Protein AF-A0A2S9YHN6-F1 (afdb_monomer)

Secondary structure (DSSP, 8-state):
-EEEEEEE-TTSSEEEEEETTSPPEEEE--HHHHHHHHHHHHHHHHHHHHT-HHHHHHHHHHHHHHHHGGGTHHHHHHTSPSSEEEEEEE-SS--HHHHHHHHS-GGG-B-SSSBGGG-TTT--EEEEEES---PPPPPBSSS-EEEEEE---TTSPPP-HHHHHHHHHHHHGGGT-EEEEE-S--HHHHHHHHHHHTT-TTS---EEEEE-EEEESSSEEEEEE-TTSSEEEEEHHHHHHHHTHHHHT-SEEEEE-TTTT----SSTTPPPHHHHHHHHT-SEEEEESS---HHHHHHHHHHHHHHHHTT-BHHHHHHHHHHHHHTS--SS-GGG-EEEEE-TT--SB-B-S--PPPPPP---SSEEETTEEE----TTT--S-HHHHHHHHHHHH-SSSSEEEEE-STTSSHHHHHHHHHHH-TTSEEEEEES--SHHHHHHHHHHHHGGGGHHHHHHHTTTHHHHHHHHHHIIIIIITT-TTTPPPEEEEEE-GGGGEEP-TTS-EEE-HHHHHHHHHHHHHHHH-SSS-EEEEEESS-EE-B-TTS-B-GGGEEEEE-PPPPHHHHHHHHHT-TTS---HHHHHHHHHHTTT-HHHHHHHHHHHHH-HHHHHHHHHHHHTS----TT-HHHHHHHHHHHHHHHHHTS-HHHHHHHHHHTT-SS-EETHHHHHHHSSSTT----SHHHHHTTSEEEEE-TTTS-EEEEE-HHHHHHHTTT--SGGGPPPHHHHHHHHHHHHHHTGGGTT-TT-HHHHHHHHHHHHHHHHTT-HHHHHHHHHHHHHHHHHHS-HHHHHHHHHHHHHHHHHTTPPP-HHHHHHHHHHTSSSS-HHHHHHHHHHHHHHHHT-TTS-HHHHHHHHHHHHHHHHHTT-HHHHHHHHHHHHHHTTT-S-HHHHHHHHHHHHHHHHHTT-HHHHHHIIIIIIHHHHHHHT-HHHHHHHHHHHHHHHHHTT-HHHHHHHIIIIIHHHHHHTT-HHHHHHHHHHHHHHHHHHT-HHHHHHHHHHHHHHHHHHT-HHHHHHHHHHHHHHHHHTT-HHHHHHHIIIIIHHHHHHHT-HHHHHHHHHHHHHHHHHTT-HHHHHHHIIIIIHHHHHHHT-HHHHHHHHHHHHHHHHHHT-HHHHHHHHHHHHHHHHHTT-HHHHHHHHHHHHHHHHHHT-HHHHHHHIIIIIHHHHHHHT-HHHHHHHHHHHHHHHHHTT-HHHHHHHH--

InterPro domains:
  IPR011990 Tetratricopeptide-like helical domain superfamily [G3DSA:1.25.40.10] (717-975)
  IPR011990 Tetratricopeptide-like helical domain superfamily [G3DSA:1.25.40.10] (976-1210)
  IPR011990 Tetratricopeptide-like helical domain superfamily [SSF48452] (859-966)
  IPR011990 Tetratricopeptide-like helical domain superfamily [SSF48452] (983-1085)
  IPR011990 Tetratricopeptide-like helical domain superfamily [SSF48452] (1064-1208)
  IPR019734 Tetratricopeptide repeat [SM00028] (861-894)
  IPR019734 Tetratricopeptide repeat [SM00028] (1105-1138)
  IPR019734 Tetratricopeptide repeat [SM00028] (1145-1176)
  IPR024983 CHAT domain [PF12770] (98-329)
  IPR027417 P-loop containing nucleoside triphosphate hydrolase [G3DSA:3.40.50.300] (370-548)
  IPR027417 P-loop containing nucleoside triphosphate hydrolase [SSF52540] (375-606)
  IPR041617 MalT-like TPR region [PF17874] (868-1166)
  IPR041664 Orc1-like, AAA ATPase domain [PF13191] (382-502)

Solvent-accessible surface area (backbone atoms only — not comparable to full-atom values): 63054 Å² total; per-residue (Å²): 125,46,52,34,40,38,30,59,44,97,84,62,52,33,38,32,46,36,48,77,89,51,84,70,50,71,43,81,50,52,69,69,59,43,52,51,38,45,49,49,32,53,52,46,60,49,28,65,76,69,67,40,63,70,52,48,52,53,49,5,38,51,49,38,53,65,58,19,58,97,78,43,45,51,65,59,58,67,76,55,58,52,44,32,38,41,34,38,37,41,57,69,77,69,47,71,76,59,41,36,70,68,53,34,66,65,58,38,33,21,65,99,85,54,47,45,56,71,38,74,80,40,36,41,39,64,36,35,32,43,28,66,87,52,72,58,56,71,52,43,57,28,23,41,23,36,40,36,30,47,24,75,21,60,97,54,84,84,74,76,55,69,62,38,51,52,47,37,48,64,69,30,65,90,64,45,58,47,78,42,79,48,69,70,25,25,58,65,57,50,22,54,52,49,50,68,49,46,71,40,82,68,44,40,52,36,32,42,36,41,38,35,50,40,44,51,67,99,52,37,25,38,39,25,14,40,88,49,32,40,70,29,78,42,36,37,58,57,50,40,59,50,32,44,77,51,34,62,63,30,54,33,40,36,40,55,20,42,36,20,44,34,52,42,51,89,46,86,75,40,64,14,38,30,55,43,29,23,68,64,48,27,17,20,23,35,17,20,42,39,81,66,56,68,70,55,52,35,52,28,52,27,41,27,51,46,32,36,39,63,30,37,32,50,66,56,15,50,36,56,16,33,41,63,45,62,71,48,95,55,90,78,58,67,42,68,30,66,44,47,29,23,17,35,40,29,58,50,33,59,26,48,59,76,33,72,62,77,79,73,76,84,70,77,66,45,33,58,47,73,76,43,62,45,93,32,66,39,76,85,63,58,62,86,50,60,72,60,38,45,54,52,49,24,45,47,53,33,88,90,33,23,11,33,36,41,25,31,53,84,67,57,44,62,68,34,48,49,33,53,38,53,68,70,42,72,70,40,47,68,28,42,47,61,88,60,74,44,45,58,48,49,51,51,46,45,32,72,58,58,36,81,82,37,44,68,57,41,69,66,35,71,85,46,22,87,86,37,41,38,59,49,46,37,45,41,40,50,43,70,36,44,50,93,83,79,53,56,28,44,36,41,30,37,46,69,48,48,85,51,45,44,88,41,90,99,55,70,20,36,57,34,79,91,34,42,66,46,52,46,27,51,53,51,29,38,58,68,41,84,40,86,36,30,38,40,35,30,23,52,59,66,61,49,42,61,45,100,86,68,48,73,50,50,80,40,38,45,79,44,78,56,71,61,43,50,71,66,32,32,49,54,48,52,64,67,50,66,86,49,47,90,51,66,65,62,52,51,49,38,38,59,71,32,54,24,32,58,48,50,29,52,52,45,44,54,36,38,47,77,41,52,67,62,37,51,54,54,49,53,57,58,67,66,59,73,98,65,66,76,82,41,57,69,57,56,52,48,57,44,48,54,60,46,48,57,55,58,70,69,44,52,73,31,56,50,52,43,48,47,65,50,67,67,52,94,55,59,39,46,47,74,52,36,47,53,62,18,72,79,50,101,62,36,90,54,65,48,63,67,41,39,74,71,58,48,24,42,80,45,64,19,82,40,81,57,46,65,9,36,31,69,28,68,73,51,46,70,53,69,51,66,91,60,54,76,74,73,53,60,72,56,73,66,49,47,48,57,46,45,58,53,48,56,60,51,37,49,81,38,52,82,43,77,84,35,63,66,49,8,44,51,20,30,57,48,27,56,52,17,57,78,62,70,38,44,61,59,23,39,61,25,33,36,15,22,48,51,31,35,57,62,66,39,60,67,70,56,26,40,54,50,42,51,53,52,51,54,50,36,61,76,66,71,32,68,75,43,33,64,32,25,48,50,44,17,61,65,30,67,85,58,93,50,54,64,60,21,48,51,24,37,52,52,17,44,56,34,47,80,75,38,92,85,64,56,52,64,57,56,18,52,45,28,40,54,43,15,57,54,30,41,77,70,69,39,51,71,61,16,48,52,28,36,53,52,18,53,60,48,45,68,90,56,87,58,63,64,63,51,38,55,50,49,50,53,47,25,54,50,28,47,75,72,66,40,48,68,64,22,46,49,45,47,62,72,48,35,40,56,49,25,61,75,71,65,39,62,65,61,34,27,50,50,45,52,52,48,25,54,50,32,38,78,71,72,36,49,67,64,18,49,46,44,37,65,73,49,21,40,54,49,27,56,74,71,64,38,61,68,60,30,30,55,50,30,48,54,46,19,52,50,29,42,79,74,64,43,52,72,63,14,53,55,34,45,52,54,26,40,56,51,29,57,74,70,66,39,61,66,60,34,33,50,52,48,47,54,51,21,53,51,31,42,78,70,69,38,47,69,59,18,47,46,37,44,62,72,52,31,43,59,46,25,61,74,69,66,39,60,66,56,37,26,53,52,45,49,49,46,20,51,47,30,40,77,72,66,39,47,66,66,16,45,48,43,42,64,75,46,26,38,57,40,26,59,76,70,66,38,65,66,62,30,47,53,50,46,52,53,46,21,52,47,29,46,76,72,64,40,53,71,60,16,45,53,45,48,59,62,40,44,64,52,26,58,74,68,66,33,68,68,59,33,36,53,49,48,51,52,47,26,51,52,31,43,75,74,63,45,45,70,61,22,46,48,47,42,67,71,50,34,40,56,48,26,58,76,69,64,37,65,68,62,31,52,50,50,31,49,53,49,20,53,52,27,51,76,68,74,36,55,68,62,16,51,55,50,65,58,120

pLDDT: mean 80.12, std 10.35, range [32.44, 95.0]

Structure (mmCIF, N/CA/C/O backbone):
data_AF-A0A2S9YHN6-F1
#
_entry.id   AF-A0A2S9YHN6-F1
#
loop_
_atom_site.group_PDB
_atom_site.id
_atom_site.type_symbol
_atom_site.label_atom_id
_atom_site.label_alt_id
_atom_site.label_comp_id
_atom_site.label_asym_id
_atom_site.label_entity_id
_atom_site.label_seq_id
_atom_site.pdbx_PDB_ins_code
_atom_site.Cartn_x
_atom_site.Cartn_y
_atom_site.Cartn_z
_atom_site.occupancy
_atom_site.B_iso_or_equiv
_atom_site.auth_seq_id
_atom_site.auth_comp_id
_atom_site.auth_asym_id
_atom_site.auth_atom_id
_atom_site.pdbx_PDB_model_num
ATOM 1 N N . MET A 1 1 ? 45.368 -1.130 -37.247 1.00 56.41 1 MET A N 1
ATOM 2 C CA . MET A 1 1 ? 44.152 -0.690 -37.958 1.00 56.41 1 MET A CA 1
ATOM 3 C C . MET A 1 1 ? 44.568 0.350 -38.965 1.00 56.41 1 MET A C 1
ATOM 5 O O . MET A 1 1 ? 45.319 1.246 -38.591 1.00 56.41 1 MET A O 1
ATOM 9 N N . THR A 1 2 ? 44.138 0.205 -40.211 1.00 68.19 2 THR A N 1
ATOM 10 C CA . THR A 1 2 ? 44.502 1.139 -41.276 1.00 68.19 2 THR A CA 1
ATOM 11 C C . THR A 1 2 ? 43.276 1.983 -41.584 1.00 68.19 2 THR A C 1
ATOM 13 O O . THR A 1 2 ? 42.269 1.469 -42.069 1.00 68.19 2 THR A O 1
ATOM 16 N N . THR A 1 3 ? 43.337 3.266 -41.225 1.00 74.50 3 THR A N 1
ATOM 17 C CA . THR A 1 3 ? 42.208 4.193 -41.355 1.00 74.50 3 THR A CA 1
ATOM 18 C C . THR A 1 3 ? 42.443 5.130 -42.529 1.00 74.50 3 THR A C 1
ATOM 20 O O . THR A 1 3 ? 43.496 5.766 -42.630 1.00 74.50 3 THR A O 1
ATOM 23 N N . ALA A 1 4 ? 41.451 5.223 -43.408 1.00 84.12 4 ALA A N 1
ATOM 24 C CA . ALA A 1 4 ? 41.406 6.207 -44.475 1.00 84.12 4 ALA A CA 1
ATOM 25 C C . ALA A 1 4 ? 40.398 7.301 -44.111 1.00 84.12 4 ALA A C 1
ATOM 27 O O . ALA A 1 4 ? 39.253 7.001 -43.781 1.00 84.12 4 ALA A O 1
ATOM 28 N N . HIS A 1 5 ? 40.827 8.561 -44.159 1.00 84.12 5 HIS A N 1
ATOM 29 C CA . HIS A 1 5 ? 40.024 9.712 -43.749 1.00 84.12 5 HIS A CA 1
ATOM 30 C C . HIS A 1 5 ? 39.665 10.574 -44.957 1.00 84.12 5 HIS A C 1
ATOM 32 O O . HIS A 1 5 ? 40.501 11.332 -45.459 1.00 84.12 5 HIS A O 1
ATOM 38 N N . LEU A 1 6 ? 38.412 10.482 -45.392 1.00 86.19 6 LEU A N 1
ATOM 39 C CA . LEU A 1 6 ? 37.824 11.369 -46.384 1.00 86.19 6 LEU A CA 1
ATOM 40 C C . LEU A 1 6 ? 37.266 12.606 -45.674 1.00 86.19 6 LEU A C 1
ATOM 42 O O . LEU A 1 6 ? 36.372 12.489 -44.840 1.00 86.19 6 LEU A O 1
ATOM 46 N N . HIS A 1 7 ? 37.769 13.796 -45.986 1.00 84.00 7 HIS A N 1
ATOM 47 C CA . HIS A 1 7 ? 37.338 15.016 -45.304 1.00 84.00 7 HIS A CA 1
ATOM 48 C C . HIS A 1 7 ? 37.394 16.249 -46.201 1.00 84.00 7 HIS A C 1
ATOM 50 O O . HIS A 1 7 ? 38.123 16.298 -47.189 1.00 84.00 7 HIS A O 1
ATOM 56 N N . LEU A 1 8 ? 36.608 17.262 -45.844 1.00 81.38 8 LEU A N 1
ATOM 57 C CA . LEU A 1 8 ? 36.642 18.565 -46.504 1.00 81.38 8 LEU A CA 1
ATOM 58 C C . LEU A 1 8 ? 37.808 19.408 -45.985 1.00 81.38 8 LEU A C 1
ATOM 60 O O . LEU A 1 8 ? 38.085 19.429 -44.782 1.00 81.38 8 LEU A O 1
ATOM 64 N N . THR A 1 9 ? 38.452 20.155 -46.882 1.00 79.56 9 THR A N 1
ATOM 65 C CA . THR A 1 9 ? 39.430 21.182 -46.506 1.00 79.56 9 THR A CA 1
ATOM 66 C C . THR A 1 9 ? 38.774 22.284 -45.668 1.00 79.56 9 THR A C 1
ATOM 68 O O . THR A 1 9 ? 37.560 22.488 -45.711 1.00 79.56 9 THR A O 1
ATOM 71 N N . ASN A 1 10 ? 39.571 23.037 -44.898 1.00 76.38 10 ASN A N 1
ATOM 72 C CA . ASN A 1 10 ? 39.054 24.088 -44.005 1.00 76.38 10 ASN A CA 1
ATOM 73 C C . ASN A 1 10 ? 38.216 25.163 -44.731 1.00 76.38 10 ASN A C 1
ATOM 75 O O . ASN A 1 10 ? 37.352 25.776 -44.112 1.00 76.38 10 ASN A O 1
ATOM 79 N N . ASP A 1 11 ? 38.467 25.398 -46.021 1.00 77.94 11 ASP A N 1
ATOM 80 C CA . ASP A 1 11 ? 37.726 26.337 -46.871 1.00 77.94 11 ASP A CA 1
ATOM 81 C C . ASP A 1 11 ? 36.515 25.704 -47.590 1.00 77.94 11 ASP A C 1
ATOM 83 O O . ASP A 1 11 ? 35.809 26.400 -48.322 1.00 77.94 11 ASP A O 1
ATOM 87 N N . ARG A 1 12 ? 36.260 24.401 -47.381 1.00 80.00 12 ARG A N 1
ATOM 88 C CA . ARG A 1 12 ? 35.152 23.608 -47.952 1.00 80.00 12 ARG A CA 1
ATOM 89 C C . ARG A 1 12 ? 35.067 23.632 -49.482 1.00 80.00 12 ARG A C 1
ATOM 91 O O . ARG A 1 12 ? 33.984 23.515 -50.069 1.00 80.00 12 ARG A O 1
ATOM 98 N N . ARG A 1 13 ? 36.200 23.831 -50.156 1.00 80.62 13 ARG A N 1
ATOM 99 C CA . ARG A 1 13 ? 36.280 23.843 -51.627 1.00 80.62 13 ARG A CA 1
ATOM 100 C C . ARG A 1 13 ? 36.811 22.541 -52.199 1.00 80.62 13 ARG A C 1
ATOM 102 O O . ARG A 1 13 ? 36.459 22.199 -53.328 1.00 80.62 13 ARG A O 1
ATOM 109 N N . GLU A 1 14 ? 37.600 21.810 -51.424 1.00 85.75 14 GLU A N 1
ATOM 110 C CA . GLU A 1 14 ? 38.240 20.572 -51.842 1.00 85.75 14 GLU A CA 1
ATOM 111 C C . GLU A 1 14 ? 37.887 19.428 -50.888 1.00 85.75 14 GLU A C 1
ATOM 113 O O . GLU A 1 14 ? 37.646 19.617 -49.694 1.00 85.75 14 GLU A O 1
ATOM 118 N N . LEU A 1 15 ? 37.863 18.223 -51.446 1.00 87.75 15 LEU A N 1
ATOM 119 C CA . LEU A 1 15 ? 37.753 16.964 -50.732 1.00 87.75 15 LEU A CA 1
ATOM 120 C C . LEU A 1 15 ? 39.132 16.306 -50.723 1.00 87.75 15 LEU A C 1
ATOM 122 O O . LEU A 1 15 ? 39.763 16.179 -51.774 1.00 87.75 15 LEU A O 1
ATOM 126 N N . ALA A 1 16 ? 39.588 15.891 -49.551 1.00 87.81 16 ALA A N 1
ATOM 127 C CA . ALA A 1 16 ? 40.888 15.285 -49.322 1.00 87.81 16 ALA A CA 1
ATOM 128 C C . ALA A 1 16 ? 40.722 13.853 -48.806 1.00 87.81 16 ALA A C 1
ATOM 130 O O . ALA A 1 16 ? 39.870 13.597 -47.951 1.00 87.81 16 ALA A O 1
ATOM 131 N N . LEU A 1 17 ? 41.549 12.930 -49.300 1.00 88.19 17 LEU A N 1
ATOM 132 C CA . LEU A 1 17 ? 41.658 11.576 -48.761 1.00 88.19 17 LEU A CA 1
ATOM 133 C C . LEU A 1 17 ? 43.051 11.384 -48.161 1.00 88.19 17 LEU A C 1
ATOM 135 O O . LEU A 1 17 ? 44.060 11.455 -48.863 1.00 88.19 17 LEU A O 1
ATOM 139 N N . ARG A 1 18 ? 43.098 11.124 -46.853 1.00 85.56 18 ARG A N 1
ATOM 140 C CA . ARG A 1 18 ? 44.329 10.817 -46.118 1.00 85.56 18 ARG A CA 1
ATOM 141 C C . ARG A 1 18 ? 44.372 9.332 -45.781 1.00 85.56 18 ARG A C 1
ATOM 143 O O . ARG A 1 18 ? 43.452 8.831 -45.139 1.00 85.56 18 ARG A O 1
ATOM 150 N N . ILE A 1 19 ? 45.440 8.646 -46.178 1.00 82.44 19 ILE A N 1
ATOM 151 C CA . ILE A 1 19 ? 45.617 7.202 -45.979 1.00 82.44 19 ILE A CA 1
ATOM 152 C C . ILE A 1 19 ? 46.901 6.969 -45.180 1.00 82.44 19 ILE A C 1
ATOM 154 O O . ILE A 1 19 ? 47.997 7.073 -45.728 1.00 82.44 19 ILE A O 1
ATOM 158 N N . GLY A 1 20 ? 46.778 6.666 -43.884 1.00 74.00 20 GLY A N 1
ATOM 159 C CA . GLY A 1 20 ? 47.943 6.540 -42.997 1.00 74.00 20 GLY A CA 1
ATOM 160 C C . GLY A 1 20 ? 48.853 7.777 -43.063 1.00 74.00 20 GLY A C 1
ATOM 161 O O . GLY A 1 20 ? 48.371 8.901 -42.907 1.00 74.00 20 GLY A O 1
ATOM 162 N N . ASP A 1 21 ? 50.139 7.551 -43.347 1.00 69.00 21 ASP A N 1
ATOM 163 C CA . ASP A 1 21 ? 51.164 8.592 -43.525 1.00 69.00 21 ASP A CA 1
ATOM 164 C C . ASP A 1 21 ? 51.413 8.971 -45.005 1.00 69.00 21 ASP A C 1
ATOM 166 O O . ASP A 1 21 ? 52.327 9.747 -45.297 1.00 69.00 21 ASP A O 1
ATOM 170 N N . LYS A 1 22 ? 50.631 8.436 -45.964 1.00 73.50 22 LYS A N 1
ATOM 171 C CA . LYS A 1 22 ? 50.748 8.817 -47.386 1.00 73.50 22 LYS A CA 1
ATOM 172 C C . LYS A 1 22 ? 50.413 10.316 -47.555 1.00 73.50 22 LYS A C 1
ATOM 174 O O . LYS A 1 22 ? 49.533 10.829 -46.855 1.00 73.50 22 LYS A O 1
ATOM 179 N N . PRO A 1 23 ? 51.075 11.027 -48.493 1.00 70.75 23 PRO A N 1
ATOM 180 C CA . PRO A 1 23 ? 50.743 12.413 -48.804 1.00 70.75 23 PRO A CA 1
ATOM 181 C C . PRO A 1 23 ? 49.275 12.543 -49.227 1.00 70.75 23 PRO A C 1
ATOM 183 O O . PRO A 1 23 ? 48.740 11.719 -49.965 1.00 70.75 23 PRO A O 1
ATOM 186 N N . GLU A 1 24 ? 48.622 13.581 -48.713 1.00 78.25 24 GLU A N 1
ATOM 187 C CA . GLU A 1 24 ? 47.189 13.802 -48.878 1.00 78.25 24 GLU A CA 1
ATOM 188 C C . GLU A 1 24 ? 46.853 14.270 -50.300 1.00 78.25 24 GLU A C 1
ATOM 190 O O . GLU A 1 24 ? 47.244 15.361 -50.719 1.00 78.25 24 GLU A O 1
ATOM 195 N N . ASN A 1 25 ? 46.077 13.462 -51.023 1.00 81.00 25 ASN A N 1
ATOM 196 C CA . ASN A 1 25 ? 45.581 13.804 -52.354 1.00 81.00 25 ASN A CA 1
ATOM 197 C C . ASN A 1 25 ? 44.220 14.504 -52.250 1.00 81.00 25 ASN A C 1
ATOM 199 O O . ASN A 1 25 ? 43.341 14.073 -51.499 1.00 81.00 25 ASN A O 1
ATOM 203 N N . ARG A 1 26 ? 44.034 15.581 -53.025 1.00 88.06 26 ARG A N 1
ATOM 204 C CA . ARG A 1 26 ? 42.838 16.441 -52.988 1.00 88.06 26 ARG A CA 1
ATOM 205 C C . ARG A 1 26 ? 42.153 16.533 -54.348 1.00 88.06 26 ARG A C 1
ATOM 207 O O . ARG A 1 26 ? 42.795 16.397 -55.391 1.00 88.06 26 ARG A O 1
ATOM 214 N N . ARG A 1 27 ? 40.843 16.785 -54.347 1.00 89.06 27 ARG A N 1
ATOM 215 C CA . ARG A 1 27 ? 40.062 17.090 -55.555 1.00 89.06 27 ARG A CA 1
ATOM 216 C C . ARG A 1 27 ? 39.005 18.169 -55.296 1.00 89.06 27 ARG A C 1
ATOM 218 O O . ARG A 1 27 ? 38.497 18.241 -54.177 1.00 89.06 27 ARG A O 1
ATOM 225 N N . PRO A 1 28 ? 38.614 18.974 -56.299 1.00 86.75 28 PRO A N 1
ATOM 226 C CA . PRO A 1 28 ? 37.546 19.959 -56.141 1.00 86.75 28 PRO A CA 1
ATOM 227 C C . PRO A 1 28 ? 36.217 19.311 -55.731 1.00 86.75 28 PRO A C 1
ATOM 229 O O . PRO A 1 28 ? 35.810 18.300 -56.302 1.00 86.75 28 PRO A O 1
ATOM 232 N N . PHE A 1 29 ? 35.505 19.920 -54.784 1.00 88.12 29 PHE A N 1
ATOM 233 C CA . PHE A 1 29 ? 34.188 19.468 -54.331 1.00 88.12 29 PHE A CA 1
ATOM 234 C C . PHE A 1 29 ? 33.094 20.446 -54.776 1.00 88.12 29 PHE A C 1
ATOM 236 O O . PHE A 1 29 ? 32.520 21.149 -53.961 1.00 88.12 29 PHE A O 1
ATOM 243 N N . GLY A 1 30 ? 32.835 20.576 -56.080 1.00 87.31 30 GLY A N 1
ATOM 244 C CA . GLY A 1 30 ? 31.845 21.526 -56.626 1.00 87.31 30 GLY A CA 1
ATOM 245 C C . GLY A 1 30 ? 30.380 21.061 -56.543 1.00 87.31 30 GLY A C 1
ATOM 246 O O . GLY A 1 30 ? 30.099 19.945 -56.117 1.00 87.31 30 GLY A O 1
ATOM 247 N N . GLN A 1 31 ? 29.440 21.894 -57.014 1.00 86.94 31 GLN A N 1
ATOM 248 C CA . GLN A 1 31 ? 27.996 21.581 -57.022 1.00 86.94 31 GLN A CA 1
ATOM 249 C C . GLN A 1 31 ? 27.665 20.291 -57.793 1.00 86.94 31 GLN A C 1
ATOM 251 O O . GLN A 1 31 ? 26.840 19.513 -57.339 1.00 86.94 31 GLN A O 1
ATOM 256 N N . ALA A 1 32 ? 28.366 20.003 -58.895 1.00 87.06 32 ALA A N 1
ATOM 257 C CA . ALA A 1 32 ? 28.158 18.768 -59.657 1.00 87.06 32 ALA A CA 1
ATOM 258 C C . ALA A 1 32 ? 28.412 17.497 -58.820 1.00 87.06 32 ALA A C 1
ATOM 260 O O . ALA A 1 32 ? 27.653 16.538 -58.908 1.00 87.06 32 ALA A O 1
ATOM 261 N N . ALA A 1 33 ? 29.438 17.509 -57.959 1.00 87.38 33 ALA A N 1
ATOM 262 C CA . ALA A 1 33 ? 29.725 16.389 -57.061 1.00 87.38 33 ALA A CA 1
ATOM 263 C C . ALA A 1 33 ? 28.650 16.242 -55.970 1.00 87.38 33 ALA A C 1
ATOM 265 O O . ALA A 1 33 ? 28.315 15.129 -55.571 1.00 87.38 33 ALA A O 1
ATOM 266 N N . VAL A 1 34 ? 28.099 17.369 -55.506 1.00 88.50 34 VAL A N 1
ATOM 267 C CA . VAL A 1 34 ? 27.002 17.421 -54.528 1.00 88.50 34 VAL A CA 1
ATOM 268 C C . VAL A 1 34 ? 25.716 16.860 -55.136 1.00 88.50 34 VAL A C 1
ATOM 270 O O . VAL A 1 34 ? 25.052 16.039 -54.503 1.00 88.50 34 VAL A O 1
ATOM 273 N N . ASP A 1 35 ? 25.390 17.256 -56.367 1.00 88.69 35 ASP A N 1
ATOM 274 C CA . ASP A 1 35 ? 24.205 16.798 -57.097 1.00 88.69 35 ASP A CA 1
ATOM 275 C C . ASP A 1 35 ? 24.272 15.292 -57.387 1.00 88.69 35 ASP A C 1
ATOM 277 O O . ASP A 1 35 ? 23.278 14.586 -57.211 1.00 88.69 35 ASP A O 1
ATOM 281 N N . GLU A 1 36 ? 25.448 14.778 -57.762 1.00 91.31 36 GLU A N 1
ATOM 282 C CA . GLU A 1 36 ? 25.649 13.352 -58.031 1.00 91.31 36 GLU A CA 1
ATOM 283 C C . GLU A 1 36 ? 25.485 12.489 -56.771 1.00 91.31 36 GLU A C 1
ATOM 285 O O . GLU A 1 36 ? 24.731 11.513 -56.785 1.00 91.31 36 GLU A O 1
ATOM 290 N N . LEU A 1 37 ? 26.120 12.862 -55.654 1.00 90.38 37 LEU A N 1
ATOM 291 C CA . LEU A 1 37 ? 25.948 12.146 -54.383 1.00 90.38 37 LEU A CA 1
ATOM 292 C C . LEU A 1 37 ? 24.505 12.228 -53.863 1.00 90.38 37 LEU A C 1
ATOM 294 O O . LEU A 1 37 ? 23.971 11.252 -53.327 1.00 90.38 37 LEU A O 1
ATOM 298 N N . SER A 1 38 ? 23.851 13.377 -54.050 1.00 88.94 38 SER A N 1
ATOM 299 C CA . SER A 1 38 ? 22.437 13.555 -53.703 1.00 88.94 38 SER A CA 1
ATOM 300 C C . SER A 1 38 ? 21.533 12.643 -54.533 1.00 88.94 38 SER A C 1
ATOM 302 O O . SER A 1 38 ? 20.593 12.050 -54.004 1.00 88.94 38 SER A O 1
ATOM 304 N N . GLU A 1 39 ? 21.813 12.492 -55.829 1.00 90.50 39 GLU A N 1
ATOM 305 C CA . GLU A 1 39 ? 21.085 11.571 -56.703 1.00 90.50 39 GLU A CA 1
ATOM 306 C C . GLU A 1 39 ? 21.276 10.109 -56.294 1.00 90.50 39 GLU A C 1
ATOM 308 O O . GLU A 1 39 ? 20.297 9.371 -56.186 1.00 90.50 39 GLU A O 1
ATOM 313 N N . LEU A 1 40 ? 22.510 9.700 -55.993 1.00 92.44 40 LEU A N 1
ATOM 314 C CA . LEU A 1 40 ? 22.802 8.350 -55.505 1.00 92.44 40 LEU A CA 1
ATOM 315 C C . LEU A 1 40 ? 22.063 8.033 -54.203 1.00 92.44 40 LEU A C 1
ATOM 317 O O . LEU A 1 40 ? 21.523 6.939 -54.047 1.00 92.44 40 LEU A O 1
ATOM 321 N N . THR A 1 41 ? 21.981 9.007 -53.298 1.00 89.88 41 THR A N 1
ATOM 322 C CA . THR A 1 41 ? 21.244 8.873 -52.036 1.00 89.88 41 THR A CA 1
ATOM 323 C C . THR A 1 41 ? 19.740 8.720 -52.288 1.00 89.88 41 THR A C 1
ATOM 325 O O . THR A 1 41 ? 19.117 7.807 -51.753 1.00 89.88 41 THR A O 1
ATOM 328 N N . ARG A 1 42 ? 19.155 9.521 -53.192 1.00 87.19 42 ARG A N 1
ATOM 329 C CA . ARG A 1 42 ? 17.733 9.394 -53.571 1.00 87.19 42 ARG A CA 1
ATOM 330 C C . ARG A 1 42 ? 17.408 8.041 -54.197 1.00 87.19 42 ARG A C 1
ATOM 332 O O . ARG A 1 42 ? 16.373 7.447 -53.887 1.00 87.19 42 ARG A O 1
ATOM 339 N N . ARG A 1 43 ? 18.277 7.558 -55.088 1.00 92.38 43 ARG A N 1
ATOM 340 C CA . ARG A 1 43 ? 18.141 6.235 -55.708 1.00 92.38 43 ARG A CA 1
ATOM 341 C C . ARG A 1 43 ? 18.223 5.133 -54.662 1.00 92.38 43 ARG A C 1
ATOM 343 O O . ARG A 1 43 ? 17.390 4.233 -54.683 1.00 92.38 43 ARG A O 1
ATOM 350 N N . TYR A 1 44 ? 19.143 5.251 -53.707 1.00 90.62 44 TYR A N 1
ATOM 351 C CA . TYR A 1 44 ? 19.252 4.326 -52.582 1.00 90.62 44 TYR A CA 1
ATOM 352 C C . TYR A 1 44 ? 17.975 4.286 -51.742 1.00 90.62 44 TYR A C 1
ATOM 354 O O . TYR A 1 44 ? 17.414 3.210 -51.552 1.00 90.62 44 TYR A O 1
ATOM 362 N N . ASP A 1 45 ? 17.454 5.436 -51.313 1.00 86.00 45 ASP A N 1
ATOM 363 C CA . ASP A 1 45 ? 16.237 5.488 -50.494 1.00 86.00 45 ASP A CA 1
ATOM 364 C C . ASP A 1 45 ? 15.033 4.858 -51.209 1.00 86.00 45 ASP A C 1
ATOM 366 O O . ASP A 1 45 ? 14.203 4.181 -50.592 1.00 86.00 45 ASP A O 1
ATOM 370 N N . ARG A 1 46 ? 14.935 5.052 -52.530 1.00 86.06 46 ARG A N 1
ATOM 371 C CA . ARG A 1 46 ? 13.923 4.401 -53.368 1.00 86.06 46 ARG A CA 1
ATOM 372 C C . ARG A 1 46 ? 14.151 2.889 -53.455 1.00 86.06 46 ARG A C 1
ATOM 374 O O . ARG A 1 46 ? 13.198 2.136 -53.260 1.00 86.06 46 ARG A O 1
ATOM 381 N N . ALA A 1 47 ? 15.383 2.454 -53.705 1.00 88.12 47 ALA A N 1
ATOM 382 C CA . ALA A 1 47 ? 15.743 1.044 -53.825 1.00 88.12 47 ALA A CA 1
ATOM 383 C C . ALA A 1 47 ? 15.489 0.268 -52.526 1.00 88.12 47 ALA A C 1
ATOM 385 O O . ALA A 1 47 ? 15.000 -0.858 -52.573 1.00 88.12 47 ALA A O 1
ATOM 386 N N . VAL A 1 48 ? 15.733 0.881 -51.361 1.00 85.56 48 VAL A N 1
ATOM 387 C CA . VAL A 1 48 ? 15.415 0.286 -50.055 1.00 85.56 48 VAL A CA 1
ATOM 388 C C . VAL A 1 48 ? 13.906 0.119 -49.873 1.00 85.56 48 VAL A C 1
ATOM 390 O O . VAL A 1 48 ? 13.453 -0.956 -49.482 1.00 85.56 48 VAL A O 1
ATOM 393 N N . LYS A 1 49 ? 13.105 1.136 -50.225 1.00 82.19 49 LYS A N 1
ATOM 394 C CA . LYS A 1 49 ? 11.632 1.057 -50.159 1.00 82.19 49 LYS A CA 1
ATOM 395 C C . LYS A 1 49 ? 11.053 -0.011 -51.090 1.00 82.19 49 LYS A C 1
ATOM 397 O O . LYS A 1 49 ? 10.092 -0.677 -50.720 1.00 82.19 49 LYS A O 1
ATOM 402 N N . LEU A 1 50 ? 11.624 -0.162 -52.285 1.00 85.44 50 LEU A N 1
ATOM 403 C CA . LEU A 1 50 ? 11.159 -1.101 -53.313 1.00 85.44 50 LEU A CA 1
ATOM 404 C C . LEU A 1 50 ? 11.839 -2.483 -53.239 1.00 85.44 50 LEU A C 1
ATOM 406 O O . LEU A 1 50 ? 11.443 -3.392 -53.964 1.00 85.44 50 LEU A O 1
ATOM 410 N N . ARG A 1 51 ? 12.829 -2.662 -52.351 1.00 82.38 51 ARG A N 1
ATOM 411 C CA . ARG A 1 51 ? 13.670 -3.869 -52.218 1.00 82.38 51 ARG A CA 1
ATOM 412 C C . ARG A 1 51 ? 14.364 -4.283 -53.532 1.00 82.38 51 ARG A C 1
ATOM 414 O O . ARG A 1 51 ? 14.431 -5.465 -53.877 1.00 82.38 51 ARG A O 1
ATOM 421 N N . GLU A 1 52 ? 14.917 -3.315 -54.260 1.00 86.75 52 GLU A N 1
ATOM 422 C CA . GLU A 1 52 ? 15.549 -3.507 -55.577 1.00 86.75 52 GLU A CA 1
ATOM 423 C C . GLU A 1 52 ? 17.046 -3.866 -55.468 1.00 86.75 52 GLU A C 1
ATOM 425 O O . GLU A 1 52 ? 17.923 -3.008 -55.538 1.00 86.75 52 GLU A O 1
ATOM 430 N N . ALA A 1 53 ? 17.356 -5.163 -55.350 1.00 82.81 53 ALA A N 1
ATOM 431 C CA . ALA A 1 53 ? 18.724 -5.675 -55.165 1.00 82.81 53 ALA A CA 1
ATOM 432 C C . ALA A 1 53 ? 19.733 -5.194 -56.227 1.00 82.81 53 ALA A C 1
ATOM 434 O O . ALA A 1 53 ? 20.880 -4.868 -55.920 1.00 82.81 53 ALA A O 1
ATOM 435 N N . ALA A 1 54 ? 19.304 -5.179 -57.494 1.00 86.56 54 ALA A N 1
ATOM 436 C CA . ALA A 1 54 ? 20.147 -4.805 -58.628 1.00 86.56 54 ALA A CA 1
ATOM 437 C C . ALA A 1 54 ? 20.561 -3.327 -58.574 1.00 86.56 54 ALA A C 1
ATOM 439 O O . ALA A 1 54 ? 21.671 -2.976 -58.978 1.00 86.56 54 ALA A O 1
ATOM 440 N N . GLU A 1 55 ? 19.697 -2.478 -58.019 1.00 91.38 55 GLU A N 1
ATOM 441 C CA . GLU A 1 55 ? 19.956 -1.050 -57.888 1.00 91.38 55 GLU A CA 1
ATOM 442 C C . GLU A 1 55 ? 21.039 -0.780 -56.834 1.00 91.38 55 GLU A C 1
ATOM 444 O O . GLU A 1 55 ? 21.870 0.105 -57.025 1.00 91.38 55 GLU A O 1
ATOM 449 N N . PHE A 1 56 ? 21.134 -1.602 -55.780 1.00 90.12 56 PHE A N 1
ATOM 450 C CA . PHE A 1 56 ? 22.229 -1.506 -54.805 1.00 90.12 56 PHE A CA 1
ATOM 451 C C . PHE A 1 56 ? 23.604 -1.739 -55.441 1.00 90.12 56 PHE A C 1
ATOM 453 O O . PHE A 1 56 ? 24.551 -1.015 -55.137 1.00 90.12 56 PHE A O 1
ATOM 460 N N . VAL A 1 57 ? 23.709 -2.708 -56.357 1.00 89.75 57 VAL A N 1
ATOM 461 C CA . VAL A 1 57 ? 24.947 -2.981 -57.107 1.00 89.75 57 VAL A CA 1
ATOM 462 C C . VAL A 1 57 ? 25.286 -1.811 -58.033 1.00 89.75 57 VAL A C 1
ATOM 464 O O . VAL A 1 57 ? 26.438 -1.382 -58.096 1.00 89.75 57 VAL A O 1
ATOM 467 N N . ALA A 1 58 ? 24.287 -1.261 -58.732 1.00 91.94 58 ALA A N 1
ATOM 468 C CA . ALA A 1 58 ? 24.474 -0.120 -59.626 1.00 91.94 58 ALA A CA 1
ATOM 469 C C . ALA A 1 58 ? 24.955 1.131 -58.870 1.00 91.94 58 ALA A C 1
ATOM 471 O O . ALA A 1 58 ? 25.921 1.771 -59.289 1.00 91.94 58 ALA A O 1
ATOM 472 N N . ILE A 1 59 ? 24.325 1.443 -57.733 1.00 93.88 59 ILE A N 1
ATOM 473 C CA . ILE A 1 59 ? 24.725 2.540 -56.841 1.00 93.88 59 ILE A CA 1
ATOM 474 C C . ILE A 1 59 ? 26.145 2.309 -56.319 1.00 93.88 59 ILE A C 1
ATOM 476 O O . ILE A 1 59 ? 26.967 3.220 -56.368 1.00 93.88 59 ILE A O 1
ATOM 480 N N . GLY A 1 60 ? 26.456 1.090 -55.877 1.00 92.56 60 GLY A N 1
ATOM 481 C CA . GLY A 1 60 ? 27.771 0.721 -55.362 1.00 92.56 60 GLY A CA 1
ATOM 482 C C . GLY A 1 60 ? 28.912 0.913 -56.356 1.00 92.56 60 GLY A C 1
ATOM 483 O O . GLY A 1 60 ? 29.945 1.492 -56.016 1.00 92.56 60 GLY A O 1
ATOM 484 N N . ARG A 1 61 ? 28.708 0.488 -57.608 1.00 93.12 61 ARG A N 1
ATOM 485 C CA . ARG A 1 61 ? 29.677 0.673 -58.701 1.00 93.12 61 ARG A CA 1
ATOM 486 C C . ARG A 1 61 ? 29.842 2.140 -59.080 1.00 93.12 61 ARG A C 1
ATOM 488 O O . ARG A 1 61 ? 30.957 2.589 -59.351 1.00 93.12 61 ARG A O 1
ATOM 495 N N . GLN A 1 62 ? 28.748 2.901 -59.078 1.00 93.81 62 GLN A N 1
ATOM 496 C CA . GLN A 1 62 ? 28.817 4.335 -59.340 1.00 93.81 62 GLN A CA 1
ATOM 497 C C . GLN A 1 62 ? 29.537 5.076 -58.206 1.00 93.81 62 GLN A C 1
ATOM 499 O O . GLN A 1 62 ? 30.361 5.936 -58.492 1.00 93.81 62 GLN A O 1
ATOM 504 N N . LEU A 1 63 ? 29.323 4.696 -56.941 1.00 93.69 63 LEU A N 1
ATOM 505 C CA . LEU A 1 63 ? 30.088 5.218 -55.804 1.00 93.69 63 LEU A CA 1
ATOM 506 C C . LEU A 1 63 ? 31.579 4.881 -55.903 1.00 93.69 63 LEU A C 1
ATOM 508 O O . LEU A 1 63 ? 32.404 5.747 -55.626 1.00 93.69 63 LEU A O 1
ATOM 512 N N . ALA A 1 64 ? 31.936 3.666 -56.329 1.00 90.81 64 ALA A N 1
ATOM 513 C CA . ALA A 1 64 ? 33.332 3.293 -56.555 1.00 90.81 64 ALA A CA 1
ATOM 514 C C . ALA A 1 64 ? 33.964 4.137 -57.671 1.00 90.81 64 ALA A C 1
ATOM 516 O O . ALA A 1 64 ? 35.050 4.679 -57.494 1.00 90.81 64 ALA A O 1
ATOM 517 N N . THR A 1 65 ? 33.250 4.336 -58.781 1.00 91.44 65 THR A N 1
ATOM 518 C CA . THR A 1 65 ? 33.703 5.197 -59.888 1.00 91.44 65 THR A CA 1
ATOM 519 C C . THR A 1 65 ? 33.868 6.648 -59.433 1.00 91.44 65 THR A C 1
ATOM 521 O O . THR A 1 65 ? 34.875 7.295 -59.726 1.00 91.44 65 THR A O 1
ATOM 524 N N . TRP A 1 66 ? 32.897 7.148 -58.664 1.00 91.56 66 TRP A N 1
ATOM 525 C CA . TRP A 1 66 ? 32.933 8.481 -58.078 1.00 91.56 66 TRP A CA 1
ATOM 526 C C . TRP A 1 66 ? 34.107 8.640 -57.118 1.00 91.56 66 TRP A C 1
ATOM 528 O O . TRP A 1 66 ? 34.740 9.694 -57.104 1.00 91.56 66 TRP A O 1
ATOM 538 N N . LEU A 1 67 ? 34.406 7.628 -56.302 1.00 89.19 67 LEU A N 1
ATOM 539 C CA . LEU A 1 67 ? 35.497 7.677 -55.335 1.00 89.19 67 LEU A CA 1
ATOM 540 C C . LEU A 1 67 ? 36.859 7.594 -56.031 1.00 89.19 67 LEU A C 1
ATOM 542 O O . LEU A 1 67 ? 37.716 8.409 -55.707 1.00 89.19 67 LEU A O 1
ATOM 546 N N . GLU A 1 68 ? 37.025 6.705 -57.016 1.00 88.81 68 GLU A N 1
ATOM 547 C CA . GLU A 1 68 ? 38.285 6.493 -57.747 1.00 88.81 68 GLU A CA 1
ATOM 548 C C . GLU A 1 68 ? 38.797 7.802 -58.358 1.00 88.81 68 GLU A C 1
ATOM 550 O O . GLU A 1 68 ? 39.918 8.234 -58.069 1.00 88.81 68 GLU A O 1
ATOM 555 N N . GLY A 1 69 ? 37.937 8.492 -59.120 1.00 83.19 69 GLY A N 1
ATOM 556 C CA . GLY A 1 69 ? 38.260 9.768 -59.763 1.00 83.19 69 GLY A CA 1
ATOM 557 C C . GLY A 1 69 ? 39.581 9.743 -60.549 1.00 83.19 69 GLY A C 1
ATOM 558 O O . GLY A 1 69 ? 40.108 8.693 -60.899 1.00 83.19 69 GLY A O 1
ATOM 559 N N . SER A 1 70 ? 40.162 10.915 -60.816 1.00 79.94 70 SER A N 1
ATOM 560 C CA . SER A 1 70 ? 41.498 11.005 -61.435 1.00 79.94 70 SER A CA 1
ATOM 561 C C . SER A 1 70 ? 42.648 10.716 -60.462 1.00 79.94 70 SER A C 1
ATOM 563 O O . SER A 1 70 ? 43.799 10.701 -60.887 1.00 79.94 70 SER A O 1
ATOM 565 N N . GLN A 1 71 ? 42.345 10.549 -59.169 1.00 83.38 71 GLN A N 1
ATOM 566 C CA . GLN A 1 71 ? 43.333 10.447 -58.092 1.00 83.38 71 GLN A CA 1
ATOM 567 C C . GLN A 1 71 ? 43.613 9.006 -57.648 1.00 83.38 71 GLN A C 1
ATOM 569 O O . GLN A 1 71 ? 44.462 8.816 -56.784 1.00 83.38 71 GLN A O 1
ATOM 574 N N . GLY A 1 72 ? 42.916 8.010 -58.210 1.00 84.06 72 GLY A N 1
ATOM 575 C CA . GLY A 1 72 ? 43.169 6.589 -57.946 1.00 84.06 72 GLY A CA 1
ATOM 576 C C . GLY A 1 72 ? 42.810 6.134 -56.528 1.00 84.06 72 GLY A C 1
ATOM 577 O O . GLY A 1 72 ? 43.437 5.221 -55.995 1.00 84.06 72 GLY A O 1
ATOM 578 N N . TRP A 1 73 ? 41.847 6.790 -55.874 1.00 88.00 73 TRP A N 1
ATOM 579 C CA . TRP A 1 73 ? 41.591 6.584 -54.445 1.00 88.00 73 TRP A CA 1
ATOM 580 C C . TRP A 1 73 ? 41.080 5.181 -54.089 1.00 88.00 73 TRP A C 1
ATOM 582 O O . TRP A 1 73 ? 41.431 4.668 -53.032 1.00 88.00 73 TRP A O 1
ATOM 592 N N . VAL A 1 74 ? 40.267 4.534 -54.928 1.00 85.12 74 VAL A N 1
ATOM 593 C CA . VAL A 1 74 ? 39.807 3.149 -54.701 1.00 85.12 74 VAL A CA 1
ATOM 594 C C . VAL A 1 74 ? 40.971 2.178 -54.869 1.00 85.12 74 VAL A C 1
ATOM 596 O O . VAL A 1 74 ? 41.105 1.250 -54.068 1.00 85.12 74 VAL A O 1
ATOM 599 N N . SER A 1 75 ? 41.831 2.415 -55.860 1.00 84.94 75 SER A N 1
ATOM 600 C CA . SER A 1 75 ? 43.067 1.653 -56.061 1.00 84.94 75 SER A CA 1
ATOM 601 C C . SER A 1 75 ? 43.986 1.737 -54.834 1.00 84.94 75 SER A C 1
ATOM 603 O O . SER A 1 75 ? 44.400 0.703 -54.313 1.00 84.94 75 SER A O 1
ATOM 605 N N . ASP A 1 76 ? 44.202 2.938 -54.291 1.00 84.12 76 ASP A N 1
ATOM 606 C CA . ASP A 1 76 ? 44.979 3.150 -53.062 1.00 84.12 76 ASP A CA 1
ATOM 607 C C . ASP A 1 76 ? 44.365 2.463 -51.828 1.00 84.12 76 ASP A C 1
ATOM 609 O O . ASP A 1 76 ? 45.087 1.930 -50.983 1.00 84.12 76 ASP A O 1
ATOM 613 N N . LEU A 1 77 ? 43.033 2.482 -51.697 1.00 83.44 77 LEU A N 1
ATOM 614 C CA . LEU A 1 77 ? 42.328 1.867 -50.567 1.00 83.44 77 LEU A CA 1
ATOM 615 C C . LEU A 1 77 ? 42.440 0.335 -50.565 1.00 83.44 77 LEU A C 1
ATOM 617 O O . LEU A 1 77 ? 42.436 -0.269 -49.493 1.00 83.44 77 LEU A O 1
ATOM 621 N N . ARG A 1 78 ? 42.564 -0.296 -51.739 1.00 78.25 78 ARG A N 1
ATOM 622 C CA . ARG A 1 78 ? 42.706 -1.756 -51.878 1.00 78.25 78 ARG A CA 1
ATOM 623 C C . ARG A 1 78 ? 44.059 -2.293 -51.426 1.00 78.25 78 ARG A C 1
ATOM 625 O O . ARG A 1 78 ? 44.162 -3.471 -51.103 1.00 78.25 78 ARG A O 1
ATOM 632 N N . GLU A 1 79 ? 45.084 -1.452 -51.391 1.00 79.56 79 GLU A N 1
ATOM 633 C CA . GLU A 1 79 ? 46.419 -1.844 -50.927 1.00 79.56 79 GLU A CA 1
ATOM 634 C C . GLU A 1 79 ? 46.519 -1.914 -49.391 1.00 79.56 79 GLU A C 1
ATOM 636 O O . GLU A 1 79 ? 47.558 -2.296 -48.848 1.00 79.56 79 GLU A O 1
ATOM 641 N N . LEU A 1 80 ? 45.463 -1.528 -48.666 1.00 77.50 80 LEU A N 1
ATOM 642 C CA . LEU A 1 80 ? 45.475 -1.427 -47.210 1.00 77.50 80 LEU A CA 1
ATOM 643 C C . LEU A 1 80 ? 45.191 -2.767 -46.524 1.00 77.50 80 LEU A C 1
ATOM 645 O O . LEU A 1 80 ? 44.336 -3.545 -46.936 1.00 77.50 80 LEU A O 1
ATOM 649 N N . SER A 1 81 ? 45.882 -3.007 -45.409 1.00 74.50 81 SER A N 1
ATOM 650 C CA . SER A 1 81 ? 45.646 -4.170 -44.551 1.00 74.50 81 SER A CA 1
ATOM 651 C C . SER A 1 81 ? 44.325 -4.059 -43.781 1.00 74.50 81 SER A C 1
ATOM 653 O O . SER A 1 81 ? 44.028 -3.005 -43.214 1.00 74.50 81 SER A O 1
ATOM 655 N N . ALA A 1 82 ? 43.594 -5.165 -43.661 1.00 71.50 82 ALA A N 1
ATOM 656 C CA . ALA A 1 82 ? 42.340 -5.227 -42.915 1.00 71.50 82 ALA A CA 1
ATOM 657 C C . ALA A 1 82 ? 42.487 -5.123 -41.381 1.00 71.50 82 ALA A C 1
ATOM 659 O O . ALA A 1 82 ? 43.528 -5.500 -40.832 1.00 71.50 82 ALA A O 1
ATOM 660 N N . PRO A 1 83 ? 41.431 -4.676 -40.667 1.00 77.56 83 PRO A N 1
ATOM 661 C CA . PRO A 1 83 ? 40.177 -4.136 -41.210 1.00 77.56 83 PRO A CA 1
ATOM 662 C C . PRO A 1 83 ? 40.352 -2.722 -41.797 1.00 77.56 83 PRO A C 1
ATOM 664 O O . PRO A 1 83 ? 41.048 -1.888 -41.210 1.00 77.56 83 PRO A O 1
ATOM 667 N N . LEU A 1 84 ? 39.706 -2.461 -42.941 1.00 85.75 84 LEU A N 1
ATOM 668 C CA . LEU A 1 84 ? 39.690 -1.161 -43.616 1.00 85.75 84 LEU A CA 1
ATOM 669 C C . LEU A 1 84 ? 38.590 -0.259 -43.044 1.00 85.75 84 LEU A C 1
ATOM 671 O O . LEU A 1 84 ? 37.400 -0.432 -43.323 1.00 85.75 84 LEU A O 1
ATOM 675 N N . ILE A 1 85 ? 39.003 0.750 -42.282 1.00 86.31 85 ILE A N 1
ATOM 676 C CA . ILE A 1 85 ? 38.094 1.744 -41.710 1.00 86.31 85 ILE A CA 1
ATOM 677 C C . ILE A 1 85 ? 38.065 2.973 -42.622 1.00 86.31 85 ILE A C 1
ATOM 679 O O . ILE A 1 85 ? 39.075 3.663 -42.772 1.00 86.31 85 ILE A O 1
ATOM 683 N N . PHE A 1 86 ? 36.905 3.253 -43.219 1.00 89.75 86 PHE A N 1
ATOM 684 C CA . PHE A 1 86 ? 36.702 4.395 -44.110 1.00 89.75 86 PHE A CA 1
ATOM 685 C C . PHE A 1 86 ? 35.926 5.499 -43.388 1.00 89.75 86 PHE A C 1
ATOM 687 O O . PHE A 1 86 ? 34.703 5.464 -43.280 1.00 89.75 86 PHE A O 1
ATOM 694 N N . GLU A 1 87 ? 36.643 6.476 -42.846 1.00 89.88 87 GLU A N 1
ATOM 695 C CA . GLU A 1 87 ? 36.060 7.553 -42.056 1.00 89.88 87 GLU A CA 1
ATOM 696 C C . GLU A 1 87 ? 35.757 8.779 -42.924 1.00 89.88 87 GLU A C 1
ATOM 698 O O . GLU A 1 87 ? 36.662 9.397 -43.482 1.00 89.88 87 GLU A O 1
ATOM 703 N N . ILE A 1 88 ? 34.483 9.163 -42.997 1.00 91.31 88 ILE A N 1
ATOM 704 C CA . ILE A 1 88 ? 34.010 10.395 -43.628 1.00 91.31 88 ILE A CA 1
ATOM 705 C C . ILE A 1 88 ? 33.845 11.467 -42.550 1.00 91.31 88 ILE A C 1
ATOM 707 O O . ILE A 1 88 ? 32.975 11.346 -41.687 1.00 91.31 88 ILE A O 1
ATOM 711 N N . ALA A 1 89 ? 34.655 12.522 -42.597 1.00 87.62 89 ALA A N 1
ATOM 712 C CA . ALA A 1 89 ? 34.658 13.584 -41.597 1.00 87.62 89 ALA A CA 1
ATOM 713 C C . ALA A 1 89 ? 34.143 14.922 -42.150 1.00 87.62 89 ALA A C 1
ATOM 715 O O . ALA A 1 89 ? 34.523 15.372 -43.233 1.00 87.62 89 ALA A O 1
ATOM 716 N N . THR A 1 90 ? 33.316 15.598 -41.351 1.00 86.88 90 THR A N 1
ATOM 717 C CA . THR A 1 90 ? 32.793 16.946 -41.630 1.00 86.88 90 THR A CA 1
ATOM 718 C C . THR A 1 90 ? 33.067 17.899 -40.460 1.00 86.88 90 THR A C 1
ATOM 720 O O . THR A 1 90 ? 33.253 17.451 -39.322 1.00 86.88 90 THR A O 1
ATOM 723 N N . PRO A 1 91 ? 33.098 19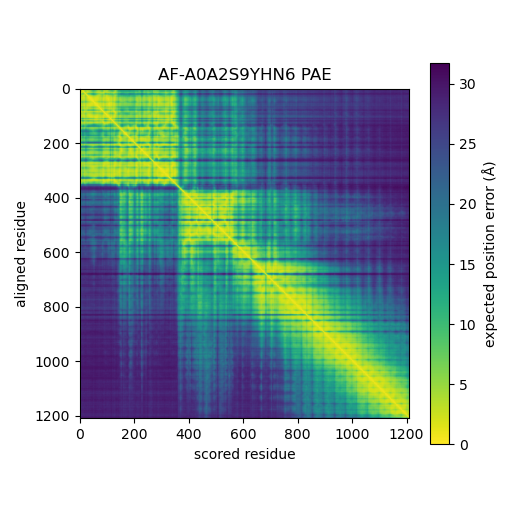.228 -40.680 1.00 83.12 91 PRO A N 1
ATOM 724 C CA . PRO A 1 91 ? 33.163 20.197 -39.586 1.00 83.12 91 PRO A CA 1
ATOM 725 C C . PRO A 1 91 ? 31.977 20.068 -38.613 1.00 83.12 91 PRO A C 1
ATOM 727 O O . PRO A 1 91 ? 30.907 19.589 -38.971 1.00 83.12 91 PRO A O 1
ATOM 730 N N . LYS A 1 92 ? 32.133 20.556 -37.371 1.00 79.62 92 LYS A N 1
ATOM 731 C CA . LYS A 1 92 ? 31.082 20.468 -36.329 1.00 79.62 92 LYS A CA 1
ATOM 732 C C . LYS A 1 92 ? 29.765 21.150 -36.739 1.00 79.62 92 LYS A C 1
ATOM 734 O O . LYS A 1 92 ? 28.684 20.717 -36.343 1.00 79.62 92 LYS A O 1
ATOM 739 N N . GLN A 1 93 ? 29.861 22.241 -37.496 1.00 81.94 93 GLN A N 1
ATOM 740 C CA . GLN A 1 93 ? 28.725 22.827 -38.201 1.00 81.94 93 GLN A CA 1
ATOM 741 C C . GLN A 1 93 ? 28.675 22.199 -39.593 1.00 81.94 93 GLN A C 1
ATOM 743 O O . GLN A 1 93 ? 29.524 22.504 -40.427 1.00 81.94 93 GLN A O 1
ATOM 748 N N . VAL A 1 94 ? 27.716 21.305 -39.814 1.00 81.88 94 VAL A N 1
ATOM 749 C CA . VAL A 1 94 ? 27.506 20.650 -41.108 1.00 81.88 94 VAL A CA 1
ATOM 750 C C . VAL A 1 94 ? 26.581 21.537 -41.936 1.00 81.88 94 VAL A C 1
ATOM 752 O O . VAL A 1 94 ? 25.454 21.799 -41.520 1.00 81.88 94 VAL A O 1
ATOM 755 N N . GLU A 1 95 ? 27.063 22.046 -43.069 1.00 83.06 95 GLU A N 1
ATOM 756 C CA . GLU A 1 95 ? 26.206 22.738 -44.039 1.00 83.06 95 GLU A CA 1
ATOM 757 C C . GLU A 1 95 ? 25.458 21.720 -44.914 1.00 83.06 95 GLU A C 1
ATOM 759 O O . GLU A 1 95 ? 25.976 20.620 -45.128 1.00 83.06 95 GLU A O 1
ATOM 764 N N . PRO A 1 96 ? 24.281 22.062 -45.480 1.00 80.69 96 PRO A N 1
ATOM 765 C CA . PRO A 1 96 ? 23.528 21.147 -46.346 1.00 80.69 96 PRO A CA 1
ATOM 766 C C . PRO A 1 96 ? 24.364 20.549 -47.488 1.00 80.69 96 PRO A C 1
ATOM 768 O O . PRO A 1 96 ? 24.232 19.372 -47.814 1.00 80.69 96 PRO A O 1
ATOM 771 N N . ARG A 1 97 ? 25.291 21.342 -48.040 1.00 83.56 97 ARG A N 1
ATOM 772 C CA . ARG A 1 97 ? 26.246 20.922 -49.075 1.00 83.56 97 ARG A CA 1
ATOM 773 C C . ARG A 1 97 ? 27.230 19.850 -48.602 1.00 83.56 97 ARG A C 1
ATOM 775 O O . ARG A 1 97 ? 27.583 18.978 -49.384 1.00 83.56 97 ARG A O 1
ATOM 782 N N . ASP A 1 98 ? 27.679 19.917 -47.352 1.00 84.19 98 ASP A N 1
ATOM 783 C CA . ASP A 1 98 ? 28.653 18.979 -46.781 1.00 84.19 98 ASP A CA 1
ATOM 784 C C . ASP A 1 98 ? 27.963 17.671 -46.359 1.00 84.19 98 ASP A C 1
ATOM 786 O O . ASP A 1 98 ? 28.560 16.593 -46.401 1.00 84.19 98 ASP A O 1
ATOM 790 N N . ARG A 1 99 ? 26.682 17.762 -45.974 1.00 85.56 99 ARG A N 1
ATOM 791 C CA . ARG A 1 99 ? 25.881 16.644 -45.457 1.00 85.56 99 ARG A CA 1
ATOM 792 C C . ARG A 1 99 ? 25.734 15.497 -46.453 1.00 85.56 99 ARG A C 1
ATOM 794 O O . ARG A 1 99 ? 25.693 14.347 -46.031 1.00 85.56 99 ARG A O 1
ATOM 801 N N . VAL A 1 100 ? 25.739 15.779 -47.757 1.00 87.19 100 VAL A N 1
ATOM 802 C CA . VAL A 1 100 ? 25.648 14.750 -48.812 1.00 87.19 100 VAL A CA 1
ATOM 803 C C . VAL A 1 100 ? 26.756 13.695 -48.709 1.00 87.19 100 VAL A C 1
ATOM 805 O O . VAL A 1 100 ? 26.549 12.550 -49.099 1.00 87.19 100 VAL A O 1
ATOM 808 N N . LEU A 1 101 ? 27.914 14.049 -48.132 1.00 88.31 101 LEU A N 1
ATOM 809 C CA . LEU A 1 101 ? 28.997 13.104 -47.852 1.00 88.31 101 LEU A CA 1
ATOM 810 C C . LEU A 1 101 ? 28.633 12.152 -46.709 1.00 88.31 101 LEU A C 1
ATOM 812 O O . LEU A 1 101 ? 29.020 10.992 -46.739 1.00 88.31 101 LEU A O 1
ATOM 816 N N . LEU A 1 102 ? 27.891 12.617 -45.705 1.00 89.00 102 LEU A N 1
ATOM 817 C CA . LEU A 1 102 ? 27.409 11.775 -44.610 1.00 89.00 102 LEU A CA 1
ATOM 818 C C . LEU A 1 102 ? 26.196 10.938 -45.039 1.00 89.00 102 LEU A C 1
ATOM 820 O O . LEU A 1 102 ? 26.062 9.803 -44.595 1.00 89.00 102 LEU A O 1
ATOM 824 N N . ASP A 1 103 ? 25.326 11.457 -45.902 1.00 86.94 103 ASP A N 1
ATOM 825 C CA . ASP A 1 103 ? 24.092 10.764 -46.298 1.00 86.94 103 ASP A CA 1
ATOM 826 C C . ASP A 1 103 ? 24.326 9.635 -47.314 1.00 86.94 103 ASP A C 1
ATOM 828 O O . ASP A 1 103 ? 23.572 8.652 -47.326 1.00 86.94 103 ASP A O 1
ATOM 832 N N . ALA A 1 104 ? 25.390 9.749 -48.117 1.00 90.69 104 ALA A N 1
ATOM 833 C CA . ALA A 1 104 ? 25.726 8.787 -49.157 1.00 90.69 104 ALA A CA 1
ATOM 834 C C . ALA A 1 104 ? 25.856 7.342 -48.611 1.00 90.69 104 ALA A C 1
ATOM 836 O O . ALA A 1 104 ? 26.380 7.120 -47.506 1.00 90.69 104 ALA A O 1
ATOM 837 N N . PRO A 1 105 ? 25.381 6.332 -49.371 1.00 92.19 105 PRO A N 1
ATOM 838 C CA . PRO A 1 105 ? 25.323 4.940 -48.930 1.00 92.19 105 PRO A CA 1
ATOM 839 C C . PRO A 1 105 ? 26.662 4.224 -49.161 1.00 92.19 105 PRO A C 1
ATOM 841 O O . PRO A 1 105 ? 26.743 3.257 -49.916 1.00 92.19 105 PRO A O 1
ATOM 844 N N . TRP A 1 106 ? 27.724 4.700 -48.504 1.00 93.31 106 TRP A N 1
ATOM 845 C CA . TRP A 1 106 ? 29.080 4.138 -48.598 1.00 93.31 106 TRP A CA 1
ATOM 846 C C . TRP A 1 106 ? 29.145 2.646 -48.269 1.00 93.31 106 TRP A C 1
ATOM 848 O O . TRP A 1 106 ? 30.023 1.947 -48.759 1.00 93.31 106 TRP A O 1
ATOM 858 N N . GLU A 1 107 ? 28.192 2.139 -47.485 1.00 91.50 107 GLU A N 1
ATOM 859 C CA . GLU A 1 107 ? 28.047 0.715 -47.184 1.00 91.50 107 GLU A CA 1
ATOM 860 C C . GLU A 1 107 ? 27.947 -0.148 -48.451 1.00 91.50 107 GLU A C 1
ATOM 862 O O . GLU A 1 107 ? 28.373 -1.299 -48.433 1.00 91.50 107 GLU A O 1
ATOM 867 N N . LEU A 1 108 ? 27.418 0.410 -49.546 1.00 92.00 108 LEU A N 1
ATOM 868 C CA . LEU A 1 108 ? 27.213 -0.282 -50.815 1.00 92.00 108 LEU A CA 1
ATOM 869 C C . LEU A 1 108 ? 28.433 -0.283 -51.736 1.00 92.00 108 LEU A C 1
ATOM 871 O O . LEU A 1 108 ? 28.291 -0.722 -52.872 1.00 92.00 108 LEU A O 1
ATOM 875 N N . LEU A 1 109 ? 29.606 0.195 -51.307 1.00 91.25 109 LEU A N 1
ATOM 876 C CA . LEU A 1 109 ? 30.793 0.207 -52.163 1.00 91.25 109 LEU A CA 1
ATOM 877 C C . LEU A 1 109 ? 31.030 -1.186 -52.779 1.00 91.25 109 LEU A C 1
ATOM 879 O O . LEU A 1 109 ? 31.138 -2.192 -52.072 1.00 91.25 109 LEU A O 1
ATOM 883 N N . HIS A 1 110 ? 31.038 -1.235 -54.111 1.00 89.56 110 HIS A N 1
ATOM 884 C CA . HIS A 1 110 ? 30.990 -2.471 -54.887 1.00 89.56 110 HIS A CA 1
ATOM 885 C C . HIS A 1 110 ? 32.017 -2.402 -56.012 1.00 89.56 110 HIS A C 1
ATOM 887 O O . HIS A 1 110 ? 32.116 -1.385 -56.700 1.00 89.56 110 HIS A O 1
ATOM 893 N N . ASP A 1 111 ? 32.753 -3.491 -56.227 1.00 82.31 111 ASP A N 1
ATOM 894 C CA . ASP A 1 111 ? 33.711 -3.591 -57.327 1.00 82.31 111 ASP A CA 1
ATOM 895 C C . ASP A 1 111 ? 33.178 -4.393 -58.529 1.00 82.31 111 ASP A C 1
ATOM 897 O O . ASP A 1 111 ? 31.978 -4.417 -58.796 1.00 82.31 111 ASP A O 1
ATOM 901 N N . GLU A 1 112 ? 34.036 -4.993 -59.349 1.00 76.19 112 GLU A N 1
ATOM 902 C CA . GLU A 1 112 ? 33.566 -5.834 -60.455 1.00 76.19 112 GLU A CA 1
ATOM 903 C C . GLU A 1 112 ? 33.002 -7.181 -59.965 1.00 76.19 112 GLU A C 1
ATOM 905 O O . GLU A 1 112 ? 32.130 -7.741 -60.632 1.00 76.19 112 GLU A O 1
ATOM 910 N N . ASN A 1 113 ? 33.415 -7.643 -58.777 1.00 79.19 113 ASN A N 1
ATOM 911 C CA . ASN A 1 113 ? 33.139 -8.970 -58.233 1.00 79.19 113 ASN A CA 1
ATOM 912 C C . ASN A 1 113 ? 32.006 -8.974 -57.189 1.00 79.19 113 ASN A C 1
ATOM 914 O O . ASN A 1 113 ? 31.032 -9.702 -57.373 1.00 79.19 113 ASN A O 1
ATOM 918 N N . ASP A 1 114 ? 32.110 -8.196 -56.103 1.00 85.56 114 ASP A N 1
ATOM 919 C CA . ASP A 1 114 ? 31.120 -8.177 -55.005 1.00 85.56 114 ASP A CA 1
ATOM 920 C C . ASP A 1 114 ? 31.175 -6.862 -54.183 1.00 85.56 114 ASP A C 1
ATOM 922 O O . ASP A 1 114 ? 31.993 -5.965 -54.419 1.00 85.56 114 ASP A O 1
ATOM 926 N N . PHE A 1 115 ? 30.289 -6.729 -53.192 1.00 87.88 115 PHE A N 1
ATOM 927 C CA . PHE A 1 115 ? 30.341 -5.653 -52.202 1.00 87.88 115 PHE A CA 1
ATOM 928 C C . PHE A 1 115 ? 31.577 -5.790 -51.310 1.00 87.88 115 PHE A C 1
ATOM 930 O O . PHE A 1 115 ? 31.840 -6.858 -50.753 1.00 87.88 115 PHE A O 1
ATOM 937 N N . TRP A 1 116 ? 32.263 -4.677 -51.048 1.00 87.44 116 TRP A N 1
ATOM 938 C CA . TRP A 1 116 ? 33.444 -4.651 -50.176 1.00 87.44 116 TRP A CA 1
ATOM 939 C C . TRP A 1 116 ? 33.131 -5.119 -48.753 1.00 87.44 116 TRP A C 1
ATOM 941 O O . TRP A 1 116 ? 33.954 -5.757 -48.104 1.00 87.44 116 TRP A O 1
ATOM 951 N N . ALA A 1 117 ? 31.911 -4.859 -48.279 1.00 83.50 117 ALA A N 1
ATOM 952 C CA . ALA A 1 117 ? 31.439 -5.308 -46.973 1.00 83.50 117 ALA A CA 1
ATOM 953 C C . ALA A 1 117 ? 31.339 -6.843 -46.841 1.00 83.50 117 ALA A C 1
ATOM 955 O O . ALA A 1 117 ? 31.293 -7.347 -45.719 1.00 83.50 117 ALA A O 1
ATOM 956 N N . ARG A 1 118 ? 31.283 -7.595 -47.954 1.00 81.12 118 ARG A N 1
ATOM 957 C CA . ARG A 1 118 ? 31.233 -9.067 -47.939 1.00 81.12 118 ARG A CA 1
ATOM 958 C C . ARG A 1 118 ? 32.619 -9.702 -47.857 1.00 81.12 118 ARG A C 1
ATOM 960 O O . ARG A 1 118 ? 32.739 -10.829 -47.374 1.00 81.12 118 ARG A O 1
ATOM 967 N N . ASP A 1 119 ? 33.656 -8.992 -48.286 1.00 77.44 119 ASP A N 1
ATOM 968 C CA . ASP A 1 119 ? 35.020 -9.489 -48.191 1.00 77.44 119 ASP A CA 1
ATOM 969 C C . ASP A 1 119 ? 35.542 -9.378 -46.748 1.00 77.44 119 ASP A C 1
ATOM 971 O O . ASP A 1 119 ? 35.981 -8.327 -46.270 1.00 77.44 119 ASP A O 1
ATOM 975 N N . ILE A 1 120 ? 35.502 -10.508 -46.036 1.00 68.56 120 ILE A N 1
ATOM 976 C CA . ILE A 1 120 ? 35.999 -10.634 -44.657 1.00 68.56 120 ILE A CA 1
ATOM 977 C C . ILE A 1 120 ? 37.495 -10.297 -44.576 1.00 68.56 120 ILE A C 1
ATOM 979 O O . ILE A 1 120 ? 37.949 -9.816 -43.537 1.00 68.56 120 ILE A O 1
ATOM 983 N N . SER A 1 121 ? 38.254 -10.535 -45.651 1.00 69.12 121 SER A N 1
ATOM 984 C CA . SER A 1 121 ? 39.690 -10.258 -45.701 1.00 69.12 121 SER A CA 1
ATOM 985 C C . SER A 1 121 ? 40.010 -8.769 -45.798 1.00 69.12 121 SER A C 1
ATOM 987 O O . SER A 1 121 ? 41.140 -8.406 -45.495 1.00 69.12 121 SER A O 1
ATOM 989 N N . VAL A 1 122 ? 39.025 -7.930 -46.150 1.00 74.31 122 VAL A N 1
ATOM 990 C CA . VAL A 1 122 ? 39.121 -6.461 -46.196 1.00 74.31 122 VAL A CA 1
ATOM 991 C C . VAL A 1 122 ? 38.528 -5.834 -44.931 1.00 74.31 122 VAL A C 1
ATOM 993 O O . VAL A 1 122 ? 39.072 -4.864 -44.403 1.00 74.31 122 VAL A O 1
ATOM 996 N N . GLY A 1 123 ? 37.424 -6.381 -44.408 1.00 75.19 123 GLY A N 1
ATOM 997 C CA . GLY A 1 123 ? 36.784 -5.874 -43.187 1.00 75.19 123 GLY A CA 1
ATOM 998 C C . GLY A 1 123 ? 36.317 -4.418 -43.310 1.00 75.19 123 GLY A C 1
ATOM 999 O O . GLY A 1 123 ? 36.494 -3.639 -42.376 1.00 75.19 123 GLY A O 1
ATOM 1000 N N . TYR A 1 124 ? 35.776 -4.050 -44.477 1.00 86.69 124 TYR A N 1
ATOM 1001 C CA . TYR A 1 124 ? 35.383 -2.682 -44.821 1.00 86.69 124 TYR A CA 1
ATOM 1002 C C . TYR A 1 124 ? 34.226 -2.162 -43.953 1.00 86.69 124 TYR A C 1
ATOM 1004 O O . TYR A 1 124 ? 33.160 -2.780 -43.881 1.00 86.69 124 TYR A O 1
ATOM 1012 N N . THR A 1 125 ? 34.399 -0.985 -43.341 1.00 87.25 125 THR A N 1
ATOM 1013 C CA . THR A 1 125 ? 33.299 -0.262 -42.683 1.00 87.25 125 THR A CA 1
ATOM 1014 C C . THR A 1 125 ? 33.388 1.253 -42.872 1.00 87.25 125 THR A C 1
ATOM 1016 O O . THR A 1 125 ? 34.414 1.853 -42.539 1.00 87.25 125 THR A O 1
ATOM 1019 N N . PRO A 1 126 ? 32.319 1.902 -43.368 1.00 91.06 126 PRO A N 1
ATOM 1020 C CA . PRO A 1 126 ? 32.224 3.353 -43.361 1.00 91.06 126 PRO A CA 1
ATOM 1021 C C . PRO A 1 126 ? 31.829 3.893 -41.979 1.00 91.06 126 PRO A C 1
ATOM 1023 O O . PRO A 1 126 ? 30.914 3.374 -41.330 1.00 91.06 126 PRO A O 1
ATOM 1026 N N . LEU A 1 127 ? 32.478 4.982 -41.566 1.00 90.50 127 LEU A N 1
ATOM 1027 C CA . LEU A 1 127 ? 32.207 5.734 -40.337 1.00 90.50 127 LEU A CA 1
ATOM 1028 C C . LEU A 1 127 ? 31.945 7.201 -40.657 1.00 90.50 127 LEU A C 1
ATOM 1030 O O . LEU A 1 127 ? 32.563 7.760 -41.556 1.00 90.50 127 LEU A O 1
ATOM 1034 N N . ARG A 1 128 ? 31.059 7.850 -39.902 1.00 92.50 128 ARG A N 1
ATOM 1035 C CA . ARG A 1 128 ? 30.671 9.249 -40.132 1.00 92.50 128 ARG A CA 1
ATOM 1036 C C . ARG A 1 128 ? 31.086 10.104 -38.943 1.00 92.50 128 ARG A C 1
ATOM 1038 O O . ARG A 1 128 ? 30.446 10.037 -37.899 1.00 92.50 128 ARG A O 1
ATOM 1045 N N . ARG A 1 129 ? 32.146 10.904 -39.069 1.00 90.38 129 ARG A N 1
ATOM 1046 C CA . ARG A 1 129 ? 32.642 11.768 -37.990 1.00 90.38 129 ARG A CA 1
ATOM 1047 C C . ARG A 1 129 ? 32.167 13.209 -38.141 1.00 90.38 129 ARG A C 1
ATOM 1049 O O . ARG A 1 129 ? 32.262 13.812 -39.211 1.00 90.38 129 ARG A O 1
ATOM 1056 N N . VAL A 1 130 ? 31.701 13.778 -37.033 1.00 89.00 130 VAL A N 1
ATOM 1057 C CA . VAL A 1 130 ? 31.256 15.171 -36.952 1.00 89.00 130 VAL A CA 1
ATOM 1058 C C . VAL A 1 130 ? 32.170 15.944 -36.006 1.00 89.00 130 VAL A C 1
ATOM 1060 O O . VAL A 1 130 ? 32.225 15.683 -34.804 1.00 89.00 130 VAL A O 1
ATOM 1063 N N . GLY A 1 131 ? 32.876 16.934 -36.549 1.00 84.44 131 GLY A N 1
ATOM 1064 C CA . GLY A 1 131 ? 33.906 17.690 -35.839 1.00 84.44 131 GLY A CA 1
ATOM 1065 C C . GLY A 1 131 ? 35.317 17.124 -36.026 1.00 84.44 131 GLY A C 1
ATOM 1066 O O . GLY A 1 131 ? 35.532 16.115 -36.692 1.00 84.44 131 GLY A O 1
ATOM 1067 N N . LYS A 1 132 ? 36.307 17.820 -35.453 1.00 79.88 132 LYS A N 1
ATOM 1068 C CA . LYS A 1 132 ? 37.713 17.393 -35.508 1.00 79.88 132 LYS A CA 1
ATOM 1069 C C . LYS A 1 132 ? 37.929 16.170 -34.618 1.00 79.88 132 LYS A C 1
ATOM 1071 O O . LYS A 1 132 ? 37.344 16.100 -33.540 1.00 79.88 132 LYS A O 1
ATOM 1076 N N . ILE A 1 133 ? 38.793 15.258 -35.061 1.00 76.25 133 ILE A N 1
ATOM 1077 C CA . ILE A 1 133 ? 39.250 14.115 -34.262 1.00 76.25 133 ILE A CA 1
ATOM 1078 C C . ILE A 1 133 ? 39.915 14.659 -32.989 1.00 76.25 133 ILE A C 1
ATOM 1080 O O . ILE A 1 133 ? 40.860 15.445 -33.076 1.00 76.25 133 ILE A O 1
ATOM 1084 N N . GLY A 1 134 ? 39.365 14.299 -31.831 1.00 75.88 134 GLY A N 1
ATOM 1085 C CA . GLY A 1 134 ? 39.920 14.587 -30.512 1.00 75.88 134 GLY A CA 1
ATOM 1086 C C . GLY A 1 134 ? 40.595 13.356 -29.907 1.00 75.88 134 GLY A C 1
ATOM 1087 O O . GLY A 1 134 ? 40.795 12.347 -30.581 1.00 75.88 134 GLY A O 1
ATOM 1088 N N . GLU A 1 135 ? 40.939 13.438 -28.624 1.00 76.88 135 GLU A N 1
ATOM 1089 C CA . GLU A 1 135 ? 41.429 12.286 -27.865 1.00 76.88 135 GLU A CA 1
ATOM 1090 C C . GLU A 1 135 ? 40.286 11.281 -27.655 1.00 76.88 135 GLU A C 1
ATOM 1092 O O . GLU A 1 135 ? 39.219 11.633 -27.143 1.00 76.88 135 GLU A O 1
ATOM 1097 N N . ILE A 1 136 ? 40.489 10.041 -28.106 1.00 76.12 136 ILE A N 1
ATOM 1098 C CA . ILE A 1 136 ? 39.518 8.956 -27.941 1.00 76.12 136 ILE A CA 1
ATOM 1099 C C . ILE A 1 136 ? 39.537 8.518 -26.475 1.00 76.12 136 ILE A C 1
ATOM 1101 O O . ILE A 1 136 ? 40.600 8.232 -25.925 1.00 76.12 136 ILE A O 1
ATOM 1105 N N . VAL A 1 137 ? 38.362 8.446 -25.846 1.00 69.69 137 VAL A N 1
ATOM 1106 C CA . VAL A 1 137 ? 38.237 7.978 -24.459 1.00 69.69 137 VAL A CA 1
ATOM 1107 C C . VAL A 1 137 ? 38.632 6.499 -24.389 1.00 69.69 137 VAL A C 1
ATOM 1109 O O . VAL A 1 137 ? 38.073 5.676 -25.108 1.00 69.69 137 VAL A O 1
ATOM 1112 N N . GLY A 1 138 ? 39.604 6.164 -23.535 1.00 69.00 138 GLY A N 1
ATOM 1113 C CA . GLY A 1 138 ? 40.092 4.792 -23.361 1.00 69.00 138 GLY A CA 1
ATOM 1114 C C . GLY A 1 138 ? 39.045 3.819 -22.786 1.00 69.00 138 GLY A C 1
ATOM 1115 O O . GLY A 1 138 ? 38.004 4.251 -22.281 1.00 69.00 138 GLY A O 1
ATOM 1116 N N . PRO A 1 139 ? 39.322 2.500 -22.827 1.00 76.94 139 PRO A N 1
ATOM 1117 C CA . PRO A 1 139 ? 38.389 1.480 -22.363 1.00 76.94 139 PRO A CA 1
ATOM 1118 C C . PRO A 1 139 ? 38.133 1.616 -20.864 1.00 76.94 139 PRO A C 1
ATOM 1120 O O . PRO A 1 139 ? 39.061 1.808 -20.075 1.00 76.94 139 PRO A O 1
ATOM 1123 N N . ARG A 1 140 ? 36.867 1.483 -20.477 1.00 75.31 140 ARG A N 1
ATOM 1124 C CA . ARG A 1 140 ? 36.428 1.643 -19.087 1.00 75.31 140 ARG A CA 1
ATOM 1125 C C . ARG A 1 140 ? 36.689 0.383 -18.268 1.00 75.31 140 ARG A C 1
ATOM 1127 O O . ARG A 1 140 ? 36.824 -0.713 -18.819 1.00 75.31 140 ARG A O 1
ATOM 1134 N N . GLU A 1 141 ? 36.785 0.559 -16.951 1.00 69.19 141 GLU A N 1
ATOM 1135 C CA . GLU A 1 141 ? 36.911 -0.549 -16.001 1.00 69.19 141 GLU A CA 1
ATOM 1136 C C . GLU A 1 141 ? 35.533 -1.125 -15.628 1.00 69.19 141 GLU A C 1
ATOM 1138 O O . GLU A 1 141 ? 34.514 -0.438 -15.716 1.00 69.19 141 GLU A O 1
ATOM 1143 N N . GLY A 1 142 ? 35.507 -2.403 -15.233 1.00 69.62 142 GLY A N 1
ATOM 1144 C CA . GLY A 1 142 ? 34.281 -3.134 -14.889 1.00 69.62 142 GLY A CA 1
ATOM 1145 C C . GLY A 1 142 ? 33.778 -4.077 -15.990 1.00 69.62 142 GLY A C 1
ATOM 1146 O O . GLY A 1 142 ? 34.371 -4.198 -17.063 1.00 69.62 142 GLY A O 1
ATOM 1147 N N . ALA A 1 143 ? 32.705 -4.818 -15.698 1.00 73.50 143 ALA A N 1
ATOM 1148 C CA . ALA A 1 143 ? 32.033 -5.657 -16.689 1.00 73.50 143 ALA A CA 1
ATOM 1149 C C . ALA A 1 143 ? 31.325 -4.793 -17.748 1.00 73.50 143 ALA A C 1
ATOM 1151 O O . ALA A 1 143 ? 30.816 -3.712 -17.447 1.00 73.50 143 ALA A O 1
ATOM 1152 N N . PHE A 1 144 ? 31.277 -5.274 -18.995 1.00 83.19 144 PHE A N 1
ATOM 1153 C CA . PHE A 1 144 ? 30.564 -4.581 -20.068 1.00 83.19 144 PHE A CA 1
ATOM 1154 C C . PHE A 1 144 ? 29.077 -4.480 -19.718 1.00 83.19 144 PHE A C 1
ATOM 1156 O O . PHE A 1 144 ? 28.444 -5.490 -19.407 1.00 83.19 144 PHE A O 1
ATOM 1163 N N . SER A 1 145 ? 28.532 -3.266 -19.762 1.00 85.00 145 SER A N 1
ATOM 1164 C CA . SER A 1 145 ? 27.204 -2.960 -19.232 1.00 85.00 145 SER A CA 1
ATOM 1165 C C . SER A 1 145 ? 26.334 -2.222 -20.247 1.00 85.00 145 SER A C 1
ATOM 1167 O O . SER A 1 145 ? 26.765 -1.260 -20.893 1.00 85.00 145 SER A O 1
ATOM 1169 N N . VAL A 1 146 ? 25.091 -2.675 -20.378 1.00 86.25 146 VAL A N 1
ATOM 1170 C CA . VAL A 1 146 ? 24.111 -2.159 -21.338 1.00 86.25 146 VAL A CA 1
ATOM 1171 C C . VAL A 1 146 ? 22.843 -1.779 -20.582 1.00 86.25 146 VAL A C 1
ATOM 1173 O O . VAL A 1 146 ? 22.296 -2.600 -19.857 1.00 86.25 146 VAL A O 1
ATOM 1176 N N . LEU A 1 147 ? 22.361 -0.551 -20.757 1.00 87.00 147 LEU A N 1
ATOM 1177 C CA . LEU A 1 147 ? 21.034 -0.121 -20.320 1.00 87.00 147 LEU A CA 1
ATOM 1178 C C . LEU A 1 147 ? 20.105 -0.120 -21.535 1.00 87.00 147 LEU A C 1
ATOM 1180 O O . LEU A 1 147 ? 20.222 0.739 -22.406 1.00 87.00 147 LEU A O 1
ATOM 1184 N N . PHE A 1 148 ? 19.218 -1.104 -21.607 1.00 84.50 148 PHE A N 1
ATOM 1185 C CA . PHE A 1 148 ? 18.211 -1.246 -22.650 1.00 84.50 148 PHE A CA 1
ATOM 1186 C C . PHE A 1 148 ? 16.906 -0.572 -22.224 1.00 84.50 148 PHE A C 1
ATOM 1188 O O . PHE A 1 148 ? 16.404 -0.821 -21.132 1.00 84.50 148 PHE A O 1
ATOM 1195 N N . MET A 1 149 ? 16.345 0.265 -23.086 1.00 86.19 149 MET A N 1
ATOM 1196 C CA . MET A 1 149 ? 15.047 0.904 -22.911 1.00 86.19 149 MET A CA 1
ATOM 1197 C C . MET A 1 149 ? 14.200 0.651 -24.148 1.00 86.19 149 MET A C 1
ATOM 1199 O O . MET A 1 149 ? 14.650 0.906 -25.262 1.00 86.19 149 MET A O 1
ATOM 1203 N N . ALA A 1 150 ? 12.959 0.221 -23.947 1.00 80.88 150 ALA A N 1
ATOM 1204 C CA . ALA A 1 150 ? 11.957 0.176 -25.004 1.00 80.88 150 ALA A CA 1
ATOM 1205 C C . ALA A 1 150 ? 10.856 1.198 -24.705 1.00 80.88 150 ALA A C 1
ATOM 1207 O O . ALA A 1 150 ? 10.357 1.222 -23.579 1.00 80.88 150 ALA A O 1
ATOM 1208 N N . ALA A 1 151 ? 10.479 2.011 -25.695 1.00 81.44 151 ALA A N 1
ATOM 1209 C CA . ALA A 1 151 ? 9.380 2.974 -25.586 1.00 81.44 151 ALA A CA 1
ATOM 1210 C C . ALA A 1 151 ? 8.257 2.622 -26.571 1.00 81.44 151 ALA A C 1
ATOM 1212 O O . ALA A 1 151 ? 8.497 2.480 -27.774 1.00 81.44 151 ALA A O 1
ATOM 1213 N N . SER A 1 152 ? 7.030 2.492 -26.058 1.00 78.06 152 SER A N 1
ATOM 1214 C CA . SER A 1 152 ? 5.841 2.130 -26.841 1.00 78.06 152 SER A CA 1
ATOM 1215 C C . SER A 1 152 ? 4.649 3.011 -26.439 1.00 78.06 152 SER A C 1
ATOM 1217 O O . SER A 1 152 ? 3.712 2.546 -25.771 1.00 78.06 152 SER A O 1
ATOM 1219 N N . PRO A 1 153 ? 4.674 4.302 -26.820 1.00 78.56 153 PRO A N 1
ATOM 1220 C CA . PRO A 1 153 ? 3.654 5.263 -26.421 1.00 78.56 153 PRO A CA 1
ATOM 1221 C C . PRO A 1 153 ? 2.255 4.889 -26.921 1.00 78.56 153 PRO A C 1
ATOM 1223 O O . PRO A 1 153 ? 2.081 4.249 -27.962 1.00 78.56 153 PRO A O 1
ATOM 1226 N N . ALA A 1 154 ? 1.232 5.313 -26.176 1.00 70.56 154 ALA A N 1
ATOM 1227 C CA . ALA A 1 154 ? -0.163 5.053 -26.526 1.00 70.56 154 ALA A CA 1
ATOM 1228 C C . ALA A 1 154 ? -0.516 5.552 -27.945 1.00 70.56 154 ALA A C 1
ATOM 1230 O O . ALA A 1 154 ? -0.186 6.675 -28.324 1.00 70.56 154 ALA A O 1
ATOM 1231 N N . GLY A 1 155 ? -1.232 4.725 -28.717 1.00 68.88 155 GLY A N 1
ATOM 1232 C CA . GLY A 1 155 ? -1.668 5.064 -30.078 1.00 68.88 155 GLY A CA 1
ATOM 1233 C C . GLY A 1 155 ? -0.628 4.815 -31.178 1.00 68.88 155 GLY A C 1
ATOM 1234 O O . GLY A 1 155 ? -0.910 5.097 -32.341 1.00 68.88 155 GLY A O 1
ATOM 1235 N N . VAL A 1 156 ? 0.543 4.271 -30.837 1.00 71.81 156 VAL A N 1
ATOM 1236 C CA . VAL A 1 156 ? 1.581 3.844 -31.786 1.00 71.81 156 VAL A CA 1
ATOM 1237 C C . VAL A 1 156 ? 1.635 2.311 -31.835 1.00 71.81 156 VAL A C 1
ATOM 1239 O O . VAL A 1 156 ? 1.303 1.647 -30.857 1.00 71.81 156 VAL A O 1
ATOM 1242 N N . SER A 1 157 ? 1.998 1.732 -32.985 1.00 66.19 157 SER A N 1
ATOM 1243 C CA . SER A 1 157 ? 2.100 0.276 -33.161 1.00 66.19 157 SER A CA 1
ATOM 1244 C C . SER A 1 157 ? 3.138 -0.340 -32.218 1.00 66.19 157 SER A C 1
ATOM 1246 O O . SER A 1 157 ? 4.264 0.156 -32.147 1.00 66.19 157 SER A O 1
ATOM 1248 N N . GLU A 1 158 ? 2.780 -1.436 -31.550 1.00 63.28 158 GLU A N 1
ATOM 1249 C CA . GLU A 1 158 ? 3.670 -2.150 -30.626 1.00 63.28 158 GLU A CA 1
ATOM 1250 C C . GLU A 1 158 ? 4.876 -2.775 -31.357 1.00 63.28 158 GLU A C 1
ATOM 1252 O O . GLU A 1 158 ? 4.750 -3.260 -32.483 1.00 63.28 158 GLU A O 1
ATOM 1257 N N . LEU A 1 159 ? 6.048 -2.739 -30.712 1.00 64.94 159 LEU A N 1
ATOM 1258 C CA . LEU A 1 159 ? 7.303 -3.350 -31.174 1.00 64.94 159 LEU A CA 1
ATOM 1259 C C . LEU A 1 159 ? 7.560 -4.659 -30.407 1.00 64.94 159 LEU A C 1
ATOM 1261 O O . LEU A 1 159 ? 7.296 -4.717 -29.207 1.00 64.94 159 LEU A O 1
ATOM 1265 N N . ASP A 1 160 ? 8.133 -5.682 -31.052 1.00 62.69 160 ASP A N 1
ATOM 1266 C CA . ASP A 1 160 ? 8.512 -6.950 -30.394 1.00 62.69 160 ASP A CA 1
ATOM 1267 C C . ASP A 1 160 ? 9.891 -6.855 -29.704 1.00 62.69 160 ASP A C 1
ATOM 1269 O O . ASP A 1 160 ? 10.852 -7.559 -30.021 1.00 62.69 160 ASP A O 1
ATOM 1273 N N . PHE A 1 161 ? 10.010 -5.935 -28.744 1.00 67.19 161 PHE A N 1
ATOM 1274 C CA . PHE A 1 161 ? 11.260 -5.689 -28.012 1.00 67.19 161 PHE A CA 1
ATOM 1275 C C . PHE A 1 161 ? 11.603 -6.808 -27.015 1.00 67.19 161 PHE A C 1
ATOM 1277 O O . PHE A 1 161 ? 12.764 -6.964 -26.640 1.00 67.19 161 PHE A O 1
ATOM 1284 N N . GLU A 1 162 ? 10.624 -7.610 -26.579 1.00 58.31 162 GLU A N 1
ATOM 1285 C CA . GLU A 1 162 ? 10.889 -8.760 -25.707 1.00 58.31 162 GLU A CA 1
ATOM 1286 C C . GLU A 1 162 ? 11.716 -9.826 -26.435 1.00 58.31 162 GLU A C 1
ATOM 1288 O O . GLU A 1 162 ? 12.547 -10.503 -25.822 1.00 58.31 162 GLU A O 1
ATOM 1293 N N . HIS A 1 163 ? 11.491 -9.994 -27.742 1.00 60.94 163 HIS A N 1
ATOM 1294 C CA . HIS A 1 163 ? 12.317 -10.857 -28.573 1.00 60.94 163 HIS A CA 1
ATOM 1295 C C . HIS A 1 163 ? 13.750 -10.319 -28.691 1.00 60.94 163 HIS A C 1
ATOM 1297 O O . HIS A 1 163 ? 14.707 -11.090 -28.572 1.00 60.94 163 HIS A O 1
ATOM 1303 N N . GLU A 1 164 ? 13.893 -9.000 -28.857 1.00 64.62 164 GLU A N 1
ATOM 1304 C CA . GLU A 1 164 ? 15.184 -8.310 -28.936 1.00 64.62 164 GLU A CA 1
ATOM 1305 C C . GLU A 1 164 ? 16.002 -8.473 -27.644 1.00 64.62 164 GLU A C 1
ATOM 1307 O O . GLU A 1 164 ? 17.147 -8.931 -27.686 1.00 64.62 164 GLU A O 1
ATOM 1312 N N . GLU A 1 165 ? 15.394 -8.199 -26.486 1.00 65.62 165 GLU A N 1
ATOM 1313 C CA . GLU A 1 165 ? 16.007 -8.375 -25.164 1.00 65.62 165 GLU A CA 1
ATOM 1314 C C . GLU A 1 165 ? 16.420 -9.832 -24.911 1.00 65.62 165 GLU A C 1
ATOM 1316 O O . GLU A 1 165 ? 17.557 -10.102 -24.515 1.00 65.62 165 GLU A O 1
ATOM 1321 N N . ALA A 1 166 ? 15.516 -10.788 -25.160 1.00 59.19 166 ALA A N 1
ATOM 1322 C CA . ALA A 1 166 ? 15.763 -12.201 -24.885 1.00 59.19 166 ALA A CA 1
ATOM 1323 C C . ALA A 1 166 ? 16.943 -12.758 -25.694 1.00 59.19 166 ALA A C 1
ATOM 1325 O O . ALA A 1 166 ? 17.729 -13.542 -25.166 1.00 59.19 166 ALA A O 1
ATOM 1326 N N . LEU A 1 167 ? 17.090 -12.346 -26.954 1.00 62.84 167 LEU A N 1
ATOM 1327 C CA . LEU A 1 167 ? 18.198 -12.773 -27.808 1.00 62.84 167 LEU A CA 1
ATOM 1328 C C . LEU A 1 167 ? 19.523 -12.087 -27.452 1.00 62.84 167 LEU A C 1
ATOM 1330 O O . LEU A 1 167 ? 20.580 -12.708 -27.585 1.00 62.84 167 LEU A O 1
ATOM 1334 N N . ILE A 1 168 ? 19.489 -10.836 -26.976 1.00 65.81 168 ILE A N 1
ATOM 1335 C CA . ILE A 1 168 ? 20.672 -10.171 -26.414 1.00 65.81 168 ILE A CA 1
ATOM 1336 C C . ILE A 1 168 ? 21.137 -10.920 -25.162 1.00 65.81 168 ILE A C 1
ATOM 1338 O O . ILE A 1 168 ? 22.321 -11.238 -25.066 1.00 65.81 168 ILE A O 1
ATOM 1342 N N . LEU A 1 169 ? 20.226 -11.248 -24.237 1.00 63.72 169 LEU A N 1
ATOM 1343 C CA . LEU A 1 169 ? 20.536 -12.027 -23.033 1.00 63.72 169 LEU A CA 1
ATOM 1344 C C . LEU A 1 169 ? 21.103 -13.410 -23.370 1.00 63.72 169 LEU A C 1
ATOM 1346 O O . LEU A 1 169 ? 22.149 -13.777 -22.840 1.00 63.72 169 LEU A O 1
ATOM 1350 N N . ASP A 1 170 ? 20.458 -14.151 -24.272 1.00 59.91 170 ASP A N 1
ATOM 1351 C CA . ASP A 1 170 ? 20.882 -15.499 -24.679 1.00 59.91 170 ASP A CA 1
ATOM 1352 C C . ASP A 1 170 ? 22.287 -15.500 -25.300 1.00 59.91 170 ASP A C 1
ATOM 1354 O O . ASP A 1 170 ? 23.183 -16.226 -24.865 1.00 59.91 170 ASP A O 1
ATOM 1358 N N . ALA A 1 171 ? 22.535 -14.604 -26.258 1.00 61.22 171 ALA A N 1
ATOM 1359 C CA . ALA A 1 171 ? 23.828 -14.521 -26.932 1.00 61.22 171 ALA A CA 1
ATOM 1360 C C . ALA A 1 171 ? 24.982 -14.100 -26.006 1.00 61.22 171 ALA A C 1
ATOM 1362 O O . ALA A 1 171 ? 26.153 -14.331 -26.318 1.00 61.22 171 ALA A O 1
ATOM 1363 N N . THR A 1 172 ? 24.666 -13.479 -24.868 1.00 63.38 172 THR A N 1
ATOM 1364 C CA . THR A 1 172 ? 25.648 -12.862 -23.970 1.00 63.38 172 THR A CA 1
ATOM 1365 C C . THR A 1 172 ? 25.700 -13.487 -22.576 1.00 63.38 172 THR A C 1
ATOM 1367 O O . THR A 1 172 ? 26.549 -13.105 -21.765 1.00 63.38 172 THR A O 1
ATOM 1370 N N . GLU A 1 173 ? 24.888 -14.519 -22.316 1.00 65.75 173 GLU A N 1
ATOM 1371 C CA . GLU A 1 173 ? 24.762 -15.205 -21.023 1.00 65.75 173 GLU A CA 1
ATOM 1372 C C . GLU A 1 173 ? 26.130 -15.627 -20.460 1.00 65.75 173 GLU A C 1
ATOM 1374 O O . GLU A 1 173 ? 26.440 -15.400 -19.283 1.00 65.75 173 GLU A O 1
ATOM 1379 N N . LYS A 1 174 ? 26.987 -16.172 -21.333 1.00 64.06 174 LYS A N 1
ATOM 1380 C CA . LYS A 1 174 ? 28.317 -16.714 -21.004 1.00 64.06 174 LYS A CA 1
ATOM 1381 C C . LYS A 1 174 ? 29.434 -15.666 -20.961 1.00 64.06 174 LYS A C 1
ATOM 1383 O O . LYS A 1 174 ? 30.547 -15.994 -20.558 1.00 64.06 174 LYS A O 1
ATOM 1388 N N . LEU A 1 175 ? 29.164 -14.431 -21.385 1.00 67.12 175 LEU A N 1
ATOM 1389 C CA . LEU A 1 175 ? 30.181 -13.384 -21.558 1.00 67.12 175 LEU A CA 1
ATOM 1390 C C . LEU A 1 175 ? 30.302 -12.440 -20.363 1.00 67.12 175 LEU A C 1
ATOM 1392 O O . LEU A 1 175 ? 31.200 -11.605 -20.340 1.00 67.12 175 LEU A O 1
ATOM 1396 N N . GLY A 1 176 ? 29.441 -12.581 -19.355 1.00 67.75 176 GLY A N 1
ATOM 1397 C CA . GLY A 1 176 ? 29.542 -11.749 -18.160 1.00 67.75 176 GLY A CA 1
ATOM 1398 C C . GLY A 1 176 ? 28.988 -10.330 -18.330 1.00 67.75 176 GLY A C 1
ATOM 1399 O O . GLY A 1 176 ? 29.353 -9.479 -17.533 1.00 67.75 176 GLY A O 1
ATOM 1400 N N . ILE A 1 177 ? 28.134 -10.071 -19.332 1.00 76.25 177 ILE A N 1
ATOM 1401 C CA . ILE A 1 177 ? 27.527 -8.746 -19.568 1.00 76.25 177 ILE A CA 1
ATOM 1402 C C . ILE A 1 177 ? 26.511 -8.407 -18.467 1.00 76.25 177 ILE A C 1
ATOM 1404 O O . ILE A 1 177 ? 25.721 -9.269 -18.075 1.00 76.25 177 ILE A O 1
ATOM 1408 N N . ASP A 1 178 ? 26.521 -7.152 -18.014 1.00 76.62 178 ASP A N 1
ATOM 1409 C CA . ASP A 1 178 ? 25.510 -6.572 -17.127 1.00 76.62 178 ASP A CA 1
ATOM 1410 C C . ASP A 1 178 ? 24.434 -5.854 -17.974 1.00 76.62 178 ASP A C 1
ATOM 1412 O O . ASP A 1 178 ? 24.624 -4.713 -18.399 1.00 76.62 178 ASP A O 1
ATOM 1416 N N . LEU A 1 179 ? 23.308 -6.526 -18.256 1.00 76.00 179 LEU A N 1
ATOM 1417 C CA . LEU A 1 179 ? 22.156 -5.934 -18.954 1.00 76.00 179 LEU A CA 1
ATOM 1418 C C . LEU A 1 179 ? 21.132 -5.405 -17.941 1.00 76.00 179 LEU A C 1
ATOM 1420 O O . LEU A 1 179 ? 20.583 -6.161 -17.140 1.00 76.00 179 LEU A O 1
ATOM 1424 N N . PHE A 1 180 ? 20.854 -4.110 -18.011 1.00 75.75 180 PHE A N 1
ATOM 1425 C CA . PHE A 1 180 ? 19.829 -3.418 -17.239 1.00 75.75 180 PHE A CA 1
ATOM 1426 C C . PHE A 1 180 ? 18.692 -3.006 -18.159 1.00 75.75 180 PHE A C 1
ATOM 1428 O O . PHE A 1 180 ? 18.928 -2.653 -19.312 1.00 75.75 180 PHE A O 1
ATOM 1435 N N . VAL A 1 181 ? 17.466 -3.022 -17.642 1.00 72.81 181 VAL A N 1
ATOM 1436 C CA . VAL A 1 181 ? 16.278 -2.766 -18.451 1.00 72.81 181 VAL A CA 1
ATOM 1437 C C . VAL A 1 181 ? 15.423 -1.658 -17.832 1.00 72.81 181 VAL A C 1
ATOM 1439 O O . VAL A 1 181 ? 14.856 -1.809 -16.746 1.00 72.81 181 VAL A O 1
ATOM 1442 N N . GLU A 1 182 ? 15.339 -0.538 -18.544 1.00 76.38 182 GLU A N 1
ATOM 1443 C CA . GLU A 1 182 ? 14.425 0.577 -18.293 1.00 76.38 182 GLU A CA 1
ATOM 1444 C C . GLU A 1 182 ? 13.112 0.306 -19.053 1.00 76.38 182 GLU A C 1
ATOM 1446 O O . GLU A 1 182 ? 13.120 -0.142 -20.204 1.00 76.38 182 GLU A O 1
ATOM 1451 N N . GLU A 1 183 ? 11.967 0.493 -18.395 1.00 68.12 183 GLU A N 1
ATOM 1452 C CA . GLU A 1 183 ? 10.664 0.062 -18.932 1.00 68.12 183 GLU A CA 1
ATOM 1453 C C . GLU A 1 183 ? 9.606 1.150 -19.005 1.00 68.12 183 GLU A C 1
ATOM 1455 O O . GLU A 1 183 ? 8.523 0.886 -19.530 1.00 68.12 183 GLU A O 1
ATOM 1460 N N . THR A 1 184 ? 9.893 2.336 -18.473 1.00 69.94 184 THR A N 1
ATOM 1461 C CA . THR A 1 184 ? 8.961 3.462 -18.493 1.00 69.94 184 THR A CA 1
ATOM 1462 C C . THR A 1 184 ? 8.911 4.136 -19.853 1.00 69.94 184 THR A C 1
ATOM 1464 O O . THR A 1 184 ? 7.914 4.784 -20.150 1.00 69.94 184 THR A O 1
ATOM 1467 N N . GLY A 1 185 ? 9.974 4.014 -20.655 1.00 76.56 185 GLY A N 1
ATOM 1468 C CA . GLY A 1 185 ? 10.057 4.654 -21.964 1.00 76.56 185 GLY A CA 1
ATOM 1469 C C . GLY A 1 185 ? 10.249 6.171 -21.882 1.00 76.56 185 GLY A C 1
ATOM 1470 O O . GLY A 1 185 ? 10.194 6.833 -22.917 1.00 76.56 185 GLY A O 1
ATOM 1471 N N . THR A 1 186 ? 10.477 6.726 -20.683 1.00 83.12 186 THR A N 1
ATOM 1472 C CA . THR A 1 186 ? 10.611 8.172 -20.451 1.00 83.12 186 THR A CA 1
ATOM 1473 C C . THR A 1 186 ? 12.077 8.599 -20.404 1.00 83.12 186 THR A C 1
ATOM 1475 O O . THR A 1 186 ? 12.926 7.925 -19.814 1.00 83.12 186 THR A O 1
ATOM 1478 N N . ALA A 1 187 ? 12.397 9.767 -20.967 1.00 85.62 187 ALA A N 1
ATOM 1479 C CA . ALA A 1 187 ? 13.764 10.297 -20.924 1.00 85.62 187 ALA A CA 1
ATOM 1480 C C . ALA A 1 187 ? 14.229 10.635 -19.490 1.00 85.62 187 ALA A C 1
ATOM 1482 O O . ALA A 1 187 ? 15.412 10.501 -19.170 1.00 85.62 187 ALA A O 1
ATOM 1483 N N . ALA A 1 188 ? 13.302 11.059 -18.624 1.00 78.94 188 ALA A N 1
ATOM 1484 C CA . ALA A 1 188 ? 13.589 11.410 -17.235 1.00 78.94 188 ALA A CA 1
ATOM 1485 C C . ALA A 1 188 ? 13.997 10.185 -16.401 1.00 78.94 188 ALA A C 1
ATOM 1487 O O . ALA A 1 188 ? 15.019 10.223 -15.715 1.00 78.94 188 ALA A O 1
ATOM 1488 N N . GLU A 1 189 ? 13.252 9.081 -16.497 1.00 76.44 189 GLU A N 1
ATOM 1489 C CA . GLU A 1 189 ? 13.587 7.854 -15.767 1.00 76.44 189 GLU A CA 1
ATOM 1490 C C . GLU A 1 189 ? 14.837 7.186 -16.342 1.00 76.44 189 GLU A C 1
ATOM 1492 O O . GLU A 1 189 ? 15.686 6.718 -15.584 1.00 76.44 189 GLU A O 1
ATOM 1497 N N . LEU A 1 190 ? 15.009 7.210 -17.670 1.00 83.81 190 LEU A N 1
ATOM 1498 C CA . LEU A 1 190 ? 16.246 6.759 -18.306 1.00 83.81 190 LEU A CA 1
ATOM 1499 C C . LEU A 1 190 ? 17.464 7.475 -17.717 1.00 83.81 190 LEU A C 1
ATOM 1501 O O . LEU A 1 190 ? 18.474 6.833 -17.429 1.00 83.81 190 LEU A O 1
ATOM 1505 N N . SER A 1 191 ? 17.357 8.786 -17.492 1.00 82.19 191 SER A N 1
ATOM 1506 C CA . SER A 1 191 ? 18.402 9.572 -16.837 1.00 82.19 191 SER A CA 1
ATOM 1507 C C . SER A 1 191 ? 18.626 9.165 -15.386 1.00 82.19 191 SER A C 1
ATOM 1509 O O . SER A 1 191 ? 19.769 8.948 -14.984 1.00 82.19 191 SER A O 1
ATOM 1511 N N . LEU A 1 192 ? 17.557 8.990 -14.608 1.00 73.25 192 LEU A N 1
ATOM 1512 C CA . LEU A 1 192 ? 17.656 8.586 -13.208 1.00 73.25 192 LEU A CA 1
ATOM 1513 C C . LEU A 1 192 ? 18.319 7.207 -13.057 1.00 73.25 192 LEU A C 1
ATOM 1515 O O . LEU A 1 192 ? 19.221 7.037 -12.231 1.00 73.25 192 LEU A O 1
ATOM 1519 N N . GLN A 1 193 ? 17.935 6.241 -13.894 1.00 74.81 193 GLN A N 1
ATOM 1520 C CA . GLN A 1 193 ? 18.540 4.909 -13.917 1.00 74.81 193 GLN A CA 1
ATOM 1521 C C . GLN A 1 193 ? 19.987 4.957 -14.406 1.00 74.81 193 GLN A C 1
ATOM 1523 O O . GLN A 1 193 ? 20.864 4.371 -13.772 1.00 74.81 193 GLN A O 1
ATOM 1528 N N . ALA A 1 194 ? 20.273 5.696 -15.480 1.00 75.75 194 ALA A N 1
ATOM 1529 C CA . ALA A 1 194 ? 21.638 5.869 -15.965 1.00 75.75 194 ALA A CA 1
ATOM 1530 C C . ALA A 1 194 ? 22.545 6.514 -14.901 1.00 75.75 194 ALA A C 1
ATOM 1532 O O . ALA A 1 194 ? 23.661 6.044 -14.692 1.00 75.75 194 ALA A O 1
ATOM 1533 N N . ALA A 1 195 ? 22.061 7.526 -14.174 1.00 73.81 195 ALA A N 1
ATOM 1534 C CA . ALA A 1 195 ? 22.790 8.182 -13.090 1.00 73.81 195 ALA A CA 1
ATOM 1535 C C . ALA A 1 195 ? 23.023 7.248 -11.893 1.00 73.81 195 ALA A C 1
ATOM 1537 O O . ALA A 1 195 ? 24.118 7.222 -11.334 1.00 73.81 195 ALA A O 1
ATOM 1538 N N . ARG A 1 196 ? 22.022 6.437 -11.521 1.00 72.50 196 ARG A N 1
ATOM 1539 C CA . ARG A 1 196 ? 22.153 5.419 -10.466 1.00 72.50 196 ARG A CA 1
ATOM 1540 C C . ARG A 1 196 ? 23.171 4.340 -10.833 1.00 72.50 196 ARG A C 1
ATOM 1542 O O . ARG A 1 196 ? 23.883 3.835 -9.966 1.00 72.50 196 ARG A O 1
ATOM 1549 N N . LEU A 1 197 ? 23.210 3.954 -12.105 1.00 71.75 197 LEU A N 1
ATOM 1550 C CA . LEU A 1 197 ? 24.133 2.938 -12.592 1.00 71.75 197 LEU A CA 1
ATOM 1551 C C . LEU A 1 197 ? 25.550 3.489 -12.761 1.00 71.75 197 LEU A C 1
ATOM 1553 O O . LEU A 1 197 ? 26.487 2.755 -12.462 1.00 71.75 197 LEU A O 1
ATOM 1557 N N . GLY A 1 198 ? 25.687 4.749 -13.184 1.00 64.00 198 GLY A N 1
ATOM 1558 C CA . GLY A 1 198 ? 26.951 5.422 -13.498 1.00 64.00 198 GLY A CA 1
ATOM 1559 C C . GLY A 1 198 ? 27.604 6.214 -12.359 1.00 64.00 198 GLY A C 1
ATOM 1560 O O . GLY A 1 198 ? 28.585 6.902 -12.620 1.00 64.00 198 GLY A O 1
ATOM 1561 N N . SER A 1 199 ? 27.092 6.153 -11.125 1.00 61.38 199 SER A N 1
ATOM 1562 C CA . SER A 1 199 ? 27.674 6.843 -9.958 1.00 61.38 199 SER A CA 1
ATOM 1563 C C . SER A 1 199 ? 28.863 6.120 -9.308 1.00 61.38 199 SER A C 1
ATOM 1565 O O . SER A 1 199 ? 29.479 6.669 -8.396 1.00 61.38 199 SER A O 1
ATOM 1567 N N . ASP A 1 200 ? 29.169 4.897 -9.745 1.00 63.03 200 ASP A N 1
ATOM 1568 C CA . ASP A 1 200 ? 30.264 4.069 -9.237 1.00 63.03 200 ASP A CA 1
ATOM 1569 C C . ASP A 1 200 ? 31.336 3.918 -10.325 1.00 63.03 200 ASP A C 1
ATOM 1571 O O . ASP A 1 200 ? 31.113 3.238 -11.330 1.00 63.03 200 ASP A O 1
ATOM 1575 N N . ASP A 1 201 ? 32.499 4.549 -10.127 1.00 57.06 201 ASP A N 1
ATOM 1576 C CA . ASP A 1 201 ? 33.618 4.531 -11.082 1.00 57.06 201 ASP A CA 1
ATOM 1577 C C . ASP A 1 201 ? 34.134 3.105 -11.367 1.00 57.06 201 ASP A C 1
ATOM 1579 O O . ASP A 1 201 ? 34.731 2.864 -12.416 1.00 57.06 201 ASP A O 1
ATOM 1583 N N . ALA A 1 202 ? 33.863 2.137 -10.480 1.00 55.69 202 ALA A N 1
ATOM 1584 C CA . ALA A 1 202 ? 34.226 0.733 -10.676 1.00 55.69 202 ALA A CA 1
ATOM 1585 C C . ALA A 1 202 ? 33.278 -0.039 -11.624 1.00 55.69 202 ALA A C 1
ATOM 1587 O O . ALA A 1 202 ? 33.620 -1.139 -12.065 1.00 55.69 202 ALA A O 1
ATOM 1588 N N . HIS A 1 203 ? 32.093 0.505 -11.936 1.00 64.69 203 HIS A N 1
ATOM 1589 C CA . HIS A 1 203 ? 31.035 -0.167 -12.706 1.00 64.69 203 HIS A CA 1
ATOM 1590 C C . HIS A 1 203 ? 30.357 0.795 -13.698 1.00 64.69 203 HIS A C 1
ATOM 1592 O O . HIS A 1 203 ? 29.136 0.976 -13.678 1.00 64.69 203 HIS A O 1
ATOM 1598 N N . ALA A 1 204 ? 31.149 1.422 -14.571 1.00 69.75 204 ALA A N 1
ATOM 1599 C CA . ALA A 1 204 ? 30.651 2.422 -15.513 1.00 69.75 204 ALA A CA 1
ATOM 1600 C C . ALA A 1 204 ? 29.617 1.845 -16.503 1.00 69.75 204 ALA A C 1
ATOM 1602 O O . ALA A 1 204 ? 29.765 0.730 -17.005 1.00 69.75 204 ALA A O 1
ATOM 1603 N N . LEU A 1 205 ? 28.582 2.630 -16.833 1.00 83.25 205 LEU A N 1
ATOM 1604 C CA . LEU A 1 205 ? 27.627 2.307 -17.899 1.00 83.25 205 LEU A CA 1
ATOM 1605 C C . LEU A 1 205 ? 28.291 2.491 -19.274 1.00 83.25 205 LEU A C 1
ATOM 1607 O O . LEU A 1 205 ? 28.787 3.580 -19.562 1.00 83.25 205 LEU A O 1
ATOM 1611 N N . HIS A 1 206 ? 28.308 1.464 -20.132 1.00 87.88 206 HIS A N 1
ATOM 1612 C CA . HIS A 1 206 ? 28.977 1.546 -21.441 1.00 87.88 206 HIS A CA 1
ATOM 1613 C C . HIS A 1 206 ? 28.018 1.958 -22.556 1.00 87.88 206 HIS A C 1
ATOM 1615 O O . HIS A 1 206 ? 28.321 2.871 -23.330 1.00 87.88 206 HIS A O 1
ATOM 1621 N N . VAL A 1 207 ? 26.869 1.285 -22.634 1.00 89.81 207 VAL A N 1
ATOM 1622 C CA . VAL A 1 207 ? 25.910 1.450 -23.729 1.00 89.81 207 VAL A CA 1
ATOM 1623 C C . VAL A 1 207 ? 24.530 1.792 -23.194 1.00 89.81 207 VAL A C 1
ATOM 1625 O O . VAL A 1 207 ? 24.050 1.152 -22.262 1.00 89.81 207 VAL A O 1
ATOM 1628 N N . VAL A 1 208 ? 23.867 2.752 -23.836 1.00 92.31 208 VAL A N 1
ATOM 1629 C CA . VAL A 1 208 ? 22.413 2.922 -23.744 1.00 92.31 208 VAL A CA 1
ATOM 1630 C C . VAL A 1 208 ? 21.820 2.485 -25.076 1.00 92.31 208 VAL A C 1
ATOM 1632 O O . VAL A 1 208 ? 22.219 2.992 -26.125 1.00 92.31 208 VAL A O 1
ATOM 1635 N N . HIS A 1 209 ? 20.898 1.530 -25.037 1.00 91.75 209 HIS A N 1
ATOM 1636 C CA . HIS A 1 209 ? 20.152 1.057 -26.195 1.00 91.75 209 HIS A CA 1
ATOM 1637 C C . HIS A 1 209 ? 18.700 1.502 -26.057 1.00 91.75 209 HIS A C 1
ATOM 1639 O O . HIS A 1 209 ? 18.028 1.097 -25.118 1.00 91.75 209 HIS A O 1
ATOM 1645 N N . ILE A 1 210 ? 18.224 2.330 -26.983 1.00 90.44 210 ILE A N 1
ATOM 1646 C CA . ILE A 1 210 ? 16.828 2.760 -27.061 1.00 90.44 210 ILE A CA 1
ATOM 1647 C C . ILE A 1 210 ? 16.162 2.079 -28.258 1.00 90.44 210 ILE A C 1
ATOM 1649 O O . ILE A 1 210 ? 16.544 2.348 -29.395 1.00 90.44 210 ILE A O 1
ATOM 1653 N N . SER A 1 211 ? 15.166 1.237 -27.999 1.00 86.19 211 SER A N 1
ATOM 1654 C CA . SER A 1 211 ? 14.281 0.632 -28.998 1.00 86.19 211 SER A CA 1
ATOM 1655 C C . SER A 1 211 ? 12.956 1.402 -29.009 1.00 86.19 211 SER A C 1
ATOM 1657 O O . SER A 1 211 ? 12.237 1.442 -28.008 1.00 86.19 211 SER A O 1
ATOM 1659 N N . CYS A 1 212 ? 12.667 2.126 -30.090 1.00 84.19 212 CYS A N 1
ATOM 1660 C CA . CYS A 1 212 ? 11.472 2.972 -30.184 1.00 84.19 212 CYS A CA 1
ATOM 1661 C C . CYS A 1 212 ? 11.108 3.291 -31.641 1.00 84.19 212 CYS A C 1
ATOM 1663 O O . CYS A 1 212 ? 11.754 2.841 -32.587 1.00 84.19 212 CYS A O 1
ATOM 1665 N N . HIS A 1 213 ? 10.071 4.106 -31.842 1.00 79.56 213 HIS A N 1
ATOM 1666 C CA . HIS A 1 213 ? 9.777 4.676 -33.158 1.00 79.56 213 HIS A CA 1
ATOM 1667 C C . HIS A 1 213 ? 10.529 5.995 -33.358 1.00 79.56 213 HIS A C 1
ATOM 1669 O O . HIS A 1 213 ? 10.625 6.825 -32.456 1.00 79.56 213 HIS A O 1
ATOM 1675 N N . GLY A 1 214 ? 11.055 6.209 -34.561 1.00 73.19 214 GLY A N 1
ATOM 1676 C CA . GLY A 1 214 ? 11.726 7.447 -34.955 1.00 73.19 214 GLY A CA 1
ATOM 1677 C C . GLY A 1 214 ? 10.863 8.224 -35.938 1.00 73.19 214 GLY A C 1
ATOM 1678 O O . GLY A 1 214 ? 10.209 7.630 -36.799 1.00 73.19 214 GLY A O 1
ATOM 1679 N N . HIS A 1 215 ? 10.853 9.552 -35.835 1.00 69.88 215 HIS A N 1
ATOM 1680 C CA . HIS A 1 215 ? 10.165 10.390 -36.808 1.00 69.88 215 HIS A CA 1
ATOM 1681 C C . HIS A 1 215 ? 11.012 11.603 -37.194 1.00 69.88 215 HIS A C 1
ATOM 1683 O O . HIS A 1 215 ? 11.522 12.315 -36.338 1.00 69.88 215 HIS A O 1
ATOM 1689 N N . ASN A 1 216 ? 11.131 11.857 -38.500 1.00 60.94 216 ASN A N 1
ATOM 1690 C CA . ASN A 1 216 ? 11.958 12.933 -39.054 1.00 60.94 216 ASN A CA 1
ATOM 1691 C C . ASN A 1 216 ? 11.103 14.082 -39.627 1.00 60.94 216 ASN A C 1
ATOM 1693 O O . ASN A 1 216 ? 11.484 14.675 -40.631 1.00 60.94 216 ASN A O 1
ATOM 1697 N N . SER A 1 217 ? 9.928 14.387 -39.059 1.00 56.84 217 SER A N 1
ATOM 1698 C CA . SER A 1 217 ? 9.038 15.443 -39.583 1.00 56.84 217 SER A CA 1
ATOM 1699 C C . SER A 1 217 ? 8.147 16.078 -38.499 1.00 56.84 217 SER A C 1
ATOM 1701 O O . SER A 1 217 ? 7.421 15.359 -37.818 1.00 56.84 217 SER A O 1
ATOM 1703 N N . PRO A 1 218 ? 8.116 17.413 -38.328 1.00 58.78 218 PRO A N 1
ATOM 1704 C CA . PRO A 1 218 ? 8.917 18.432 -39.015 1.00 58.78 218 PRO A CA 1
ATOM 1705 C C . PRO A 1 218 ? 10.376 18.517 -38.520 1.00 58.78 218 PRO A C 1
ATOM 1707 O O . PRO A 1 218 ? 11.184 19.190 -39.148 1.00 58.78 218 PRO A O 1
ATOM 1710 N N . GLU A 1 219 ? 10.722 17.828 -37.427 1.00 68.69 219 GLU A N 1
ATOM 1711 C CA . GLU A 1 219 ? 12.057 17.796 -36.806 1.00 68.69 219 GLU A CA 1
ATOM 1712 C C . GLU A 1 219 ? 12.468 16.346 -36.466 1.00 68.69 219 GLU A C 1
ATOM 1714 O O . GLU A 1 219 ? 11.586 15.489 -36.355 1.00 68.69 219 GLU A O 1
ATOM 1719 N N . PRO A 1 220 ? 13.777 16.027 -36.348 1.00 75.00 220 PRO A N 1
ATOM 1720 C CA . PRO A 1 220 ? 14.238 14.686 -35.990 1.00 75.00 220 PRO A CA 1
ATOM 1721 C C . PRO A 1 220 ? 13.993 14.414 -34.499 1.00 75.00 220 PRO A C 1
ATOM 1723 O O . PRO A 1 220 ? 14.683 14.953 -33.629 1.00 75.00 220 PRO A O 1
ATOM 1726 N N . VAL A 1 221 ? 13.006 13.567 -34.209 1.00 85.06 221 VAL A N 1
ATOM 1727 C CA . VAL A 1 221 ? 12.555 13.234 -32.852 1.00 85.06 221 VAL A CA 1
ATOM 1728 C C . VAL A 1 221 ? 12.412 11.726 -32.655 1.00 85.06 221 VAL A C 1
ATOM 1730 O O . VAL A 1 221 ? 12.120 10.972 -33.587 1.00 85.06 221 VAL A O 1
ATOM 1733 N N . LEU A 1 222 ? 12.593 11.288 -31.413 1.00 88.44 222 LEU A N 1
ATOM 1734 C CA . LEU A 1 222 ? 12.242 9.951 -30.947 1.00 88.44 222 LEU A CA 1
ATOM 1735 C C . LEU A 1 222 ? 10.835 9.977 -30.351 1.00 88.44 222 LEU A C 1
ATOM 1737 O O . LEU A 1 222 ? 10.478 10.918 -29.644 1.00 88.44 222 LEU A O 1
ATOM 1741 N N . ALA A 1 223 ? 10.041 8.951 -30.644 1.00 87.00 223 ALA A N 1
ATOM 1742 C CA . ALA A 1 223 ? 8.751 8.719 -30.010 1.00 87.00 223 ALA A CA 1
ATOM 1743 C C . ALA A 1 223 ? 8.982 8.002 -28.675 1.00 87.00 223 ALA A C 1
ATOM 1745 O O . ALA A 1 223 ? 9.038 6.772 -28.627 1.00 87.00 223 ALA A O 1
ATOM 1746 N N . LEU A 1 224 ? 9.177 8.787 -27.619 1.00 88.06 224 LEU A N 1
ATOM 1747 C CA . LEU A 1 224 ? 9.298 8.311 -26.246 1.00 88.06 224 LEU A CA 1
ATOM 1748 C C . LEU A 1 224 ? 7.960 8.474 -25.511 1.00 88.06 224 LEU A C 1
ATOM 1750 O O . LEU A 1 224 ? 6.945 8.846 -26.107 1.00 88.06 224 LEU A O 1
ATOM 1754 N N . GLU A 1 225 ? 7.954 8.147 -24.227 1.00 84.50 225 GLU A N 1
ATOM 1755 C CA . GLU A 1 225 ? 6.794 8.259 -23.350 1.00 84.50 225 GLU A CA 1
ATOM 1756 C C . GLU A 1 225 ? 6.936 9.459 -22.405 1.00 84.50 225 GLU A C 1
ATOM 1758 O O . GLU A 1 225 ? 8.034 9.734 -21.916 1.00 84.50 225 GLU A O 1
ATOM 1763 N N . ASP A 1 226 ? 5.822 10.141 -22.126 1.00 81.56 226 ASP A N 1
ATOM 1764 C CA . ASP A 1 226 ? 5.734 11.097 -21.016 1.00 81.56 226 ASP A CA 1
ATOM 1765 C C . ASP A 1 226 ? 5.417 10.393 -19.679 1.00 81.56 226 ASP A C 1
ATOM 1767 O O . ASP A 1 226 ? 5.271 9.168 -19.609 1.00 81.56 226 ASP A O 1
ATOM 1771 N N . GLU A 1 227 ? 5.268 11.1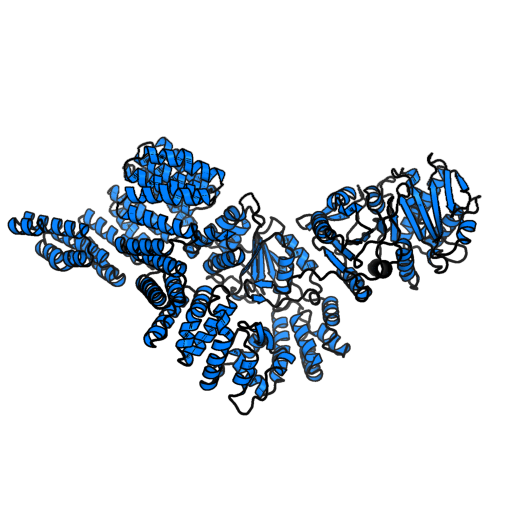54 -18.583 1.00 70.94 227 GLU A N 1
ATOM 1772 C CA . GLU A 1 227 ? 4.908 10.597 -17.264 1.00 70.94 227 GLU A CA 1
ATOM 1773 C C . GLU A 1 227 ? 3.602 9.774 -17.288 1.00 70.94 227 GLU A C 1
ATOM 1775 O O . GLU A 1 227 ? 3.415 8.907 -16.436 1.00 70.94 227 GLU A O 1
ATOM 1780 N N . THR A 1 228 ? 2.717 10.005 -18.261 1.00 67.25 228 THR A N 1
ATOM 1781 C CA . THR A 1 228 ? 1.424 9.328 -18.428 1.00 67.25 228 THR A CA 1
ATOM 1782 C C . THR A 1 228 ? 1.444 8.228 -19.490 1.00 67.25 228 THR A C 1
ATOM 1784 O O . THR A 1 228 ? 0.396 7.649 -19.773 1.00 67.25 228 THR A O 1
ATOM 1787 N N . GLY A 1 229 ? 2.608 7.920 -20.077 1.00 71.00 229 GLY A N 1
ATOM 1788 C CA . GLY A 1 229 ? 2.782 6.938 -21.154 1.00 71.00 229 GLY A CA 1
ATOM 1789 C C . GLY A 1 229 ? 2.166 7.342 -22.499 1.00 71.00 229 GLY A C 1
ATOM 1790 O O . GLY A 1 229 ? 1.938 6.487 -23.366 1.00 71.00 229 GLY A O 1
ATOM 1791 N N . ALA A 1 230 ? 1.846 8.626 -22.673 1.00 78.56 230 ALA A N 1
ATOM 1792 C CA . ALA A 1 230 ? 1.439 9.180 -23.955 1.00 78.56 230 ALA A CA 1
ATOM 1793 C C . ALA A 1 230 ? 2.670 9.484 -24.823 1.00 78.56 230 ALA A C 1
ATOM 1795 O O . ALA A 1 230 ? 3.806 9.472 -24.354 1.00 78.56 230 ALA A O 1
ATOM 1796 N N . LEU A 1 231 ? 2.438 9.719 -26.116 1.00 84.56 231 LEU A N 1
ATOM 1797 C CA . LEU A 1 231 ? 3.498 10.025 -27.074 1.00 84.56 231 LEU A CA 1
ATOM 1798 C C . LEU A 1 231 ? 4.190 11.350 -26.734 1.00 84.56 231 LEU A C 1
ATOM 1800 O O . LEU A 1 231 ? 3.637 12.422 -26.980 1.00 84.56 231 LEU A O 1
ATOM 1804 N N . GLU A 1 232 ? 5.443 11.265 -26.294 1.00 86.69 232 GLU A N 1
ATOM 1805 C CA . GLU A 1 232 ? 6.348 12.400 -26.168 1.00 86.69 232 GLU A CA 1
ATOM 1806 C C . GLU A 1 232 ? 7.330 12.414 -27.344 1.00 86.69 232 GLU A C 1
ATOM 1808 O O . GLU A 1 232 ? 8.065 11.460 -27.602 1.00 86.69 232 GLU A O 1
ATOM 1813 N N . ARG A 1 233 ? 7.348 13.519 -28.095 1.00 88.25 233 ARG A N 1
ATOM 1814 C CA . ARG A 1 233 ? 8.323 13.724 -29.173 1.00 88.25 233 ARG A CA 1
ATOM 1815 C C . ARG A 1 233 ? 9.597 14.321 -28.586 1.00 88.25 233 ARG A C 1
ATOM 1817 O O . ARG A 1 233 ? 9.667 15.530 -28.379 1.00 88.25 233 ARG A O 1
ATOM 1824 N N . THR A 1 234 ? 10.603 13.486 -28.353 1.00 89.38 234 THR A N 1
ATOM 1825 C CA . THR A 1 234 ? 11.868 13.895 -27.734 1.00 89.38 234 THR A CA 1
ATOM 1826 C C . THR A 1 234 ? 12.926 14.188 -28.796 1.00 89.38 234 THR A C 1
ATOM 1828 O O . THR A 1 234 ? 13.343 13.310 -29.551 1.00 89.38 234 THR A O 1
ATOM 1831 N N . SER A 1 235 ? 13.393 15.433 -28.856 1.00 89.25 235 SER A N 1
ATOM 1832 C CA . SER A 1 235 ? 14.505 15.853 -29.716 1.00 89.25 235 SER A CA 1
ATOM 1833 C C . SER A 1 235 ? 15.860 15.357 -29.198 1.00 89.25 235 SER A C 1
ATOM 1835 O O . SER A 1 235 ? 16.040 15.081 -28.010 1.00 89.25 235 SER A O 1
ATOM 1837 N N . ALA A 1 236 ? 16.866 15.333 -30.078 1.00 87.38 236 ALA A N 1
ATOM 1838 C CA . ALA A 1 236 ? 18.239 14.975 -29.711 1.00 87.38 236 ALA A CA 1
ATOM 1839 C C . ALA A 1 236 ? 18.806 15.830 -28.561 1.00 87.38 236 ALA A C 1
ATOM 1841 O O . ALA A 1 236 ? 19.555 15.328 -27.724 1.00 87.38 236 ALA A O 1
ATOM 1842 N N . ARG A 1 237 ? 18.435 17.118 -28.504 1.00 87.25 237 ARG A N 1
ATOM 1843 C CA . ARG A 1 237 ? 18.880 18.028 -27.445 1.00 87.25 237 ARG A CA 1
ATOM 1844 C C . ARG A 1 237 ? 18.174 17.763 -26.121 1.00 87.25 237 ARG A C 1
ATOM 1846 O O . ARG A 1 237 ? 18.854 17.701 -25.108 1.00 87.25 237 ARG A O 1
ATOM 1853 N N . GLN A 1 238 ? 16.861 17.529 -26.138 1.00 89.81 238 GLN A N 1
ATOM 1854 C CA . GLN A 1 238 ? 16.127 17.136 -24.931 1.00 89.81 238 GLN A CA 1
ATOM 1855 C C . GLN A 1 238 ? 16.677 15.836 -24.336 1.00 89.81 238 GLN A C 1
ATOM 1857 O O . GLN A 1 238 ? 16.876 15.770 -23.130 1.00 89.81 238 GLN A O 1
ATOM 1862 N N . LEU A 1 239 ? 16.996 14.834 -25.166 1.00 90.25 239 LEU A N 1
ATOM 1863 C CA . LEU A 1 239 ? 17.601 13.588 -24.684 1.00 90.25 239 LEU A CA 1
ATOM 1864 C C . LEU A 1 239 ? 19.005 13.812 -24.095 1.00 90.25 239 LEU A C 1
ATOM 1866 O O . LEU A 1 239 ? 19.333 13.258 -23.047 1.00 90.25 239 LEU A O 1
ATOM 1870 N N . PHE A 1 240 ? 19.834 14.631 -24.753 1.00 89.44 240 PHE A N 1
ATOM 1871 C CA . PHE A 1 240 ? 21.167 14.978 -24.255 1.00 89.44 240 PHE A CA 1
ATOM 1872 C C . PHE A 1 240 ? 21.101 15.737 -22.922 1.00 89.44 240 PHE A C 1
ATOM 1874 O O . PHE A 1 240 ? 21.831 15.406 -21.989 1.00 89.44 240 PHE A O 1
ATOM 1881 N N . ASP A 1 241 ? 20.207 16.723 -22.821 1.00 87.81 241 ASP A N 1
ATOM 1882 C CA . ASP A 1 241 ? 20.012 17.533 -21.619 1.00 87.81 241 ASP A CA 1
ATOM 1883 C C . ASP A 1 241 ? 19.431 16.686 -20.472 1.00 87.81 241 ASP A C 1
ATOM 1885 O O . ASP A 1 241 ? 19.891 16.812 -19.337 1.00 87.81 241 ASP A O 1
ATOM 1889 N N . ALA A 1 242 ? 18.504 15.763 -20.767 1.00 85.94 242 ALA A N 1
ATOM 1890 C CA . ALA A 1 242 ? 17.954 14.822 -19.791 1.00 85.94 242 ALA A CA 1
ATOM 1891 C C . ALA A 1 242 ? 19.045 13.926 -19.194 1.00 85.94 242 ALA A C 1
ATOM 1893 O O . ALA A 1 242 ? 19.130 13.803 -17.976 1.00 85.94 242 ALA A O 1
ATOM 1894 N N . LEU A 1 243 ? 19.919 13.345 -20.025 1.00 84.94 243 LEU A N 1
ATOM 1895 C CA . LEU A 1 243 ? 21.045 12.515 -19.574 1.00 84.94 243 LEU A CA 1
ATOM 1896 C C . LEU A 1 243 ? 22.188 13.332 -18.932 1.00 84.94 243 LEU A C 1
ATOM 1898 O O . LEU A 1 243 ? 23.062 12.766 -18.269 1.00 84.94 243 LEU A O 1
ATOM 1902 N N . GLY A 1 244 ? 22.209 14.656 -19.104 1.00 84.56 244 GLY A N 1
ATOM 1903 C CA . GLY A 1 244 ? 23.128 15.570 -18.428 1.00 84.56 244 GLY A CA 1
ATOM 1904 C C . GLY A 1 244 ? 24.607 15.196 -18.589 1.00 84.56 244 GLY A C 1
ATOM 1905 O O . GLY A 1 244 ? 25.114 14.999 -19.696 1.00 84.56 244 GLY A O 1
ATOM 1906 N N . ALA A 1 245 ? 25.333 15.096 -17.470 1.00 75.88 245 ALA A N 1
ATOM 1907 C CA . ALA A 1 245 ? 26.752 14.725 -17.468 1.00 75.88 245 ALA A CA 1
ATOM 1908 C C . ALA A 1 245 ? 27.005 13.310 -18.028 1.00 75.88 245 ALA A C 1
ATOM 1910 O O . ALA A 1 245 ? 28.059 13.065 -18.617 1.00 75.88 245 ALA A O 1
ATOM 1911 N N . MET A 1 246 ? 26.031 12.397 -17.911 1.00 78.00 246 MET A N 1
ATOM 1912 C CA . MET A 1 246 ? 26.156 11.026 -18.413 1.00 78.00 246 MET A CA 1
ATOM 1913 C C . MET A 1 246 ? 26.168 10.949 -19.937 1.00 78.00 246 MET A C 1
ATOM 1915 O O . MET A 1 246 ? 26.852 10.088 -20.479 1.00 78.00 246 MET A O 1
ATOM 1919 N N . ALA A 1 247 ? 25.504 11.868 -20.646 1.00 81.75 247 ALA A N 1
ATOM 1920 C CA . ALA A 1 247 ? 25.486 11.868 -22.112 1.00 81.75 247 ALA A CA 1
ATOM 1921 C C . ALA A 1 247 ? 26.897 11.961 -22.723 1.00 81.75 247 ALA A C 1
ATOM 1923 O O . ALA A 1 247 ? 27.206 11.304 -23.717 1.00 81.75 247 ALA A O 1
ATOM 1924 N N . ARG A 1 248 ? 27.773 12.759 -22.098 1.00 78.50 248 ARG A N 1
ATOM 1925 C CA . ARG A 1 248 ? 29.185 12.918 -22.496 1.00 78.50 248 ARG A CA 1
ATOM 1926 C C . ARG A 1 248 ? 30.045 11.743 -22.057 1.00 78.50 248 ARG A C 1
ATOM 1928 O O . ARG A 1 248 ? 31.025 11.413 -22.715 1.00 78.50 248 ARG A O 1
ATOM 1935 N N . ASN A 1 249 ? 29.644 11.114 -20.959 1.00 77.88 249 ASN A N 1
ATOM 1936 C CA . ASN A 1 249 ? 30.291 9.951 -20.389 1.00 77.88 249 ASN A CA 1
ATOM 1937 C C . ASN A 1 249 ? 29.670 8.654 -20.910 1.00 77.88 249 ASN A C 1
ATOM 1939 O O . ASN A 1 249 ? 29.855 7.637 -20.265 1.00 77.88 249 ASN A O 1
ATOM 1943 N N . LEU A 1 250 ? 28.979 8.605 -22.049 1.00 84.62 250 LEU A N 1
ATOM 1944 C CA . LEU A 1 250 ? 28.478 7.351 -22.627 1.00 84.62 250 LEU A CA 1
ATOM 1945 C C . LEU A 1 250 ? 29.402 6.869 -23.750 1.00 84.62 250 LEU A C 1
ATOM 1947 O O . LEU A 1 250 ? 29.845 7.676 -24.559 1.00 84.62 250 LEU A O 1
ATOM 1951 N N . ALA A 1 251 ? 29.706 5.571 -23.814 1.00 86.44 251 ALA A N 1
ATOM 1952 C CA . ALA A 1 251 ? 30.606 5.046 -24.844 1.00 86.44 251 ALA A CA 1
ATOM 1953 C C . ALA A 1 251 ? 29.876 4.872 -26.190 1.00 86.44 251 ALA A C 1
ATOM 1955 O O . ALA A 1 251 ? 30.421 5.202 -27.241 1.00 86.44 251 ALA A O 1
ATOM 1956 N N . LEU A 1 252 ? 28.622 4.407 -26.146 1.00 91.81 252 LEU A N 1
ATOM 1957 C CA . LEU A 1 252 ? 27.754 4.255 -27.313 1.00 91.81 252 LEU A CA 1
ATOM 1958 C C . LEU A 1 252 ? 26.283 4.498 -26.950 1.00 91.81 252 LEU A C 1
ATOM 1960 O O . LEU A 1 252 ? 25.757 3.886 -26.021 1.00 91.81 252 LEU A O 1
ATOM 1964 N N . LEU A 1 253 ? 25.604 5.327 -27.743 1.00 93.44 253 LEU A N 1
ATOM 1965 C CA . LEU A 1 253 ? 24.145 5.381 -27.808 1.00 93.44 253 LEU A CA 1
ATOM 1966 C C . LEU A 1 253 ? 23.673 4.587 -29.034 1.00 93.44 253 LEU A C 1
ATOM 1968 O O . LEU A 1 253 ? 23.925 4.990 -30.169 1.00 93.44 253 LEU A O 1
ATOM 1972 N N . PHE A 1 254 ? 22.992 3.463 -28.825 1.00 93.38 254 PHE A N 1
ATOM 1973 C CA . PHE A 1 254 ? 22.377 2.696 -29.907 1.00 93.38 254 PHE A CA 1
ATOM 1974 C C . PHE A 1 254 ? 20.879 3.003 -29.964 1.00 93.38 254 PHE A C 1
ATOM 1976 O O . PHE A 1 254 ? 20.135 2.676 -29.046 1.00 93.38 254 PHE A O 1
ATOM 1983 N N . VAL A 1 255 ? 20.437 3.651 -31.039 1.00 90.44 255 VAL A N 1
ATOM 1984 C CA . VAL A 1 255 ? 19.034 3.984 -31.281 1.00 90.44 255 VAL A CA 1
ATOM 1985 C C . VAL A 1 255 ? 18.462 3.026 -32.327 1.00 90.44 255 VAL A C 1
ATOM 1987 O O . VAL A 1 255 ? 18.634 3.218 -33.533 1.00 90.44 255 VAL A O 1
ATOM 1990 N N . SER A 1 256 ? 17.766 1.992 -31.865 1.00 85.56 256 SER A N 1
ATOM 1991 C CA . SER A 1 256 ? 17.050 1.038 -32.709 1.00 85.56 256 SER A CA 1
ATOM 1992 C C . SER A 1 256 ? 15.657 1.578 -33.033 1.00 85.56 256 SER A C 1
ATOM 1994 O O . SER A 1 256 ? 14.648 1.203 -32.444 1.00 85.56 256 SER A O 1
ATOM 1996 N N . ALA A 1 257 ? 15.622 2.543 -33.951 1.00 79.88 257 ALA A N 1
ATOM 1997 C CA . ALA A 1 257 ? 14.393 3.141 -34.456 1.00 79.88 257 ALA A CA 1
ATOM 1998 C C . ALA A 1 257 ? 14.477 3.362 -35.972 1.00 79.88 257 ALA A C 1
ATOM 2000 O O . ALA A 1 257 ? 15.533 3.730 -36.504 1.00 79.88 257 ALA A O 1
ATOM 2001 N N . CYS A 1 258 ? 13.365 3.132 -36.674 1.00 73.38 258 CYS A N 1
ATOM 2002 C CA . CYS A 1 258 ? 13.311 3.176 -38.137 1.00 73.38 258 CYS A CA 1
ATOM 2003 C C . CYS A 1 258 ? 13.742 4.547 -38.686 1.00 73.38 258 CYS A C 1
ATOM 2005 O O . CYS A 1 258 ? 13.291 5.588 -38.208 1.00 73.38 258 CYS A O 1
ATOM 2007 N N . SER A 1 259 ? 14.588 4.544 -39.723 1.00 68.69 259 SER A N 1
ATOM 2008 C CA . SER A 1 259 ? 15.026 5.748 -40.459 1.00 68.69 259 SER A CA 1
ATOM 2009 C C . SER A 1 259 ? 15.745 6.818 -39.616 1.00 68.69 259 SER A C 1
ATOM 2011 O O . SER A 1 259 ? 15.865 7.969 -40.040 1.00 68.69 259 SER A O 1
ATOM 2013 N N . THR A 1 260 ? 16.263 6.471 -38.437 1.00 72.81 260 THR A N 1
ATOM 2014 C CA . THR A 1 260 ? 16.977 7.410 -37.552 1.00 72.81 260 THR A CA 1
ATOM 2015 C C . THR A 1 260 ? 18.335 7.866 -38.079 1.00 72.81 260 THR A C 1
ATOM 2017 O O . THR A 1 260 ? 18.832 8.908 -37.653 1.00 72.81 260 THR A O 1
ATOM 2020 N N . ALA A 1 261 ? 18.925 7.138 -39.030 1.00 64.19 261 ALA A N 1
ATOM 2021 C CA . ALA A 1 261 ? 20.196 7.470 -39.676 1.00 64.19 261 ALA A CA 1
ATOM 2022 C C . ALA A 1 261 ? 20.056 7.914 -41.150 1.00 64.19 261 ALA A C 1
ATOM 2024 O O . ALA A 1 261 ? 21.058 7.994 -41.871 1.00 64.19 261 ALA A O 1
ATOM 2025 N N . ALA A 1 262 ? 18.831 8.204 -41.599 1.00 66.19 262 ALA A N 1
ATOM 2026 C CA . ALA A 1 262 ? 18.542 8.786 -42.911 1.00 66.19 262 ALA A CA 1
ATOM 2027 C C . ALA A 1 262 ? 18.485 10.320 -42.813 1.00 66.19 262 ALA A C 1
ATOM 2029 O O . ALA A 1 262 ? 17.723 10.848 -42.000 1.00 66.19 262 ALA A O 1
ATOM 2030 N N . GLY A 1 263 ? 19.291 11.039 -43.598 1.00 58.47 263 GLY A N 1
ATOM 2031 C CA . GLY A 1 263 ? 19.191 12.498 -43.740 1.00 58.47 263 GLY A CA 1
ATOM 2032 C C . GLY A 1 263 ? 18.149 12.905 -44.789 1.00 58.47 263 GLY A C 1
ATOM 2033 O O . GLY A 1 263 ? 17.782 12.100 -45.640 1.00 58.47 263 GLY A O 1
ATOM 2034 N N . GLY A 1 264 ? 17.671 14.157 -44.739 1.00 54.03 264 GLY A N 1
ATOM 2035 C CA . GLY A 1 264 ? 16.821 14.732 -45.794 1.00 54.03 264 GLY A CA 1
ATOM 2036 C C . GLY A 1 264 ? 15.338 14.339 -45.743 1.00 54.03 264 GLY A C 1
ATOM 2037 O O . GLY A 1 264 ? 14.802 13.883 -46.748 1.00 54.03 264 GLY A O 1
ATOM 2038 N N . GLY A 1 265 ? 14.689 14.526 -44.584 1.00 51.53 265 GLY A N 1
ATOM 2039 C CA . GLY A 1 265 ? 13.258 14.272 -44.338 1.00 51.53 265 GLY A CA 1
ATOM 2040 C C . GLY A 1 265 ? 12.273 15.096 -45.194 1.00 51.53 265 GLY A C 1
ATOM 2041 O O . GLY A 1 265 ? 12.378 15.170 -46.414 1.00 51.53 265 GLY A O 1
ATOM 2042 N N . PHE A 1 266 ? 11.247 15.695 -44.575 1.00 41.72 266 PHE A N 1
ATOM 2043 C CA . PHE A 1 266 ? 10.204 16.450 -45.303 1.00 41.72 266 PHE A CA 1
ATOM 2044 C C . PHE A 1 266 ? 10.771 17.665 -46.068 1.00 41.72 266 PHE A C 1
ATOM 2046 O O . PHE A 1 266 ? 10.242 18.059 -47.108 1.00 41.72 266 PHE A O 1
ATOM 2053 N N . THR A 1 267 ? 11.880 18.233 -45.585 1.00 49.75 267 THR A N 1
ATOM 2054 C CA . THR A 1 267 ? 12.660 19.274 -46.263 1.00 49.75 267 THR A CA 1
ATOM 2055 C C . THR A 1 267 ? 14.074 18.775 -46.569 1.00 49.75 267 THR A C 1
ATOM 2057 O O . THR A 1 267 ? 14.657 17.978 -45.830 1.00 49.75 267 THR A O 1
ATOM 2060 N N . ARG A 1 268 ? 14.654 19.264 -47.674 1.00 54.12 268 ARG A N 1
ATOM 2061 C CA . ARG A 1 268 ? 15.971 18.825 -48.173 1.00 54.12 268 ARG A CA 1
ATOM 2062 C C . ARG A 1 268 ? 17.128 19.103 -47.197 1.00 54.12 268 ARG A C 1
ATOM 2064 O O . ARG A 1 268 ? 18.165 18.466 -47.333 1.00 54.12 268 ARG A O 1
ATOM 2071 N N . ASP A 1 269 ? 16.935 19.941 -46.174 1.00 59.34 269 ASP A N 1
ATOM 2072 C CA . ASP A 1 269 ? 17.995 20.452 -45.286 1.00 59.34 269 ASP A CA 1
ATOM 2073 C C . ASP A 1 269 ? 17.976 19.884 -43.850 1.00 59.34 269 ASP A C 1
ATOM 2075 O O . ASP A 1 269 ? 18.774 20.294 -43.013 1.00 59.34 269 ASP A O 1
ATOM 2079 N N . GLN A 1 270 ? 17.141 18.881 -43.556 1.00 69.06 270 GLN A N 1
ATOM 2080 C CA . GLN A 1 270 ? 17.002 18.334 -42.197 1.00 69.06 270 GLN A CA 1
ATOM 2081 C C . GLN A 1 270 ? 18.012 17.218 -41.839 1.00 69.06 270 GLN A C 1
ATOM 2083 O O . GLN A 1 270 ? 18.205 16.272 -42.609 1.00 69.06 270 GLN A O 1
ATOM 2088 N N . ASP A 1 271 ? 18.621 17.311 -40.651 1.00 75.81 271 ASP A N 1
ATOM 2089 C CA . ASP A 1 271 ? 19.515 16.289 -40.077 1.00 75.81 271 ASP A CA 1
ATOM 2090 C C . ASP A 1 271 ? 18.779 14.971 -39.773 1.00 75.81 271 ASP A C 1
ATOM 2092 O O . ASP A 1 271 ? 17.598 14.969 -39.418 1.00 75.81 271 ASP A O 1
ATOM 2096 N N . SER A 1 272 ? 19.504 13.84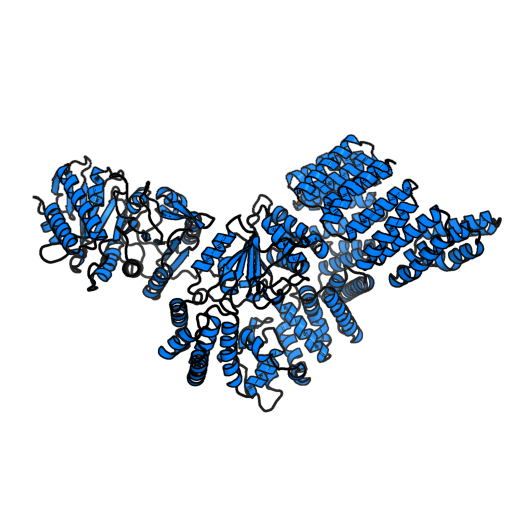9 -39.835 1.00 83.00 272 SER A N 1
ATOM 2097 C CA . SER A 1 272 ? 19.047 12.583 -39.249 1.00 83.00 272 SER A CA 1
ATOM 2098 C C . SER A 1 272 ? 19.089 12.647 -37.717 1.00 83.00 272 SER A C 1
ATOM 2100 O O . SER A 1 272 ? 19.881 13.400 -37.143 1.00 83.00 272 SER A O 1
ATOM 2102 N N . VAL A 1 273 ? 18.283 11.833 -37.026 1.00 84.69 273 VAL A N 1
ATOM 2103 C CA . VAL A 1 273 ? 18.315 11.745 -35.551 1.00 84.69 273 VAL A CA 1
ATOM 2104 C C . VAL A 1 273 ? 19.718 11.376 -35.055 1.00 84.69 273 VAL A C 1
ATOM 2106 O O . VAL A 1 273 ? 20.219 11.996 -34.119 1.00 84.69 273 VAL A O 1
ATOM 2109 N N . ALA A 1 274 ? 20.393 10.434 -35.719 1.00 88.62 274 ALA A N 1
ATOM 2110 C CA . ALA A 1 274 ? 21.753 10.028 -35.369 1.00 88.62 274 ALA A CA 1
ATOM 2111 C C . ALA A 1 274 ? 22.775 11.173 -35.525 1.00 88.62 274 ALA A C 1
ATOM 2113 O O . ALA A 1 274 ? 23.615 11.376 -34.645 1.00 88.62 274 ALA A O 1
ATOM 2114 N N . LEU A 1 275 ? 22.667 11.967 -36.599 1.00 88.12 275 LEU A N 1
ATOM 2115 C CA . LEU A 1 275 ? 23.502 13.153 -36.812 1.00 88.12 275 LEU A CA 1
ATOM 2116 C C . LEU A 1 275 ? 23.222 14.231 -35.753 1.00 88.12 275 LEU A C 1
ATOM 2118 O O . LEU A 1 275 ? 24.158 14.787 -35.176 1.00 88.12 275 LEU A O 1
ATOM 2122 N N . ALA A 1 276 ? 21.948 14.494 -35.456 1.00 88.38 276 ALA A N 1
ATOM 2123 C CA . ALA A 1 276 ? 21.544 15.464 -34.443 1.00 88.38 276 ALA A CA 1
ATOM 2124 C C . ALA A 1 276 ? 22.059 15.081 -33.040 1.00 88.38 276 ALA A C 1
ATOM 2126 O O . ALA A 1 276 ? 22.555 15.943 -32.312 1.00 88.38 276 ALA A O 1
ATOM 2127 N N . LEU A 1 277 ? 22.021 13.792 -32.681 1.00 89.56 277 LEU A N 1
ATOM 2128 C CA . LEU A 1 277 ? 22.569 13.264 -31.423 1.00 89.56 277 LEU A CA 1
ATOM 2129 C C . LEU A 1 277 ? 24.101 13.396 -31.367 1.00 89.56 277 LEU A C 1
ATOM 2131 O O . LEU A 1 277 ? 24.644 13.910 -30.386 1.00 89.56 277 LEU A O 1
ATOM 2135 N N . ALA A 1 278 ? 24.816 13.027 -32.433 1.00 89.69 278 ALA A N 1
ATOM 2136 C CA . ALA A 1 278 ? 26.268 13.210 -32.494 1.00 89.69 278 ALA A CA 1
ATOM 2137 C C . ALA A 1 278 ? 26.664 14.698 -32.356 1.00 89.69 278 ALA A C 1
ATOM 2139 O O . ALA A 1 278 ? 27.605 15.035 -31.635 1.00 89.69 278 ALA A O 1
ATOM 2140 N N . ARG A 1 279 ? 25.901 15.616 -32.973 1.00 87.44 279 ARG A N 1
ATOM 2141 C CA . ARG A 1 279 ? 26.093 17.074 -32.837 1.00 87.44 279 ARG A CA 1
ATOM 2142 C C . ARG A 1 279 ? 25.772 17.603 -31.438 1.00 87.44 279 ARG A C 1
ATOM 2144 O O . ARG A 1 279 ? 26.424 18.558 -31.006 1.00 87.44 279 ARG A O 1
ATOM 2151 N N . ALA A 1 280 ? 24.796 17.009 -30.745 1.00 88.69 280 ALA A N 1
ATOM 2152 C CA . ALA A 1 280 ? 24.450 17.358 -29.365 1.00 88.69 280 ALA A CA 1
ATOM 2153 C C . ALA A 1 280 ? 25.599 17.044 -28.390 1.00 88.69 280 ALA A C 1
ATOM 2155 O O . ALA A 1 280 ? 25.802 17.783 -27.427 1.00 88.69 280 ALA A O 1
ATOM 2156 N N . GLY A 1 281 ? 26.413 16.029 -28.703 1.00 88.31 281 GLY A N 1
ATOM 2157 C CA . GLY A 1 281 ? 27.666 15.742 -28.004 1.00 88.31 281 GLY A CA 1
ATOM 2158 C C . GLY A 1 281 ? 27.839 14.296 -27.550 1.00 88.31 281 GLY A C 1
ATOM 2159 O O . GLY A 1 281 ? 28.741 14.042 -26.755 1.00 88.31 281 GLY A O 1
ATOM 2160 N N . PHE A 1 282 ? 27.000 13.363 -28.013 1.00 90.06 282 PHE A N 1
ATOM 2161 C CA . PHE A 1 282 ? 27.221 11.938 -27.762 1.00 90.06 282 PHE A CA 1
ATOM 2162 C C . PHE A 1 282 ? 28.517 11.465 -28.451 1.00 90.06 282 PHE A C 1
ATOM 2164 O O . PHE A 1 282 ? 28.721 11.789 -29.625 1.00 90.06 282 PHE A O 1
ATOM 2171 N N . PRO A 1 283 ? 29.390 10.694 -27.770 1.00 89.94 283 PRO A N 1
ATOM 2172 C CA . PRO A 1 283 ? 30.642 10.221 -28.364 1.00 89.94 283 PRO A CA 1
ATOM 2173 C C . PRO A 1 283 ? 30.430 9.323 -29.584 1.00 89.94 283 PRO A C 1
ATOM 2175 O O . PRO A 1 283 ? 31.055 9.550 -30.615 1.00 89.94 283 PRO A O 1
ATOM 2178 N N . ALA A 1 284 ? 29.513 8.361 -29.511 1.00 92.75 284 ALA A N 1
ATOM 2179 C CA . ALA A 1 284 ? 29.146 7.513 -30.639 1.00 92.75 284 ALA A CA 1
ATOM 2180 C C . ALA A 1 284 ? 27.636 7.265 -30.664 1.00 92.75 284 ALA A C 1
ATOM 2182 O O . ALA A 1 284 ? 27.024 7.034 -29.619 1.00 92.75 284 ALA A O 1
ATOM 2183 N N . VAL A 1 285 ? 27.049 7.296 -31.862 1.00 93.94 285 VAL A N 1
ATOM 2184 C CA . VAL A 1 285 ? 25.625 7.048 -32.100 1.00 93.94 285 VAL A CA 1
ATOM 2185 C C . VAL A 1 285 ? 25.464 6.053 -33.240 1.00 93.94 285 VAL A C 1
ATOM 2187 O O . VAL A 1 285 ? 25.928 6.292 -34.355 1.00 93.94 285 VAL A O 1
ATOM 2190 N N . LEU A 1 286 ? 24.788 4.942 -32.972 1.00 94.06 286 LEU A N 1
ATOM 2191 C CA . LEU A 1 286 ? 24.432 3.940 -33.972 1.00 94.06 286 LEU A CA 1
ATOM 2192 C C . LEU A 1 286 ? 22.925 4.005 -34.240 1.00 94.06 286 LEU A C 1
ATOM 2194 O O . LEU A 1 286 ? 22.142 4.068 -33.296 1.00 94.06 286 LEU A O 1
ATOM 2198 N N . GLY A 1 287 ? 22.521 3.972 -35.511 1.00 91.31 287 GLY A N 1
ATOM 2199 C CA . GLY A 1 287 ? 21.109 3.938 -35.904 1.00 91.31 287 GLY A CA 1
ATOM 2200 C C . GLY A 1 287 ? 20.883 3.302 -37.274 1.00 91.31 287 GLY A C 1
ATOM 2201 O O . GLY A 1 287 ? 21.833 2.874 -37.937 1.00 91.31 287 GLY A O 1
ATOM 2202 N N . TRP A 1 288 ? 19.621 3.260 -37.709 1.00 89.56 288 TRP A N 1
ATOM 2203 C CA . TRP A 1 288 ? 19.197 2.583 -38.940 1.00 89.56 288 TRP A CA 1
ATOM 2204 C C . TRP A 1 288 ? 18.829 3.572 -40.051 1.00 89.56 288 TRP A C 1
ATOM 2206 O O . TRP A 1 288 ? 18.066 4.515 -39.842 1.00 89.56 288 TRP A O 1
ATOM 2216 N N . ALA A 1 289 ? 19.354 3.361 -41.258 1.00 84.62 289 ALA A N 1
ATOM 2217 C CA . ALA A 1 289 ? 19.115 4.214 -42.424 1.00 84.62 289 ALA A CA 1
ATOM 2218 C C . ALA A 1 289 ? 17.703 4.069 -43.018 1.00 84.62 289 ALA A C 1
ATOM 2220 O O . ALA A 1 289 ? 17.288 4.900 -43.813 1.00 84.62 289 ALA A O 1
ATOM 2221 N N . ALA A 1 290 ? 16.971 3.014 -42.668 1.00 80.81 290 ALA A N 1
ATOM 2222 C CA . ALA A 1 290 ? 15.602 2.756 -43.111 1.00 80.81 290 ALA A CA 1
ATOM 2223 C C . ALA A 1 290 ? 14.918 1.791 -42.121 1.00 80.81 290 ALA A C 1
ATOM 2225 O O . ALA A 1 290 ? 15.575 1.370 -41.162 1.00 80.81 290 ALA A O 1
ATOM 2226 N N . PRO A 1 291 ? 13.633 1.432 -42.308 1.00 79.25 291 PRO A N 1
ATOM 2227 C CA . PRO A 1 291 ? 13.015 0.353 -41.544 1.00 79.25 291 PRO A CA 1
ATOM 2228 C C . PRO A 1 291 ? 13.792 -0.958 -41.709 1.00 79.25 291 PRO A C 1
ATOM 2230 O O . PRO A 1 291 ? 14.079 -1.366 -42.834 1.00 79.25 291 PRO A O 1
ATOM 2233 N N . VAL A 1 292 ? 14.129 -1.590 -40.587 1.00 79.88 292 VAL A N 1
ATOM 2234 C CA . VAL A 1 292 ? 14.891 -2.843 -40.496 1.00 79.88 292 VAL A CA 1
ATOM 2235 C C . VAL A 1 292 ? 13.968 -3.947 -39.984 1.00 79.88 292 VAL A C 1
ATOM 2237 O O . VAL A 1 292 ? 13.110 -3.683 -39.145 1.00 79.88 292 VAL A O 1
ATOM 2240 N N . GLY A 1 293 ? 14.101 -5.173 -40.489 1.00 74.56 293 GLY A N 1
ATOM 2241 C CA . GLY A 1 293 ? 13.341 -6.303 -39.951 1.00 74.56 293 GLY A CA 1
ATOM 2242 C C . GLY A 1 293 ? 13.845 -6.735 -38.571 1.00 74.56 293 GLY A C 1
ATOM 2243 O O . GLY A 1 293 ? 15.057 -6.758 -38.345 1.00 74.56 293 GLY A O 1
ATOM 2244 N N . ASP A 1 294 ? 12.937 -7.165 -37.689 1.00 70.62 294 ASP A N 1
ATOM 2245 C CA . ASP A 1 294 ? 13.240 -7.565 -36.301 1.00 70.62 294 ASP A CA 1
ATOM 2246 C C . ASP A 1 294 ? 14.415 -8.545 -36.218 1.00 70.62 294 ASP A C 1
ATOM 2248 O O . ASP A 1 294 ? 15.373 -8.336 -35.479 1.00 70.62 294 ASP A O 1
ATOM 2252 N N . TYR A 1 295 ? 14.420 -9.568 -37.082 1.00 76.12 295 TYR A N 1
ATOM 2253 C CA . TYR A 1 295 ? 15.521 -10.528 -37.151 1.00 76.12 295 TYR A CA 1
ATOM 2254 C C . TYR A 1 295 ? 16.885 -9.857 -37.393 1.00 76.12 295 TYR A C 1
ATOM 2256 O O . TYR A 1 295 ? 17.877 -10.222 -36.756 1.00 76.12 295 TYR A O 1
ATOM 2264 N N . ALA A 1 296 ? 16.955 -8.907 -38.330 1.00 79.94 296 ALA A N 1
ATOM 2265 C CA . ALA A 1 296 ? 18.200 -8.240 -38.685 1.00 79.94 296 ALA A CA 1
ATOM 2266 C C . ALA A 1 296 ? 18.654 -7.279 -37.579 1.00 79.94 296 ALA A C 1
ATOM 2268 O O . ALA A 1 296 ? 19.834 -7.292 -37.227 1.00 79.94 296 ALA A O 1
ATOM 2269 N N . ALA A 1 297 ? 17.723 -6.521 -36.992 1.00 80.81 297 ALA A N 1
ATOM 2270 C CA . ALA A 1 297 ? 18.001 -5.624 -35.874 1.00 80.81 297 ALA A CA 1
ATOM 2271 C C . ALA A 1 297 ? 18.541 -6.392 -34.662 1.00 80.81 297 ALA A C 1
ATOM 2273 O O . ALA A 1 297 ? 19.633 -6.101 -34.166 1.00 80.81 297 ALA A O 1
ATOM 2274 N N . THR A 1 298 ? 17.839 -7.451 -34.257 1.00 75.00 298 THR A N 1
ATOM 2275 C CA . THR A 1 298 ? 18.219 -8.243 -33.090 1.00 75.00 298 THR A CA 1
ATOM 2276 C C . THR A 1 298 ? 19.514 -9.022 -33.307 1.00 75.00 298 THR A C 1
ATOM 2278 O O . THR A 1 298 ? 20.379 -9.035 -32.431 1.00 75.00 298 THR A O 1
ATOM 2281 N N . THR A 1 299 ? 19.706 -9.639 -34.480 1.00 82.44 299 THR A N 1
ATOM 2282 C CA . THR A 1 299 ? 20.949 -10.375 -34.786 1.00 82.44 299 THR A CA 1
ATOM 2283 C C . THR A 1 299 ? 22.155 -9.439 -34.811 1.00 82.44 299 THR A C 1
ATOM 2285 O O . THR A 1 299 ? 23.230 -9.793 -34.321 1.00 82.44 299 THR A O 1
ATOM 2288 N N . PHE A 1 300 ? 21.980 -8.229 -35.348 1.00 89.12 300 PHE A N 1
ATOM 2289 C CA . PHE A 1 300 ? 23.017 -7.208 -35.337 1.00 89.12 300 PHE A CA 1
ATOM 2290 C C . PHE A 1 300 ? 23.368 -6.785 -33.907 1.00 89.12 300 PHE A C 1
ATOM 2292 O O . PHE A 1 300 ? 24.543 -6.810 -33.546 1.00 89.12 300 PHE A O 1
ATOM 2299 N N . ALA A 1 301 ? 22.369 -6.431 -33.089 1.00 88.19 301 ALA A N 1
ATOM 2300 C CA . ALA A 1 301 ? 22.561 -5.988 -31.707 1.00 88.19 301 ALA A CA 1
ATOM 2301 C C . ALA A 1 301 ? 23.256 -7.060 -30.855 1.00 88.19 301 ALA A C 1
ATOM 2303 O O . ALA A 1 301 ? 24.258 -6.789 -30.194 1.00 88.19 301 ALA A O 1
ATOM 2304 N N . SER A 1 302 ? 22.768 -8.298 -30.950 1.00 84.31 302 SER A N 1
ATOM 2305 C CA . SER A 1 302 ? 23.340 -9.477 -30.305 1.00 84.31 302 SER A CA 1
ATOM 2306 C C . SER A 1 302 ? 24.827 -9.640 -30.642 1.00 84.31 302 SER A C 1
ATOM 2308 O O . SER A 1 302 ? 25.671 -9.682 -29.741 1.00 84.31 302 SER A O 1
ATOM 2310 N N . LYS A 1 303 ? 25.178 -9.632 -31.938 1.00 89.12 303 LYS A N 1
ATOM 2311 C CA . LYS A 1 303 ? 26.572 -9.794 -32.362 1.00 89.12 303 LYS A CA 1
ATOM 2312 C C . LYS A 1 303 ? 27.449 -8.601 -31.984 1.00 89.12 303 LYS A C 1
ATOM 2314 O O . LYS A 1 303 ? 28.610 -8.793 -31.628 1.00 89.12 303 LYS A O 1
ATOM 2319 N N . LEU A 1 304 ? 26.913 -7.384 -32.053 1.00 91.56 304 LEU A N 1
ATOM 2320 C CA . LEU A 1 304 ? 27.616 -6.169 -31.651 1.00 91.56 304 LEU A CA 1
ATOM 2321 C C . LEU A 1 304 ? 28.047 -6.261 -30.181 1.00 91.56 304 LEU A C 1
ATOM 2323 O O . LEU A 1 304 ? 29.227 -6.091 -29.880 1.00 91.56 304 LEU A O 1
ATOM 2327 N N . TYR A 1 305 ? 27.119 -6.580 -29.275 1.00 89.94 305 TYR A N 1
ATOM 2328 C CA . TYR A 1 305 ? 27.415 -6.672 -27.844 1.00 89.94 305 TYR A CA 1
ATOM 2329 C C . TYR A 1 305 ? 28.339 -7.827 -27.493 1.00 89.94 305 TYR A C 1
ATOM 2331 O O . TYR A 1 305 ? 29.220 -7.651 -26.657 1.00 89.94 305 TYR A O 1
ATOM 2339 N N . GLU A 1 306 ? 28.203 -8.969 -28.170 1.00 87.25 306 GLU A N 1
ATOM 2340 C CA . GLU A 1 306 ? 29.140 -10.086 -28.039 1.00 87.25 306 GLU A CA 1
ATOM 2341 C C . GLU A 1 306 ? 30.589 -9.624 -28.280 1.00 87.25 306 GLU A C 1
ATOM 2343 O O . GLU A 1 306 ? 31.476 -9.885 -27.470 1.00 87.25 306 GLU A O 1
ATOM 2348 N N . ARG A 1 307 ? 30.834 -8.892 -29.377 1.00 88.81 307 ARG A N 1
ATOM 2349 C CA . ARG A 1 307 ? 32.181 -8.430 -29.755 1.00 88.81 307 ARG A CA 1
ATOM 2350 C C . ARG A 1 307 ? 32.686 -7.300 -28.862 1.00 88.81 307 ARG A C 1
ATOM 2352 O O . ARG A 1 307 ? 33.842 -7.335 -28.448 1.00 88.81 307 ARG A O 1
ATOM 2359 N N . LEU A 1 308 ? 31.822 -6.353 -28.494 1.00 89.50 308 LEU A N 1
ATOM 2360 C CA . LEU A 1 308 ? 32.177 -5.284 -27.556 1.00 89.50 308 LEU A CA 1
ATOM 2361 C C . LEU A 1 308 ? 32.544 -5.831 -26.167 1.00 89.50 308 LEU A C 1
ATOM 2363 O O . LEU A 1 308 ? 33.513 -5.371 -25.568 1.00 89.50 308 LEU A O 1
ATOM 2367 N N . ALA A 1 309 ? 31.834 -6.851 -25.675 1.00 84.62 309 ALA A N 1
ATOM 2368 C CA . ALA A 1 309 ? 32.146 -7.505 -24.403 1.00 84.62 309 ALA A CA 1
ATOM 2369 C C . ALA A 1 309 ? 33.466 -8.294 -24.434 1.00 84.62 309 ALA A C 1
ATOM 2371 O O . ALA A 1 309 ? 34.139 -8.429 -23.410 1.00 84.62 309 ALA A O 1
ATOM 2372 N N . LEU A 1 310 ? 33.864 -8.790 -25.611 1.00 85.81 310 LEU A N 1
ATOM 2373 C CA . LEU A 1 310 ? 35.184 -9.387 -25.838 1.00 85.81 310 LEU A CA 1
ATOM 2374 C C . LEU A 1 310 ? 36.310 -8.343 -25.919 1.00 85.81 310 LEU A C 1
ATOM 2376 O O . LEU A 1 310 ? 37.480 -8.722 -25.944 1.00 85.81 310 LEU A O 1
ATOM 2380 N N . GLY A 1 311 ? 35.972 -7.051 -25.900 1.00 84.88 311 GLY A N 1
ATOM 2381 C CA . GLY A 1 311 ? 36.920 -5.946 -25.954 1.00 84.88 311 GLY A CA 1
ATOM 2382 C C . GLY A 1 311 ? 37.340 -5.562 -27.370 1.00 84.88 311 GLY A C 1
ATOM 2383 O O . GLY A 1 311 ? 38.368 -4.904 -27.519 1.00 84.88 311 GLY A O 1
ATOM 2384 N N . ASP A 1 312 ? 36.590 -5.944 -28.404 1.00 88.31 312 ASP A N 1
ATOM 2385 C CA . ASP A 1 312 ? 36.841 -5.431 -29.752 1.00 88.31 312 ASP A CA 1
ATOM 2386 C C . ASP A 1 312 ? 36.556 -3.916 -29.813 1.00 88.31 312 ASP A C 1
ATOM 2388 O O . ASP A 1 312 ? 35.613 -3.435 -29.169 1.00 88.31 312 ASP A O 1
ATOM 2392 N N . PRO A 1 313 ? 37.313 -3.143 -30.613 1.00 89.12 313 PRO A N 1
ATOM 2393 C CA . PRO A 1 313 ? 36.963 -1.760 -30.920 1.00 89.12 313 PRO A CA 1
ATOM 2394 C C . PRO A 1 313 ? 35.586 -1.653 -31.584 1.00 89.12 313 PRO A C 1
ATOM 2396 O O . PRO A 1 313 ? 35.178 -2.539 -32.342 1.00 89.12 313 PRO A O 1
ATOM 2399 N N . LEU A 1 314 ? 34.874 -0.555 -31.322 1.00 91.12 314 LEU A N 1
ATOM 2400 C CA . LEU A 1 314 ? 33.503 -0.335 -31.792 1.00 91.12 314 LEU A CA 1
ATOM 2401 C C . LEU A 1 314 ? 33.360 -0.493 -33.312 1.00 91.12 314 LEU A C 1
ATOM 2403 O O . LEU A 1 314 ? 32.389 -1.072 -33.798 1.00 91.12 314 LEU A O 1
ATOM 2407 N N . GLU A 1 315 ? 34.345 -0.016 -34.062 1.00 87.94 315 GLU A N 1
ATOM 2408 C CA . GLU A 1 315 ? 34.384 -0.077 -35.519 1.00 87.94 315 GLU A CA 1
ATOM 2409 C C . GLU A 1 315 ? 34.435 -1.528 -36.015 1.00 87.94 315 GLU A C 1
ATOM 2411 O O . GLU A 1 315 ? 33.701 -1.900 -36.933 1.00 87.94 315 GLU A O 1
ATOM 2416 N N . GLU A 1 316 ? 35.258 -2.367 -35.377 1.00 88.25 316 GLU A N 1
ATOM 2417 C CA . GLU A 1 316 ? 35.368 -3.789 -35.707 1.00 88.25 316 GLU A CA 1
ATOM 2418 C C . GLU A 1 316 ? 34.118 -4.558 -35.269 1.00 88.25 316 GLU A C 1
ATOM 2420 O O . GLU A 1 316 ? 33.615 -5.401 -36.016 1.00 88.25 316 GLU A O 1
ATOM 2425 N N . ALA A 1 317 ? 33.561 -4.241 -34.100 1.00 90.69 317 ALA A N 1
ATOM 2426 C CA . ALA A 1 317 ? 32.328 -4.860 -33.630 1.00 90.69 317 ALA A CA 1
ATOM 2427 C C . ALA A 1 317 ? 31.170 -4.640 -34.627 1.00 90.69 317 ALA A C 1
ATOM 2429 O O . ALA A 1 317 ? 30.434 -5.582 -34.934 1.00 90.69 317 ALA A O 1
ATOM 2430 N N . VAL A 1 318 ? 31.066 -3.442 -35.220 1.00 91.19 318 VAL A N 1
ATOM 2431 C CA . VAL A 1 318 ? 30.100 -3.140 -36.294 1.00 91.19 318 VAL A CA 1
ATOM 2432 C C . VAL A 1 318 ? 30.373 -3.956 -37.564 1.00 91.19 318 VAL A C 1
ATOM 2434 O O . VAL A 1 318 ? 29.426 -4.490 -38.146 1.00 91.19 318 VAL A O 1
ATOM 2437 N N . VAL A 1 319 ? 31.638 -4.116 -37.983 1.00 88.31 319 VAL A N 1
ATOM 2438 C CA . VAL A 1 319 ? 32.007 -4.982 -39.128 1.00 88.31 319 VAL A CA 1
ATOM 2439 C C . VAL A 1 319 ? 31.497 -6.404 -38.900 1.00 88.31 319 VAL A C 1
ATOM 2441 O O . VAL A 1 319 ? 30.803 -6.973 -39.743 1.00 88.31 319 VAL A O 1
ATOM 2444 N N . ARG A 1 320 ? 31.801 -6.980 -37.732 1.00 88.25 320 ARG A N 1
ATOM 2445 C CA . ARG A 1 320 ? 31.421 -8.355 -37.378 1.00 88.25 320 ARG A CA 1
ATOM 2446 C C . ARG A 1 320 ? 29.904 -8.529 -37.316 1.00 88.25 320 ARG A C 1
ATOM 2448 O O . ARG A 1 320 ? 29.404 -9.556 -37.773 1.00 88.25 320 ARG A O 1
ATOM 2455 N N . ALA A 1 321 ? 29.181 -7.536 -36.800 1.00 89.94 321 ALA A N 1
ATOM 2456 C CA . ALA A 1 321 ? 27.722 -7.551 -36.755 1.00 89.94 321 ALA A CA 1
ATOM 2457 C C . ALA A 1 321 ? 27.096 -7.528 -38.162 1.00 89.94 321 ALA A C 1
ATOM 2459 O O . ALA A 1 321 ? 26.205 -8.330 -38.447 1.00 89.94 321 ALA A O 1
ATOM 2460 N N . ARG A 1 322 ? 27.611 -6.700 -39.087 1.00 88.44 322 ARG A N 1
ATOM 2461 C CA . ARG A 1 322 ? 27.157 -6.694 -40.494 1.00 88.44 322 ARG A CA 1
ATOM 2462 C C . ARG A 1 322 ? 27.437 -8.017 -41.209 1.00 88.44 322 ARG A C 1
ATOM 2464 O O . ARG A 1 322 ? 26.580 -8.505 -41.944 1.00 88.44 322 ARG A O 1
ATOM 2471 N N . LEU A 1 323 ? 28.605 -8.620 -40.978 1.00 85.19 323 LEU A N 1
ATOM 2472 C CA . LEU A 1 323 ? 28.997 -9.881 -41.619 1.00 85.19 323 LEU A CA 1
ATOM 2473 C C . LEU A 1 323 ? 28.036 -11.035 -41.305 1.00 85.19 323 LEU A C 1
ATOM 2475 O O . LEU A 1 323 ? 27.745 -11.841 -42.187 1.00 85.19 323 LEU A O 1
ATOM 2479 N N . VAL A 1 324 ? 27.500 -11.103 -40.082 1.00 85.62 324 VAL A N 1
ATOM 2480 C CA . VAL A 1 324 ? 26.516 -12.137 -39.713 1.00 85.62 324 VAL A CA 1
ATOM 2481 C C . VAL A 1 324 ? 25.222 -11.998 -40.521 1.00 85.62 324 VAL A C 1
ATOM 2483 O O . VAL A 1 324 ? 24.645 -13.009 -40.925 1.00 85.62 324 VAL A O 1
ATOM 2486 N N . LEU A 1 325 ? 24.794 -10.769 -40.824 1.00 85.69 325 LEU A N 1
ATOM 2487 C CA . LEU A 1 325 ? 23.633 -10.521 -41.684 1.00 85.69 325 LEU A CA 1
ATOM 2488 C C . LEU A 1 325 ? 23.918 -10.863 -43.156 1.00 85.69 325 LEU A C 1
ATOM 2490 O O . LEU A 1 325 ? 23.055 -11.416 -43.836 1.00 85.69 325 LEU A O 1
ATOM 2494 N N . LEU A 1 326 ? 25.134 -10.578 -43.632 1.00 79.75 326 LEU A N 1
ATOM 2495 C CA . LEU A 1 326 ? 25.593 -10.870 -44.997 1.00 79.75 326 LEU A CA 1
ATOM 2496 C C . LEU A 1 326 ? 25.799 -12.365 -45.280 1.00 79.75 326 LEU A C 1
ATOM 2498 O O . LEU A 1 326 ? 25.608 -12.799 -46.414 1.00 79.75 326 LEU A O 1
ATOM 2502 N N . ALA A 1 327 ? 26.184 -13.158 -44.277 1.00 73.38 327 ALA A N 1
ATOM 2503 C CA . ALA A 1 327 ? 26.469 -14.588 -44.433 1.00 73.38 327 ALA A CA 1
ATOM 2504 C C . ALA A 1 327 ? 25.224 -15.432 -44.773 1.00 73.38 327 ALA A C 1
ATOM 2506 O O . ALA A 1 327 ? 25.341 -16.573 -45.230 1.00 73.38 327 ALA A O 1
ATOM 2507 N N . ARG A 1 328 ? 24.016 -14.894 -44.566 1.00 68.75 328 ARG A N 1
ATOM 2508 C CA . ARG A 1 328 ? 22.767 -15.569 -44.921 1.00 68.75 328 ARG A CA 1
ATOM 2509 C C . ARG A 1 328 ? 22.437 -15.378 -46.400 1.00 68.75 328 ARG A C 1
ATOM 2511 O O . ARG A 1 328 ? 22.385 -14.262 -46.903 1.00 68.75 328 ARG A O 1
ATOM 2518 N N . ARG A 1 329 ? 22.098 -16.476 -47.085 1.00 59.69 329 ARG A N 1
ATOM 2519 C CA . ARG A 1 329 ? 21.595 -16.471 -48.473 1.00 59.69 329 ARG A CA 1
ATOM 2520 C C . ARG A 1 329 ? 20.119 -16.048 -48.549 1.00 59.69 329 ARG A C 1
ATOM 2522 O O . ARG A 1 329 ? 19.293 -16.780 -49.083 1.00 59.69 329 ARG A O 1
ATOM 2529 N N . ILE A 1 330 ? 19.781 -14.897 -47.970 1.00 61.88 330 ILE A N 1
ATOM 2530 C CA . ILE A 1 330 ? 18.449 -14.284 -48.077 1.00 61.88 330 ILE A CA 1
ATOM 2531 C C . ILE A 1 330 ? 18.507 -13.213 -49.179 1.00 61.88 330 ILE A C 1
ATOM 2533 O O . ILE A 1 330 ? 19.473 -12.446 -49.212 1.00 61.88 330 ILE A O 1
ATOM 2537 N N . PRO A 1 331 ? 17.510 -13.122 -50.078 1.00 54.03 331 PRO A N 1
ATOM 2538 C CA . PRO A 1 331 ? 17.409 -12.005 -51.011 1.00 54.03 331 PRO A CA 1
ATOM 2539 C C . PRO A 1 331 ? 17.190 -10.702 -50.225 1.00 54.03 331 PRO A C 1
ATOM 2541 O O . PRO A 1 331 ? 16.195 -10.584 -49.516 1.00 54.03 331 PRO A O 1
ATOM 2544 N N . ASN A 1 332 ? 18.105 -9.738 -50.362 1.00 62.81 332 ASN A N 1
ATOM 2545 C CA . ASN A 1 332 ? 18.087 -8.422 -49.696 1.00 62.81 332 ASN A CA 1
ATOM 2546 C C . ASN A 1 332 ? 18.175 -8.453 -48.154 1.00 62.81 332 ASN A C 1
ATOM 2548 O O . ASN A 1 332 ? 17.190 -8.145 -47.484 1.00 62.81 332 ASN A O 1
ATOM 2552 N N . PRO A 1 333 ? 19.335 -8.793 -47.561 1.00 71.06 333 PRO A N 1
ATOM 2553 C CA . PRO A 1 333 ? 19.539 -8.624 -46.126 1.00 71.06 333 PRO A CA 1
ATOM 2554 C C . PRO A 1 333 ? 19.751 -7.140 -45.770 1.00 71.06 333 PRO A C 1
ATOM 2556 O O . PRO A 1 333 ? 20.477 -6.435 -46.466 1.00 71.06 333 PRO A O 1
ATOM 2559 N N . ASP A 1 334 ? 19.208 -6.692 -44.636 1.00 85.69 334 ASP A N 1
ATOM 2560 C CA . ASP A 1 334 ? 19.241 -5.295 -44.150 1.00 85.69 334 ASP A CA 1
ATOM 2561 C C . ASP A 1 334 ? 20.627 -4.821 -43.631 1.00 85.69 334 ASP A C 1
ATOM 2563 O O . ASP A 1 334 ? 20.748 -3.837 -42.898 1.00 85.69 334 ASP A O 1
ATOM 2567 N N . TRP A 1 335 ? 21.713 -5.514 -43.988 1.00 87.06 335 TRP A N 1
ATOM 2568 C CA . TRP A 1 335 ? 23.069 -5.298 -43.453 1.00 87.06 335 TRP A CA 1
ATOM 2569 C C . TRP A 1 335 ? 23.627 -3.889 -43.714 1.00 87.06 335 TRP A C 1
ATOM 2571 O O . TRP A 1 335 ? 24.436 -3.386 -42.930 1.00 87.06 335 TRP A O 1
ATOM 2581 N N . HIS A 1 336 ? 23.196 -3.253 -44.807 1.00 88.56 336 HIS A N 1
ATOM 2582 C CA . HIS A 1 336 ? 23.630 -1.919 -45.231 1.00 88.56 336 HIS A CA 1
ATOM 2583 C C . HIS A 1 336 ? 22.911 -0.787 -44.474 1.00 88.56 336 HIS A C 1
ATOM 2585 O O . HIS A 1 336 ? 23.259 0.381 -44.643 1.00 88.56 336 HIS A O 1
ATOM 2591 N N . LEU A 1 337 ? 21.901 -1.101 -43.649 1.00 89.75 337 LEU A N 1
ATOM 2592 C CA . LEU A 1 337 ? 21.100 -0.095 -42.948 1.00 89.75 337 LEU A CA 1
ATOM 2593 C C . LEU A 1 337 ? 21.774 0.453 -41.687 1.00 89.75 337 LEU A C 1
ATOM 2595 O O . LEU A 1 337 ? 21.532 1.607 -41.342 1.00 89.75 337 LEU A O 1
ATOM 2599 N N . ALA A 1 338 ? 22.591 -0.336 -40.986 1.00 90.88 338 ALA A N 1
ATOM 2600 C CA . ALA A 1 338 ? 23.264 0.124 -39.769 1.00 90.88 338 ALA A CA 1
ATOM 2601 C C . ALA A 1 338 ? 24.283 1.216 -40.120 1.00 90.88 338 ALA A C 1
ATOM 2603 O O . ALA A 1 338 ? 25.183 0.957 -40.916 1.00 90.88 338 ALA A O 1
ATOM 2604 N N . ARG A 1 339 ? 24.190 2.413 -39.529 1.00 92.06 339 ARG A N 1
ATOM 2605 C CA . ARG A 1 339 ? 25.121 3.535 -39.763 1.00 92.06 339 ARG A CA 1
ATOM 2606 C C . ARG A 1 339 ? 25.663 4.074 -38.441 1.00 92.06 339 ARG A C 1
ATOM 2608 O O . ARG A 1 339 ? 24.888 4.438 -37.558 1.00 92.06 339 ARG A O 1
ATOM 2615 N N . LEU A 1 340 ? 26.991 4.148 -38.328 1.00 93.44 340 LEU A N 1
ATOM 2616 C CA . LEU A 1 340 ? 27.697 4.630 -37.137 1.00 93.44 340 LEU A CA 1
ATOM 2617 C C . LEU A 1 340 ? 28.173 6.080 -37.323 1.00 93.44 340 LEU A C 1
ATOM 2619 O O . LEU A 1 340 ? 28.921 6.381 -38.258 1.00 93.44 340 LEU A O 1
ATOM 2623 N N . PHE A 1 341 ? 27.749 6.953 -36.410 1.00 92.94 341 PHE A N 1
ATOM 2624 C CA . PHE A 1 341 ? 28.167 8.348 -36.299 1.00 92.94 341 PHE A CA 1
ATOM 2625 C C . PHE A 1 341 ? 29.062 8.540 -35.074 1.00 92.94 341 PHE A C 1
ATOM 2627 O O . PHE A 1 341 ? 28.754 8.045 -33.991 1.00 92.94 341 PHE A O 1
ATOM 2634 N N . LEU A 1 342 ? 30.155 9.283 -35.232 1.00 92.19 342 LEU A N 1
ATOM 2635 C CA . LEU A 1 342 ? 31.137 9.555 -34.188 1.00 92.19 342 LEU A CA 1
ATOM 2636 C C . LEU A 1 342 ? 31.259 11.062 -33.940 1.00 92.19 342 LEU A C 1
ATOM 2638 O O . LEU A 1 342 ? 31.413 11.857 -34.870 1.00 92.19 342 LEU A O 1
ATOM 2642 N N . GLY A 1 343 ? 31.232 11.449 -32.669 1.00 89.38 343 GLY A N 1
ATOM 2643 C CA . GLY A 1 343 ? 31.674 12.761 -32.213 1.00 89.38 343 GLY A CA 1
ATOM 2644 C C . GLY A 1 343 ? 33.207 12.853 -32.125 1.00 89.38 343 GLY A C 1
ATOM 2645 O O . GLY A 1 343 ? 33.919 11.898 -32.449 1.00 89.38 343 GLY A O 1
ATOM 2646 N N . PRO A 1 344 ? 33.755 13.986 -31.649 1.00 84.31 344 PRO A N 1
ATOM 2647 C CA . PRO A 1 344 ? 35.203 14.197 -31.547 1.00 84.31 344 PRO A CA 1
ATOM 2648 C C . PRO A 1 344 ? 35.951 13.142 -30.720 1.00 84.31 344 PRO A C 1
ATOM 2650 O O . PRO A 1 344 ? 37.060 12.774 -31.087 1.00 84.31 344 PRO A O 1
ATOM 2653 N N . ALA A 1 345 ? 35.339 12.649 -29.639 1.00 82.56 345 ALA A N 1
ATOM 2654 C CA . ALA A 1 345 ? 35.937 11.699 -28.694 1.00 82.56 345 ALA A CA 1
ATOM 2655 C C . ALA A 1 345 ? 35.439 10.248 -28.877 1.00 82.56 345 ALA A C 1
ATOM 2657 O O . ALA A 1 345 ? 35.672 9.398 -28.021 1.00 82.56 345 ALA A O 1
ATOM 2658 N N . GLY A 1 346 ? 34.697 9.978 -29.958 1.00 86.00 346 GLY A N 1
ATOM 2659 C CA . GLY A 1 346 ? 34.069 8.684 -30.220 1.00 86.00 346 GLY A CA 1
ATOM 2660 C C . GLY A 1 346 ? 34.921 7.717 -31.028 1.00 86.00 346 GLY A C 1
ATOM 2661 O O . GLY A 1 346 ? 35.622 8.134 -31.957 1.00 86.00 346 GLY A O 1
ATOM 2662 N N . GLY A 1 347 ? 34.759 6.429 -30.727 1.00 85.81 347 GLY A N 1
ATOM 2663 C CA . GLY A 1 347 ? 35.415 5.308 -31.400 1.00 85.81 347 GLY A CA 1
ATOM 2664 C C . GLY A 1 347 ? 36.298 4.492 -30.457 1.00 85.81 347 GLY A C 1
ATOM 2665 O O . GLY A 1 347 ? 36.361 4.768 -29.261 1.00 85.81 347 GLY A O 1
ATOM 2666 N N . GLY A 1 348 ? 36.989 3.492 -30.996 1.00 86.94 348 GLY A N 1
ATOM 2667 C CA . GLY A 1 348 ? 37.960 2.681 -30.271 1.00 86.94 348 GLY A CA 1
ATOM 2668 C C . GLY A 1 348 ? 37.351 1.643 -29.324 1.00 86.94 348 GLY A C 1
ATOM 2669 O O . GLY A 1 348 ? 36.196 1.232 -29.445 1.00 86.94 348 GLY A O 1
ATOM 2670 N N . GLN A 1 349 ? 38.179 1.158 -28.398 1.00 87.56 349 GLN A N 1
ATOM 2671 C CA . GLN A 1 349 ? 37.819 0.101 -27.454 1.00 87.56 349 GLN A CA 1
ATOM 2672 C C . GLN A 1 349 ? 36.967 0.656 -26.308 1.00 87.56 349 GLN A C 1
ATOM 2674 O O . GLN A 1 349 ? 37.422 1.519 -25.563 1.00 87.56 349 GLN A O 1
ATOM 2679 N N . LEU A 1 350 ? 35.748 0.131 -26.140 1.00 84.19 350 LEU A N 1
ATOM 2680 C CA . LEU A 1 350 ? 34.807 0.648 -25.136 1.00 84.19 350 LEU A CA 1
ATOM 2681 C C . LEU A 1 350 ? 35.020 0.035 -23.742 1.00 84.19 350 LEU A C 1
ATOM 2683 O O . LEU A 1 350 ? 34.865 0.727 -22.737 1.00 84.19 350 LEU A O 1
ATOM 2687 N N . ALA A 1 351 ? 35.381 -1.248 -23.680 1.00 78.69 351 ALA A N 1
ATOM 2688 C CA . ALA A 1 351 ? 35.550 -2.010 -22.442 1.00 78.69 351 ALA A CA 1
ATOM 2689 C C . ALA A 1 351 ? 36.769 -2.934 -22.517 1.00 78.69 351 ALA A C 1
ATOM 2691 O O . ALA A 1 351 ? 37.166 -3.371 -23.601 1.00 78.69 351 ALA A O 1
ATOM 2692 N N . ARG A 1 352 ? 37.355 -3.257 -21.359 1.00 77.19 352 ARG A N 1
ATOM 2693 C CA . ARG A 1 352 ? 38.387 -4.299 -21.269 1.00 77.19 352 ARG A CA 1
ATOM 2694 C C . ARG A 1 352 ? 37.747 -5.699 -21.272 1.00 77.19 352 ARG A C 1
ATOM 2696 O O . ARG A 1 352 ? 36.663 -5.870 -20.713 1.00 77.19 352 ARG A O 1
ATOM 2703 N N . PRO A 1 353 ? 38.411 -6.725 -21.834 1.00 68.00 353 PRO A N 1
ATOM 2704 C CA . PRO A 1 353 ? 37.900 -8.091 -21.781 1.00 68.00 353 PRO A CA 1
ATOM 2705 C C . PRO A 1 353 ? 37.846 -8.594 -20.328 1.00 68.00 353 PRO A C 1
ATOM 2707 O O . PRO A 1 353 ? 38.879 -8.632 -19.661 1.00 68.00 353 PRO A O 1
ATOM 2710 N N . ARG A 1 354 ? 36.664 -9.053 -19.885 1.00 64.38 354 ARG A N 1
ATOM 2711 C CA . ARG A 1 354 ? 36.376 -9.685 -18.573 1.00 64.38 354 ARG A CA 1
ATOM 2712 C C . ARG A 1 354 ? 36.535 -8.778 -17.337 1.00 64.38 354 ARG A C 1
ATOM 2714 O O . ARG A 1 354 ? 37.606 -8.693 -16.744 1.00 64.38 354 ARG A O 1
ATOM 2721 N N . GLY A 1 355 ? 35.414 -8.225 -16.871 1.00 58.41 355 GLY A N 1
ATOM 2722 C CA . GLY A 1 355 ? 35.257 -7.640 -15.531 1.00 58.41 355 GLY A CA 1
ATOM 2723 C C . GLY A 1 355 ? 34.413 -8.527 -14.605 1.00 58.41 355 GLY A C 1
ATOM 2724 O O . GLY A 1 355 ? 33.680 -9.400 -15.071 1.00 58.41 355 GLY A O 1
ATOM 2725 N N . ALA A 1 356 ? 34.515 -8.325 -13.288 1.00 55.78 356 ALA A N 1
ATOM 2726 C CA . ALA A 1 356 ? 33.606 -8.961 -12.334 1.00 55.78 356 ALA A CA 1
ATOM 2727 C C . ALA A 1 356 ? 32.192 -8.379 -12.510 1.00 55.78 356 ALA A C 1
ATOM 2729 O O . ALA A 1 356 ? 32.038 -7.159 -12.545 1.00 55.78 356 ALA A O 1
ATOM 2730 N N . ARG A 1 357 ? 31.175 -9.245 -12.630 1.00 58.69 357 ARG A N 1
ATOM 2731 C CA . ARG A 1 357 ? 29.767 -8.820 -12.709 1.00 58.69 357 ARG A CA 1
ATOM 2732 C C . ARG A 1 357 ? 29.383 -8.007 -11.479 1.00 58.69 357 ARG A C 1
ATOM 2734 O O . ARG A 1 357 ? 29.747 -8.376 -10.355 1.00 58.69 357 ARG A O 1
ATOM 2741 N N . ARG A 1 358 ? 28.563 -6.974 -11.674 1.00 59.34 358 ARG A N 1
ATOM 2742 C CA . ARG A 1 358 ? 27.910 -6.292 -10.556 1.00 59.34 358 ARG A CA 1
ATOM 2743 C C . ARG A 1 358 ? 27.045 -7.318 -9.810 1.00 59.34 358 ARG A C 1
ATOM 2745 O O . ARG A 1 358 ? 26.287 -8.066 -10.430 1.00 59.34 358 ARG A O 1
ATOM 2752 N N . LYS A 1 359 ? 27.121 -7.377 -8.472 1.00 46.91 359 LYS A N 1
ATOM 2753 C CA . LYS A 1 359 ? 26.074 -8.066 -7.693 1.00 46.91 359 LYS A CA 1
ATOM 2754 C C . LYS A 1 359 ? 24.760 -7.387 -8.069 1.00 46.91 359 LYS A C 1
ATOM 2756 O O . LYS A 1 359 ? 24.638 -6.183 -7.845 1.00 46.91 359 LYS A O 1
ATOM 2761 N N . GLN A 1 360 ? 23.830 -8.128 -8.678 1.00 44.62 360 GLN A N 1
ATOM 2762 C CA . GLN A 1 360 ? 22.506 -7.607 -9.010 1.00 44.62 360 GLN A CA 1
ATOM 2763 C C . GLN A 1 360 ? 21.961 -6.865 -7.789 1.00 44.62 360 GLN A C 1
ATOM 2765 O O . GLN A 1 360 ? 21.939 -7.412 -6.682 1.00 44.62 360 GLN A O 1
ATOM 2770 N N . LEU A 1 361 ? 21.565 -5.604 -7.989 1.00 37.81 361 LEU A N 1
ATOM 2771 C CA . LEU A 1 361 ? 20.743 -4.911 -7.005 1.00 37.81 361 LEU A CA 1
ATOM 2772 C C . LEU A 1 361 ? 19.553 -5.838 -6.721 1.00 37.81 361 LEU A C 1
ATOM 2774 O O . LEU A 1 361 ? 18.964 -6.334 -7.683 1.00 37.81 361 LEU A O 1
ATOM 2778 N N . PRO A 1 362 ? 19.240 -6.141 -5.453 1.00 32.75 362 PRO A N 1
ATOM 2779 C CA . PRO A 1 362 ? 18.189 -7.090 -5.133 1.00 32.75 362 PRO A CA 1
ATOM 2780 C C . PRO A 1 362 ? 16.867 -6.547 -5.679 1.00 32.75 362 PRO A C 1
ATOM 2782 O O . PRO A 1 362 ? 16.295 -5.615 -5.121 1.00 32.75 362 PRO A O 1
ATOM 2785 N N . ILE A 1 363 ? 16.400 -7.105 -6.795 1.00 41.81 363 ILE A N 1
ATOM 2786 C CA . ILE A 1 363 ? 15.031 -6.908 -7.255 1.00 41.81 363 ILE A CA 1
ATOM 2787 C C . ILE A 1 363 ? 14.208 -7.869 -6.412 1.00 41.81 363 ILE A C 1
ATOM 2789 O O . ILE A 1 363 ? 14.456 -9.077 -6.419 1.00 41.81 363 ILE A O 1
ATOM 2793 N N . HIS A 1 364 ? 13.303 -7.312 -5.615 1.00 39.00 364 HIS A N 1
ATOM 2794 C CA . HIS A 1 364 ? 12.544 -8.037 -4.611 1.00 39.00 364 HIS A CA 1
ATOM 2795 C C . HIS A 1 364 ? 11.919 -9.310 -5.216 1.00 39.00 364 HIS A C 1
ATOM 2797 O O . HIS A 1 364 ? 11.125 -9.271 -6.154 1.00 39.00 364 HIS A O 1
ATOM 2803 N N . SER A 1 365 ? 12.297 -10.471 -4.679 1.00 32.44 365 SER A N 1
ATOM 2804 C CA . SER A 1 365 ? 11.697 -11.775 -4.992 1.00 32.44 365 SER A CA 1
ATOM 2805 C C . SER A 1 365 ? 10.414 -12.033 -4.189 1.00 32.44 365 SER A C 1
ATOM 2807 O O . SER A 1 365 ? 9.968 -13.170 -4.069 1.00 32.44 365 SER A O 1
ATOM 2809 N N . GLY A 1 366 ? 9.820 -10.985 -3.609 1.00 41.56 366 GLY A N 1
ATOM 2810 C CA . GLY A 1 366 ? 8.629 -11.080 -2.776 1.00 41.56 366 GLY A CA 1
ATOM 2811 C C . GLY A 1 366 ? 7.737 -9.859 -2.943 1.00 41.56 366 GLY A C 1
ATOM 2812 O O . GLY A 1 366 ? 8.187 -8.729 -2.774 1.00 41.56 366 GLY A O 1
ATOM 2813 N N . PHE A 1 367 ? 6.468 -10.115 -3.242 1.00 46.22 367 PHE A N 1
ATOM 2814 C CA . PHE A 1 367 ? 5.390 -9.139 -3.157 1.00 46.22 367 PHE A CA 1
ATOM 2815 C C . PHE A 1 367 ? 4.999 -9.040 -1.689 1.00 46.22 367 PHE A C 1
ATOM 2817 O O . PHE A 1 367 ? 4.432 -9.981 -1.132 1.00 46.22 367 PHE A O 1
ATOM 2824 N N . LEU A 1 368 ? 5.432 -7.966 -1.033 1.00 52.75 368 LEU A N 1
ATOM 2825 C CA . LEU A 1 368 ? 5.239 -7.792 0.402 1.00 52.75 368 LEU A CA 1
ATOM 2826 C C . LEU A 1 368 ? 3.808 -7.329 0.670 1.00 52.75 368 LEU A C 1
ATOM 2828 O O . LEU A 1 368 ? 3.510 -6.140 0.605 1.00 52.75 368 LEU A O 1
ATOM 2832 N N . ALA A 1 369 ? 2.940 -8.288 0.998 1.00 39.50 369 ALA A N 1
ATOM 2833 C CA . ALA A 1 369 ? 1.689 -8.034 1.698 1.00 39.50 369 ALA A CA 1
ATOM 2834 C C . ALA A 1 369 ? 1.951 -7.920 3.198 1.00 39.50 369 ALA A C 1
ATOM 2836 O O . ALA A 1 369 ? 1.669 -8.858 3.940 1.00 39.50 369 ALA A O 1
ATOM 2837 N N . GLY A 1 370 ? 2.603 -6.835 3.623 1.00 47.06 370 GLY A N 1
ATOM 2838 C CA . GLY A 1 370 ? 3.169 -6.761 4.969 1.00 47.06 370 GLY A CA 1
ATOM 2839 C C . GLY A 1 370 ? 4.226 -7.853 5.182 1.00 47.06 370 GLY A C 1
ATOM 2840 O O . GLY A 1 370 ? 5.323 -7.781 4.636 1.00 47.06 370 GLY A O 1
ATOM 2841 N N . ASP A 1 371 ? 3.885 -8.874 5.960 1.00 39.56 371 ASP A N 1
ATOM 2842 C CA . ASP A 1 371 ? 4.721 -9.993 6.413 1.00 39.56 371 ASP A CA 1
ATOM 2843 C C . ASP A 1 371 ? 4.650 -11.254 5.530 1.00 39.56 371 ASP A C 1
ATOM 2845 O O . ASP A 1 371 ? 5.507 -12.136 5.623 1.00 39.56 371 ASP A O 1
ATOM 2849 N N . ARG A 1 372 ? 3.663 -11.357 4.633 1.00 42.44 372 ARG A N 1
ATOM 2850 C CA . ARG A 1 372 ? 3.622 -12.432 3.638 1.00 42.44 372 ARG A CA 1
ATOM 2851 C C . ARG A 1 372 ? 4.447 -12.033 2.423 1.00 42.44 372 ARG A C 1
ATOM 2853 O O . ARG A 1 372 ? 4.068 -11.139 1.669 1.00 42.44 372 ARG A O 1
ATOM 2860 N N . ARG A 1 373 ? 5.536 -12.769 2.166 1.00 50.41 373 ARG A N 1
ATOM 2861 C CA . ARG A 1 373 ? 6.049 -12.903 0.797 1.00 50.41 373 ARG A CA 1
ATOM 2862 C C . ARG A 1 373 ? 5.025 -13.724 0.032 1.00 50.41 373 ARG A C 1
ATOM 2864 O O . ARG A 1 373 ? 5.064 -14.951 0.072 1.00 50.41 373 ARG A O 1
ATOM 2871 N N . LEU A 1 374 ? 4.083 -13.050 -0.623 1.00 51.97 374 LEU A N 1
ATOM 2872 C CA . LEU A 1 374 ? 3.236 -13.730 -1.591 1.00 51.97 374 LEU A CA 1
ATOM 2873 C C . LEU A 1 374 ? 4.178 -14.334 -2.645 1.00 51.97 374 LEU A C 1
ATOM 2875 O O . LEU A 1 374 ? 5.045 -13.610 -3.152 1.00 51.97 374 LEU A O 1
ATOM 2879 N N . PRO A 1 375 ? 4.089 -15.648 -2.919 1.00 49.97 375 PRO A N 1
ATOM 2880 C CA . PRO A 1 375 ? 4.964 -16.292 -3.880 1.00 49.97 375 PRO A CA 1
ATOM 2881 C C . PRO A 1 375 ? 4.678 -15.683 -5.249 1.00 49.97 375 PRO A C 1
ATOM 2883 O O . PRO A 1 375 ? 3.625 -15.892 -5.852 1.00 49.97 375 PRO A O 1
ATOM 2886 N N . VAL A 1 376 ? 5.616 -14.869 -5.720 1.00 59.53 376 VAL A N 1
ATOM 2887 C CA . VAL A 1 376 ? 5.552 -14.218 -7.023 1.00 59.53 376 VAL A CA 1
ATOM 2888 C C . VAL A 1 376 ? 6.698 -14.696 -7.883 1.00 59.53 376 VAL A C 1
ATOM 2890 O O . VAL A 1 376 ? 7.785 -14.996 -7.391 1.00 59.53 376 VAL A O 1
ATOM 2893 N N . ALA A 1 377 ? 6.449 -14.790 -9.186 1.00 54.53 377 ALA A N 1
ATOM 2894 C CA . ALA A 1 377 ? 7.465 -15.230 -10.125 1.00 54.53 377 ALA A CA 1
ATOM 2895 C C . ALA A 1 377 ? 8.700 -14.311 -10.047 1.00 54.53 377 ALA A C 1
ATOM 2897 O O . ALA A 1 377 ? 8.601 -13.096 -10.261 1.00 54.53 377 ALA A O 1
ATOM 2898 N N . GLY A 1 378 ? 9.866 -14.899 -9.758 1.00 50.53 378 GLY A N 1
ATOM 2899 C CA . GLY A 1 378 ? 11.158 -14.208 -9.800 1.00 50.53 378 GLY A CA 1
ATOM 2900 C C . GLY A 1 378 ? 11.464 -13.635 -11.195 1.00 50.53 378 GLY A C 1
ATOM 2901 O O . GLY A 1 378 ? 10.818 -14.038 -12.166 1.00 50.53 378 GLY A O 1
ATOM 2902 N N . PRO A 1 379 ? 12.412 -12.689 -11.329 1.00 50.06 379 PRO A N 1
ATOM 2903 C CA . PRO A 1 379 ? 12.698 -12.015 -12.603 1.00 50.06 379 PRO A CA 1
ATOM 2904 C C . PRO A 1 379 ? 13.070 -12.995 -13.724 1.00 50.06 379 PRO A C 1
ATOM 2906 O O . PRO A 1 379 ? 12.551 -12.915 -14.833 1.00 50.06 379 PRO A O 1
ATOM 2909 N N . GLU A 1 380 ? 13.878 -13.998 -13.391 1.00 49.12 380 GLU A N 1
ATOM 2910 C CA . GLU A 1 380 ? 14.246 -15.130 -14.246 1.00 49.12 380 GLU A CA 1
ATOM 2911 C C . GLU A 1 380 ? 13.031 -15.889 -14.811 1.00 49.12 380 GLU A C 1
ATOM 2913 O O . GLU A 1 380 ? 13.086 -16.442 -15.906 1.00 49.12 380 GLU A O 1
ATOM 2918 N N . VAL A 1 381 ? 11.905 -15.879 -14.104 1.00 53.56 381 VAL A N 1
ATOM 2919 C CA . VAL A 1 381 ? 10.740 -16.732 -14.353 1.00 53.56 381 VAL A CA 1
ATOM 2920 C C . VAL A 1 381 ? 9.549 -15.947 -14.936 1.00 53.56 381 VAL A C 1
ATOM 2922 O O . VAL A 1 381 ? 8.619 -16.532 -15.497 1.00 53.56 381 VAL A O 1
ATOM 2925 N N . PHE A 1 382 ? 9.572 -14.615 -14.826 1.00 62.97 382 PHE A N 1
ATOM 2926 C CA . PHE A 1 382 ? 8.536 -13.708 -15.319 1.00 62.97 382 PHE A CA 1
ATOM 2927 C C . PHE A 1 382 ? 8.703 -13.463 -16.829 1.00 62.97 382 PHE A C 1
ATOM 2929 O O . PHE A 1 382 ? 9.731 -12.960 -17.279 1.00 62.97 382 PHE A O 1
ATOM 2936 N N . VAL A 1 383 ? 7.704 -13.860 -17.625 1.00 63.50 383 VAL A N 1
ATOM 2937 C CA . VAL A 1 383 ? 7.771 -13.906 -19.099 1.00 63.50 383 VAL A CA 1
ATOM 2938 C C . VAL A 1 383 ? 6.473 -13.373 -19.708 1.00 63.50 383 VAL A C 1
ATOM 2940 O O . VAL A 1 383 ? 5.402 -13.736 -19.228 1.00 63.50 383 VAL A O 1
ATOM 2943 N N . GLY A 1 384 ? 6.556 -12.560 -20.770 1.00 63.41 384 GLY A N 1
ATOM 2944 C CA . GLY A 1 384 ? 5.413 -12.234 -21.641 1.00 63.41 384 GLY A CA 1
ATOM 2945 C C . GLY A 1 384 ? 4.342 -11.342 -21.010 1.00 63.41 384 GLY A C 1
ATOM 2946 O O . GLY A 1 384 ? 3.169 -11.403 -21.373 1.00 63.41 384 GLY A O 1
ATOM 2947 N N . ARG A 1 385 ? 4.703 -10.566 -19.982 1.00 73.88 385 ARG A N 1
ATOM 2948 C CA . ARG A 1 385 ? 3.764 -9.751 -19.188 1.00 73.88 385 ARG A CA 1
ATOM 2949 C C . ARG A 1 385 ? 4.114 -8.267 -19.162 1.00 73.88 385 ARG A C 1
ATOM 2951 O O . ARG A 1 385 ? 3.463 -7.507 -18.442 1.00 73.88 385 ARG A O 1
ATOM 2958 N N . ARG A 1 386 ? 5.111 -7.834 -19.937 1.00 69.56 386 ARG A N 1
ATOM 2959 C CA . ARG A 1 386 ? 5.614 -6.463 -19.871 1.00 69.56 386 ARG A CA 1
ATOM 2960 C C . ARG A 1 386 ? 4.646 -5.432 -20.441 1.00 69.56 386 ARG A C 1
ATOM 2962 O O . ARG A 1 386 ? 4.445 -4.404 -19.808 1.00 69.56 386 ARG A O 1
ATOM 2969 N N . THR A 1 387 ? 3.973 -5.713 -21.553 1.00 71.69 387 THR A N 1
ATOM 2970 C CA . THR A 1 387 ? 2.961 -4.792 -22.107 1.00 71.69 387 THR A CA 1
ATOM 2971 C C . THR A 1 387 ? 1.840 -4.517 -21.100 1.00 71.69 387 THR A C 1
ATOM 2973 O O . THR A 1 387 ? 1.402 -3.381 -20.921 1.00 71.69 387 THR A O 1
ATOM 2976 N N . LEU A 1 388 ? 1.405 -5.549 -20.367 1.00 78.94 388 LEU A N 1
ATOM 2977 C CA . LEU A 1 388 ? 0.402 -5.407 -19.309 1.00 78.94 388 LEU A CA 1
ATOM 2978 C C . LEU A 1 388 ? 0.949 -4.640 -18.099 1.00 78.94 388 LEU A C 1
ATOM 2980 O O . LEU A 1 388 ? 0.235 -3.811 -17.541 1.00 78.94 388 LEU A O 1
ATOM 2984 N N . LEU A 1 389 ? 2.215 -4.858 -17.733 1.00 77.50 389 LEU A N 1
ATOM 2985 C CA . LEU A 1 389 ? 2.913 -4.084 -16.703 1.00 77.50 389 LEU A CA 1
ATOM 2986 C C . LEU A 1 389 ? 2.960 -2.593 -17.063 1.00 77.50 389 LEU A C 1
ATOM 2988 O O . LEU A 1 389 ? 2.545 -1.760 -16.258 1.00 77.50 389 LEU A O 1
ATOM 2992 N N . GLN A 1 390 ? 3.388 -2.268 -18.284 1.00 74.75 390 GLN A N 1
ATOM 2993 C CA . GLN A 1 390 ? 3.430 -0.902 -18.806 1.00 74.75 390 GLN A CA 1
ATOM 2994 C C . GLN A 1 390 ? 2.037 -0.274 -18.815 1.00 74.75 390 GLN A C 1
ATOM 2996 O O . GLN A 1 390 ? 1.864 0.833 -18.313 1.00 74.75 390 GLN A O 1
ATOM 3001 N N . ARG A 1 391 ? 1.014 -0.998 -19.289 1.00 79.38 391 ARG A N 1
ATOM 3002 C CA . ARG A 1 391 ? -0.376 -0.523 -19.275 1.00 79.38 391 ARG A CA 1
ATOM 3003 C C . ARG A 1 391 ? -0.881 -0.241 -17.857 1.00 79.38 391 ARG A C 1
ATOM 3005 O O . ARG A 1 391 ? -1.530 0.781 -17.655 1.00 79.38 391 ARG A O 1
ATOM 3012 N N . CYS A 1 392 ? -0.578 -1.096 -16.880 1.00 85.88 392 CYS A N 1
ATOM 3013 C CA . CYS A 1 392 ? -0.929 -0.857 -15.477 1.00 85.88 392 CYS A CA 1
ATOM 3014 C C . CYS A 1 392 ? -0.234 0.394 -14.923 1.00 85.88 392 CYS A C 1
ATOM 3016 O O . CYS A 1 392 ? -0.905 1.269 -14.382 1.00 85.88 392 CYS A O 1
ATOM 3018 N N . VAL A 1 393 ? 1.088 0.513 -15.092 1.00 80.31 393 VAL A N 1
ATOM 3019 C CA . VAL A 1 393 ? 1.860 1.682 -14.627 1.00 80.31 393 VAL A CA 1
ATOM 3020 C C . VAL A 1 393 ? 1.347 2.966 -15.282 1.00 80.31 393 VAL A C 1
ATOM 3022 O O . VAL A 1 393 ? 1.153 3.968 -14.597 1.00 80.31 393 VAL A O 1
ATOM 3025 N N . ARG A 1 394 ? 1.039 2.918 -16.581 1.00 77.75 394 ARG A N 1
ATOM 3026 C CA . ARG A 1 394 ? 0.453 4.025 -17.344 1.00 77.75 394 ARG A CA 1
ATOM 3027 C C . ARG A 1 394 ? -0.852 4.521 -16.724 1.00 77.75 394 ARG A C 1
ATOM 3029 O O . ARG A 1 394 ? -1.005 5.707 -16.450 1.00 77.75 394 ARG A O 1
ATOM 3036 N N . GLN A 1 395 ? -1.774 3.600 -16.456 1.00 85.31 395 GLN A N 1
ATOM 3037 C CA . GLN A 1 395 ? -3.069 3.923 -15.856 1.00 85.31 395 GLN A CA 1
ATOM 3038 C C . GLN A 1 395 ? -2.936 4.433 -14.415 1.00 85.31 395 GLN A C 1
ATOM 3040 O O . GLN A 1 395 ? -3.670 5.333 -14.023 1.00 85.31 395 GLN A O 1
ATOM 3045 N N . LEU A 1 396 ? -1.969 3.926 -13.642 1.00 86.75 396 LEU A N 1
ATOM 3046 C CA . LEU A 1 396 ? -1.685 4.438 -12.298 1.00 86.75 396 LEU A CA 1
ATOM 3047 C C . LEU A 1 396 ? -1.105 5.858 -12.322 1.00 86.75 396 LEU A C 1
ATOM 3049 O O . LEU A 1 396 ? -1.405 6.652 -11.436 1.00 86.75 396 LEU A O 1
ATOM 3053 N N . ARG A 1 397 ? -0.286 6.203 -13.320 1.00 80.38 397 ARG A N 1
ATOM 3054 C CA . ARG A 1 397 ? 0.289 7.552 -13.443 1.00 80.38 397 ARG A CA 1
ATOM 3055 C C . ARG A 1 397 ? -0.696 8.581 -14.009 1.00 80.38 397 ARG A C 1
ATOM 3057 O O . ARG A 1 397 ? -0.503 9.774 -13.785 1.00 80.38 397 ARG A O 1
ATOM 3064 N N . SER A 1 398 ? -1.767 8.143 -14.675 1.00 78.25 398 SER A N 1
ATOM 3065 C CA . SER A 1 398 ? -2.845 9.032 -15.126 1.00 78.25 398 SER A CA 1
ATOM 3066 C C . SER A 1 398 ? -3.620 9.655 -13.941 1.00 78.25 398 SER A C 1
ATOM 3068 O O . SER A 1 398 ? -3.774 9.029 -12.884 1.00 78.25 398 SER A O 1
ATOM 3070 N N . PRO A 1 399 ? -4.104 10.907 -14.068 1.00 76.88 399 PRO A N 1
ATOM 3071 C CA . PRO A 1 399 ? -5.046 11.510 -13.125 1.00 76.88 399 PRO A CA 1
ATOM 3072 C C . PRO A 1 399 ? -6.513 11.093 -13.348 1.00 76.88 399 PRO A C 1
ATOM 3074 O O . PRO A 1 399 ? -7.355 11.431 -12.522 1.00 76.88 399 PRO A O 1
ATOM 3077 N N . ASP A 1 400 ? -6.836 10.378 -14.431 1.00 81.19 400 ASP A N 1
ATOM 3078 C CA . ASP A 1 400 ? -8.227 10.111 -14.839 1.00 81.19 400 ASP A CA 1
ATOM 3079 C C . ASP A 1 400 ? -8.953 9.097 -13.939 1.00 81.19 400 ASP A C 1
ATOM 3081 O O . ASP A 1 400 ? -10.186 9.075 -13.865 1.00 81.19 400 ASP A O 1
ATOM 3085 N N . HIS A 1 401 ? -8.189 8.252 -13.246 1.00 86.00 401 HIS A N 1
ATOM 3086 C CA . HIS A 1 401 ? -8.693 7.150 -12.437 1.00 86.00 401 HIS A CA 1
ATOM 3087 C C . HIS A 1 401 ? -8.090 7.180 -11.027 1.00 86.00 401 HIS A C 1
ATOM 3089 O O . HIS A 1 401 ? -6.943 7.571 -10.825 1.00 86.00 401 HIS A O 1
ATOM 3095 N N . ALA A 1 402 ? -8.852 6.695 -10.043 1.00 89.75 402 ALA A N 1
ATOM 3096 C CA . ALA A 1 402 ? -8.375 6.504 -8.671 1.00 89.75 402 ALA A CA 1
ATOM 3097 C C . ALA A 1 402 ? -7.302 5.396 -8.585 1.00 89.75 402 ALA A C 1
ATOM 3099 O O . ALA A 1 402 ? -6.492 5.357 -7.655 1.00 89.75 402 ALA A O 1
ATOM 3100 N N . GLY A 1 403 ? -7.292 4.484 -9.562 1.00 92.88 403 GLY A N 1
ATOM 3101 C CA . GLY A 1 403 ? -6.332 3.395 -9.662 1.00 92.88 403 GLY A CA 1
ATOM 3102 C C . GLY A 1 403 ? -6.689 2.364 -10.730 1.00 92.88 403 GLY A C 1
ATOM 3103 O O . GLY A 1 403 ? -7.462 2.648 -11.645 1.00 92.88 403 GLY A O 1
ATOM 3104 N N . VAL A 1 404 ? -6.130 1.160 -10.607 1.00 95.00 404 VAL A N 1
ATOM 3105 C CA . VAL A 1 404 ? -6.245 0.070 -11.589 1.00 95.00 404 VAL A CA 1
ATOM 3106 C C . VAL A 1 404 ? -6.902 -1.166 -10.979 1.00 95.00 404 VAL A C 1
ATOM 3108 O O . VAL A 1 404 ? -6.537 -1.578 -9.883 1.00 95.00 404 VAL A O 1
ATOM 3111 N N . LEU A 1 405 ? -7.820 -1.791 -11.720 1.00 94.31 405 LEU A N 1
ATOM 3112 C CA . LEU A 1 405 ? -8.322 -3.146 -11.483 1.00 94.31 405 LEU A CA 1
ATOM 3113 C C . LEU A 1 405 ? -7.647 -4.119 -12.457 1.00 94.31 405 LEU A C 1
ATOM 3115 O O . LEU A 1 405 ? -7.975 -4.142 -13.645 1.00 94.31 405 LEU A O 1
ATOM 3119 N N . LEU A 1 406 ? -6.733 -4.939 -11.945 1.00 91.56 406 LEU A N 1
ATOM 3120 C CA . LEU A 1 406 ? -6.112 -6.050 -12.657 1.00 91.56 406 LEU A CA 1
ATOM 3121 C C . LEU A 1 406 ? -6.946 -7.322 -12.456 1.00 91.56 406 LEU A C 1
ATOM 3123 O O . LEU A 1 406 ? -6.976 -7.873 -11.354 1.00 91.56 406 LEU A O 1
ATOM 3127 N N . HIS A 1 407 ? -7.599 -7.814 -13.510 1.00 89.38 407 HIS A N 1
ATOM 3128 C CA . HIS A 1 407 ? -8.479 -8.984 -13.401 1.00 89.38 407 HIS A CA 1
ATOM 3129 C C . HIS A 1 407 ? -8.164 -10.098 -14.398 1.00 89.38 407 HIS A C 1
ATOM 3131 O O . HIS A 1 407 ? -7.556 -9.852 -15.432 1.00 89.38 407 HIS A O 1
ATOM 3137 N N . GLY A 1 408 ? -8.574 -11.329 -14.095 1.00 80.75 408 GLY A N 1
ATOM 3138 C CA . GLY A 1 408 ? -8.362 -12.503 -14.948 1.00 80.75 408 GLY A CA 1
ATOM 3139 C C . GLY A 1 408 ? -8.448 -13.809 -14.153 1.00 80.75 408 GLY A C 1
ATOM 3140 O O . GLY A 1 408 ? -8.437 -13.760 -12.922 1.00 80.75 408 GLY A O 1
ATOM 3141 N N . PRO A 1 409 ? -8.475 -14.979 -14.808 1.00 72.25 409 PRO A N 1
ATOM 3142 C CA . PRO A 1 409 ? -8.736 -16.268 -14.161 1.00 72.25 409 PRO A CA 1
ATOM 3143 C C . PRO A 1 409 ? -7.732 -16.633 -13.051 1.00 72.25 409 PRO A C 1
ATOM 3145 O O . PRO A 1 409 ? -6.675 -16.009 -12.865 1.00 72.25 409 PRO A O 1
ATOM 3148 N N . GLY A 1 410 ? -8.087 -17.634 -12.243 1.00 71.31 410 GLY A N 1
ATOM 3149 C CA . GLY A 1 410 ? -7.259 -18.125 -11.142 1.00 71.31 410 GLY A CA 1
ATOM 3150 C C . GLY A 1 410 ? -5.843 -18.499 -11.595 1.00 71.31 410 GLY A C 1
ATOM 3151 O O . GLY A 1 410 ? -5.634 -19.036 -12.679 1.00 71.31 410 GLY A O 1
ATOM 3152 N N . ASN A 1 411 ? -4.843 -18.190 -10.765 1.00 68.75 411 ASN A N 1
ATOM 3153 C CA . ASN A 1 411 ? -3.443 -18.594 -10.967 1.00 68.75 411 ASN A CA 1
ATOM 3154 C C . ASN A 1 411 ? -2.757 -18.120 -12.271 1.00 68.75 411 ASN A C 1
ATOM 3156 O O . ASN A 1 411 ? -1.651 -18.551 -12.585 1.00 68.75 411 ASN A O 1
ATOM 3160 N N . ILE A 1 412 ? -3.343 -17.160 -12.993 1.00 76.00 412 ILE A N 1
ATOM 3161 C CA . ILE A 1 412 ? -2.783 -16.622 -14.247 1.00 76.00 412 ILE A CA 1
ATOM 3162 C C . ILE A 1 412 ? -1.585 -15.660 -14.060 1.00 76.00 412 ILE A C 1
ATOM 3164 O O . ILE A 1 412 ? -0.978 -15.202 -15.032 1.00 76.00 412 ILE A O 1
ATOM 3168 N N . GLY A 1 413 ? -1.229 -15.357 -12.803 1.00 75.44 413 GLY A N 1
ATOM 3169 C CA . GLY A 1 413 ? -0.094 -14.500 -12.437 1.00 75.44 413 GLY A CA 1
ATOM 3170 C C . GLY A 1 413 ? -0.447 -13.057 -12.054 1.00 75.44 413 GLY A C 1
ATOM 3171 O O . GLY A 1 413 ? 0.422 -12.194 -12.146 1.00 75.44 413 GLY A O 1
ATOM 3172 N N . LYS A 1 414 ? -1.684 -12.776 -11.611 1.00 84.00 414 LYS A N 1
ATOM 3173 C CA . LYS A 1 414 ? -2.134 -11.426 -11.198 1.00 84.00 414 LYS A CA 1
ATOM 3174 C C . LYS A 1 414 ? -1.248 -10.811 -10.115 1.00 84.00 414 LYS A C 1
ATOM 3176 O O . LYS A 1 414 ? -0.675 -9.754 -10.348 1.00 84.00 414 LYS A O 1
ATOM 3181 N N . SER A 1 415 ? -1.059 -11.501 -8.990 1.00 77.62 415 SER A N 1
ATOM 3182 C CA . SER A 1 415 ? -0.213 -11.017 -7.890 1.00 77.62 415 SER A CA 1
ATOM 3183 C C . SER A 1 415 ? 1.255 -10.886 -8.314 1.00 77.62 415 SER A C 1
ATOM 3185 O O . SER A 1 415 ? 1.937 -9.957 -7.901 1.00 77.62 415 SER A O 1
ATOM 3187 N N . SER A 1 416 ? 1.736 -11.745 -9.228 1.00 76.56 416 SER A N 1
ATOM 3188 C CA . SER A 1 416 ? 3.086 -11.611 -9.802 1.00 76.56 416 SER A CA 1
ATOM 3189 C C . SER A 1 416 ? 3.234 -10.357 -10.664 1.00 76.56 416 SER A C 1
ATOM 3191 O O . SER A 1 416 ? 4.243 -9.667 -10.569 1.00 76.56 416 SER A O 1
ATOM 3193 N N . LEU A 1 417 ? 2.232 -10.030 -11.483 1.00 81.88 417 LEU A N 1
ATOM 3194 C CA . LEU A 1 417 ? 2.225 -8.792 -12.257 1.00 81.88 417 LEU A CA 1
ATOM 3195 C C . LEU A 1 417 ? 2.069 -7.565 -11.346 1.00 81.88 417 LEU A C 1
ATOM 3197 O O . LEU A 1 417 ? 2.791 -6.590 -11.528 1.00 81.88 417 LEU A O 1
ATOM 3201 N N . ALA A 1 418 ? 1.191 -7.623 -10.343 1.00 84.38 418 ALA A N 1
ATOM 3202 C CA . ALA A 1 418 ? 1.013 -6.556 -9.360 1.00 84.38 418 ALA A CA 1
ATOM 3203 C C . ALA A 1 418 ? 2.309 -6.267 -8.584 1.00 84.38 418 ALA A C 1
ATOM 3205 O O . ALA A 1 418 ? 2.642 -5.106 -8.363 1.00 84.38 418 ALA A O 1
ATOM 3206 N N . ALA A 1 419 ? 3.097 -7.297 -8.266 1.00 75.25 419 ALA A N 1
ATOM 3207 C CA . ALA A 1 419 ? 4.419 -7.136 -7.666 1.00 75.25 419 ALA A CA 1
ATOM 3208 C C . ALA A 1 419 ? 5.384 -6.362 -8.547 1.00 75.25 419 ALA A C 1
ATOM 3210 O O . ALA A 1 419 ? 6.047 -5.441 -8.083 1.00 75.25 419 ALA A O 1
ATOM 3211 N N . ARG A 1 420 ? 5.399 -6.678 -9.843 1.00 75.12 420 ARG A N 1
ATOM 3212 C CA . ARG A 1 420 ? 6.195 -5.919 -10.804 1.00 75.12 420 ARG A CA 1
ATOM 3213 C C . ARG A 1 420 ? 5.687 -4.491 -10.951 1.00 75.12 420 ARG A C 1
ATOM 3215 O O . ARG A 1 420 ? 6.501 -3.592 -11.095 1.00 75.12 420 ARG A O 1
ATOM 3222 N N . VAL A 1 421 ? 4.378 -4.246 -10.865 1.00 81.12 421 VAL A N 1
ATOM 3223 C CA . VAL A 1 421 ? 3.834 -2.876 -10.855 1.00 81.12 421 VAL A CA 1
ATOM 3224 C C . VAL A 1 421 ? 4.331 -2.109 -9.626 1.00 81.12 421 VAL A C 1
ATOM 3226 O O . VAL A 1 421 ? 4.773 -0.972 -9.766 1.00 81.12 421 VAL A O 1
ATOM 3229 N N . VAL A 1 422 ? 4.317 -2.734 -8.447 1.00 78.94 422 VAL A N 1
ATOM 3230 C CA . VAL A 1 422 ? 4.841 -2.158 -7.198 1.00 78.94 422 VAL A CA 1
ATOM 3231 C C . VAL A 1 422 ? 6.330 -1.829 -7.312 1.00 78.94 422 VAL A C 1
ATOM 3233 O O . VAL A 1 422 ? 6.709 -0.691 -7.038 1.00 78.94 422 VAL A O 1
ATOM 3236 N N . ASP A 1 423 ? 7.156 -2.765 -7.798 1.00 68.38 423 ASP A N 1
ATOM 3237 C CA . ASP A 1 423 ? 8.596 -2.547 -8.026 1.00 68.38 423 ASP A CA 1
ATOM 3238 C C . ASP A 1 423 ? 8.852 -1.301 -8.903 1.00 68.38 423 ASP A C 1
ATOM 3240 O O . ASP A 1 423 ? 9.844 -0.590 -8.728 1.00 68.38 423 ASP A O 1
ATOM 3244 N N . ARG A 1 424 ? 7.944 -1.023 -9.850 1.00 69.62 424 ARG A N 1
ATOM 3245 C CA . ARG A 1 424 ? 8.023 0.093 -10.809 1.00 69.62 424 ARG A CA 1
ATOM 3246 C C . ARG A 1 424 ? 7.426 1.400 -10.293 1.00 69.62 424 ARG A C 1
ATOM 3248 O O . ARG A 1 424 ? 7.749 2.467 -10.813 1.00 69.62 424 ARG A O 1
ATOM 3255 N N . MET A 1 425 ? 6.589 1.349 -9.263 1.00 74.88 425 MET A N 1
ATOM 3256 C CA . MET A 1 425 ? 6.050 2.520 -8.568 1.00 74.88 425 MET A CA 1
ATOM 3257 C C . MET A 1 425 ? 7.007 2.946 -7.446 1.00 74.88 425 MET A C 1
ATOM 3259 O O . MET A 1 425 ? 6.600 3.264 -6.334 1.00 74.88 425 MET A O 1
ATOM 3263 N N . CYS A 1 426 ? 8.310 2.982 -7.745 1.00 65.94 426 CYS A N 1
ATOM 3264 C CA . CYS A 1 426 ? 9.390 3.183 -6.780 1.00 65.94 426 CYS A CA 1
ATOM 3265 C C . CYS A 1 426 ? 9.442 4.586 -6.164 1.00 65.94 426 CYS A C 1
ATOM 3267 O O . CYS A 1 426 ? 10.332 4.862 -5.368 1.00 65.94 426 CYS A O 1
ATOM 3269 N N . HIS A 1 427 ? 8.525 5.490 -6.503 1.00 72.31 427 HIS A N 1
ATOM 3270 C CA . HIS A 1 427 ? 8.356 6.773 -5.816 1.00 72.31 427 HIS A CA 1
ATOM 3271 C C . HIS A 1 427 ? 7.237 6.740 -4.773 1.00 72.31 427 HIS A C 1
ATOM 3273 O O . HIS A 1 427 ? 7.131 7.683 -3.991 1.00 72.31 427 HIS A O 1
ATOM 3279 N N . HIS A 1 428 ? 6.481 5.645 -4.704 1.00 83.12 428 HIS A N 1
ATOM 3280 C CA . HIS A 1 428 ? 5.387 5.444 -3.770 1.00 83.12 428 HIS A CA 1
ATOM 3281 C C . HIS A 1 428 ? 5.805 4.549 -2.611 1.00 83.12 428 HIS A C 1
ATOM 3283 O O . HIS A 1 428 ? 6.584 3.609 -2.778 1.00 83.12 428 HIS A O 1
ATOM 3289 N N . ASP A 1 429 ? 5.247 4.814 -1.438 1.00 83.62 429 ASP A N 1
ATOM 3290 C CA . ASP A 1 429 ? 5.255 3.837 -0.360 1.00 83.62 429 ASP A CA 1
ATOM 3291 C C . ASP A 1 429 ? 4.102 2.863 -0.585 1.00 83.62 429 ASP A C 1
ATOM 3293 O O . ASP A 1 429 ? 2.963 3.264 -0.836 1.00 83.62 429 ASP A O 1
ATOM 3297 N N . THR A 1 430 ? 4.406 1.571 -0.552 1.00 84.50 430 THR A N 1
ATOM 3298 C CA . THR A 1 430 ? 3.422 0.538 -0.871 1.00 84.50 430 THR A CA 1
ATOM 3299 C C . THR A 1 430 ? 2.760 0.042 0.401 1.00 84.50 430 THR A C 1
ATOM 3301 O O . THR A 1 430 ? 3.439 -0.348 1.347 1.00 84.50 430 THR A O 1
ATOM 3304 N N . VAL A 1 431 ? 1.431 0.026 0.396 1.00 87.00 431 VAL A N 1
ATOM 3305 C CA . VAL A 1 431 ? 0.605 -0.583 1.438 1.00 87.00 431 VAL A CA 1
ATOM 3306 C C . VAL A 1 431 ? -0.201 -1.680 0.780 1.00 87.00 431 VAL A C 1
ATOM 3308 O O . VAL A 1 431 ? -0.902 -1.420 -0.190 1.00 87.00 431 VAL A O 1
ATOM 3311 N N . VAL A 1 432 ? -0.110 -2.904 1.279 1.00 82.50 432 VAL A N 1
ATOM 3312 C CA . VAL A 1 432 ? -0.772 -4.050 0.655 1.00 82.50 432 VAL A CA 1
ATOM 3313 C C . VAL A 1 432 ? -1.723 -4.693 1.653 1.00 82.50 432 VAL A C 1
ATOM 3315 O O . VAL A 1 432 ? -1.315 -5.123 2.728 1.00 82.50 432 VAL A O 1
ATOM 3318 N N . VAL A 1 433 ? -2.994 -4.772 1.275 1.00 80.94 433 VAL A N 1
ATOM 3319 C CA . VAL A 1 433 ? -4.077 -5.353 2.066 1.00 80.94 433 VAL A CA 1
ATOM 3320 C C . VAL A 1 433 ? -4.522 -6.652 1.407 1.00 80.94 433 VAL A C 1
ATOM 3322 O O . VAL A 1 433 ? -4.828 -6.691 0.215 1.00 80.94 433 VAL A O 1
ATOM 3325 N N . HIS A 1 434 ? -4.567 -7.718 2.199 1.00 74.44 434 HIS A N 1
ATOM 3326 C CA . HIS A 1 434 ? -4.990 -9.046 1.772 1.00 74.44 434 HIS A CA 1
ATOM 3327 C C . HIS A 1 434 ? -5.779 -9.732 2.899 1.00 74.44 434 HIS A C 1
ATOM 3329 O O . HIS A 1 434 ? -5.489 -9.549 4.083 1.00 74.44 434 HIS A O 1
ATOM 3335 N N . GLY A 1 435 ? -6.780 -10.538 2.540 1.00 66.00 435 GLY A N 1
ATOM 3336 C CA . GLY A 1 435 ? -7.632 -11.248 3.504 1.00 66.00 435 GLY A CA 1
ATOM 3337 C C . GLY A 1 435 ? -8.780 -10.399 4.069 1.00 66.00 435 GLY A C 1
ATOM 3338 O O . GLY A 1 435 ? -9.884 -10.422 3.535 1.00 66.00 435 GLY A O 1
ATOM 3339 N N . ARG A 1 436 ? -8.565 -9.678 5.177 1.00 63.09 436 ARG A N 1
ATOM 3340 C CA . ARG A 1 436 ? -9.644 -8.927 5.849 1.00 63.09 436 ARG A CA 1
ATOM 3341 C C . ARG A 1 436 ? -9.779 -7.515 5.286 1.00 63.09 436 ARG A C 1
ATOM 3343 O O . ARG A 1 436 ? -8.808 -6.768 5.226 1.00 63.09 436 ARG A O 1
ATOM 3350 N N . PHE A 1 437 ? -11.003 -7.126 4.956 1.00 70.50 437 PHE A N 1
ATOM 3351 C CA . PHE A 1 437 ? -11.303 -5.815 4.391 1.00 70.50 437 PHE A CA 1
ATOM 3352 C C . PHE A 1 437 ? -12.343 -5.086 5.236 1.00 70.50 437 PHE A C 1
ATOM 3354 O O . PHE A 1 437 ? -13.538 -5.162 4.980 1.00 70.50 437 PHE A O 1
ATOM 3361 N N . ASP A 1 438 ? -11.867 -4.377 6.256 1.00 74.00 438 ASP A N 1
ATOM 3362 C CA . ASP A 1 438 ? -12.640 -3.365 6.972 1.00 74.00 438 ASP A CA 1
ATOM 3363 C C . ASP A 1 438 ? -11.763 -2.152 7.295 1.00 74.00 438 ASP A C 1
ATOM 3365 O O . ASP A 1 438 ? -10.539 -2.184 7.131 1.00 74.00 438 ASP A O 1
ATOM 3369 N N . GLY A 1 439 ? -12.400 -1.056 7.715 1.00 74.81 439 GLY A N 1
ATOM 3370 C CA . GLY A 1 439 ? -11.707 0.210 7.953 1.00 74.81 439 GLY A CA 1
ATOM 3371 C C . GLY A 1 439 ? -10.581 0.097 8.977 1.00 74.81 439 GLY A C 1
ATOM 3372 O O . GLY A 1 439 ? -9.519 0.690 8.793 1.00 74.81 439 GLY A O 1
ATOM 3373 N N . ARG A 1 440 ? -10.771 -0.719 10.017 1.00 75.38 440 ARG A N 1
ATOM 3374 C CA . ARG A 1 440 ? -9.776 -0.909 11.070 1.00 75.38 440 ARG A CA 1
ATOM 3375 C C . ARG A 1 440 ? -8.541 -1.644 10.564 1.00 75.38 440 ARG A C 1
ATOM 3377 O O . ARG A 1 440 ? -7.440 -1.130 10.745 1.00 75.38 440 ARG A O 1
ATOM 3384 N N . ASN A 1 441 ? -8.712 -2.778 9.879 1.00 76.69 441 ASN A N 1
ATOM 3385 C CA . ASN A 1 441 ? -7.579 -3.500 9.298 1.00 76.69 441 ASN A CA 1
ATOM 3386 C C . ASN A 1 441 ? -6.842 -2.644 8.258 1.00 76.69 441 ASN A C 1
ATOM 3388 O O . ASN A 1 441 ? -5.617 -2.710 8.166 1.00 76.69 441 ASN A O 1
ATOM 3392 N N . LEU A 1 442 ? -7.566 -1.818 7.495 1.00 84.56 442 LEU A N 1
ATOM 3393 C CA . LEU A 1 442 ? -6.953 -0.897 6.543 1.00 84.56 442 LEU A CA 1
ATOM 3394 C C . LEU A 1 442 ? -6.045 0.121 7.248 1.00 84.56 442 LEU A C 1
ATOM 3396 O O . LEU A 1 442 ? -4.885 0.254 6.868 1.00 84.56 442 LEU A O 1
ATOM 3400 N N . ILE A 1 443 ? -6.538 0.807 8.284 1.00 84.88 443 ILE A N 1
ATOM 3401 C CA . ILE A 1 443 ? -5.749 1.801 9.026 1.00 84.88 443 ILE A CA 1
ATOM 3402 C C . ILE A 1 443 ? -4.556 1.165 9.750 1.00 84.88 443 ILE A C 1
ATOM 3404 O O . ILE A 1 443 ? -3.459 1.722 9.708 1.00 84.88 443 ILE A O 1
ATOM 3408 N N . GLU A 1 444 ? -4.740 -0.006 10.364 1.00 77.94 444 GLU A N 1
ATOM 3409 C CA . GLU A 1 444 ? -3.651 -0.770 10.989 1.00 77.94 444 GLU A CA 1
ATOM 3410 C C . GLU A 1 444 ? -2.587 -1.163 9.951 1.00 77.94 444 GLU A C 1
ATOM 3412 O O . GLU A 1 444 ? -1.402 -0.936 10.164 1.00 77.94 444 GLU A O 1
ATOM 3417 N N . THR A 1 445 ? -2.993 -1.643 8.771 1.00 78.19 445 THR A N 1
ATOM 3418 C CA . THR A 1 445 ? -2.050 -2.033 7.706 1.00 78.19 445 THR A CA 1
ATOM 3419 C C . THR A 1 445 ? -1.302 -0.830 7.121 1.00 78.19 445 THR A C 1
ATOM 3421 O O . THR A 1 445 ? -0.116 -0.934 6.799 1.00 78.19 445 THR A O 1
ATOM 3424 N N . ILE A 1 446 ? -1.961 0.328 7.011 1.00 86.19 446 ILE A N 1
ATOM 3425 C CA . ILE A 1 446 ? -1.316 1.592 6.626 1.00 86.19 446 ILE A CA 1
ATOM 3426 C C . ILE A 1 446 ? -0.271 1.993 7.673 1.00 86.19 446 ILE A C 1
ATOM 3428 O O . ILE A 1 446 ? 0.843 2.368 7.308 1.00 86.19 446 ILE A O 1
ATOM 3432 N N . HIS A 1 447 ? -0.604 1.898 8.962 1.00 83.81 447 HIS A N 1
ATOM 3433 C CA . HIS A 1 447 ? 0.321 2.205 10.053 1.00 83.81 447 HIS A CA 1
ATOM 3434 C C . HIS A 1 447 ? 1.526 1.267 10.082 1.00 83.81 447 HIS A C 1
ATOM 3436 O O . HIS A 1 447 ? 2.654 1.754 10.108 1.00 83.81 447 HIS A O 1
ATOM 3442 N N . ASP A 1 448 ? 1.307 -0.041 9.961 1.00 74.62 448 ASP A N 1
ATOM 3443 C CA . ASP A 1 448 ? 2.376 -1.042 9.898 1.00 74.62 448 ASP A CA 1
ATOM 3444 C C . ASP A 1 448 ? 3.339 -0.773 8.727 1.00 74.62 448 ASP A C 1
ATOM 3446 O O . ASP A 1 448 ? 4.554 -0.925 8.858 1.00 74.62 448 ASP A O 1
ATOM 3450 N N . SER A 1 449 ? 2.800 -0.348 7.579 1.00 77.50 449 SER A N 1
ATOM 3451 C CA . SER A 1 449 ? 3.572 -0.152 6.345 1.00 77.50 449 SER A CA 1
ATOM 3452 C C . SER A 1 449 ? 4.309 1.192 6.302 1.00 77.50 449 SER A C 1
ATOM 3454 O O . SER A 1 449 ? 5.430 1.269 5.801 1.00 77.50 449 SER A O 1
ATOM 3456 N N . LEU A 1 450 ? 3.693 2.266 6.810 1.00 82.25 450 LEU A N 1
ATOM 3457 C CA . LEU A 1 450 ? 4.250 3.628 6.764 1.00 82.25 450 LEU A CA 1
ATOM 3458 C C . LEU A 1 450 ? 4.966 4.035 8.066 1.00 82.25 450 LEU A C 1
ATOM 3460 O O . LEU A 1 450 ? 5.691 5.036 8.095 1.00 82.25 450 LEU A O 1
ATOM 3464 N N . GLY A 1 451 ? 4.793 3.258 9.136 1.00 76.44 451 GLY A N 1
ATOM 3465 C CA . GLY A 1 451 ? 5.490 3.381 10.410 1.00 76.44 451 GLY A CA 1
ATOM 3466 C C . GLY A 1 451 ? 5.270 4.720 11.115 1.00 76.44 451 GLY A C 1
ATOM 3467 O O . GLY A 1 451 ? 4.176 5.286 11.144 1.00 76.44 451 GLY A O 1
ATOM 3468 N N . THR A 1 452 ? 6.350 5.261 11.687 1.00 72.62 452 THR A N 1
ATOM 3469 C CA . THR A 1 452 ? 6.311 6.458 12.546 1.00 72.62 452 THR A CA 1
ATOM 3470 C C . THR A 1 452 ? 5.774 7.710 11.852 1.00 72.62 452 THR A C 1
ATOM 3472 O O . THR A 1 452 ? 5.295 8.616 12.534 1.00 72.62 452 THR A O 1
ATOM 3475 N N . ARG A 1 453 ? 5.795 7.755 10.511 1.00 77.12 453 ARG A N 1
ATOM 3476 C CA . ARG A 1 453 ? 5.268 8.874 9.710 1.00 77.12 453 ARG A CA 1
ATOM 3477 C C . ARG A 1 453 ? 3.776 9.087 9.908 1.00 77.12 453 ARG A C 1
ATOM 3479 O O . ARG A 1 453 ? 3.323 10.225 9.906 1.00 77.12 453 ARG A O 1
ATOM 3486 N N . VAL A 1 454 ? 3.028 8.004 10.092 1.00 78.94 454 VAL A N 1
ATOM 3487 C CA . VAL A 1 454 ? 1.574 8.055 10.265 1.00 78.94 454 VAL A CA 1
ATOM 3488 C C . VAL A 1 454 ? 1.159 7.743 11.700 1.00 78.94 454 VAL A C 1
ATOM 3490 O O . VAL A 1 454 ? -0.022 7.602 11.970 1.00 78.94 454 VAL A O 1
ATOM 3493 N N . GLU A 1 455 ? 2.098 7.684 12.650 1.00 74.69 455 GLU A N 1
ATOM 3494 C CA . GLU A 1 455 ? 1.823 7.357 14.058 1.00 74.69 455 GLU A CA 1
ATOM 3495 C C . GLU A 1 455 ? 0.805 8.317 14.690 1.00 74.69 455 GLU A C 1
ATOM 3497 O O . GLU A 1 455 ? -0.105 7.891 15.399 1.00 74.69 455 GLU A O 1
ATOM 3502 N N . SER A 1 456 ? 0.939 9.624 14.430 1.00 67.19 456 SER A N 1
ATOM 3503 C CA . SER A 1 456 ? -0.010 10.616 14.953 1.00 67.19 456 SER A CA 1
ATOM 3504 C C . SER A 1 456 ? -1.402 10.427 14.362 1.00 67.19 456 SER A C 1
ATOM 3506 O O . SER A 1 456 ? -2.378 10.499 15.100 1.00 67.19 456 SER A O 1
ATOM 3508 N N . TRP A 1 457 ? -1.473 10.190 13.053 1.00 83.94 457 TRP A N 1
ATOM 3509 C CA . TRP A 1 457 ? -2.718 9.935 12.337 1.00 83.94 457 TRP A CA 1
ATOM 3510 C C . TRP A 1 457 ? -3.374 8.641 12.824 1.00 83.94 457 TRP A C 1
ATOM 3512 O O . TRP A 1 457 ? -4.550 8.622 13.169 1.00 83.94 457 TRP A O 1
ATOM 3522 N N . TYR A 1 458 ? -2.593 7.575 12.973 1.00 76.31 458 TYR A N 1
ATOM 3523 C CA . TYR A 1 458 ? -3.061 6.288 13.464 1.00 76.31 458 TYR A CA 1
ATOM 3524 C C . TYR A 1 458 ? -3.655 6.409 14.871 1.00 76.31 458 TYR A C 1
ATOM 3526 O O . TYR A 1 458 ? -4.754 5.921 15.120 1.00 76.31 458 TYR A O 1
ATOM 3534 N N . ARG A 1 459 ? -2.992 7.110 15.799 1.00 66.75 459 ARG A N 1
ATOM 3535 C CA . ARG A 1 459 ? -3.531 7.323 17.157 1.00 66.75 459 ARG A CA 1
ATOM 3536 C C . ARG A 1 459 ? -4.825 8.134 17.174 1.00 66.75 459 ARG A C 1
ATOM 3538 O O . ARG A 1 459 ? -5.659 7.903 18.044 1.00 66.75 459 ARG A O 1
ATOM 3545 N N . GLU A 1 460 ? -4.975 9.074 16.248 1.00 71.94 460 GLU A N 1
ATOM 3546 C CA . GLU A 1 460 ? -6.171 9.908 16.120 1.00 71.94 460 GLU A CA 1
ATOM 3547 C C . GLU A 1 460 ? -7.356 9.117 15.548 1.00 71.94 460 GLU A C 1
ATOM 3549 O O . GLU A 1 460 ? -8.452 9.143 16.112 1.00 71.94 460 GLU A O 1
ATOM 3554 N N . TRP A 1 461 ? -7.121 8.357 14.477 1.00 75.88 461 TRP A N 1
ATOM 3555 C CA . TRP A 1 461 ? -8.182 7.719 13.698 1.00 75.88 461 TRP A CA 1
ATOM 3556 C C . TRP A 1 461 ? -8.478 6.267 14.084 1.00 75.88 461 TRP A C 1
ATOM 3558 O O . TRP A 1 461 ? -9.610 5.821 13.904 1.00 75.88 461 TRP A O 1
ATOM 3568 N N . SER A 1 462 ? -7.531 5.530 14.678 1.00 68.94 462 SER A N 1
ATOM 3569 C CA . SER A 1 462 ? -7.699 4.101 15.029 1.00 68.94 462 SER A CA 1
ATOM 3570 C C . SER A 1 462 ? -8.909 3.803 15.920 1.00 68.94 462 SER A C 1
ATOM 3572 O O . SER A 1 462 ? -9.447 2.700 15.868 1.00 68.94 462 SER A O 1
ATOM 3574 N N . LEU A 1 463 ? -9.365 4.777 16.717 1.00 59.41 463 LEU A N 1
ATOM 3575 C CA . LEU A 1 463 ? -10.523 4.640 17.608 1.00 59.41 463 LEU A CA 1
ATOM 3576 C C . LEU A 1 463 ? -11.854 5.109 16.990 1.00 59.41 463 LEU A C 1
ATOM 3578 O O . LEU A 1 463 ? -12.899 4.827 17.564 1.00 59.41 463 LEU A O 1
ATOM 3582 N N . ARG A 1 464 ? -11.825 5.831 15.860 1.00 65.81 464 ARG A N 1
ATOM 3583 C CA . ARG A 1 464 ? -13.001 6.436 15.188 1.00 65.81 464 ARG A CA 1
ATOM 3584 C C . ARG A 1 464 ? -13.263 5.873 13.787 1.00 65.81 464 ARG A C 1
ATOM 3586 O O . ARG A 1 464 ? -14.211 6.271 13.119 1.00 65.81 464 ARG A O 1
ATOM 3593 N N . VAL A 1 465 ? -12.404 4.965 13.328 1.00 67.88 465 VAL A N 1
ATOM 3594 C CA . VAL A 1 465 ? -12.347 4.510 11.935 1.00 67.88 465 VAL A CA 1
ATOM 3595 C C . VAL A 1 465 ? -13.620 3.834 11.429 1.00 67.88 465 VAL A C 1
ATOM 3597 O O . VAL A 1 465 ? -13.910 3.928 10.240 1.00 67.88 465 VAL A O 1
ATOM 3600 N N . GLU A 1 466 ? -14.378 3.160 12.297 1.00 63.28 466 GLU A N 1
ATOM 3601 C CA . GLU A 1 466 ? -15.579 2.425 11.876 1.00 63.28 466 GLU A CA 1
ATOM 3602 C C . GLU A 1 466 ? -16.668 3.364 11.334 1.00 63.28 466 GLU A C 1
ATOM 3604 O O . GLU A 1 466 ? -17.311 3.025 10.341 1.00 63.28 466 GLU A O 1
ATOM 3609 N N . ASP A 1 467 ? -16.780 4.576 11.887 1.00 61.69 467 ASP A N 1
ATOM 3610 C CA . ASP A 1 467 ? -17.772 5.571 11.462 1.00 61.69 467 ASP A CA 1
ATOM 3611 C C . ASP A 1 467 ? -17.203 6.618 10.488 1.00 61.69 467 ASP A C 1
ATOM 3613 O O . ASP A 1 467 ? -17.955 7.283 9.778 1.00 61.69 467 ASP A O 1
ATOM 3617 N N . GLU A 1 468 ? -15.875 6.794 10.439 1.00 78.75 468 GLU A N 1
ATOM 3618 C CA . GLU A 1 468 ? -15.235 7.938 9.768 1.00 78.75 468 GLU A CA 1
ATOM 3619 C C . GLU A 1 468 ? -14.084 7.564 8.819 1.00 78.75 468 GLU A C 1
ATOM 3621 O O . GLU A 1 468 ? -13.166 8.356 8.594 1.00 78.75 468 GLU A O 1
ATOM 3626 N N . LEU A 1 469 ? -14.116 6.368 8.227 1.00 84.75 469 LEU A N 1
ATOM 3627 C CA . LEU A 1 469 ? -13.027 5.897 7.364 1.00 84.75 469 LEU A CA 1
ATOM 3628 C C . LEU A 1 469 ? -12.709 6.842 6.190 1.00 84.75 469 LEU A C 1
ATOM 3630 O O . LEU A 1 469 ? -11.539 7.058 5.886 1.00 84.75 469 LEU A O 1
ATOM 3634 N N . ASP A 1 470 ? -13.721 7.410 5.528 1.00 83.69 470 ASP A N 1
ATOM 3635 C CA . ASP A 1 470 ? -13.506 8.344 4.407 1.00 83.69 470 ASP A CA 1
ATOM 3636 C C . ASP A 1 470 ? -12.749 9.601 4.863 1.00 83.69 470 ASP A C 1
ATOM 3638 O O . ASP A 1 470 ? -11.783 10.013 4.221 1.00 83.69 470 ASP A O 1
ATOM 3642 N N . ALA A 1 471 ? -13.124 10.165 6.017 1.00 81.69 471 ALA A N 1
ATOM 3643 C CA . ALA A 1 471 ? -12.443 11.318 6.599 1.00 81.69 471 ALA A CA 1
ATOM 3644 C C . ALA A 1 471 ? -11.003 10.972 7.006 1.00 81.69 471 ALA A C 1
ATOM 3646 O O . ALA A 1 471 ? -10.084 11.726 6.688 1.00 81.69 471 ALA A O 1
ATOM 3647 N N . ALA A 1 472 ? -10.795 9.799 7.613 1.00 86.25 472 ALA A N 1
ATOM 3648 C CA . ALA A 1 472 ? -9.470 9.314 7.983 1.00 86.25 472 ALA A CA 1
ATOM 3649 C C . ALA A 1 472 ? -8.544 9.157 6.767 1.00 86.25 472 ALA A C 1
ATOM 3651 O O . ALA A 1 472 ? -7.378 9.551 6.817 1.00 86.25 472 ALA A O 1
ATOM 3652 N N . LEU A 1 473 ? -9.053 8.597 5.664 1.00 91.50 473 LEU A N 1
ATOM 3653 C CA . LEU A 1 473 ? -8.281 8.419 4.435 1.00 91.50 473 LEU A CA 1
ATOM 3654 C C . LEU A 1 473 ? -7.994 9.755 3.743 1.00 91.50 473 LEU A C 1
ATOM 3656 O O . LEU A 1 473 ? -6.893 9.941 3.241 1.00 91.50 473 LEU A O 1
ATOM 3660 N N . ARG A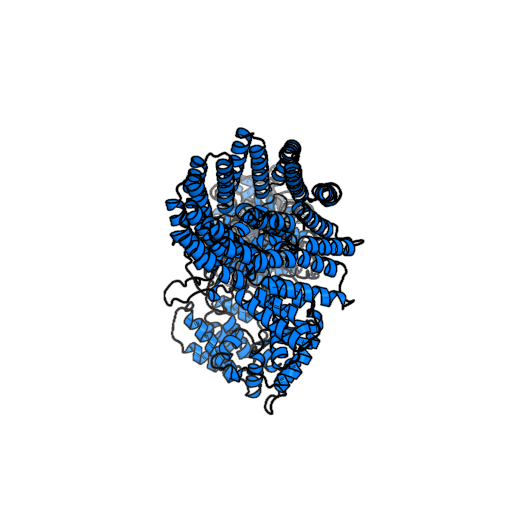 1 474 ? -8.930 10.706 3.743 1.00 88.81 474 ARG A N 1
ATOM 3661 C CA . ARG A 1 474 ? -8.692 12.054 3.196 1.00 88.81 474 ARG A CA 1
ATOM 3662 C C . ARG A 1 474 ? -7.641 12.819 3.997 1.00 88.81 474 ARG A C 1
ATOM 3664 O O . ARG A 1 474 ? -6.722 13.380 3.409 1.00 88.81 474 ARG A O 1
ATOM 3671 N N . ASP A 1 475 ? -7.733 12.783 5.325 1.00 84.12 475 ASP A N 1
ATOM 3672 C CA . ASP A 1 475 ? -6.742 13.382 6.227 1.00 84.12 475 ASP A CA 1
ATOM 3673 C C . ASP A 1 475 ? -5.344 12.773 6.022 1.00 84.12 475 ASP A C 1
ATOM 3675 O O . ASP A 1 475 ? -4.344 13.489 5.961 1.00 84.12 475 ASP A O 1
ATOM 3679 N N . LEU A 1 476 ? -5.270 11.456 5.800 1.00 88.50 476 LEU A N 1
ATOM 3680 C CA . LEU A 1 476 ? -4.024 10.791 5.427 1.00 88.50 476 LEU A CA 1
ATOM 3681 C C . LEU A 1 476 ? -3.497 11.280 4.074 1.00 88.50 476 LEU A C 1
ATOM 3683 O O . LEU A 1 476 ? -2.335 11.667 3.970 1.00 88.50 476 LEU A O 1
ATOM 3687 N N . LEU A 1 477 ? -4.325 11.201 3.030 1.00 88.81 477 LEU A N 1
ATOM 3688 C CA . LEU A 1 477 ? -3.897 11.399 1.648 1.00 88.81 477 LEU A CA 1
ATOM 3689 C C . LEU A 1 477 ? -3.564 12.859 1.340 1.00 88.81 477 LEU A C 1
ATOM 3691 O O . LEU A 1 477 ? -2.592 13.088 0.626 1.00 88.81 477 LEU A O 1
ATOM 3695 N N . ASP A 1 478 ? -4.336 13.813 1.860 1.00 84.06 478 ASP A N 1
ATOM 3696 C CA . ASP A 1 478 ? -4.194 15.246 1.565 1.00 84.06 478 ASP A CA 1
ATOM 3697 C C . ASP A 1 478 ? -3.544 16.040 2.705 1.00 84.06 478 ASP A C 1
ATOM 3699 O O . ASP A 1 478 ? -2.947 17.089 2.459 1.00 84.06 478 ASP A O 1
ATOM 3703 N N . GLY A 1 479 ? -3.631 15.547 3.943 1.00 78.12 479 GLY A N 1
ATOM 3704 C CA . GLY A 1 479 ? -2.937 16.108 5.099 1.00 78.12 479 GLY A CA 1
ATOM 3705 C C . GLY A 1 479 ? -1.541 15.512 5.233 1.00 78.12 479 GLY A C 1
ATOM 3706 O O . GLY A 1 479 ? -0.566 16.071 4.737 1.00 78.12 479 GLY A O 1
ATOM 3707 N N . VAL A 1 480 ? -1.446 14.339 5.862 1.00 79.81 480 VAL A N 1
ATOM 3708 C CA . VAL A 1 480 ? -0.167 13.717 6.261 1.00 79.81 480 VAL A CA 1
ATOM 3709 C C . VAL A 1 480 ? 0.760 13.453 5.071 1.00 79.81 480 VAL A C 1
ATOM 3711 O O . VAL A 1 480 ? 1.960 13.713 5.135 1.00 79.81 480 VAL A O 1
ATOM 3714 N N . LEU A 1 481 ? 0.216 12.929 3.971 1.00 80.81 481 LEU A N 1
ATOM 3715 C CA . LEU A 1 481 ? 0.972 12.636 2.751 1.00 80.81 481 LEU A CA 1
ATOM 3716 C C . LEU A 1 481 ? 1.029 13.829 1.782 1.00 80.81 481 LEU A C 1
ATOM 3718 O O . LEU A 1 481 ? 1.774 13.775 0.803 1.00 80.81 481 LEU A O 1
ATOM 3722 N N . GLY A 1 482 ? 0.274 14.899 2.057 1.00 68.12 482 GLY A N 1
ATOM 3723 C CA . GLY A 1 482 ? 0.223 16.131 1.264 1.00 68.12 482 GLY A CA 1
ATOM 3724 C C . GLY A 1 482 ? 1.117 17.272 1.775 1.00 68.12 482 GLY A C 1
ATOM 3725 O O . GLY A 1 482 ? 1.282 18.274 1.073 1.00 68.12 482 GLY A O 1
ATOM 3726 N N . GLU A 1 483 ? 1.721 17.154 2.966 1.00 57.47 483 GLU A N 1
ATOM 3727 C CA . GLU A 1 483 ? 2.591 18.190 3.539 1.00 57.47 483 GLU A CA 1
ATOM 3728 C C . GLU A 1 483 ? 3.822 18.490 2.652 1.00 57.47 483 GLU A C 1
ATOM 3730 O O . GLU A 1 483 ? 4.610 17.620 2.264 1.00 57.47 483 GLU A O 1
ATOM 3735 N N . ALA A 1 484 ? 3.993 19.773 2.314 1.00 43.56 484 ALA A N 1
ATOM 3736 C CA . ALA A 1 484 ? 5.009 20.255 1.383 1.00 43.56 484 ALA A CA 1
ATOM 3737 C C . ALA A 1 484 ? 6.413 20.215 2.011 1.00 43.56 484 ALA A C 1
ATOM 3739 O O . ALA A 1 484 ? 6.851 21.179 2.637 1.00 43.56 484 ALA A O 1
ATOM 3740 N N . GLY A 1 485 ? 7.121 19.099 1.822 1.00 45.72 485 GLY A N 1
ATOM 3741 C CA . GLY A 1 485 ? 8.512 18.973 2.268 1.00 45.72 485 GLY A CA 1
ATOM 3742 C C . GLY A 1 485 ? 9.170 17.595 2.162 1.00 45.72 485 GLY A C 1
ATOM 3743 O O . GLY A 1 485 ? 10.248 17.435 2.724 1.00 45.72 485 GLY A O 1
ATOM 3744 N N . GLY A 1 486 ? 8.574 16.614 1.468 1.00 51.91 486 GLY A N 1
ATOM 3745 C CA . GLY A 1 486 ? 9.224 15.313 1.222 1.00 51.91 486 GLY A CA 1
ATOM 3746 C C . GLY A 1 486 ? 8.390 14.052 1.480 1.00 51.91 486 GLY A C 1
ATOM 3747 O O . GLY A 1 486 ? 8.968 12.970 1.554 1.00 51.91 486 GLY A O 1
ATOM 3748 N N . ALA A 1 487 ? 7.062 14.139 1.621 1.00 61.97 487 ALA A N 1
ATOM 3749 C CA . ALA A 1 487 ? 6.226 12.948 1.771 1.00 61.97 487 ALA A CA 1
ATOM 3750 C C . ALA A 1 487 ? 6.067 12.201 0.431 1.00 61.97 487 ALA A C 1
ATOM 3752 O O . ALA A 1 487 ? 5.623 12.767 -0.569 1.00 61.97 487 ALA A O 1
ATOM 3753 N N . ARG A 1 488 ? 6.447 10.917 0.402 1.00 77.00 488 ARG A N 1
ATOM 3754 C CA . ARG A 1 488 ? 6.196 10.022 -0.738 1.00 77.00 488 ARG A CA 1
ATOM 3755 C C . ARG A 1 488 ? 4.708 9.633 -0.775 1.00 77.00 488 ARG A C 1
ATOM 3757 O O . ARG A 1 488 ? 4.166 9.316 0.286 1.00 77.00 488 ARG A O 1
ATOM 3764 N N . PRO A 1 489 ? 4.052 9.666 -1.953 1.00 87.12 489 PRO A N 1
ATOM 3765 C CA . PRO A 1 489 ? 2.659 9.245 -2.117 1.00 87.12 489 PRO A CA 1
ATOM 3766 C C . PRO A 1 489 ? 2.485 7.750 -1.827 1.00 87.12 489 PRO A C 1
ATOM 3768 O O . PRO A 1 489 ? 3.446 6.986 -1.871 1.00 87.12 489 PRO A O 1
ATOM 3771 N N . MET A 1 490 ? 1.252 7.314 -1.574 1.00 90.31 490 MET A N 1
ATOM 3772 C CA . MET A 1 490 ? 0.953 5.919 -1.238 1.00 90.31 490 MET A CA 1
ATOM 3773 C C . MET A 1 490 ? 0.403 5.146 -2.442 1.00 90.31 490 MET A C 1
ATOM 3775 O O . MET A 1 490 ? -0.481 5.633 -3.148 1.00 90.31 490 MET A O 1
ATOM 3779 N N . LEU A 1 491 ? 0.886 3.924 -2.659 1.00 91.25 491 LEU A N 1
ATOM 3780 C CA . LEU A 1 491 ? 0.251 2.937 -3.531 1.00 91.25 491 LEU A CA 1
ATOM 3781 C C . LEU A 1 491 ? -0.443 1.895 -2.652 1.00 91.25 491 LEU A C 1
ATOM 3783 O O . LEU A 1 491 ? 0.224 1.071 -2.028 1.00 91.25 491 LEU A O 1
ATOM 3787 N N . LEU A 1 492 ? -1.773 1.942 -2.596 1.00 93.06 492 LEU A N 1
ATOM 3788 C CA . LEU A 1 492 ? -2.572 0.975 -1.847 1.00 93.06 492 LEU A CA 1
ATOM 3789 C C . LEU A 1 492 ? -2.977 -0.181 -2.764 1.00 93.06 492 LEU A C 1
ATOM 3791 O O . LEU A 1 492 ? -3.739 -0.008 -3.716 1.00 93.06 492 LEU A O 1
ATOM 3795 N N . VAL A 1 493 ? -2.460 -1.363 -2.465 1.00 90.56 493 VAL A N 1
ATOM 3796 C CA . VAL A 1 493 ? -2.697 -2.599 -3.198 1.00 90.56 493 VAL A CA 1
ATOM 3797 C C . VAL A 1 493 ? -3.715 -3.443 -2.446 1.00 90.56 493 VAL A C 1
ATOM 3799 O O . VAL A 1 493 ? -3.515 -3.742 -1.272 1.00 90.56 493 VAL A O 1
ATOM 3802 N N . LEU A 1 494 ? -4.787 -3.856 -3.112 1.00 89.44 494 LEU A N 1
ATOM 3803 C CA . LEU A 1 494 ? -5.777 -4.779 -2.563 1.00 89.44 494 LEU A CA 1
ATOM 3804 C C . LEU A 1 494 ? -5.696 -6.086 -3.361 1.00 89.44 494 LEU A C 1
ATOM 3806 O O . LEU A 1 494 ? -6.114 -6.125 -4.520 1.00 89.44 494 LEU A O 1
ATOM 3810 N N . ASP A 1 495 ? -5.117 -7.131 -2.771 1.00 84.81 495 ASP A N 1
ATOM 3811 C CA . ASP A 1 495 ? -4.880 -8.412 -3.452 1.00 84.81 495 ASP A CA 1
ATOM 3812 C C . ASP A 1 495 ? -5.935 -9.461 -3.068 1.00 84.81 495 ASP A C 1
ATOM 3814 O O . ASP A 1 495 ? -6.329 -9.541 -1.901 1.00 84.81 495 ASP A O 1
ATOM 3818 N N . ASP A 1 496 ? -6.340 -10.296 -4.033 1.00 77.81 496 ASP A N 1
ATOM 3819 C CA . ASP A 1 496 ? -7.337 -11.374 -3.862 1.00 77.81 496 ASP A CA 1
ATOM 3820 C C . ASP A 1 496 ? -8.736 -10.839 -3.501 1.00 77.81 496 ASP A C 1
ATOM 3822 O O . ASP A 1 496 ? -9.389 -11.264 -2.544 1.00 77.81 496 ASP A O 1
ATOM 3826 N N . PHE A 1 497 ? -9.203 -9.833 -4.247 1.00 85.12 497 PHE A N 1
ATOM 3827 C CA . PHE A 1 497 ? -10.469 -9.154 -3.959 1.00 85.12 497 PHE A CA 1
ATOM 3828 C C . PHE A 1 497 ? -11.706 -10.046 -4.187 1.00 85.12 497 PHE A C 1
ATOM 3830 O O . PHE A 1 497 ? -12.784 -9.757 -3.671 1.00 85.12 497 PHE A O 1
ATOM 3837 N N . GLU A 1 498 ? -11.578 -11.152 -4.930 1.00 81.38 498 GLU A N 1
ATOM 3838 C CA . GLU A 1 498 ? -12.684 -12.077 -5.219 1.00 81.38 498 GLU A CA 1
ATOM 3839 C C . GLU A 1 498 ? -13.365 -12.676 -3.980 1.00 81.38 498 GLU A C 1
ATOM 3841 O O . GLU A 1 498 ? -14.548 -13.009 -4.048 1.00 81.38 498 GLU A O 1
ATOM 3846 N N . GLN A 1 499 ? -12.665 -12.776 -2.848 1.00 78.69 499 GLN A N 1
ATOM 3847 C CA . GLN A 1 499 ? -13.228 -13.281 -1.588 1.00 78.69 499 GLN A CA 1
ATOM 3848 C C . GLN A 1 499 ? -14.339 -12.382 -1.008 1.00 78.69 499 GLN A C 1
ATOM 3850 O O . GLN A 1 499 ? -15.120 -12.822 -0.165 1.00 78.69 499 GLN A O 1
ATOM 3855 N N . LEU A 1 500 ? -14.418 -11.126 -1.462 1.00 81.62 500 LEU A N 1
ATOM 3856 C CA . LEU A 1 500 ? -15.381 -10.118 -1.005 1.00 81.62 500 LEU A CA 1
ATOM 3857 C C . LEU A 1 500 ? -16.540 -9.930 -1.987 1.00 81.62 500 LEU A C 1
ATOM 3859 O O . LEU A 1 500 ? -17.312 -8.977 -1.864 1.00 81.62 500 LEU A O 1
ATOM 3863 N N . LEU A 1 501 ? -16.641 -10.796 -2.996 1.00 83.88 501 LEU A N 1
ATOM 3864 C CA . LEU A 1 501 ? -17.659 -10.717 -4.033 1.00 83.88 501 LEU A CA 1
ATOM 3865 C C . LEU A 1 501 ? -18.754 -11.763 -3.808 1.00 83.88 501 LEU A C 1
ATOM 3867 O O . LEU A 1 501 ? -18.491 -12.916 -3.470 1.00 83.88 501 LEU A O 1
ATOM 3871 N N . GLU A 1 502 ? -19.997 -11.369 -4.052 1.00 81.50 502 GLU A N 1
ATOM 3872 C CA . GLU A 1 502 ? -21.133 -12.265 -4.230 1.00 81.50 502 GLU A CA 1
ATOM 3873 C C . GLU A 1 502 ? -21.171 -12.729 -5.689 1.00 81.50 502 GLU A C 1
ATOM 3875 O O . GLU A 1 502 ? -21.204 -11.920 -6.628 1.00 81.50 502 GLU A O 1
ATOM 3880 N N . ARG A 1 503 ? -21.135 -14.051 -5.899 1.00 77.69 503 ARG A N 1
ATOM 3881 C CA . ARG A 1 503 ? -21.098 -14.627 -7.247 1.00 77.69 503 ARG A CA 1
ATOM 3882 C C . ARG A 1 503 ? -22.434 -14.463 -7.968 1.00 77.69 503 ARG A C 1
ATOM 3884 O O . ARG A 1 503 ? -23.472 -14.860 -7.449 1.00 77.69 503 ARG A O 1
ATOM 3891 N N . ARG A 1 504 ? -22.384 -13.929 -9.194 1.00 76.88 504 ARG A N 1
ATOM 3892 C CA . ARG A 1 504 ? -23.528 -13.832 -10.111 1.00 76.88 504 ARG A CA 1
ATOM 3893 C C . ARG A 1 504 ? -23.158 -14.428 -11.473 1.00 76.88 504 ARG A C 1
ATOM 3895 O O . ARG A 1 504 ? -22.552 -13.730 -12.280 1.00 76.88 504 ARG A O 1
ATOM 3902 N N . PRO A 1 505 ? -23.495 -15.702 -11.732 1.00 63.34 505 PRO A N 1
ATOM 3903 C CA . PRO A 1 505 ? -23.196 -16.348 -13.008 1.00 63.34 505 PRO A CA 1
ATOM 3904 C C . PRO A 1 505 ? -23.782 -15.552 -14.185 1.00 63.34 505 PRO A C 1
ATOM 3906 O O . PRO A 1 505 ? -24.949 -15.163 -14.146 1.00 63.34 505 PRO A O 1
ATOM 3909 N N . GLY A 1 506 ? -22.975 -15.290 -15.217 1.00 63.25 506 GLY A N 1
ATOM 3910 C CA . GLY A 1 506 ? -23.407 -14.583 -16.431 1.00 63.25 506 GLY A CA 1
ATOM 3911 C C . GLY A 1 506 ? -23.624 -13.066 -16.294 1.00 63.25 506 GLY A C 1
ATOM 3912 O O . GLY A 1 506 ? -24.107 -12.442 -17.238 1.00 63.25 506 GLY A O 1
ATOM 3913 N N . ALA A 1 507 ? -23.274 -12.452 -15.158 1.00 75.00 507 ALA A N 1
ATOM 3914 C CA . ALA A 1 507 ? -23.361 -11.007 -14.929 1.00 75.00 507 ALA A CA 1
ATOM 3915 C C . ALA A 1 507 ? -22.133 -10.482 -14.160 1.00 75.00 507 ALA A C 1
ATOM 3917 O O . ALA A 1 507 ? -21.285 -11.251 -13.717 1.00 75.00 507 ALA A O 1
ATOM 3918 N N . LEU A 1 508 ? -22.025 -9.158 -13.983 1.00 79.31 508 LEU A N 1
ATOM 3919 C CA . LEU A 1 508 ? -21.003 -8.593 -13.095 1.00 79.31 508 LEU A CA 1
ATOM 3920 C C . LEU A 1 508 ? -21.269 -9.025 -11.647 1.00 79.31 508 LEU A C 1
ATOM 3922 O O . LEU A 1 508 ? -22.394 -8.923 -11.148 1.00 79.31 508 LEU A O 1
ATOM 3926 N N . HIS A 1 509 ? -20.211 -9.469 -10.972 1.00 84.56 509 HIS A N 1
ATOM 3927 C CA . HIS A 1 509 ? -20.252 -9.816 -9.556 1.00 84.56 509 HIS A CA 1
ATOM 3928 C C . HIS A 1 509 ? -20.518 -8.565 -8.710 1.00 84.56 509 HIS A C 1
ATOM 3930 O O . HIS A 1 509 ? -20.235 -7.445 -9.139 1.00 84.56 509 HIS A O 1
ATOM 3936 N N . VAL A 1 510 ? -21.060 -8.733 -7.507 1.00 85.69 510 VAL A N 1
ATOM 3937 C CA . VAL A 1 510 ? -21.392 -7.599 -6.628 1.00 85.69 510 VAL A CA 1
ATOM 3938 C C . VAL A 1 510 ? -20.535 -7.660 -5.377 1.00 85.69 510 VAL A C 1
ATOM 3940 O O . VAL A 1 510 ? -20.282 -8.740 -4.856 1.00 85.69 510 VAL A O 1
ATOM 3943 N N . VAL A 1 511 ? -20.062 -6.511 -4.900 1.00 86.69 511 VAL A N 1
ATOM 3944 C CA . VAL A 1 511 ? -19.330 -6.434 -3.629 1.00 86.69 511 VAL A CA 1
ATOM 3945 C C . VAL A 1 511 ? -20.275 -6.761 -2.468 1.00 86.69 511 VAL A C 1
ATOM 3947 O O . VAL A 1 511 ? -21.371 -6.208 -2.397 1.00 86.69 511 VAL A O 1
ATOM 3950 N N . GLN A 1 512 ? -19.847 -7.640 -1.557 1.00 82.38 512 GLN A N 1
ATOM 3951 C CA . GLN A 1 512 ? -20.615 -8.026 -0.369 1.00 82.38 512 GLN A CA 1
ATOM 3952 C C . GLN A 1 512 ? -21.023 -6.803 0.458 1.00 82.38 512 GLN A C 1
ATOM 3954 O O . GLN A 1 512 ? -20.210 -5.908 0.708 1.00 82.38 512 GLN A O 1
ATOM 3959 N N . ALA A 1 513 ? -22.265 -6.802 0.953 1.00 78.44 513 ALA A N 1
ATOM 3960 C CA . ALA A 1 513 ? -22.850 -5.672 1.681 1.00 78.44 513 ALA A CA 1
ATOM 3961 C C . ALA A 1 513 ? -22.003 -5.191 2.878 1.00 78.44 513 ALA A C 1
ATOM 3963 O O . ALA A 1 513 ? -21.953 -3.993 3.158 1.00 78.44 513 ALA A O 1
ATOM 3964 N N . SER A 1 514 ? -21.296 -6.107 3.546 1.00 71.94 514 SER A N 1
ATOM 3965 C CA . SER A 1 514 ? -20.415 -5.824 4.687 1.00 71.94 514 SER A CA 1
ATOM 3966 C C . SER A 1 514 ? -19.226 -4.916 4.352 1.00 71.94 514 SER A C 1
ATOM 3968 O O . SER A 1 514 ? -18.735 -4.226 5.240 1.00 71.94 514 SER A O 1
ATOM 3970 N N . VAL A 1 515 ? -18.773 -4.881 3.093 1.00 79.94 515 VAL A N 1
ATOM 3971 C CA . VAL A 1 515 ? -17.553 -4.162 2.672 1.00 79.94 515 VAL A CA 1
ATOM 3972 C C . VAL A 1 515 ? -17.862 -2.960 1.770 1.00 79.94 515 VAL A C 1
ATOM 3974 O O . VAL A 1 515 ? -16.989 -2.130 1.507 1.00 79.94 515 VAL A O 1
ATOM 3977 N N . VAL A 1 516 ? -19.119 -2.799 1.337 1.00 84.06 516 VAL A N 1
ATOM 3978 C CA . VAL A 1 516 ? -19.554 -1.687 0.470 1.00 84.06 516 VAL A CA 1
ATOM 3979 C C . VAL A 1 516 ? -19.171 -0.328 1.058 1.00 84.06 516 VAL A C 1
ATOM 3981 O O . VAL A 1 516 ? -18.647 0.518 0.335 1.00 84.06 516 VAL A O 1
ATOM 3984 N N . ALA A 1 517 ? -19.377 -0.116 2.363 1.00 82.44 517 ALA A N 1
ATOM 3985 C CA . ALA A 1 517 ? -19.038 1.147 3.024 1.00 82.44 517 ALA A CA 1
ATOM 3986 C C . ALA A 1 517 ? -17.526 1.432 2.980 1.00 82.44 517 ALA A C 1
ATOM 3988 O O . ALA A 1 517 ? -17.109 2.523 2.593 1.00 82.44 517 ALA A O 1
ATOM 3989 N N . THR A 1 518 ? -16.707 0.426 3.300 1.00 86.81 518 THR A N 1
ATOM 3990 C CA . THR A 1 518 ? -15.243 0.517 3.269 1.00 86.81 518 THR A CA 1
ATOM 3991 C C . THR A 1 518 ? -14.729 0.816 1.863 1.00 86.81 518 THR A C 1
ATOM 3993 O O . THR A 1 518 ? -13.948 1.747 1.681 1.00 86.81 518 THR A O 1
ATOM 3996 N N . MET A 1 519 ? -15.203 0.092 0.847 1.00 88.12 519 MET A N 1
ATOM 3997 C CA . MET A 1 519 ? -14.764 0.330 -0.531 1.00 88.12 519 MET A CA 1
ATOM 3998 C C . MET A 1 519 ? -15.258 1.654 -1.101 1.00 88.12 519 MET A C 1
ATOM 4000 O O . MET A 1 519 ? -14.525 2.296 -1.854 1.00 88.12 519 MET A O 1
ATOM 4004 N N . SER A 1 520 ? -16.459 2.089 -0.717 1.00 88.44 520 SER A N 1
ATOM 4005 C CA . SER A 1 520 ? -16.971 3.405 -1.102 1.00 88.44 520 SER A CA 1
ATOM 4006 C C . SER A 1 520 ? -16.066 4.513 -0.564 1.00 88.44 520 SER A C 1
ATOM 4008 O O . SER A 1 520 ? -15.678 5.392 -1.329 1.00 88.44 520 SER A O 1
ATOM 4010 N N . ALA A 1 521 ? -15.655 4.427 0.707 1.00 88.31 521 ALA A N 1
ATOM 4011 C CA . ALA A 1 521 ? -14.717 5.369 1.319 1.00 88.31 521 ALA A CA 1
ATOM 4012 C C . ALA A 1 521 ? -13.346 5.370 0.620 1.00 88.31 521 ALA A C 1
ATOM 4014 O O . ALA A 1 521 ? -12.824 6.432 0.293 1.00 88.31 521 ALA A O 1
ATOM 4015 N N . ILE A 1 522 ? -12.782 4.194 0.320 1.00 91.75 522 ILE A N 1
ATOM 4016 C CA . ILE A 1 522 ? -11.486 4.086 -0.372 1.00 91.75 522 ILE A CA 1
ATOM 4017 C C . ILE A 1 522 ? -11.548 4.730 -1.762 1.00 91.75 522 ILE A C 1
ATOM 4019 O O . ILE A 1 522 ? -10.730 5.592 -2.083 1.00 91.75 522 ILE A O 1
ATOM 4023 N N . LEU A 1 523 ? -12.514 4.339 -2.600 1.00 90.56 523 LEU A N 1
ATOM 4024 C CA . LEU A 1 523 ? -12.615 4.872 -3.962 1.00 90.56 523 LEU A CA 1
ATOM 4025 C C . LEU A 1 523 ? -12.895 6.372 -3.963 1.00 90.56 523 LEU A C 1
ATOM 4027 O O . LEU A 1 523 ? -12.343 7.095 -4.790 1.00 90.56 523 LEU A O 1
ATOM 4031 N N . HIS A 1 524 ? -13.730 6.843 -3.039 1.00 88.25 524 HIS A N 1
ATOM 4032 C CA . HIS A 1 524 ? -14.037 8.256 -2.897 1.00 88.25 524 HIS A CA 1
ATOM 4033 C C . HIS A 1 524 ? -12.805 9.068 -2.477 1.00 88.25 524 HIS A C 1
ATOM 4035 O O . HIS A 1 524 ? -12.479 10.047 -3.149 1.00 88.25 524 HIS A O 1
ATOM 4041 N N . ALA A 1 525 ? -12.079 8.645 -1.438 1.00 90.12 525 ALA A N 1
ATOM 4042 C CA . ALA A 1 525 ? -10.874 9.329 -0.973 1.00 90.12 525 ALA A CA 1
ATOM 4043 C C . ALA A 1 525 ? -9.790 9.393 -2.064 1.00 90.12 525 ALA A C 1
ATOM 4045 O O . ALA A 1 525 ? -9.276 10.468 -2.357 1.00 90.12 525 ALA A O 1
ATOM 4046 N N . PHE A 1 526 ? -9.491 8.279 -2.741 1.00 91.88 526 PHE A N 1
ATOM 4047 C CA . PHE A 1 526 ? -8.449 8.249 -3.778 1.00 91.88 526 PHE A CA 1
ATOM 4048 C C . PHE A 1 526 ? -8.839 8.965 -5.072 1.00 91.88 526 PHE A C 1
ATOM 4050 O O . PHE A 1 526 ? -7.970 9.508 -5.749 1.00 91.88 526 PHE A O 1
ATOM 4057 N N . ARG A 1 527 ? -10.130 9.000 -5.424 1.00 87.75 527 ARG A N 1
ATOM 4058 C CA . ARG A 1 527 ? -10.610 9.764 -6.585 1.00 87.75 527 ARG A CA 1
ATOM 4059 C C . ARG A 1 527 ? -10.458 11.273 -6.391 1.00 87.75 527 ARG A C 1
ATOM 4061 O O . ARG A 1 527 ? -10.310 11.993 -7.374 1.00 87.75 527 ARG A O 1
ATOM 4068 N N . HIS A 1 528 ? -10.544 11.742 -5.148 1.00 84.75 528 HIS A N 1
ATOM 4069 C CA . HIS A 1 528 ? -10.489 13.162 -4.801 1.00 84.75 528 HIS A CA 1
ATOM 4070 C C . HIS A 1 528 ? -9.154 13.607 -4.196 1.00 84.75 528 HIS A C 1
ATOM 4072 O O . HIS A 1 528 ? -8.990 14.799 -3.945 1.00 84.75 528 HIS A O 1
ATOM 4078 N N . ALA A 1 529 ? -8.210 12.684 -4.007 1.00 85.31 529 ALA A N 1
ATOM 4079 C CA . ALA A 1 529 ? -6.895 12.984 -3.466 1.00 85.31 529 ALA A CA 1
ATOM 4080 C C . ALA A 1 529 ? -6.141 13.982 -4.356 1.00 85.31 529 ALA A C 1
ATOM 4082 O O . ALA A 1 529 ? -6.026 13.820 -5.572 1.00 85.31 529 ALA A O 1
ATOM 4083 N N . THR A 1 530 ? -5.577 15.002 -3.720 1.00 80.75 530 THR A N 1
ATOM 4084 C CA . THR A 1 530 ? -4.687 15.993 -4.332 1.00 80.75 530 THR A CA 1
ATOM 4085 C C . THR A 1 530 ? -3.271 15.451 -4.538 1.00 80.75 530 THR A C 1
ATOM 4087 O O . THR A 1 530 ? -2.498 16.005 -5.323 1.00 80.75 530 THR A O 1
ATOM 4090 N N . THR A 1 531 ? -2.923 14.345 -3.869 1.00 84.69 531 THR A N 1
ATOM 4091 C CA . THR A 1 531 ? -1.628 13.670 -4.015 1.00 84.69 531 THR A CA 1
ATOM 4092 C C . THR A 1 531 ? -1.590 12.688 -5.191 1.00 84.69 531 THR A C 1
ATOM 4094 O O . THR A 1 531 ? -2.603 12.266 -5.749 1.00 84.69 531 THR A O 1
ATOM 4097 N N . ARG A 1 532 ? -0.377 12.257 -5.567 1.00 86.12 532 ARG A N 1
ATOM 4098 C CA . ARG A 1 532 ? -0.151 11.198 -6.573 1.00 86.12 532 ARG A CA 1
ATOM 4099 C C . ARG A 1 532 ? -0.427 9.782 -6.031 1.00 86.12 532 ARG A C 1
ATOM 4101 O O . ARG A 1 532 ? 0.046 8.812 -6.618 1.00 86.12 532 ARG A O 1
ATOM 4108 N N . SER A 1 533 ? -1.135 9.648 -4.908 1.00 90.81 533 SER A N 1
ATOM 4109 C CA . SER A 1 533 ? -1.468 8.355 -4.295 1.00 90.81 533 SER A CA 1
ATOM 4110 C C . SER A 1 533 ? -2.502 7.597 -5.136 1.00 90.81 533 SER A C 1
ATOM 4112 O O . SER A 1 533 ? -3.381 8.219 -5.734 1.00 90.81 533 SER A O 1
ATOM 4114 N N . ARG A 1 534 ? -2.380 6.268 -5.250 1.00 93.12 534 ARG A N 1
ATOM 4115 C CA . ARG A 1 534 ? -3.157 5.449 -6.206 1.00 93.12 534 ARG A CA 1
ATOM 4116 C C . ARG A 1 534 ? -3.541 4.077 -5.659 1.00 93.12 534 ARG A C 1
ATOM 4118 O O . ARG A 1 534 ? -2.909 3.580 -4.729 1.00 93.12 534 ARG A O 1
ATOM 4125 N N . LEU A 1 535 ? -4.557 3.469 -6.275 1.00 94.75 535 LEU A N 1
ATOM 4126 C CA . LEU A 1 535 ? -5.052 2.125 -5.954 1.00 94.75 535 LEU A CA 1
ATOM 4127 C C . LEU A 1 535 ? -4.601 1.073 -6.978 1.00 94.75 535 LEU A C 1
ATOM 4129 O O . LEU A 1 535 ? -4.650 1.320 -8.180 1.00 94.75 535 LEU A O 1
ATOM 4133 N N . LEU A 1 536 ? -4.256 -0.130 -6.524 1.00 93.56 536 LEU A N 1
ATOM 4134 C CA . LEU A 1 536 ? -4.061 -1.308 -7.376 1.00 93.56 536 LEU A CA 1
ATOM 4135 C C . LEU A 1 536 ? -4.859 -2.489 -6.815 1.00 93.56 536 LEU A C 1
ATOM 4137 O O . LEU A 1 536 ? -4.482 -3.073 -5.808 1.00 93.56 536 LEU A O 1
ATOM 4141 N N . LEU A 1 537 ? -5.959 -2.854 -7.464 1.00 92.88 537 LEU A N 1
ATOM 4142 C CA . LEU A 1 537 ? -6.779 -4.005 -7.094 1.00 92.88 537 LEU A CA 1
ATOM 4143 C C . LEU A 1 537 ? -6.436 -5.206 -7.971 1.00 92.88 537 LEU A C 1
ATOM 4145 O O . LEU A 1 537 ? -6.371 -5.066 -9.192 1.00 92.88 537 LEU A O 1
ATOM 4149 N N . THR A 1 538 ? -6.305 -6.392 -7.378 1.00 89.94 538 THR A N 1
ATOM 4150 C CA . THR A 1 538 ? -6.321 -7.657 -8.121 1.00 89.94 538 THR A CA 1
ATOM 4151 C C . THR A 1 538 ? -7.609 -8.422 -7.825 1.00 89.94 538 THR A C 1
ATOM 4153 O O . THR A 1 538 ? -8.064 -8.488 -6.683 1.00 89.94 538 THR A O 1
ATOM 4156 N N . SER A 1 539 ? -8.230 -8.994 -8.856 1.00 87.88 539 SER A N 1
ATOM 4157 C CA . SER A 1 539 ? -9.396 -9.862 -8.667 1.00 87.88 539 SER A CA 1
ATOM 4158 C C . SER A 1 539 ? -9.463 -10.965 -9.714 1.00 87.88 539 SER A C 1
ATOM 4160 O O . SER A 1 539 ? -9.016 -10.784 -10.845 1.00 87.88 539 SER A O 1
ATOM 4162 N N . ARG A 1 540 ? -10.043 -12.120 -9.387 1.00 82.12 540 ARG A N 1
ATOM 4163 C CA . ARG A 1 540 ? -10.483 -13.071 -10.423 1.00 82.12 540 ARG A CA 1
ATOM 4164 C C . ARG A 1 540 ? -11.523 -12.464 -11.353 1.00 82.12 540 ARG A C 1
ATOM 4166 O O . ARG A 1 540 ? -11.429 -12.649 -12.561 1.00 82.12 540 ARG A O 1
ATOM 4173 N N . TYR A 1 541 ? -12.451 -11.696 -10.791 1.00 83.69 541 TYR A N 1
ATOM 4174 C CA . TYR A 1 541 ? -13.685 -11.323 -11.463 1.00 83.69 541 TYR A CA 1
ATOM 4175 C C . TYR A 1 541 ? -13.800 -9.818 -11.680 1.00 83.69 541 TYR A C 1
ATOM 4177 O O . TYR A 1 541 ? -13.237 -9.001 -10.949 1.00 83.69 541 TYR A O 1
ATOM 4185 N N . ARG A 1 542 ? -14.607 -9.439 -12.671 1.00 86.62 542 ARG A N 1
ATOM 4186 C CA . ARG A 1 542 ? -15.128 -8.072 -12.759 1.00 86.62 542 ARG A CA 1
ATOM 4187 C C . ARG A 1 542 ? -16.327 -7.926 -11.829 1.00 86.62 542 ARG A C 1
ATOM 4189 O O . ARG A 1 542 ? -17.135 -8.844 -11.697 1.00 86.62 542 ARG A O 1
ATOM 4196 N N . PHE A 1 543 ? -16.469 -6.748 -11.233 1.00 89.75 543 PHE A N 1
ATOM 4197 C CA . PHE A 1 543 ? -17.541 -6.468 -10.289 1.00 89.75 543 PHE A CA 1
ATOM 4198 C C . PHE A 1 543 ? -18.116 -5.059 -10.455 1.00 89.75 543 PHE A C 1
ATOM 4200 O O . PHE A 1 543 ? -17.500 -4.186 -11.066 1.00 89.75 543 PHE A O 1
ATOM 4207 N N . THR A 1 544 ? -19.300 -4.847 -9.889 1.00 88.19 544 THR A N 1
ATOM 4208 C CA . THR A 1 544 ? -19.968 -3.546 -9.759 1.00 88.19 544 THR A CA 1
ATOM 4209 C C . THR A 1 544 ? -20.052 -3.171 -8.282 1.00 88.19 544 THR A C 1
ATOM 4211 O O . THR A 1 544 ? -20.245 -4.040 -7.423 1.00 88.19 544 THR A O 1
ATOM 4214 N N . LEU A 1 545 ? -19.882 -1.885 -7.986 1.00 86.38 545 LEU A N 1
ATOM 4215 C CA . LEU A 1 545 ? -19.983 -1.338 -6.639 1.00 86.38 545 LEU A CA 1
ATOM 4216 C C . LEU A 1 545 ? -20.861 -0.091 -6.665 1.00 86.38 545 LEU A C 1
ATOM 4218 O O . LEU A 1 545 ? -20.422 0.991 -7.057 1.00 86.38 545 LEU A O 1
ATOM 4222 N N . LEU A 1 546 ? -22.085 -0.252 -6.174 1.00 82.06 546 LEU A N 1
ATOM 4223 C CA . LEU A 1 546 ? -23.021 0.847 -6.002 1.00 82.06 546 LEU A CA 1
ATOM 4224 C C . LEU A 1 546 ? -22.818 1.482 -4.627 1.00 82.06 546 LEU A C 1
ATOM 4226 O O . LEU A 1 546 ? -22.742 0.779 -3.617 1.00 82.06 546 LEU A O 1
ATOM 4230 N N . ASP A 1 547 ? -22.750 2.810 -4.581 1.00 73.56 547 ASP A N 1
ATOM 4231 C CA . ASP A 1 547 ? -22.818 3.532 -3.315 1.00 73.56 547 ASP A CA 1
ATOM 4232 C C . ASP A 1 547 ? -24.239 3.491 -2.716 1.00 73.56 547 ASP A C 1
ATOM 4234 O O . ASP A 1 547 ? -25.194 3.008 -3.332 1.00 73.56 547 ASP A O 1
ATOM 4238 N N . ARG A 1 548 ? -24.406 4.033 -1.502 1.00 66.38 548 ARG A N 1
ATOM 4239 C CA . ARG A 1 548 ? -25.716 4.089 -0.821 1.00 66.38 548 ARG A CA 1
ATOM 4240 C C . ARG A 1 548 ? -26.775 4.908 -1.580 1.00 66.38 548 ARG A C 1
ATOM 4242 O O . ARG A 1 548 ? -27.956 4.776 -1.279 1.00 66.38 548 ARG A O 1
ATOM 4249 N N . SER A 1 549 ? -26.372 5.734 -2.549 1.00 65.12 549 SER A N 1
ATOM 4250 C CA . SER A 1 549 ? -27.261 6.512 -3.423 1.00 65.12 549 SER A CA 1
ATOM 4251 C C . SER A 1 549 ? -27.575 5.813 -4.755 1.00 65.12 549 SER A C 1
ATOM 4253 O O . SER A 1 549 ? -28.325 6.349 -5.569 1.00 65.12 549 SER A O 1
ATOM 4255 N N . GLY A 1 550 ? -27.030 4.611 -4.979 1.00 69.38 550 GLY A N 1
ATOM 4256 C CA . GLY A 1 550 ? -27.202 3.834 -6.207 1.00 69.38 550 GLY A CA 1
ATOM 4257 C C . GLY A 1 550 ? -26.273 4.250 -7.351 1.00 69.38 550 GLY A C 1
ATOM 4258 O O . GLY A 1 550 ? -26.494 3.840 -8.491 1.00 69.38 550 GLY A O 1
ATOM 4259 N N . ARG A 1 551 ? -25.240 5.061 -7.088 1.00 77.75 551 ARG A N 1
ATOM 4260 C CA . ARG A 1 551 ? -24.256 5.475 -8.095 1.00 77.75 551 ARG A CA 1
ATOM 4261 C C . ARG A 1 551 ? -23.152 4.431 -8.230 1.00 77.75 551 ARG A C 1
ATOM 4263 O O . ARG A 1 551 ? -22.595 3.976 -7.238 1.00 77.75 551 ARG A O 1
ATOM 4270 N N . GLU A 1 552 ? -22.779 4.125 -9.469 1.00 84.12 552 GLU A N 1
ATOM 4271 C CA . GLU A 1 552 ? -21.728 3.152 -9.762 1.00 84.12 552 GLU A CA 1
ATOM 4272 C C . GLU A 1 552 ? -20.310 3.725 -9.602 1.00 84.12 552 GLU A C 1
ATOM 4274 O O . GLU A 1 552 ? -19.899 4.656 -10.309 1.00 84.12 552 GLU A O 1
ATOM 4279 N N . LEU A 1 553 ? -19.549 3.133 -8.680 1.00 84.88 553 LEU A N 1
ATOM 4280 C CA . LEU A 1 553 ? -18.225 3.592 -8.269 1.00 84.88 553 LEU A CA 1
ATOM 4281 C C . LEU A 1 553 ? -17.064 2.874 -8.969 1.00 84.88 553 LEU A C 1
ATOM 4283 O O . LEU A 1 553 ? -15.996 3.479 -9.074 1.00 84.88 553 LEU A O 1
ATOM 4287 N N . THR A 1 554 ? -17.227 1.656 -9.508 1.00 85.50 554 THR A N 1
ATOM 4288 C CA . THR A 1 554 ? -16.119 0.922 -10.163 1.00 85.50 554 THR A CA 1
ATOM 4289 C C . THR A 1 554 ? -15.618 1.645 -11.420 1.00 85.50 554 THR A C 1
ATOM 4291 O O . THR A 1 554 ? -14.470 1.464 -11.816 1.00 85.50 554 THR A O 1
ATOM 4294 N N . SER A 1 555 ? -16.404 2.571 -11.988 1.00 85.00 555 SER A N 1
ATOM 4295 C CA . SER A 1 555 ? -15.959 3.502 -13.045 1.00 85.00 555 SER A CA 1
ATOM 4296 C C . SER A 1 555 ? -14.752 4.373 -12.657 1.00 85.00 555 SER A C 1
ATOM 4298 O O . SER A 1 555 ? -14.075 4.916 -13.529 1.00 85.00 555 SER A O 1
ATOM 4300 N N . ALA A 1 556 ? -14.457 4.506 -11.359 1.00 86.56 556 ALA A N 1
ATOM 4301 C CA . ALA A 1 556 ? -13.262 5.184 -10.869 1.00 86.56 556 ALA A CA 1
ATOM 4302 C C . ALA A 1 556 ? -11.963 4.388 -11.108 1.00 86.56 556 ALA A C 1
ATOM 4304 O O . ALA A 1 556 ? -10.888 4.966 -10.966 1.00 86.56 556 ALA A O 1
ATOM 4305 N N . LEU A 1 557 ? -12.038 3.099 -11.464 1.00 92.56 557 LEU A N 1
ATOM 4306 C CA . LEU A 1 557 ? -10.883 2.231 -11.703 1.00 92.56 557 LEU A CA 1
ATOM 4307 C C . LEU A 1 557 ? -10.680 1.959 -13.199 1.00 92.56 557 LEU A C 1
ATOM 4309 O O . LEU A 1 557 ? -11.604 1.560 -13.910 1.00 92.56 557 LEU A O 1
ATOM 4313 N N . ALA A 1 558 ? -9.439 2.078 -13.666 1.00 92.25 558 ALA A N 1
ATOM 4314 C CA . ALA A 1 558 ? -9.051 1.604 -14.987 1.00 92.25 558 ALA A CA 1
ATOM 4315 C C . ALA A 1 558 ? -8.985 0.072 -14.989 1.00 92.25 558 ALA A C 1
ATOM 4317 O O . ALA A 1 558 ? -8.266 -0.530 -14.194 1.00 92.25 558 ALA A O 1
ATOM 4318 N N . THR A 1 559 ? -9.716 -0.580 -15.889 1.00 91.38 559 THR A N 1
ATOM 4319 C CA . THR A 1 559 ? -9.744 -2.048 -15.954 1.00 91.38 559 THR A CA 1
ATOM 4320 C C . THR A 1 559 ? -8.651 -2.571 -16.892 1.00 91.38 559 THR A C 1
ATOM 4322 O O . THR A 1 559 ? -8.605 -2.193 -18.065 1.00 91.38 559 THR A O 1
ATOM 4325 N N . VAL A 1 560 ? -7.786 -3.460 -16.393 1.00 90.19 560 VAL A N 1
ATOM 4326 C CA . VAL A 1 560 ? -6.735 -4.135 -17.169 1.00 90.19 560 VAL A CA 1
ATOM 4327 C C . VAL A 1 560 ? -6.945 -5.656 -17.095 1.00 90.19 560 VAL A C 1
ATOM 4329 O O . VAL A 1 560 ? -6.758 -6.242 -16.027 1.00 90.19 560 VAL A O 1
ATOM 4332 N N . PRO A 1 561 ? -7.330 -6.317 -18.204 1.00 87.81 561 PRO A N 1
ATOM 4333 C CA . PRO A 1 561 ? -7.466 -7.768 -18.239 1.00 87.81 561 PRO A CA 1
ATOM 4334 C C . PRO A 1 561 ? -6.095 -8.444 -18.370 1.00 87.81 561 PRO A C 1
ATOM 4336 O O . PRO A 1 561 ? -5.296 -8.097 -19.242 1.00 87.81 561 PRO A O 1
ATOM 4339 N N . LEU A 1 562 ? -5.834 -9.439 -17.526 1.00 84.44 562 LEU A N 1
ATOM 4340 C CA . LEU A 1 562 ? -4.679 -10.323 -17.609 1.00 84.44 562 LEU A CA 1
ATOM 4341 C C . LEU A 1 562 ? -5.034 -11.530 -18.483 1.00 84.44 562 LEU A C 1
ATOM 4343 O O . LEU A 1 562 ? -5.739 -12.436 -18.049 1.00 84.44 562 LEU A O 1
ATOM 4347 N N . THR A 1 563 ? -4.548 -11.518 -19.722 1.00 79.19 563 THR A N 1
ATOM 4348 C CA . THR A 1 563 ? -4.810 -12.547 -20.742 1.00 79.19 563 THR A CA 1
ATOM 4349 C C . THR A 1 563 ? -4.006 -13.825 -20.500 1.00 79.19 563 THR A C 1
ATOM 4351 O O . THR A 1 563 ? -3.046 -13.820 -19.734 1.00 79.19 563 THR A O 1
ATOM 4354 N N . ALA A 1 564 ? -4.342 -14.943 -21.141 1.00 74.12 564 ALA A N 1
ATOM 4355 C CA . ALA A 1 564 ? -3.502 -16.147 -21.113 1.00 74.12 564 ALA A CA 1
ATOM 4356 C C . ALA A 1 564 ? -2.119 -15.907 -21.764 1.00 74.12 564 ALA A C 1
ATOM 4358 O O . ALA A 1 564 ? -1.964 -15.006 -22.590 1.00 74.12 564 ALA A O 1
ATOM 4359 N N . PHE A 1 565 ? -1.099 -16.690 -21.386 1.00 74.06 565 PHE A N 1
ATOM 4360 C CA . PHE A 1 565 ? 0.179 -16.727 -22.108 1.00 74.06 565 PHE A CA 1
ATOM 4361 C C . PHE A 1 565 ? -0.054 -17.088 -23.573 1.00 74.06 565 PHE A C 1
ATOM 4363 O O . PHE A 1 565 ? -0.802 -18.018 -23.883 1.00 74.06 565 PHE A O 1
ATOM 4370 N N . THR A 1 566 ? 0.650 -16.407 -24.476 1.00 71.00 566 THR A N 1
ATOM 4371 C CA . THR A 1 566 ? 0.727 -16.873 -25.858 1.00 71.00 566 THR A CA 1
ATOM 4372 C C . THR A 1 566 ? 1.528 -18.175 -25.920 1.00 71.00 566 THR A C 1
ATOM 4374 O O . THR A 1 566 ? 2.299 -18.511 -25.015 1.00 71.00 566 THR A O 1
ATOM 4377 N N . ARG A 1 567 ? 1.421 -18.903 -27.037 1.00 65.44 567 ARG A N 1
ATOM 4378 C CA . ARG A 1 567 ? 2.271 -20.078 -27.286 1.00 65.44 567 ARG A CA 1
ATOM 4379 C C . ARG A 1 567 ? 3.764 -19.734 -27.186 1.00 65.44 567 ARG A C 1
ATOM 4381 O O . ARG A 1 567 ? 4.549 -20.542 -26.700 1.00 65.44 567 ARG A O 1
ATOM 4388 N N . SER A 1 568 ? 4.147 -18.528 -27.612 1.00 61.81 568 SER A N 1
ATOM 4389 C CA . SER A 1 568 ? 5.519 -18.022 -27.496 1.00 61.81 568 SER A CA 1
ATOM 4390 C C . SER A 1 568 ? 5.933 -17.865 -26.031 1.00 61.81 568 SER A C 1
ATOM 4392 O O . SER A 1 568 ? 6.995 -18.348 -25.642 1.00 61.81 568 SER A O 1
ATOM 4394 N N . ASP A 1 569 ? 5.070 -17.288 -25.192 1.00 70.00 569 ASP A N 1
ATOM 4395 C CA . ASP A 1 569 ? 5.350 -17.071 -23.766 1.00 70.00 569 ASP A CA 1
ATOM 4396 C C . ASP A 1 569 ? 5.454 -18.385 -22.994 1.00 70.00 569 ASP A C 1
ATOM 4398 O O . ASP A 1 569 ? 6.369 -18.556 -22.189 1.00 70.00 569 ASP A O 1
ATOM 4402 N N . ALA A 1 570 ? 4.583 -19.353 -23.292 1.00 69.31 570 ALA A N 1
ATOM 4403 C CA . ALA A 1 570 ? 4.654 -20.691 -22.713 1.00 69.31 570 ALA A CA 1
ATOM 4404 C C . ALA A 1 570 ? 5.967 -21.406 -23.088 1.00 69.31 570 ALA A C 1
ATOM 4406 O O . ALA A 1 570 ? 6.620 -21.996 -22.227 1.00 69.31 570 ALA A O 1
ATOM 4407 N N . ILE A 1 571 ? 6.417 -21.298 -24.345 1.00 66.81 571 ILE A N 1
ATOM 4408 C CA . ILE A 1 571 ? 7.700 -21.867 -24.791 1.00 66.81 571 ILE A CA 1
ATOM 4409 C C . ILE A 1 571 ? 8.884 -21.152 -24.127 1.00 66.81 571 ILE A C 1
ATOM 4411 O O . ILE A 1 571 ? 9.790 -21.818 -23.623 1.00 66.81 571 ILE A O 1
ATOM 4415 N N . LYS A 1 572 ? 8.884 -19.812 -24.085 1.00 66.00 572 LYS A N 1
ATOM 4416 C CA . LYS A 1 572 ? 9.896 -19.006 -23.378 1.00 66.00 572 LYS A CA 1
ATOM 4417 C C . LYS A 1 572 ? 9.982 -19.441 -21.906 1.00 66.00 572 LYS A C 1
ATOM 4419 O O . LYS A 1 572 ? 11.073 -19.707 -21.407 1.00 66.00 572 LYS A O 1
ATOM 4424 N N . ARG A 1 573 ? 8.834 -19.596 -21.236 1.00 69.44 573 ARG A N 1
ATOM 4425 C CA . ARG A 1 573 ? 8.723 -20.074 -19.850 1.00 69.44 573 ARG A CA 1
ATOM 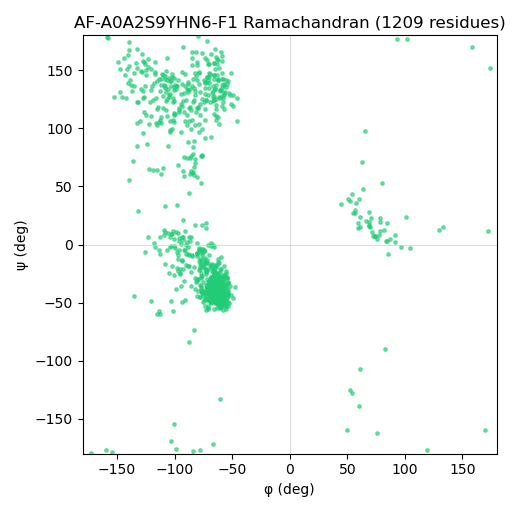4426 C C . ARG A 1 573 ? 9.316 -21.474 -19.669 1.00 69.44 573 ARG A C 1
ATOM 4428 O O . ARG A 1 573 ? 10.085 -21.668 -18.733 1.00 69.44 573 ARG A O 1
ATOM 4435 N N . CYS A 1 574 ? 9.016 -22.406 -20.576 1.00 68.06 574 CYS A N 1
ATOM 4436 C CA . CYS A 1 574 ? 9.569 -23.764 -20.562 1.00 68.06 574 CYS A CA 1
ATOM 4437 C C . CYS A 1 574 ? 11.093 -23.783 -20.747 1.00 68.06 574 CYS A C 1
ATOM 4439 O O . CYS A 1 574 ? 11.787 -24.553 -20.087 1.00 68.06 574 CYS A O 1
ATOM 4441 N N . ARG A 1 575 ? 11.626 -22.926 -21.628 1.00 62.28 575 ARG A N 1
ATOM 4442 C CA . ARG A 1 575 ? 13.073 -22.814 -21.886 1.00 62.28 575 ARG A CA 1
ATOM 4443 C C . ARG A 1 575 ? 13.843 -22.260 -20.691 1.00 62.28 575 ARG A C 1
ATOM 4445 O O . ARG A 1 575 ? 14.986 -22.648 -20.486 1.00 62.28 575 ARG A O 1
ATOM 4452 N N . ARG A 1 576 ? 13.216 -21.397 -19.886 1.00 59.66 576 ARG A N 1
ATOM 4453 C CA . ARG A 1 576 ? 13.798 -20.865 -18.643 1.00 59.66 576 ARG A CA 1
ATOM 4454 C C . ARG A 1 576 ? 13.728 -21.840 -17.456 1.00 59.66 576 ARG A C 1
ATOM 4456 O O . ARG A 1 576 ? 14.321 -21.563 -16.419 1.00 59.66 576 ARG A O 1
ATOM 4463 N N . GLU A 1 577 ? 13.113 -23.017 -17.621 1.00 61.59 577 GLU A N 1
ATOM 4464 C CA . GLU A 1 577 ? 13.164 -24.140 -16.666 1.00 61.59 577 GLU A CA 1
ATOM 4465 C C . GLU A 1 577 ? 13.800 -25.406 -17.284 1.00 61.59 577 GLU A C 1
ATOM 4467 O O . GLU A 1 577 ? 13.139 -26.445 -17.409 1.00 61.59 577 GLU A O 1
ATOM 4472 N N . PRO A 1 578 ? 15.097 -25.390 -17.668 1.00 49.47 578 PRO A N 1
ATOM 4473 C CA . PRO A 1 578 ? 15.701 -26.500 -18.408 1.00 49.47 578 PRO A CA 1
ATOM 4474 C C . PRO A 1 578 ? 15.790 -27.800 -17.596 1.00 49.47 578 PRO A C 1
ATOM 4476 O O . PRO A 1 578 ? 15.870 -28.878 -18.177 1.00 49.47 578 PRO A O 1
ATOM 4479 N N . ARG A 1 579 ? 15.781 -27.710 -16.259 1.00 54.75 579 ARG A N 1
ATOM 4480 C CA . ARG A 1 579 ? 16.238 -28.780 -15.356 1.00 54.75 579 ARG A CA 1
ATOM 4481 C C . ARG A 1 579 ? 15.185 -29.821 -14.959 1.00 54.75 579 ARG A C 1
ATOM 4483 O O . ARG A 1 579 ? 15.567 -30.806 -14.344 1.00 54.75 579 ARG A O 1
ATOM 4490 N N . LEU A 1 580 ? 13.903 -29.620 -15.277 1.00 60.25 580 LEU A N 1
ATOM 4491 C CA . LEU A 1 580 ? 12.825 -30.513 -14.814 1.00 60.25 580 LEU A CA 1
ATOM 4492 C C . LEU A 1 580 ? 12.460 -31.622 -15.811 1.00 60.25 580 LEU A C 1
ATOM 4494 O O . LEU A 1 580 ? 12.154 -32.726 -15.384 1.00 60.25 580 LEU A O 1
ATOM 4498 N N . VAL A 1 581 ? 12.508 -31.359 -17.121 1.00 65.69 581 VAL A N 1
ATOM 4499 C CA . VAL A 1 581 ? 12.066 -32.308 -18.161 1.00 65.69 581 VAL A CA 1
ATOM 4500 C C . VAL A 1 581 ? 13.131 -32.399 -19.250 1.00 65.69 581 VAL A C 1
ATOM 4502 O O . VAL A 1 581 ? 13.510 -31.385 -19.835 1.00 65.69 581 VAL A O 1
ATOM 4505 N N . THR A 1 582 ? 13.633 -33.605 -19.508 1.00 68.38 582 THR A N 1
ATOM 4506 C CA . THR A 1 582 ? 14.636 -33.876 -20.554 1.00 68.38 582 THR A CA 1
ATOM 4507 C C . THR A 1 582 ? 14.012 -34.176 -21.921 1.00 68.38 582 THR A C 1
ATOM 4509 O O . THR A 1 582 ? 14.697 -34.065 -22.931 1.00 68.38 582 THR A O 1
ATOM 4512 N N . ASP A 1 583 ? 12.726 -34.537 -21.955 1.00 78.38 583 ASP A N 1
ATOM 4513 C CA . ASP A 1 583 ? 11.941 -34.805 -23.164 1.00 78.38 583 ASP A CA 1
ATOM 4514 C C . ASP A 1 583 ? 11.319 -33.503 -23.710 1.00 78.38 583 ASP A C 1
ATOM 4516 O O . ASP A 1 583 ? 10.380 -32.946 -23.131 1.00 78.38 583 ASP A O 1
ATOM 4520 N N . ASP A 1 584 ? 11.866 -33.003 -24.821 1.00 75.06 584 ASP A N 1
ATOM 4521 C CA . ASP A 1 584 ? 11.415 -31.760 -25.457 1.00 75.06 584 ASP A CA 1
ATOM 4522 C C . ASP A 1 584 ? 10.008 -31.868 -26.072 1.00 75.06 584 ASP A C 1
ATOM 4524 O O . ASP A 1 584 ? 9.293 -30.863 -26.100 1.00 75.06 584 ASP A O 1
ATOM 4528 N N . ASP A 1 585 ? 9.574 -33.055 -26.515 1.00 80.50 585 ASP A N 1
ATOM 4529 C CA . ASP A 1 585 ? 8.219 -33.262 -27.047 1.00 80.50 585 ASP A CA 1
ATOM 4530 C C . ASP A 1 585 ? 7.191 -33.164 -25.920 1.00 80.50 585 ASP A C 1
ATOM 4532 O O . ASP A 1 585 ? 6.243 -32.379 -25.997 1.00 80.50 585 ASP A O 1
ATOM 4536 N N . LEU A 1 586 ? 7.442 -33.866 -24.811 1.00 82.12 586 LEU A N 1
ATOM 4537 C CA . LEU A 1 586 ? 6.580 -33.807 -23.632 1.00 82.12 586 LEU A CA 1
ATOM 4538 C C . LEU A 1 586 ? 6.500 -32.382 -23.063 1.00 82.12 586 LEU A C 1
ATOM 4540 O O . LEU A 1 586 ? 5.417 -31.910 -22.719 1.00 82.12 586 LEU A O 1
ATOM 4544 N N . ARG A 1 587 ? 7.625 -31.655 -23.032 1.00 80.44 587 ARG A N 1
ATOM 4545 C CA . ARG A 1 587 ? 7.673 -30.245 -22.612 1.00 80.44 587 ARG A CA 1
ATOM 4546 C C . ARG A 1 587 ? 6.829 -29.342 -23.522 1.00 80.44 587 ARG A C 1
ATOM 4548 O O . ARG A 1 587 ? 6.107 -28.478 -23.021 1.00 80.44 587 ARG A O 1
ATOM 4555 N N . LEU A 1 588 ? 6.902 -29.525 -24.842 1.00 79.56 588 LEU A N 1
ATOM 4556 C CA . LEU A 1 588 ? 6.099 -28.763 -25.805 1.00 79.56 588 LEU A CA 1
ATOM 4557 C C . LEU A 1 588 ? 4.607 -29.104 -25.715 1.00 79.56 588 LEU A C 1
ATOM 4559 O O . LEU A 1 588 ? 3.780 -28.197 -25.835 1.00 79.56 588 LEU A O 1
ATOM 4563 N N . ARG A 1 589 ? 4.261 -30.370 -25.455 1.00 84.50 589 ARG A N 1
ATOM 4564 C CA . ARG A 1 589 ? 2.878 -30.794 -25.198 1.00 84.50 589 ARG A CA 1
ATOM 4565 C C . ARG A 1 589 ? 2.314 -30.143 -23.938 1.00 84.50 589 ARG A C 1
ATOM 4567 O O . ARG A 1 589 ? 1.253 -29.536 -24.014 1.00 84.50 589 ARG A O 1
ATOM 4574 N N . CYS A 1 590 ? 3.057 -30.128 -22.827 1.00 83.12 590 CYS A N 1
ATOM 4575 C CA . CYS A 1 590 ? 2.652 -29.399 -21.617 1.00 83.12 590 CYS A CA 1
ATOM 4576 C C . CYS A 1 590 ? 2.369 -27.911 -21.899 1.00 83.12 590 CYS A C 1
ATOM 4578 O O . CYS A 1 590 ? 1.370 -27.371 -21.423 1.00 83.12 590 CYS A O 1
ATOM 4580 N N . ALA A 1 591 ? 3.219 -27.255 -22.699 1.00 78.81 591 ALA A N 1
ATOM 4581 C CA . ALA A 1 591 ? 3.045 -25.852 -23.086 1.00 78.81 591 ALA A CA 1
ATOM 4582 C C . ALA A 1 591 ? 1.800 -25.603 -23.957 1.00 78.81 591 ALA A C 1
ATOM 4584 O O . ALA A 1 591 ? 1.226 -24.516 -23.901 1.00 78.81 591 ALA A O 1
ATOM 4585 N N . ALA A 1 592 ? 1.390 -26.581 -24.768 1.00 76.81 592 ALA A N 1
ATOM 4586 C CA . ALA A 1 592 ? 0.183 -26.493 -25.585 1.00 76.81 592 ALA A CA 1
ATOM 4587 C C . ALA A 1 592 ? -1.087 -26.741 -24.753 1.00 76.81 592 ALA A C 1
ATOM 4589 O O . ALA A 1 592 ? -2.048 -25.976 -24.846 1.00 76.81 592 ALA A O 1
ATOM 4590 N N . SER A 1 593 ? -1.070 -27.766 -23.900 1.00 78.06 593 SER A N 1
ATOM 4591 C CA . SER A 1 593 ? -2.247 -28.225 -23.153 1.00 78.06 593 SER A CA 1
ATOM 4592 C C . SER A 1 593 ? -2.600 -27.334 -21.958 1.00 78.06 593 SER A C 1
ATOM 4594 O O . SER A 1 593 ? -3.742 -27.336 -21.510 1.00 78.06 593 SER A O 1
ATOM 4596 N N . CYS A 1 594 ? -1.676 -26.493 -21.475 1.00 74.19 594 CYS A N 1
ATOM 4597 C CA . CYS A 1 594 ? -1.954 -25.550 -20.385 1.00 74.19 594 CYS A CA 1
ATOM 4598 C C . CYS A 1 594 ? -2.804 -24.331 -20.798 1.00 74.19 594 CYS A C 1
ATOM 4600 O O . CYS A 1 594 ? -3.096 -23.491 -19.945 1.00 74.19 594 CYS A O 1
ATOM 4602 N N . ARG A 1 595 ? -3.119 -24.175 -22.099 1.00 73.00 595 ARG A N 1
ATOM 4603 C CA . ARG A 1 595 ? -3.875 -23.050 -22.702 1.00 73.00 595 ARG A CA 1
ATOM 4604 C C . ARG A 1 595 ? -3.448 -21.663 -22.194 1.00 73.00 595 ARG A C 1
ATOM 4606 O O . ARG A 1 595 ? -4.253 -20.755 -22.033 1.00 73.00 595 ARG A O 1
ATOM 4613 N N . GLY A 1 596 ? -2.153 -21.509 -21.929 1.00 71.06 596 GLY A N 1
ATOM 4614 C CA . GLY A 1 596 ? -1.556 -20.265 -21.457 1.00 71.06 596 GLY A CA 1
ATOM 4615 C C . GLY A 1 596 ? -1.737 -19.943 -19.963 1.00 71.06 596 GLY A C 1
ATOM 4616 O O . GLY A 1 596 ? -1.395 -18.833 -19.553 1.00 71.06 596 GLY A O 1
ATOM 4617 N N . ASN A 1 597 ? -2.208 -20.876 -19.126 1.00 75.81 597 ASN A N 1
ATOM 4618 C CA . ASN A 1 597 ? -2.172 -20.729 -17.666 1.00 75.81 597 ASN A CA 1
ATOM 4619 C C . ASN A 1 597 ? -0.775 -21.112 -17.113 1.00 75.81 597 ASN A C 1
ATOM 4621 O O . ASN A 1 597 ? -0.394 -22.287 -17.174 1.00 75.81 597 ASN A O 1
ATOM 4625 N N . PRO A 1 598 ? 0.004 -20.166 -16.546 1.00 74.88 598 PRO A N 1
ATOM 4626 C CA . PRO A 1 598 ? 1.374 -20.431 -16.101 1.00 74.88 598 PRO A CA 1
ATOM 4627 C C . PRO A 1 598 ? 1.479 -21.401 -14.918 1.00 74.88 598 PRO A C 1
ATOM 4629 O O . PRO A 1 598 ? 2.484 -22.101 -14.797 1.00 74.88 598 PRO A O 1
ATOM 4632 N N . ALA A 1 599 ? 0.476 -21.449 -14.037 1.00 72.81 599 ALA A N 1
ATOM 4633 C CA . ALA A 1 599 ? 0.492 -22.340 -12.879 1.00 72.81 599 ALA A CA 1
ATOM 4634 C C . ALA A 1 599 ? 0.181 -23.788 -13.267 1.00 72.81 599 ALA A C 1
ATOM 4636 O O . ALA A 1 599 ? 0.864 -24.702 -12.808 1.00 72.81 599 ALA A O 1
ATOM 4637 N N . VAL A 1 600 ? -0.787 -23.990 -14.169 1.00 76.38 600 VAL A N 1
ATOM 4638 C CA . VAL A 1 600 ? -1.074 -25.312 -14.752 1.00 76.38 600 VAL A CA 1
ATOM 4639 C C . VAL A 1 600 ? 0.153 -25.823 -15.507 1.00 76.38 600 VAL A C 1
ATOM 4641 O O . VAL A 1 600 ? 0.558 -26.966 -15.316 1.00 76.38 600 VAL A O 1
ATOM 4644 N N . LEU A 1 601 ? 0.819 -24.958 -16.284 1.00 79.69 601 LEU A N 1
ATOM 4645 C CA . LEU A 1 601 ? 2.077 -25.301 -16.951 1.00 79.69 601 LEU A CA 1
ATOM 4646 C C . LEU A 1 601 ? 3.154 -25.760 -15.957 1.00 79.69 601 LEU A C 1
ATOM 4648 O O . LEU A 1 601 ? 3.793 -26.784 -16.180 1.00 79.69 601 LEU A O 1
ATOM 4652 N N . ALA A 1 602 ? 3.346 -25.032 -14.854 1.00 76.12 602 ALA A N 1
ATOM 4653 C CA . ALA A 1 602 ? 4.336 -25.390 -13.839 1.00 76.12 602 ALA A CA 1
ATOM 4654 C C . ALA A 1 602 ? 4.036 -26.749 -13.177 1.00 76.12 602 ALA A C 1
ATOM 4656 O O . ALA A 1 602 ? 4.958 -27.539 -12.967 1.00 76.12 602 ALA A O 1
ATOM 4657 N N . LEU A 1 603 ? 2.763 -27.044 -12.888 1.00 75.00 603 LEU A N 1
ATOM 4658 C CA . LEU A 1 603 ? 2.335 -28.343 -12.355 1.00 75.00 603 LEU A CA 1
ATOM 4659 C C . LEU A 1 603 ? 2.611 -29.477 -13.354 1.00 75.00 603 LEU A C 1
ATOM 4661 O O . LEU A 1 603 ? 3.234 -30.473 -12.987 1.00 75.00 603 LEU A O 1
ATOM 4665 N N . LEU A 1 604 ? 2.234 -29.300 -14.626 1.00 79.38 604 LEU A N 1
ATOM 4666 C CA . LEU A 1 604 ? 2.465 -30.289 -15.685 1.00 79.38 604 LEU A CA 1
ATOM 4667 C C . LEU A 1 604 ? 3.960 -30.528 -15.951 1.00 79.38 604 LEU A C 1
ATOM 4669 O O . LEU A 1 604 ? 4.371 -31.670 -16.141 1.00 79.38 604 LEU A O 1
ATOM 4673 N N . LEU A 1 605 ? 4.796 -29.483 -15.932 1.00 79.69 605 LEU A N 1
ATOM 4674 C CA . LEU A 1 605 ? 6.249 -29.613 -16.112 1.00 79.69 605 LEU A CA 1
ATOM 4675 C C . LEU A 1 605 ? 6.916 -30.340 -14.939 1.00 79.69 605 LEU A C 1
ATOM 4677 O O . LEU A 1 605 ? 7.745 -31.221 -15.164 1.00 79.69 605 LEU A O 1
ATOM 4681 N N . LYS A 1 606 ? 6.539 -30.023 -13.692 1.00 77.06 606 LYS A N 1
ATOM 4682 C CA . LYS A 1 606 ? 7.012 -30.773 -12.516 1.00 77.06 606 LYS A CA 1
ATOM 4683 C C . LYS A 1 606 ? 6.587 -32.237 -12.596 1.00 77.06 606 LYS A C 1
ATOM 4685 O O . LYS A 1 606 ? 7.412 -33.123 -12.385 1.00 77.06 606 LYS A O 1
ATOM 4690 N N . ARG A 1 607 ? 5.329 -32.498 -12.971 1.00 76.62 607 ARG A N 1
ATOM 4691 C CA . ARG A 1 607 ? 4.806 -33.858 -13.143 1.00 76.62 607 ARG A CA 1
ATOM 4692 C C . ARG A 1 607 ? 5.554 -34.620 -14.231 1.00 76.62 607 ARG A C 1
ATOM 4694 O O . ARG A 1 607 ? 5.983 -35.739 -13.981 1.00 76.62 607 ARG A O 1
ATOM 4701 N N . ALA A 1 608 ? 5.769 -34.006 -15.392 1.00 80.56 608 ALA A N 1
ATOM 4702 C CA . ALA A 1 608 ? 6.524 -34.589 -16.500 1.00 80.56 608 ALA A CA 1
ATOM 4703 C C . ALA A 1 608 ? 7.959 -34.979 -16.109 1.00 80.56 608 ALA A C 1
ATOM 4705 O O . ALA A 1 608 ? 8.495 -35.927 -16.673 1.00 80.56 608 ALA A O 1
ATOM 4706 N N . GLY A 1 609 ? 8.573 -34.278 -15.151 1.00 78.56 609 GLY A N 1
ATOM 4707 C CA . GLY A 1 609 ? 9.901 -34.615 -14.637 1.00 78.56 609 GLY A CA 1
ATOM 4708 C C . GLY A 1 609 ? 9.938 -35.816 -13.687 1.00 78.56 609 GLY A C 1
ATOM 4709 O O . GLY A 1 609 ? 10.961 -36.490 -13.601 1.00 78.56 609 GLY A O 1
ATOM 4710 N N . ILE A 1 610 ? 8.839 -36.090 -12.979 1.00 76.62 610 ILE A N 1
ATOM 4711 C CA . ILE A 1 610 ? 8.767 -37.101 -11.908 1.00 76.62 610 ILE A CA 1
ATOM 4712 C C . ILE A 1 610 ? 8.066 -38.375 -12.388 1.00 76.62 610 ILE A C 1
ATOM 4714 O O . ILE A 1 610 ? 8.574 -39.475 -12.189 1.00 76.62 610 ILE A O 1
ATOM 4718 N N . ASP A 1 611 ? 6.908 -38.222 -13.031 1.00 78.38 611 ASP A N 1
ATOM 4719 C CA . ASP A 1 611 ? 6.136 -39.296 -13.651 1.00 78.38 611 ASP A CA 1
ATOM 4720 C C . ASP A 1 611 ? 5.714 -38.884 -15.075 1.00 78.38 611 ASP A C 1
ATOM 4722 O O . ASP A 1 611 ? 4.594 -38.404 -15.303 1.00 78.38 611 ASP A O 1
ATOM 4726 N N . PRO A 1 612 ? 6.609 -39.091 -16.061 1.00 82.88 612 PRO A N 1
ATOM 4727 C CA . PRO A 1 612 ? 6.315 -38.819 -17.463 1.00 82.88 612 PRO A CA 1
ATOM 4728 C C . PRO A 1 612 ? 5.096 -39.592 -17.986 1.00 82.88 612 PRO A C 1
ATOM 4730 O O . PRO A 1 612 ? 4.421 -39.125 -18.901 1.00 82.88 612 PRO A O 1
ATOM 4733 N N . SER A 1 613 ? 4.816 -40.781 -17.438 1.00 81.25 613 SER A N 1
ATOM 4734 C CA . SER A 1 613 ? 3.748 -41.662 -17.918 1.00 81.25 613 SER A CA 1
ATOM 4735 C C . SER A 1 613 ? 2.365 -41.213 -17.450 1.00 81.25 613 SER A C 1
ATOM 4737 O O . SER A 1 613 ? 1.456 -41.099 -18.272 1.00 81.25 613 SER A O 1
ATOM 4739 N N . GLY A 1 614 ? 2.218 -40.860 -16.170 1.00 79.81 614 GLY A N 1
ATOM 4740 C CA . GLY A 1 614 ? 1.004 -40.234 -15.654 1.00 79.81 614 GLY A CA 1
ATOM 4741 C C . GLY A 1 614 ? 0.751 -38.874 -16.294 1.00 79.81 614 GLY A C 1
ATOM 4742 O O . GLY A 1 614 ? -0.372 -38.609 -16.707 1.00 79.81 614 GLY A O 1
ATOM 4743 N N . CYS A 1 615 ? 1.803 -38.069 -16.506 1.00 83.44 615 CYS A N 1
ATOM 4744 C CA . CYS A 1 615 ? 1.679 -36.788 -17.208 1.00 83.44 615 CYS A CA 1
ATOM 4745 C C . CYS A 1 615 ? 1.068 -36.951 -18.611 1.00 83.44 615 CYS A C 1
ATOM 4747 O O . CYS A 1 615 ? 0.166 -36.206 -18.978 1.00 83.44 615 CYS A O 1
ATOM 4749 N N . LYS A 1 616 ? 1.493 -37.964 -19.382 1.00 85.31 616 LYS A N 1
ATOM 4750 C CA . LYS A 1 616 ? 0.925 -38.240 -20.715 1.00 85.31 616 LYS A CA 1
ATOM 4751 C C . LYS A 1 616 ? -0.571 -38.567 -20.672 1.00 85.31 616 LYS A C 1
ATOM 4753 O O . LYS A 1 616 ? -1.294 -38.060 -21.521 1.00 85.31 616 LYS A O 1
ATOM 4758 N N . ARG A 1 617 ? -1.039 -39.334 -19.679 1.00 84.50 617 ARG A N 1
ATOM 4759 C CA . ARG A 1 617 ? -2.477 -39.637 -19.513 1.00 84.50 617 ARG A CA 1
ATOM 4760 C C . ARG A 1 617 ? -3.294 -38.383 -19.202 1.00 84.50 617 ARG A C 1
ATOM 4762 O O . ARG A 1 617 ? -4.327 -38.166 -19.819 1.00 84.50 617 ARG A O 1
ATOM 4769 N N . VAL A 1 618 ? -2.797 -37.534 -18.300 1.00 82.62 618 VAL A N 1
ATOM 4770 C CA . VAL A 1 618 ? -3.439 -36.249 -17.971 1.00 82.62 618 VAL A CA 1
ATOM 4771 C C . VAL A 1 618 ? -3.490 -35.335 -19.195 1.00 82.62 618 VAL A C 1
ATOM 4773 O O . VAL A 1 618 ? -4.499 -34.682 -19.442 1.00 82.62 618 VAL A O 1
ATOM 4776 N N . LEU A 1 619 ? -2.419 -35.303 -19.995 1.00 84.88 619 LEU A N 1
ATOM 4777 C CA . LEU A 1 619 ? -2.399 -34.541 -21.243 1.00 84.88 619 LEU A CA 1
ATOM 4778 C C . LEU A 1 619 ? -3.434 -35.065 -22.245 1.00 84.88 619 LEU A C 1
ATOM 4780 O O . LEU A 1 619 ? -4.107 -34.246 -22.854 1.00 84.88 619 LEU A O 1
ATOM 4784 N N . GLU A 1 620 ? -3.605 -36.382 -22.383 1.00 85.25 620 GLU A N 1
ATOM 4785 C CA . GLU A 1 620 ? -4.631 -36.982 -23.254 1.00 85.25 620 GLU A CA 1
ATOM 4786 C C . GLU A 1 620 ? -6.056 -36.614 -22.809 1.00 85.25 620 GLU A C 1
ATOM 4788 O O . GLU A 1 620 ? -6.901 -36.292 -23.645 1.00 85.25 620 GLU A O 1
ATOM 4793 N N . GLU A 1 621 ? -6.317 -36.598 -21.500 1.00 82.56 621 GLU A N 1
ATOM 4794 C CA . GLU A 1 621 ? -7.604 -36.169 -20.942 1.00 82.56 621 GLU A CA 1
ATOM 4795 C C . GLU A 1 621 ? -7.869 -34.675 -21.196 1.00 82.56 621 GLU A C 1
ATOM 4797 O O . GLU A 1 621 ? -8.942 -34.305 -21.677 1.00 82.56 621 GLU A O 1
ATOM 4802 N N . ILE A 1 622 ? -6.868 -33.817 -20.962 1.00 80.25 622 ILE A N 1
ATOM 4803 C CA . ILE A 1 622 ? -6.943 -32.372 -21.232 1.00 80.25 622 ILE A CA 1
ATOM 4804 C C . ILE A 1 622 ? -7.127 -32.089 -22.733 1.00 80.25 622 ILE A C 1
ATOM 4806 O O . ILE A 1 622 ? -7.909 -31.215 -23.112 1.00 80.25 622 ILE A O 1
ATOM 4810 N N . GLU A 1 623 ? -6.413 -32.815 -23.596 1.00 80.69 623 GLU A N 1
ATOM 4811 C CA . GLU A 1 623 ? -6.484 -32.697 -25.058 1.00 80.69 623 GLU A CA 1
ATOM 4812 C C . GLU A 1 623 ? -7.862 -33.131 -25.604 1.00 80.69 623 GLU A C 1
ATOM 4814 O O . GLU A 1 623 ? -8.295 -32.621 -26.637 1.00 80.69 623 GLU A O 1
ATOM 4819 N N . GLY A 1 624 ? -8.585 -34.012 -24.898 1.00 74.06 624 GLY A N 1
ATOM 4820 C CA . GLY A 1 624 ? -9.939 -34.463 -25.252 1.00 74.06 624 GLY A CA 1
ATOM 4821 C C . GLY A 1 624 ? -11.061 -33.437 -25.017 1.00 74.06 624 GLY A C 1
ATOM 4822 O O . GLY A 1 624 ? -12.164 -33.587 -25.559 1.00 74.06 624 GLY A O 1
ATOM 4823 N N . LEU A 1 625 ? -10.803 -32.374 -24.246 1.00 72.62 625 LEU A N 1
ATOM 4824 C CA . LEU A 1 625 ? -11.762 -31.295 -23.982 1.00 72.62 625 LEU A CA 1
ATOM 4825 C C . LEU A 1 625 ? -11.845 -30.338 -25.196 1.00 72.62 625 LEU A C 1
ATOM 4827 O O . LEU A 1 625 ? -10.897 -29.612 -25.504 1.00 72.62 625 LEU A O 1
ATOM 4831 N N . HIS A 1 626 ? -12.984 -30.327 -25.904 1.00 57.00 626 HIS A N 1
ATOM 4832 C CA . HIS A 1 626 ? -13.189 -29.591 -27.169 1.00 57.00 626 HIS A CA 1
ATOM 4833 C C . HIS A 1 626 ? -13.077 -28.050 -27.046 1.00 57.00 626 HIS A C 1
ATOM 4835 O O . HIS A 1 626 ? -13.225 -27.487 -25.960 1.00 57.00 626 HIS A O 1
ATOM 4841 N N . GLU A 1 627 ? -12.824 -27.371 -28.180 1.00 57.44 627 GLU A N 1
ATOM 4842 C CA . GLU A 1 627 ? -12.624 -25.912 -28.330 1.00 57.44 627 GLU A CA 1
ATOM 4843 C C . GLU A 1 627 ? -13.670 -25.072 -27.571 1.00 57.44 627 GLU A C 1
ATOM 4845 O O . GLU A 1 627 ? -14.818 -24.947 -27.984 1.00 57.44 627 GLU A O 1
ATOM 4850 N N . HIS A 1 628 ? -13.234 -24.472 -26.466 1.00 55.88 628 HIS A N 1
ATOM 4851 C CA . HIS A 1 628 ? -13.902 -23.387 -25.746 1.00 55.88 628 HIS A CA 1
ATOM 4852 C C . HIS A 1 628 ? -12.886 -22.247 -25.611 1.00 55.88 628 HIS A C 1
ATOM 4854 O O . HIS A 1 628 ? -11.674 -22.492 -25.696 1.00 55.88 628 HIS A O 1
ATOM 4860 N N . ASP A 1 629 ? -13.377 -21.015 -25.454 1.00 56.00 629 ASP A N 1
ATOM 4861 C CA . ASP A 1 629 ? -12.560 -19.797 -25.382 1.00 56.00 629 ASP A CA 1
ATOM 4862 C C . ASP A 1 629 ? -11.400 -19.981 -24.375 1.00 56.00 629 ASP A C 1
ATOM 4864 O O . ASP A 1 629 ? -11.636 -20.403 -23.244 1.00 56.00 629 ASP A O 1
ATOM 4868 N N . PRO A 1 630 ? -10.132 -19.700 -24.734 1.00 51.75 630 PRO A N 1
ATOM 4869 C CA . PRO A 1 630 ? -9.004 -19.763 -23.798 1.00 51.75 630 PRO A CA 1
ATOM 4870 C C . PRO A 1 630 ? -9.129 -18.814 -22.589 1.00 51.75 630 PRO A C 1
ATOM 4872 O O . PRO A 1 630 ? -8.345 -18.936 -21.650 1.00 51.75 630 PRO A O 1
ATOM 4875 N N . ASN A 1 631 ? -10.091 -17.884 -22.595 1.00 53.00 631 ASN A N 1
ATOM 4876 C CA . ASN A 1 631 ? -10.449 -17.052 -21.444 1.00 53.00 631 ASN A CA 1
ATOM 4877 C C . ASN A 1 631 ? -11.662 -17.574 -20.649 1.00 53.00 631 ASN A C 1
ATOM 4879 O O . ASN A 1 631 ? -12.159 -16.853 -19.786 1.00 53.00 631 ASN A O 1
ATOM 4883 N N . ASP A 1 632 ? -12.145 -18.786 -20.928 1.00 64.88 632 ASP A N 1
ATOM 4884 C CA . ASP A 1 632 ? -13.215 -19.421 -20.160 1.00 64.88 632 ASP A CA 1
ATOM 4885 C C . ASP A 1 632 ? -12.738 -19.713 -18.725 1.00 64.88 632 ASP A C 1
ATOM 4887 O O . ASP A 1 632 ? -11.825 -20.512 -18.480 1.00 64.88 632 ASP A O 1
ATOM 4891 N N . GLU A 1 633 ? -13.333 -18.995 -17.771 1.00 63.56 633 GLU A N 1
ATOM 4892 C CA . GLU A 1 633 ? -12.980 -19.042 -16.353 1.00 63.56 633 GLU A CA 1
ATOM 4893 C C . GLU A 1 633 ? -13.244 -20.424 -15.740 1.00 63.56 633 GLU A C 1
ATOM 4895 O O . GLU A 1 633 ? -12.428 -20.900 -14.948 1.00 63.56 633 GLU A O 1
ATOM 4900 N N . GLU A 1 634 ? -14.340 -21.085 -16.128 1.00 66.31 634 GLU A N 1
ATOM 4901 C CA . GLU A 1 634 ? -14.719 -22.404 -15.606 1.00 66.31 634 GLU A CA 1
ATOM 4902 C C . GLU A 1 634 ? -13.789 -23.492 -16.147 1.00 66.31 634 GLU A C 1
ATOM 4904 O O . GLU A 1 634 ? -13.396 -24.409 -15.421 1.00 66.31 634 GLU A O 1
ATOM 4909 N N . LEU A 1 635 ? -13.357 -23.352 -17.402 1.00 68.38 635 LEU A N 1
ATOM 4910 C CA . LEU A 1 635 ? -12.412 -24.278 -18.014 1.00 68.38 635 LEU A CA 1
ATOM 4911 C C . LEU A 1 635 ? -11.018 -24.195 -17.379 1.00 68.38 635 LEU A C 1
ATOM 4913 O O . LEU A 1 635 ? -10.374 -25.223 -17.181 1.00 68.38 635 LEU A O 1
ATOM 4917 N N . ALA A 1 636 ? -10.525 -22.996 -17.057 1.00 64.38 636 ALA A N 1
ATOM 4918 C CA . ALA A 1 636 ? -9.216 -22.841 -16.420 1.00 64.38 636 ALA A CA 1
ATOM 4919 C C . ALA A 1 636 ? -9.166 -23.502 -15.030 1.00 64.38 636 ALA A C 1
ATOM 4921 O O . ALA A 1 636 ? -8.162 -24.138 -14.692 1.00 64.38 636 ALA A O 1
ATOM 4922 N N . ASP A 1 637 ? -10.248 -23.377 -14.256 1.00 66.81 637 ASP A N 1
ATOM 4923 C CA . ASP A 1 637 ? -10.395 -24.047 -12.963 1.00 66.81 637 ASP A CA 1
ATOM 4924 C C . ASP A 1 637 ? -10.513 -25.574 -13.149 1.00 66.81 637 ASP A C 1
ATOM 4926 O O . ASP A 1 637 ? -9.823 -26.322 -12.456 1.00 66.81 637 ASP A O 1
ATOM 4930 N N . LEU A 1 638 ? -11.270 -26.046 -14.150 1.00 72.88 638 LEU A N 1
ATOM 4931 C CA . LEU A 1 638 ? -11.385 -27.472 -14.490 1.00 72.88 638 LEU A CA 1
ATOM 4932 C C . LEU A 1 638 ? -10.033 -28.101 -14.866 1.00 72.88 638 LEU A C 1
ATOM 4934 O O . LEU A 1 638 ? -9.691 -29.172 -14.371 1.00 72.88 638 LEU A O 1
ATOM 4938 N N . LEU A 1 639 ? -9.242 -27.439 -15.717 1.00 70.75 639 LEU A N 1
ATOM 4939 C CA . LEU A 1 639 ? -7.918 -27.923 -16.128 1.00 70.75 639 LEU A CA 1
ATOM 4940 C C . LEU A 1 639 ? -6.947 -28.013 -14.943 1.00 70.75 639 LEU A C 1
ATOM 4942 O O . LEU A 1 639 ? -6.150 -28.950 -14.858 1.00 70.75 639 LEU A O 1
ATOM 4946 N N . GLY A 1 640 ? -7.015 -27.046 -14.024 1.00 69.94 640 GLY A N 1
ATOM 4947 C CA . GLY A 1 640 ? -6.263 -27.081 -12.773 1.00 69.94 640 GLY A CA 1
ATOM 4948 C C . GLY A 1 640 ? -6.698 -28.232 -11.866 1.00 69.94 640 GLY A C 1
ATOM 4949 O O . GLY A 1 640 ? -5.844 -28.958 -11.359 1.00 69.94 640 GLY A O 1
ATOM 4950 N N . ASP A 1 641 ? -8.007 -28.429 -11.705 1.00 74.62 641 ASP A N 1
ATOM 4951 C CA . ASP A 1 641 ? -8.576 -29.495 -10.879 1.00 74.62 641 ASP A CA 1
ATOM 4952 C C . ASP A 1 641 ? -8.223 -30.889 -11.430 1.00 74.62 641 ASP A C 1
ATOM 4954 O O . ASP A 1 641 ? -7.818 -31.746 -10.649 1.00 74.62 641 ASP A O 1
ATOM 4958 N N . ILE A 1 642 ? -8.281 -31.118 -12.750 1.00 76.94 642 ILE A N 1
ATOM 4959 C CA . ILE A 1 642 ? -7.867 -32.391 -13.383 1.00 76.94 642 ILE A CA 1
ATOM 4960 C C . ILE A 1 642 ? -6.397 -32.696 -13.066 1.00 76.94 642 ILE A C 1
ATOM 4962 O O . ILE A 1 642 ? -6.072 -33.779 -12.577 1.00 76.94 642 ILE A O 1
ATOM 4966 N N . ALA A 1 643 ? -5.506 -31.723 -13.284 1.00 72.31 643 ALA A N 1
ATOM 4967 C CA . ALA A 1 643 ? -4.077 -31.906 -13.042 1.00 72.31 643 ALA A CA 1
ATOM 4968 C C . ALA A 1 643 ? -3.750 -32.153 -11.556 1.00 72.31 643 ALA A C 1
ATOM 4970 O O . ALA A 1 643 ? -2.835 -32.917 -11.246 1.00 72.31 643 ALA A O 1
ATOM 4971 N N . ILE A 1 644 ? -4.476 -31.513 -10.632 1.00 76.88 644 ILE A N 1
ATOM 4972 C CA . ILE A 1 644 ? -4.282 -31.691 -9.186 1.00 76.88 644 ILE A CA 1
ATOM 4973 C C . ILE A 1 644 ? -4.883 -33.017 -8.704 1.00 76.88 644 ILE A C 1
ATOM 4975 O O . ILE A 1 644 ? -4.237 -33.704 -7.916 1.00 76.88 644 ILE A O 1
ATOM 4979 N N . ASN A 1 645 ? -6.074 -33.400 -9.171 1.00 82.00 645 ASN A N 1
ATOM 4980 C CA . ASN A 1 645 ? -6.730 -34.649 -8.775 1.00 82.00 645 ASN A CA 1
ATOM 4981 C C . ASN A 1 645 ? -5.906 -35.877 -9.184 1.00 82.00 645 ASN A C 1
ATOM 4983 O O . ASN A 1 645 ? -5.621 -36.706 -8.326 1.00 82.00 645 ASN A O 1
ATOM 4987 N N . ASP A 1 646 ? -5.415 -35.953 -10.428 1.00 79.00 646 ASP A N 1
ATOM 4988 C CA . ASP A 1 646 ? -4.534 -37.062 -10.843 1.00 79.00 646 ASP A CA 1
ATOM 4989 C C . ASP A 1 646 ? -3.243 -37.111 -10.006 1.00 79.00 646 ASP A C 1
ATOM 4991 O O . ASP A 1 646 ? -2.769 -38.184 -9.608 1.00 79.00 646 ASP A O 1
ATOM 4995 N N . LEU A 1 647 ? -2.684 -35.939 -9.681 1.00 79.06 647 LEU A N 1
ATOM 4996 C CA . LEU A 1 647 ? -1.508 -35.837 -8.824 1.00 79.06 647 LEU A CA 1
ATOM 4997 C C . LEU A 1 647 ? -1.787 -36.372 -7.412 1.00 79.06 647 LEU A C 1
ATOM 4999 O O . LEU A 1 647 ? -0.944 -37.101 -6.885 1.00 79.06 647 LEU A O 1
ATOM 5003 N N . LEU A 1 648 ? -2.949 -36.060 -6.828 1.00 82.19 648 LEU A N 1
ATOM 5004 C CA . LEU A 1 648 ? -3.391 -36.569 -5.525 1.00 82.19 648 LEU A CA 1
ATOM 5005 C C . LEU A 1 648 ? -3.681 -38.080 -5.557 1.00 82.19 648 LEU A C 1
ATOM 5007 O O . LEU A 1 648 ? -3.243 -38.802 -4.657 1.00 82.19 648 LEU A O 1
ATOM 5011 N N . ASP A 1 649 ? -4.339 -38.578 -6.604 1.00 83.06 649 ASP A N 1
ATOM 5012 C CA . ASP A 1 649 ? -4.652 -40.002 -6.783 1.00 83.06 649 ASP A CA 1
ATOM 5013 C C . ASP A 1 649 ? -3.384 -40.855 -6.925 1.00 83.06 649 ASP A C 1
ATOM 5015 O O . ASP A 1 649 ? -3.301 -41.981 -6.419 1.00 83.06 649 ASP A O 1
ATOM 5019 N N . SER A 1 650 ? -2.352 -40.280 -7.542 1.00 80.94 650 SER A N 1
ATOM 5020 C CA . SER A 1 650 ? -1.039 -40.897 -7.730 1.00 80.94 650 SER A CA 1
ATOM 5021 C C . SER A 1 650 ? -0.183 -40.977 -6.457 1.00 80.94 650 SER A C 1
ATOM 5023 O O . SER A 1 650 ? 0.862 -41.635 -6.471 1.00 80.94 650 SER A O 1
ATOM 5025 N N . LEU A 1 651 ? -0.569 -40.302 -5.368 1.00 82.31 651 LEU A N 1
ATOM 5026 C CA . LEU A 1 651 ? 0.141 -40.392 -4.089 1.00 82.31 651 LEU A CA 1
ATOM 5027 C C . LEU A 1 651 ? -0.067 -41.768 -3.447 1.00 82.31 651 LEU A C 1
ATOM 5029 O O . LEU A 1 651 ? -1.156 -42.342 -3.518 1.00 82.31 651 LEU A O 1
ATOM 5033 N N . ALA A 1 652 ? 0.970 -42.281 -2.779 1.00 83.19 652 ALA A N 1
ATOM 5034 C CA . ALA A 1 652 ? 0.849 -43.489 -1.967 1.00 83.19 652 ALA A CA 1
ATOM 5035 C C . ALA A 1 652 ? -0.080 -43.244 -0.763 1.00 83.19 652 ALA A C 1
ATOM 5037 O O . ALA A 1 652 ? -0.223 -42.112 -0.306 1.00 83.19 652 ALA A O 1
ATOM 5038 N N . GLU A 1 653 ? -0.675 -44.303 -0.209 1.00 82.31 653 GLU A N 1
ATOM 5039 C CA . GLU A 1 653 ? -1.621 -44.198 0.915 1.00 82.31 653 GLU A CA 1
ATOM 5040 C C . GLU A 1 653 ? -1.032 -43.445 2.124 1.00 82.31 653 GLU A C 1
ATOM 5042 O O . GLU A 1 653 ? -1.668 -42.534 2.653 1.00 82.31 653 GLU A O 1
ATOM 5047 N N . GLY A 1 654 ? 0.226 -43.729 2.483 1.00 80.81 654 GLY A N 1
ATOM 5048 C CA . GLY A 1 654 ? 0.936 -43.009 3.547 1.00 80.81 654 GLY A CA 1
ATOM 5049 C C . GLY A 1 654 ? 1.187 -41.524 3.244 1.00 80.81 654 GLY A C 1
ATOM 5050 O O . GLY A 1 654 ? 1.105 -40.695 4.147 1.00 80.81 654 GLY A O 1
ATOM 5051 N N . ASP A 1 655 ? 1.431 -41.164 1.979 1.00 85.00 655 ASP A N 1
ATOM 5052 C CA . ASP A 1 655 ? 1.638 -39.770 1.555 1.00 85.00 655 ASP A CA 1
ATOM 5053 C C . ASP A 1 655 ? 0.319 -38.977 1.586 1.00 85.00 655 ASP A C 1
ATOM 5055 O O . ASP A 1 655 ? 0.306 -37.808 1.976 1.00 85.00 655 ASP A O 1
ATOM 5059 N N . ARG A 1 656 ? -0.808 -39.617 1.235 1.00 85.25 656 ARG A N 1
ATOM 5060 C CA . ARG A 1 656 ? -2.148 -39.011 1.343 1.00 85.25 656 ARG A CA 1
ATOM 5061 C C . ARG A 1 656 ? -2.545 -38.769 2.793 1.00 85.25 656 ARG A C 1
ATOM 5063 O O . ARG A 1 656 ? -3.073 -37.707 3.109 1.00 85.25 656 ARG A O 1
ATOM 5070 N N . GLU A 1 657 ? -2.270 -39.724 3.678 1.00 83.25 657 GLU A N 1
ATOM 5071 C CA . GLU A 1 657 ? -2.560 -39.579 5.107 1.00 83.25 657 GLU A CA 1
ATOM 5072 C C . GLU A 1 657 ? -1.679 -38.499 5.756 1.00 83.25 657 GLU A C 1
ATOM 5074 O O . GLU A 1 657 ? -2.169 -37.679 6.536 1.00 83.25 657 GLU A O 1
ATOM 5079 N N . LEU A 1 658 ? -0.395 -38.431 5.385 1.00 87.56 658 LEU A N 1
ATOM 5080 C CA . LEU A 1 658 ? 0.506 -37.364 5.822 1.00 87.56 658 LEU A CA 1
ATOM 5081 C C . LEU A 1 658 ? 0.044 -35.985 5.315 1.00 87.56 658 LEU A C 1
ATOM 5083 O O . LEU A 1 658 ? 0.006 -35.029 6.094 1.00 87.56 658 LEU A O 1
ATOM 5087 N N . LEU A 1 659 ? -0.377 -35.886 4.047 1.00 88.44 659 LEU A N 1
ATOM 5088 C CA . LEU A 1 659 ? -0.996 -34.681 3.490 1.00 88.44 659 LEU A CA 1
ATOM 5089 C C . LEU A 1 659 ? -2.254 -34.288 4.276 1.00 88.44 659 LEU A C 1
ATOM 5091 O O . LEU A 1 659 ? -2.357 -33.138 4.699 1.00 88.44 659 LEU A O 1
ATOM 5095 N N . ARG A 1 660 ? -3.174 -35.230 4.534 1.00 87.44 660 ARG A N 1
ATOM 5096 C CA . ARG A 1 660 ? -4.420 -34.987 5.284 1.00 87.44 660 ARG A CA 1
ATOM 5097 C C . ARG A 1 660 ? -4.147 -34.379 6.658 1.00 87.44 660 ARG A C 1
ATOM 5099 O O . ARG A 1 660 ? -4.781 -33.400 7.039 1.00 87.44 660 ARG A O 1
ATOM 5106 N N . ARG A 1 661 ? -3.163 -34.911 7.386 1.00 87.12 661 ARG A N 1
ATOM 5107 C CA . ARG A 1 661 ? -2.771 -34.399 8.711 1.00 87.12 661 ARG A CA 1
ATOM 5108 C C . ARG A 1 661 ? -2.116 -33.014 8.638 1.00 87.12 661 ARG A C 1
ATOM 5110 O O . ARG A 1 661 ? -2.306 -32.207 9.545 1.00 87.12 661 ARG A O 1
ATOM 5117 N N . ALA A 1 662 ? -1.392 -32.711 7.560 1.00 89.00 662 ALA A N 1
ATOM 5118 C CA . ALA A 1 662 ? -0.818 -31.386 7.324 1.00 89.00 662 ALA A CA 1
ATOM 5119 C C . ALA A 1 662 ? -1.871 -30.324 6.937 1.00 89.00 662 ALA A C 1
ATOM 5121 O O . ALA A 1 662 ? -1.672 -29.144 7.226 1.00 89.00 662 ALA A O 1
ATOM 5122 N N . LEU A 1 663 ? -3.015 -30.717 6.352 1.00 88.00 663 LEU A N 1
ATOM 5123 C CA . LEU A 1 663 ? -4.114 -29.802 5.984 1.00 88.00 663 LEU A CA 1
ATOM 5124 C C . LEU A 1 663 ? -4.759 -29.086 7.183 1.00 88.00 663 LEU A C 1
ATOM 5126 O O . LEU A 1 663 ? -5.489 -28.114 6.980 1.00 88.00 663 LEU A O 1
ATOM 5130 N N . VAL A 1 664 ? -4.475 -29.510 8.416 1.00 85.62 664 VAL A N 1
ATOM 5131 C CA . VAL A 1 664 ? -4.912 -28.820 9.641 1.00 85.62 664 VAL A CA 1
ATOM 5132 C C . VAL A 1 664 ? -4.254 -27.443 9.779 1.00 85.62 664 VAL A C 1
ATOM 5134 O O . VAL A 1 664 ? -4.878 -26.512 10.282 1.00 85.62 664 VAL A O 1
ATOM 5137 N N . PHE A 1 665 ? -3.028 -27.282 9.275 1.00 84.19 665 PHE A N 1
ATOM 5138 C CA . PHE A 1 665 ? -2.215 -26.082 9.478 1.00 84.19 665 PHE A CA 1
ATOM 5139 C C . PHE A 1 665 ? -2.209 -25.206 8.237 1.00 84.19 665 PHE A C 1
ATOM 5141 O O . PHE A 1 665 ? -2.098 -25.706 7.115 1.00 84.19 665 PHE A O 1
ATOM 5148 N N . GLN A 1 666 ? -2.346 -23.893 8.404 1.00 78.12 666 GLN A N 1
ATOM 5149 C CA . GLN A 1 666 ? -2.307 -22.922 7.295 1.00 78.12 666 GLN A CA 1
ATOM 5150 C C . GLN A 1 666 ? -1.005 -22.118 7.251 1.00 78.12 666 GLN A C 1
ATOM 5152 O O . GLN A 1 666 ? -0.888 -21.157 6.487 1.00 78.12 666 GLN A O 1
ATOM 5157 N N . ILE A 1 667 ? -0.031 -22.522 8.057 1.00 80.81 667 ILE A N 1
ATOM 5158 C CA . ILE A 1 667 ? 1.282 -21.902 8.172 1.00 80.81 667 ILE A CA 1
ATOM 5159 C C . ILE A 1 667 ? 2.397 -22.917 7.895 1.00 80.81 667 ILE A C 1
ATOM 5161 O O . ILE A 1 667 ? 2.157 -24.122 8.008 1.00 80.81 667 ILE A O 1
ATOM 5165 N N . PRO A 1 668 ? 3.609 -22.447 7.550 1.00 82.88 668 PRO A N 1
ATOM 5166 C CA . PRO A 1 668 ? 4.784 -23.301 7.478 1.00 82.88 668 PRO A CA 1
ATOM 5167 C C . PRO A 1 668 ? 5.050 -24.012 8.810 1.00 82.88 668 PRO A C 1
ATOM 5169 O O . PRO A 1 668 ? 5.089 -23.373 9.862 1.00 82.88 668 PRO A O 1
ATOM 5172 N N . LEU A 1 669 ? 5.244 -25.327 8.752 1.00 87.81 669 LEU A N 1
ATOM 5173 C CA . LEU A 1 669 ? 5.654 -26.163 9.878 1.00 87.81 669 LEU A CA 1
ATOM 5174 C C . LEU A 1 669 ? 7.115 -26.586 9.708 1.00 87.81 669 LEU A C 1
ATOM 5176 O O . LEU A 1 669 ? 7.499 -26.935 8.591 1.00 87.81 669 LEU A O 1
ATOM 5180 N N . PRO A 1 670 ? 7.922 -26.643 10.780 1.00 89.12 670 PRO A N 1
ATOM 5181 C CA . PRO A 1 670 ? 9.293 -27.134 10.681 1.00 89.12 670 PRO A CA 1
ATOM 5182 C C . PRO A 1 670 ? 9.298 -28.575 10.152 1.00 89.12 670 PRO A C 1
ATOM 5184 O O . PRO A 1 670 ? 8.439 -29.371 10.530 1.00 89.12 670 PRO A O 1
ATOM 5187 N N . LEU A 1 671 ? 10.270 -28.949 9.308 1.00 87.50 671 LEU A N 1
ATOM 5188 C CA . LEU A 1 671 ? 10.330 -30.300 8.711 1.00 87.50 671 LEU A CA 1
ATOM 5189 C C . LEU A 1 671 ? 10.311 -31.430 9.753 1.00 87.50 671 LEU A C 1
ATOM 5191 O O . LEU A 1 671 ? 9.773 -32.505 9.503 1.00 87.50 671 LEU A O 1
ATOM 5195 N N . THR A 1 672 ? 10.820 -31.179 10.960 1.00 87.25 672 THR A N 1
ATOM 5196 C CA . THR A 1 672 ? 10.760 -32.120 12.091 1.00 87.25 672 THR A CA 1
ATOM 5197 C C . THR A 1 672 ? 9.326 -32.475 12.513 1.00 87.25 672 THR A C 1
ATOM 5199 O O . THR A 1 672 ? 9.104 -33.553 13.065 1.00 87.25 672 THR A O 1
ATOM 5202 N N . ALA A 1 673 ? 8.338 -31.624 12.214 1.00 89.31 673 ALA A N 1
ATOM 5203 C CA . ALA A 1 673 ? 6.923 -31.907 12.436 1.00 89.31 673 ALA A CA 1
ATOM 5204 C C . ALA A 1 673 ? 6.388 -33.009 11.508 1.00 89.31 673 ALA A C 1
ATOM 5206 O O . ALA A 1 673 ? 5.481 -33.736 11.915 1.00 89.31 673 ALA A O 1
ATOM 5207 N N . ALA A 1 674 ? 6.955 -33.191 10.307 1.00 87.62 674 ALA A N 1
ATOM 5208 C CA . ALA A 1 674 ? 6.520 -34.233 9.372 1.00 87.62 674 ALA A CA 1
ATOM 5209 C C . ALA A 1 674 ? 6.680 -35.636 9.982 1.00 87.62 674 ALA A C 1
ATOM 5211 O O . ALA A 1 674 ? 5.767 -36.454 9.894 1.00 87.62 674 ALA A O 1
ATOM 5212 N N . ALA A 1 675 ? 7.776 -35.876 10.710 1.00 82.94 675 ALA A N 1
ATOM 5213 C CA . ALA A 1 675 ? 8.011 -37.137 11.413 1.00 82.94 675 ALA A CA 1
ATOM 5214 C C . ALA A 1 675 ? 6.979 -37.404 12.528 1.00 82.94 675 ALA A C 1
ATOM 5216 O O . ALA A 1 675 ? 6.559 -38.543 12.718 1.00 82.94 675 ALA A O 1
ATOM 5217 N N . ILE A 1 676 ? 6.530 -36.363 13.245 1.00 85.50 676 ILE A N 1
ATOM 5218 C CA . ILE A 1 676 ? 5.481 -36.480 14.277 1.00 85.50 676 ILE A CA 1
ATOM 5219 C C . ILE A 1 676 ? 4.114 -36.744 13.634 1.00 85.50 676 ILE A C 1
ATOM 5221 O O . ILE A 1 676 ? 3.332 -37.545 14.140 1.00 85.50 676 ILE A O 1
ATOM 5225 N N . LEU A 1 677 ? 3.821 -36.091 12.506 1.00 85.88 677 LEU A N 1
ATOM 5226 C CA . LEU A 1 677 ? 2.590 -36.336 11.753 1.00 85.88 677 LEU A CA 1
ATOM 5227 C C . LEU A 1 677 ? 2.574 -37.749 11.148 1.00 85.88 677 LEU A C 1
ATOM 5229 O O . LEU A 1 677 ? 1.500 -38.340 11.044 1.00 85.88 677 LEU A O 1
ATOM 5233 N N . ALA A 1 678 ? 3.737 -38.313 10.807 1.00 78.25 678 ALA A N 1
ATOM 5234 C CA . ALA A 1 678 ? 3.882 -39.675 10.299 1.00 78.25 678 ALA A CA 1
ATOM 5235 C C . ALA A 1 678 ? 3.778 -40.754 11.397 1.00 78.25 678 ALA A C 1
ATOM 5237 O O . ALA A 1 678 ? 3.123 -41.769 11.182 1.00 78.25 678 ALA A O 1
ATOM 5238 N N . SER A 1 679 ? 4.340 -40.535 12.592 1.00 66.94 679 SER A N 1
ATOM 5239 C CA . SER A 1 679 ? 4.502 -41.572 13.634 1.00 66.94 679 SER A CA 1
ATOM 5240 C C . SER A 1 679 ? 3.214 -42.095 14.294 1.00 66.94 679 SER A C 1
ATOM 5242 O O . SER A 1 679 ? 3.277 -42.996 15.128 1.00 66.94 679 SER A O 1
ATOM 5244 N N . ALA A 1 680 ? 2.038 -41.587 13.918 1.00 57.62 680 ALA A N 1
ATOM 5245 C CA . ALA A 1 680 ? 0.747 -41.965 14.498 1.00 57.62 680 ALA A CA 1
ATOM 5246 C C . ALA A 1 680 ? -0.048 -43.014 13.681 1.00 57.62 680 ALA A C 1
ATOM 5248 O O . ALA A 1 680 ? -1.276 -42.942 13.612 1.00 57.62 680 ALA A O 1
ATOM 5249 N N . GLY A 1 681 ? 0.626 -43.960 13.013 1.00 54.75 681 GLY A N 1
ATOM 5250 C CA . GLY A 1 681 ? -0.005 -45.103 12.329 1.00 54.75 681 GLY A CA 1
ATOM 5251 C C . GLY A 1 681 ? 0.977 -45.968 11.520 1.00 54.75 681 GLY A C 1
ATOM 5252 O O . GLY A 1 681 ? 1.980 -45.461 11.031 1.00 54.75 681 GLY A O 1
ATOM 5253 N N . GLU A 1 682 ? 0.677 -47.263 11.350 1.00 51.69 682 GLU A N 1
ATOM 5254 C CA . GLU A 1 682 ? 1.555 -48.282 10.726 1.00 51.69 682 GLU A CA 1
ATOM 5255 C C . GLU A 1 682 ? 1.848 -48.081 9.215 1.00 51.69 682 GLU A C 1
ATOM 5257 O O . GLU A 1 682 ? 2.623 -48.843 8.643 1.00 51.69 682 GLU A O 1
ATOM 5262 N N . ALA A 1 683 ? 1.278 -47.062 8.554 1.00 53.12 683 ALA A N 1
ATOM 5263 C CA . ALA A 1 683 ? 1.352 -46.882 7.093 1.00 53.12 683 ALA A CA 1
ATOM 5264 C C . ALA A 1 683 ? 2.156 -45.654 6.594 1.00 53.12 683 ALA A C 1
ATOM 5266 O O . ALA A 1 683 ? 2.342 -45.502 5.385 1.00 53.12 683 ALA A O 1
ATOM 5267 N N . CYS A 1 684 ? 2.651 -44.773 7.474 1.00 55.84 684 CYS A N 1
ATOM 5268 C CA . CYS A 1 684 ? 3.343 -43.537 7.070 1.00 55.84 684 CYS A CA 1
ATOM 5269 C C . CYS A 1 684 ? 4.875 -43.667 7.196 1.00 55.84 684 CYS A C 1
ATOM 5271 O O . CYS A 1 684 ? 5.426 -43.486 8.277 1.00 55.84 684 CYS A O 1
ATOM 5273 N N . ASN A 1 685 ? 5.578 -43.934 6.087 1.00 54.00 685 ASN A N 1
ATOM 5274 C CA . ASN A 1 685 ? 7.040 -44.151 6.059 1.00 54.00 685 ASN A CA 1
ATOM 5275 C C . ASN A 1 685 ? 7.882 -42.922 5.628 1.00 54.00 685 ASN A C 1
ATOM 5277 O O . ASN A 1 685 ? 9.068 -43.076 5.344 1.00 54.00 685 ASN A O 1
ATOM 5281 N N . GLY A 1 686 ? 7.299 -41.723 5.519 1.00 61.59 686 GLY A N 1
ATOM 5282 C CA . GLY A 1 686 ? 7.947 -40.562 4.886 1.00 61.59 686 GLY A CA 1
ATOM 5283 C C . GLY A 1 686 ? 8.322 -39.420 5.836 1.00 61.59 686 GLY A C 1
ATOM 5284 O O . GLY A 1 686 ? 7.593 -39.115 6.775 1.00 61.59 686 GLY A O 1
ATOM 5285 N N . ASP A 1 687 ? 9.426 -38.740 5.528 1.00 68.69 687 ASP A N 1
ATOM 5286 C CA . ASP A 1 687 ? 9.893 -37.473 6.120 1.00 68.69 687 ASP A CA 1
ATOM 5287 C C . ASP A 1 687 ? 9.299 -36.223 5.432 1.00 68.69 687 ASP A C 1
ATOM 5289 O O . ASP A 1 687 ? 9.627 -35.093 5.787 1.00 68.69 687 ASP A O 1
ATOM 5293 N N . GLY A 1 688 ? 8.408 -36.419 4.453 1.00 78.19 688 GLY A N 1
ATOM 5294 C CA . GLY A 1 688 ? 7.778 -35.348 3.678 1.00 78.19 688 GLY A CA 1
ATOM 5295 C C . GLY A 1 688 ? 8.582 -34.862 2.469 1.00 78.19 688 GLY A C 1
ATOM 5296 O O . GLY A 1 688 ? 8.030 -34.136 1.641 1.00 78.19 688 GLY A O 1
ATOM 5297 N N . GLU A 1 689 ? 9.833 -35.305 2.286 1.00 83.00 689 GLU A N 1
ATOM 5298 C CA . GLU A 1 689 ? 10.689 -34.878 1.163 1.00 83.00 689 GLU A CA 1
ATOM 5299 C C . GLU A 1 689 ? 10.074 -35.256 -0.194 1.00 83.00 689 GLU A C 1
ATOM 5301 O O . GLU A 1 689 ? 10.153 -34.509 -1.171 1.00 83.00 689 GLU A O 1
ATOM 5306 N N . ARG A 1 690 ? 9.361 -36.388 -0.255 1.00 80.25 690 ARG A N 1
ATOM 5307 C CA . ARG A 1 690 ? 8.631 -36.804 -1.460 1.00 80.25 690 ARG A CA 1
ATOM 5308 C C . ARG A 1 690 ? 7.485 -35.850 -1.813 1.00 80.25 690 ARG A C 1
ATOM 5310 O O . ARG A 1 690 ? 7.310 -35.538 -2.989 1.00 80.25 690 ARG A O 1
ATOM 5317 N N . LEU A 1 691 ? 6.731 -35.364 -0.826 1.00 85.38 691 LEU A N 1
ATOM 5318 C CA . LEU A 1 691 ? 5.631 -34.415 -1.043 1.00 85.38 691 LEU A CA 1
ATOM 5319 C C . LEU A 1 691 ? 6.151 -33.046 -1.509 1.00 85.38 691 LEU A C 1
ATOM 5321 O O . LEU A 1 691 ? 5.516 -32.407 -2.351 1.00 85.38 691 LEU A O 1
ATOM 5325 N N . ILE A 1 692 ? 7.331 -32.636 -1.032 1.00 81.81 692 ILE A N 1
ATOM 5326 C CA . ILE A 1 692 ? 8.036 -31.438 -1.515 1.00 81.81 692 ILE A CA 1
ATOM 5327 C C . ILE A 1 692 ? 8.497 -31.633 -2.960 1.00 81.81 692 ILE A C 1
ATOM 5329 O O . ILE A 1 692 ? 8.220 -30.793 -3.819 1.00 81.81 692 ILE A O 1
ATOM 5333 N N . ALA A 1 693 ? 9.135 -32.768 -3.264 1.00 77.00 693 ALA A N 1
ATOM 5334 C CA . ALA A 1 693 ? 9.579 -33.087 -4.618 1.00 77.00 693 ALA A CA 1
ATOM 5335 C C . ALA A 1 693 ? 8.412 -33.080 -5.620 1.00 77.00 693 ALA A C 1
ATOM 5337 O O . ALA A 1 693 ? 8.553 -32.558 -6.722 1.00 77.00 693 ALA A O 1
ATOM 5338 N N . TRP A 1 694 ? 7.244 -33.594 -5.221 1.00 76.38 694 TRP A N 1
ATOM 5339 C CA . TRP A 1 694 ? 6.028 -33.630 -6.043 1.00 76.38 694 TRP A CA 1
ATOM 5340 C C . TRP A 1 694 ? 5.316 -32.273 -6.154 1.00 76.38 694 TRP A C 1
ATOM 5342 O O . TRP A 1 694 ? 4.375 -32.143 -6.933 1.00 76.38 694 TRP A O 1
ATOM 5352 N N . GLY A 1 695 ? 5.753 -31.251 -5.408 1.00 72.81 695 GLY A N 1
ATOM 5353 C CA . GLY A 1 695 ? 5.111 -29.936 -5.380 1.00 72.81 695 GLY A CA 1
ATOM 5354 C C . GLY A 1 695 ? 3.733 -29.935 -4.714 1.00 72.81 695 GLY A C 1
ATOM 5355 O O . GLY A 1 695 ? 2.953 -29.022 -4.962 1.00 72.81 695 GLY A O 1
ATOM 5356 N N . VAL A 1 696 ? 3.438 -30.958 -3.905 1.00 82.44 696 VAL A N 1
ATOM 5357 C CA . VAL A 1 696 ? 2.277 -31.000 -3.001 1.00 82.44 696 VAL A CA 1
ATOM 5358 C C . VAL A 1 696 ? 2.528 -30.093 -1.799 1.00 82.44 696 VAL A C 1
ATOM 5360 O O . VAL A 1 696 ? 1.621 -29.410 -1.317 1.00 82.44 696 VAL A O 1
ATOM 5363 N N . TRP A 1 697 ? 3.769 -30.110 -1.310 1.00 85.44 697 TRP A N 1
ATOM 5364 C CA . TRP A 1 697 ? 4.274 -29.201 -0.293 1.00 85.44 697 TRP A CA 1
ATOM 5365 C C . TRP A 1 697 ? 5.256 -28.208 -0.914 1.00 85.44 697 TRP A C 1
ATOM 5367 O O . TRP A 1 697 ? 6.031 -28.542 -1.810 1.00 85.44 697 TRP A O 1
ATOM 5377 N N . GLU A 1 698 ? 5.237 -26.984 -0.405 1.00 80.56 698 GLU A N 1
ATOM 5378 C CA . GLU A 1 698 ? 6.232 -25.956 -0.681 1.00 80.56 698 GLU A CA 1
ATOM 5379 C C . GLU A 1 698 ? 7.222 -25.880 0.476 1.00 80.56 698 GLU A C 1
ATOM 5381 O O . GLU A 1 698 ? 6.818 -25.830 1.639 1.00 80.56 698 GLU A O 1
ATOM 5386 N N . GLU A 1 699 ? 8.515 -25.844 0.150 1.00 79.81 699 GLU A N 1
ATOM 5387 C CA . GLU A 1 699 ? 9.571 -25.591 1.128 1.00 79.81 699 GLU A CA 1
ATOM 5388 C C . GLU A 1 699 ? 9.720 -24.081 1.356 1.00 79.81 699 GLU A C 1
ATOM 5390 O O . GLU A 1 699 ? 9.933 -23.308 0.418 1.00 79.81 699 GLU A O 1
ATOM 5395 N N . LEU A 1 700 ? 9.606 -23.666 2.615 1.00 75.81 700 LEU A N 1
ATOM 5396 C CA . LEU A 1 700 ? 9.720 -22.284 3.072 1.00 75.81 700 LEU A CA 1
ATOM 5397 C C . LEU A 1 700 ? 10.639 -22.213 4.298 1.00 75.81 700 LEU A C 1
ATOM 5399 O O . LEU A 1 700 ? 10.991 -23.230 4.892 1.00 75.81 700 LEU A O 1
ATOM 5403 N N . ALA A 1 701 ? 11.033 -21.002 4.689 1.00 71.62 701 ALA A N 1
ATOM 5404 C CA . ALA A 1 701 ? 11.734 -20.800 5.953 1.00 71.62 701 ALA A CA 1
ATOM 5405 C C . ALA A 1 701 ? 10.759 -20.935 7.136 1.00 71.62 701 ALA A C 1
ATOM 5407 O O . ALA A 1 701 ? 9.636 -20.427 7.073 1.00 71.62 701 ALA A O 1
ATOM 5408 N N . ASP A 1 702 ? 11.194 -21.597 8.209 1.00 80.38 702 ASP A N 1
ATOM 5409 C CA . ASP A 1 702 ? 10.449 -21.694 9.463 1.00 80.38 702 ASP A CA 1
ATOM 5410 C C . ASP A 1 702 ? 10.250 -20.308 10.082 1.00 80.38 702 ASP A C 1
ATOM 5412 O O . ASP A 1 702 ? 11.137 -19.452 10.055 1.00 80.38 702 ASP A O 1
ATOM 5416 N N . ILE A 1 703 ? 9.070 -20.098 10.666 1.00 76.25 703 ILE A N 1
ATOM 5417 C CA . ILE A 1 703 ? 8.682 -18.818 11.266 1.00 76.25 703 ILE A CA 1
ATOM 5418 C C . ILE A 1 703 ? 9.545 -18.492 12.499 1.00 76.25 703 ILE A C 1
ATOM 5420 O O . ILE A 1 703 ? 9.768 -17.317 12.796 1.00 76.25 703 ILE A O 1
ATOM 5424 N N . GLY A 1 704 ? 10.008 -19.514 13.222 1.00 76.44 704 GLY A N 1
ATOM 5425 C CA . GLY A 1 704 ? 10.764 -19.414 14.463 1.00 76.44 704 GLY A CA 1
ATOM 5426 C C . GLY A 1 704 ? 12.255 -19.178 14.257 1.00 76.44 704 GLY A C 1
ATOM 5427 O O . GLY A 1 704 ? 12.754 -18.086 14.532 1.00 76.44 704 GLY A O 1
ATOM 5428 N N . ASP A 1 705 ? 12.972 -20.217 13.830 1.00 75.25 705 ASP A N 1
ATOM 5429 C CA . ASP A 1 705 ? 14.440 -20.227 13.746 1.00 75.25 705 ASP A CA 1
ATOM 5430 C C . ASP A 1 705 ? 14.991 -19.991 12.327 1.00 75.25 705 ASP A C 1
ATOM 5432 O O . ASP A 1 705 ? 16.208 -19.916 12.140 1.00 75.25 705 ASP A O 1
ATOM 5436 N N . GLY A 1 706 ? 14.111 -19.835 11.331 1.00 73.50 706 GLY A N 1
ATOM 5437 C CA . GLY A 1 706 ? 14.488 -19.675 9.926 1.00 73.50 706 GLY A CA 1
ATOM 5438 C C . GLY A 1 706 ? 15.021 -20.955 9.272 1.00 73.50 706 GLY A C 1
ATOM 5439 O O . GLY A 1 706 ? 15.567 -20.884 8.170 1.00 73.50 706 GLY A O 1
ATOM 5440 N N . GLY A 1 707 ? 14.888 -22.108 9.936 1.00 80.12 707 GLY A N 1
ATOM 5441 C CA . GLY A 1 707 ? 15.219 -23.425 9.403 1.00 80.12 707 GLY A CA 1
ATOM 5442 C C . GLY A 1 707 ? 14.300 -23.858 8.257 1.00 80.12 707 GLY A C 1
ATOM 5443 O O . GLY A 1 707 ? 13.490 -23.088 7.748 1.00 80.12 707 GLY A O 1
ATOM 5444 N N . ARG A 1 708 ? 14.422 -25.114 7.817 1.00 84.88 708 ARG A N 1
ATOM 5445 C CA . ARG A 1 708 ? 13.574 -25.659 6.743 1.00 84.88 708 ARG A CA 1
ATOM 5446 C C . ARG A 1 708 ? 12.175 -25.985 7.278 1.00 84.88 708 ARG A C 1
ATOM 5448 O O . ARG A 1 708 ? 12.036 -26.776 8.216 1.00 84.88 708 ARG A O 1
ATOM 5455 N N . ALA A 1 709 ? 11.153 -25.432 6.641 1.00 85.56 709 ALA A N 1
ATOM 5456 C CA . ALA A 1 709 ? 9.747 -25.679 6.922 1.00 85.56 709 ALA A CA 1
ATOM 5457 C C . ALA A 1 709 ? 8.979 -26.047 5.648 1.00 85.56 709 ALA A C 1
ATOM 5459 O O . ALA A 1 709 ? 9.441 -25.818 4.531 1.00 85.56 709 ALA A O 1
ATOM 5460 N N . PHE A 1 710 ? 7.788 -26.612 5.819 1.00 87.12 710 PHE A N 1
ATOM 5461 C CA . PHE A 1 710 ? 6.894 -26.977 4.729 1.00 87.12 710 PHE A CA 1
ATOM 5462 C C . PHE A 1 710 ? 5.493 -26.405 4.941 1.00 87.12 710 PHE A C 1
ATOM 5464 O O . PHE A 1 710 ? 5.019 -26.286 6.070 1.00 87.12 710 PHE A O 1
ATOM 5471 N N . VAL A 1 711 ? 4.804 -26.090 3.848 1.00 84.56 711 VAL A N 1
ATOM 5472 C CA . VAL A 1 711 ? 3.371 -25.766 3.840 1.00 84.56 711 VAL A CA 1
ATOM 5473 C C . VAL A 1 711 ? 2.696 -26.494 2.682 1.00 84.56 711 VAL A C 1
ATOM 5475 O O . VAL A 1 711 ? 3.310 -26.705 1.639 1.00 84.56 711 VAL A O 1
ATOM 5478 N N . VAL A 1 712 ? 1.430 -26.885 2.835 1.00 83.19 712 VAL A N 1
ATOM 5479 C CA . VAL A 1 712 ? 0.665 -27.453 1.715 1.00 83.19 712 VAL A CA 1
ATOM 5480 C C . VAL A 1 712 ? 0.438 -26.369 0.661 1.00 83.19 712 VAL A C 1
ATOM 5482 O O . VAL A 1 712 ? -0.096 -25.307 0.984 1.00 83.19 712 VAL A O 1
ATOM 5485 N N . THR A 1 713 ? 0.799 -26.650 -0.591 1.00 78.44 713 THR A N 1
ATOM 5486 C CA . THR A 1 713 ? 0.600 -25.747 -1.731 1.00 78.44 713 THR A CA 1
ATOM 5487 C C . THR A 1 713 ? -0.860 -25.302 -1.821 1.00 78.44 713 THR A C 1
ATOM 5489 O O . THR A 1 713 ? -1.774 -26.127 -1.801 1.00 78.44 713 THR A O 1
ATOM 5492 N N . ASN A 1 714 ? -1.107 -23.993 -1.946 1.00 70.75 714 ASN A N 1
ATOM 5493 C CA . ASN A 1 714 ? -2.459 -23.425 -1.834 1.00 70.75 714 ASN A CA 1
ATOM 5494 C C . ASN A 1 714 ? -3.465 -23.998 -2.846 1.00 70.75 714 ASN A C 1
ATOM 5496 O O . ASN A 1 714 ? -4.609 -24.266 -2.477 1.00 70.75 714 ASN A O 1
ATOM 5500 N N . CYS A 1 715 ? -3.062 -24.208 -4.105 1.00 67.50 715 CYS A N 1
ATOM 5501 C CA . CYS A 1 715 ? -3.955 -24.807 -5.103 1.00 67.50 715 CYS A CA 1
ATOM 5502 C C . CYS A 1 715 ? -4.270 -26.273 -4.777 1.00 67.50 715 CYS A C 1
ATOM 5504 O O . CYS A 1 715 ? -5.425 -26.677 -4.878 1.00 67.50 715 CYS A O 1
ATOM 5506 N N . VAL A 1 716 ? -3.286 -27.036 -4.290 1.00 76.88 716 VAL A N 1
ATOM 5507 C CA . VAL A 1 716 ? -3.482 -28.424 -3.850 1.00 76.88 716 VAL A CA 1
ATOM 5508 C C . VAL A 1 716 ? -4.403 -28.479 -2.636 1.00 76.88 716 VAL A C 1
ATOM 5510 O O . VAL A 1 716 ? -5.335 -29.275 -2.611 1.00 76.88 716 VAL A O 1
ATOM 5513 N N . ARG A 1 717 ? -4.215 -27.582 -1.662 1.00 81.75 717 ARG A N 1
ATOM 5514 C CA . ARG A 1 717 ? -5.079 -27.459 -0.483 1.00 81.75 717 ARG A CA 1
ATOM 5515 C C . ARG A 1 717 ? -6.545 -27.235 -0.858 1.00 81.75 717 ARG A C 1
ATOM 5517 O O . ARG A 1 717 ? -7.424 -27.877 -0.290 1.00 81.75 717 ARG A O 1
ATOM 5524 N N . ALA A 1 718 ? -6.802 -26.316 -1.790 1.00 72.12 718 ALA A N 1
ATOM 5525 C CA . ALA A 1 718 ? -8.154 -25.946 -2.206 1.00 72.12 718 ALA A CA 1
ATOM 5526 C C . ALA A 1 718 ? -8.934 -27.111 -2.839 1.00 72.12 718 ALA A C 1
ATOM 5528 O O . ALA A 1 718 ? -10.164 -27.107 -2.797 1.00 72.12 718 ALA A O 1
ATOM 5529 N N . VAL A 1 719 ? -8.228 -28.087 -3.416 1.00 77.81 719 VAL A N 1
ATOM 5530 C CA . VAL A 1 719 ? -8.808 -29.312 -3.978 1.00 77.81 719 VAL A CA 1
ATOM 5531 C C . VAL A 1 719 ? -8.857 -30.420 -2.926 1.00 77.81 719 VAL A C 1
ATOM 5533 O O . VAL A 1 719 ? -9.915 -30.996 -2.709 1.00 77.81 719 VAL A O 1
ATOM 5536 N N . ALA A 1 720 ? -7.762 -30.656 -2.196 1.00 82.50 720 ALA A N 1
ATOM 5537 C CA . ALA A 1 720 ? -7.632 -31.751 -1.231 1.00 82.50 720 ALA A CA 1
ATOM 5538 C C . ALA A 1 720 ? -8.596 -31.665 -0.034 1.00 82.50 720 ALA A C 1
ATOM 5540 O O . ALA A 1 720 ? -8.903 -32.684 0.575 1.00 82.50 720 ALA A O 1
ATOM 5541 N N . ILE A 1 721 ? -9.074 -30.466 0.321 1.00 80.94 721 ILE A N 1
ATOM 5542 C CA . ILE A 1 721 ? -10.084 -30.289 1.380 1.00 80.94 721 ILE A CA 1
ATOM 5543 C C . ILE A 1 721 ? -11.501 -30.629 0.882 1.00 80.94 721 ILE A C 1
ATOM 5545 O O . ILE A 1 721 ? -12.378 -30.931 1.692 1.00 80.94 721 ILE A O 1
ATOM 5549 N N . ARG A 1 722 ? -11.762 -30.599 -0.434 1.00 80.94 722 ARG A N 1
ATOM 5550 C CA . ARG A 1 722 ? -13.102 -30.865 -0.977 1.00 80.94 722 ARG A CA 1
ATOM 5551 C C . ARG A 1 722 ? -13.493 -32.313 -0.673 1.00 80.94 722 ARG A C 1
ATOM 5553 O O . ARG A 1 722 ? -12.867 -33.243 -1.163 1.00 80.94 722 ARG A O 1
ATOM 5560 N N . GLY A 1 723 ? -14.546 -32.493 0.121 1.00 68.12 723 GLY A N 1
ATOM 5561 C CA . GLY A 1 723 ? -15.055 -33.816 0.495 1.00 68.12 723 GLY A CA 1
ATOM 5562 C C . GLY A 1 723 ? -14.475 -34.400 1.787 1.00 68.12 723 GLY A C 1
ATOM 5563 O O . GLY A 1 723 ? -14.866 -35.509 2.140 1.00 68.12 723 GLY A O 1
ATOM 5564 N N . LEU A 1 724 ? -13.605 -33.672 2.499 1.00 81.31 724 LEU A N 1
ATOM 5565 C CA . LEU A 1 724 ? -13.223 -34.011 3.873 1.00 81.31 724 LEU A CA 1
ATOM 5566 C C . LEU A 1 724 ? -14.190 -33.367 4.875 1.00 81.31 724 LEU A C 1
ATOM 5568 O O . LEU A 1 724 ? -14.556 -32.200 4.720 1.00 81.31 724 LEU A O 1
ATOM 5572 N N . ASP A 1 725 ? -14.579 -34.111 5.910 1.00 81.56 725 ASP A N 1
ATOM 5573 C CA . ASP A 1 725 ? -15.332 -33.581 7.050 1.00 81.56 725 ASP A CA 1
ATOM 5574 C C . ASP A 1 725 ? -14.415 -33.136 8.212 1.00 81.56 725 ASP A C 1
ATOM 5576 O O . ASP A 1 725 ? -13.204 -33.380 8.227 1.00 81.56 725 ASP A O 1
ATOM 5580 N N . ASP A 1 726 ? -14.996 -32.456 9.207 1.00 75.12 726 ASP A N 1
ATOM 5581 C CA . ASP A 1 726 ? -14.255 -31.950 10.370 1.00 75.12 726 ASP A CA 1
ATOM 5582 C C . ASP A 1 726 ? -13.651 -33.078 11.230 1.00 75.12 726 ASP A C 1
ATOM 5584 O O . ASP A 1 726 ? -12.625 -32.866 11.878 1.00 75.12 726 ASP A O 1
ATOM 5588 N N . GLU A 1 727 ? -14.243 -34.280 11.250 1.00 75.38 727 GLU A N 1
ATOM 5589 C CA . GLU A 1 727 ? -13.683 -35.445 11.958 1.00 75.38 727 GLU A CA 1
ATOM 5590 C C . GLU A 1 727 ? -12.421 -35.955 11.250 1.00 75.38 727 GLU A C 1
ATOM 5592 O O . GLU A 1 727 ? -11.402 -36.238 11.886 1.00 75.38 727 GLU A O 1
ATOM 5597 N N . GLN A 1 728 ? -12.440 -35.971 9.919 1.00 76.50 728 GLN A N 1
ATOM 5598 C CA . GLN A 1 728 ? -11.309 -36.281 9.053 1.00 76.50 728 GLN A CA 1
ATOM 5599 C C . GLN A 1 728 ? -10.235 -35.181 9.038 1.00 76.50 728 GLN A C 1
ATOM 5601 O O . GLN A 1 728 ? -9.205 -35.350 8.387 1.00 76.50 728 GLN A O 1
ATOM 5606 N N . LEU A 1 729 ? -10.396 -34.082 9.769 1.00 79.12 729 LEU A N 1
ATOM 5607 C CA . LEU A 1 729 ? -9.340 -33.087 9.983 1.00 79.12 729 LEU A CA 1
ATOM 5608 C C . LEU A 1 729 ? -8.856 -33.050 11.442 1.00 79.12 729 LEU A C 1
ATOM 5610 O O . LEU A 1 729 ? -8.024 -32.216 11.800 1.00 79.12 729 LEU A O 1
ATOM 5614 N N . LYS A 1 730 ? -9.307 -33.971 12.307 1.00 80.75 730 LYS A N 1
ATOM 5615 C CA . LYS A 1 730 ? -8.797 -34.075 13.681 1.00 80.75 730 LYS A CA 1
ATOM 5616 C C . LYS A 1 730 ? -7.500 -34.875 13.755 1.00 80.75 730 LYS A C 1
ATOM 5618 O O . LYS A 1 730 ? -7.371 -35.970 13.208 1.00 80.75 730 LYS A O 1
ATOM 5623 N N . LEU A 1 731 ? -6.548 -34.335 14.513 1.00 84.19 731 LEU A N 1
ATOM 5624 C CA . LEU A 1 731 ? -5.341 -35.049 14.922 1.00 84.19 731 LEU A CA 1
ATOM 5625 C C . LEU A 1 731 ? -5.629 -35.930 16.141 1.00 84.19 731 LEU A C 1
ATOM 5627 O O . LEU A 1 731 ? -6.414 -35.559 17.015 1.00 84.19 731 LEU A O 1
ATOM 5631 N N . GLN A 1 732 ? -4.932 -37.065 16.231 1.00 83.75 732 GLN A N 1
ATOM 5632 C CA . GLN A 1 732 ? -4.965 -37.906 17.426 1.00 83.75 732 GLN A CA 1
ATOM 5633 C C . GLN A 1 732 ? -4.414 -37.137 18.647 1.00 83.75 732 GLN A C 1
ATOM 5635 O O . GLN A 1 732 ? -3.439 -36.388 18.502 1.00 83.75 732 GLN A O 1
ATOM 5640 N N . PRO A 1 733 ? -4.978 -37.316 19.860 1.00 83.75 733 PRO A N 1
ATOM 5641 C CA . PRO A 1 733 ? -4.591 -36.533 21.041 1.00 83.75 733 PRO A CA 1
ATOM 5642 C C . PRO A 1 733 ? -3.110 -36.631 21.430 1.00 83.75 733 PRO A C 1
ATOM 5644 O O . PRO A 1 733 ? -2.560 -35.694 22.009 1.00 83.75 733 PRO A O 1
ATOM 5647 N N . GLU A 1 734 ? -2.460 -37.764 21.158 1.00 84.25 734 GLU A N 1
ATOM 5648 C CA . GLU A 1 734 ? -1.027 -37.958 21.418 1.00 84.25 734 GLU A CA 1
ATOM 5649 C C . GLU A 1 734 ? -0.168 -37.190 20.410 1.00 84.25 734 GLU A C 1
ATOM 5651 O O . GLU A 1 734 ? 0.711 -36.428 20.810 1.00 84.25 734 GLU A O 1
ATOM 5656 N N . THR A 1 735 ? -0.497 -37.284 19.117 1.00 85.69 735 THR A N 1
ATOM 5657 C CA . THR A 1 735 ? 0.148 -36.511 18.045 1.00 85.69 735 THR A CA 1
ATOM 5658 C C . THR A 1 735 ? 0.039 -35.014 18.299 1.00 85.69 735 THR A C 1
ATOM 5660 O O . THR A 1 735 ? 1.032 -34.296 18.204 1.00 85.69 735 THR A O 1
ATOM 5663 N N . ALA A 1 736 ? -1.153 -34.541 18.678 1.00 87.38 736 ALA A N 1
ATOM 5664 C CA . ALA A 1 736 ? -1.387 -33.140 19.004 1.00 87.38 736 ALA A CA 1
ATOM 5665 C C . ALA A 1 736 ? -0.504 -32.675 20.176 1.00 87.38 736 ALA A C 1
ATOM 5667 O O . ALA A 1 736 ? 0.120 -31.621 20.081 1.00 87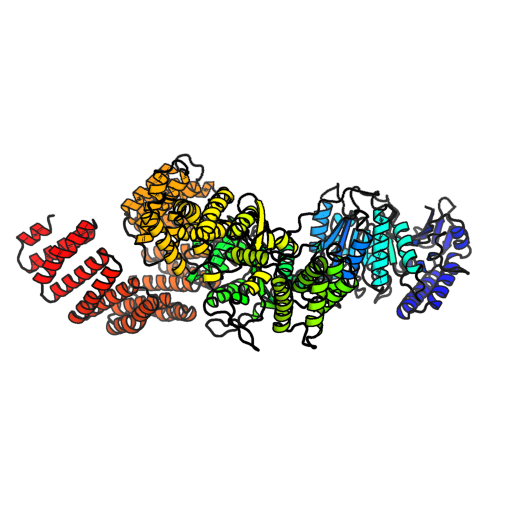.38 736 ALA A O 1
ATOM 5668 N N . ARG A 1 737 ? -0.380 -33.475 21.247 1.00 88.81 737 ARG A N 1
ATOM 5669 C CA . ARG A 1 737 ? 0.481 -33.154 22.402 1.00 88.81 737 ARG A CA 1
ATOM 5670 C C . ARG A 1 737 ? 1.963 -33.077 22.029 1.00 88.81 737 ARG A C 1
ATOM 5672 O O . ARG A 1 737 ? 2.628 -32.109 22.398 1.00 88.81 737 ARG A O 1
ATOM 5679 N N . SER A 1 738 ? 2.473 -34.056 21.280 1.00 89.62 738 SER A N 1
ATOM 5680 C CA . SER A 1 738 ? 3.862 -34.050 20.799 1.00 89.62 738 SER A CA 1
ATOM 5681 C C . SER A 1 738 ? 4.145 -32.852 19.893 1.00 89.62 738 SER A C 1
ATOM 5683 O O . SER A 1 738 ? 5.209 -32.240 19.988 1.00 89.62 738 SER A O 1
ATOM 5685 N N . LEU A 1 739 ? 3.176 -32.479 19.055 1.00 90.69 739 LEU A N 1
ATOM 5686 C CA . LEU A 1 739 ? 3.302 -31.346 18.152 1.00 90.69 739 LEU A CA 1
ATOM 5687 C C . LEU A 1 739 ? 3.298 -30.006 18.904 1.00 90.69 739 LEU A C 1
ATOM 5689 O O . LEU A 1 739 ? 4.167 -29.180 18.645 1.00 90.69 739 LEU A O 1
ATOM 5693 N N . VAL A 1 740 ? 2.411 -29.810 19.890 1.00 92.19 740 VAL A N 1
ATOM 5694 C CA . VAL A 1 740 ? 2.408 -28.605 20.747 1.00 92.19 740 VAL A CA 1
ATOM 5695 C C . VAL A 1 740 ? 3.767 -28.406 21.418 1.00 92.19 740 VAL A C 1
ATOM 5697 O O . VAL A 1 740 ? 4.298 -27.298 21.398 1.00 92.19 740 VAL A O 1
ATOM 5700 N N . ALA A 1 741 ? 4.366 -29.470 21.962 1.00 90.88 741 ALA A N 1
ATOM 5701 C CA . ALA A 1 741 ? 5.679 -29.392 22.601 1.00 90.88 741 ALA A CA 1
ATOM 5702 C C . ALA A 1 741 ? 6.800 -29.008 21.614 1.00 90.88 741 ALA A C 1
ATOM 5704 O O . ALA A 1 741 ? 7.657 -28.183 21.940 1.00 90.88 741 ALA A O 1
ATOM 5705 N N . LEU A 1 742 ? 6.788 -29.574 20.399 1.00 91.31 742 LEU A N 1
ATOM 5706 C CA . LEU A 1 742 ? 7.764 -29.253 19.354 1.00 91.31 742 LEU A CA 1
ATOM 5707 C C . LEU A 1 742 ? 7.641 -27.794 18.889 1.00 91.31 742 LEU A C 1
ATOM 5709 O O . LEU A 1 742 ? 8.650 -27.084 18.824 1.00 91.31 742 LEU A O 1
ATOM 5713 N N . LEU A 1 743 ? 6.416 -27.365 18.573 1.00 91.38 743 LEU A N 1
ATOM 5714 C CA . LEU A 1 743 ? 6.121 -26.037 18.036 1.00 91.38 743 LEU A CA 1
ATOM 5715 C C . LEU A 1 743 ? 6.363 -24.946 19.080 1.00 91.38 743 LEU A C 1
ATOM 5717 O O . LEU A 1 743 ? 7.004 -23.949 18.769 1.00 91.38 743 LEU A O 1
ATOM 5721 N N . ALA A 1 744 ? 5.962 -25.157 20.339 1.00 90.44 744 ALA A N 1
ATOM 5722 C CA . ALA A 1 744 ? 6.236 -24.210 21.421 1.00 90.44 744 ALA A CA 1
ATOM 5723 C C . ALA A 1 744 ? 7.741 -23.951 21.605 1.00 90.44 744 ALA A C 1
ATOM 5725 O O . ALA A 1 744 ? 8.136 -22.834 21.934 1.00 90.44 744 ALA A O 1
ATOM 5726 N N . ARG A 1 745 ? 8.588 -24.962 21.357 1.00 89.69 745 ARG A N 1
ATOM 5727 C CA . ARG A 1 745 ? 10.049 -24.827 21.402 1.00 89.69 745 ARG A CA 1
ATOM 5728 C C . ARG A 1 745 ? 10.608 -24.088 20.183 1.00 89.69 745 ARG A C 1
ATOM 5730 O O . ARG A 1 745 ? 11.399 -23.169 20.374 1.00 89.69 745 ARG A O 1
ATOM 5737 N N . HIS A 1 746 ? 10.222 -24.474 18.964 1.00 85.88 746 HIS A N 1
ATOM 5738 C CA . HIS A 1 746 ? 10.727 -23.836 17.734 1.00 85.88 746 HIS A CA 1
ATOM 5739 C C . HIS A 1 746 ? 10.249 -22.385 17.611 1.00 85.88 746 HIS A C 1
ATOM 5741 O O . HIS A 1 746 ? 11.007 -21.511 17.204 1.00 85.88 746 HIS A O 1
ATOM 5747 N N . TRP A 1 747 ? 9.019 -22.100 18.039 1.00 89.69 747 TRP A N 1
ATOM 5748 C CA . TRP A 1 747 ? 8.415 -20.770 17.963 1.00 89.69 747 TRP A CA 1
ATOM 5749 C C . TRP A 1 747 ? 8.596 -19.936 19.242 1.00 89.69 747 TRP A C 1
ATOM 5751 O O . TRP A 1 747 ? 8.084 -18.822 19.339 1.00 89.69 747 TRP A O 1
ATOM 5761 N N . ALA A 1 748 ? 9.371 -20.404 20.226 1.00 84.94 748 ALA A N 1
ATOM 5762 C CA . ALA A 1 748 ? 9.705 -19.604 21.408 1.00 84.94 748 ALA A CA 1
ATOM 5763 C C . ALA A 1 748 ? 10.317 -18.219 21.072 1.00 84.94 748 ALA A C 1
ATOM 5765 O O . ALA A 1 748 ? 9.898 -17.237 21.693 1.00 84.94 748 ALA A O 1
ATOM 5766 N N . PRO A 1 749 ? 11.229 -18.075 20.079 1.00 83.88 749 PRO A N 1
ATOM 5767 C CA . PRO A 1 749 ? 11.803 -16.774 19.712 1.00 83.88 749 PRO A CA 1
ATOM 5768 C C . PRO A 1 749 ? 10.774 -15.765 19.186 1.00 83.88 749 PRO A C 1
ATOM 5770 O O . PRO A 1 749 ? 10.972 -14.553 19.292 1.00 83.88 749 PRO A O 1
ATOM 5773 N N . VAL A 1 750 ? 9.651 -16.238 18.634 1.00 79.25 750 VAL A N 1
ATOM 5774 C CA . VAL A 1 750 ? 8.644 -15.367 18.012 1.00 79.25 750 VAL A CA 1
ATOM 5775 C C . VAL A 1 750 ? 7.559 -14.887 18.963 1.00 79.25 750 VAL A C 1
ATOM 5777 O O . VAL A 1 750 ? 6.815 -13.976 18.611 1.00 79.25 750 VAL A O 1
ATOM 5780 N N . ARG A 1 751 ? 7.523 -15.408 20.194 1.00 78.31 751 ARG A N 1
ATOM 5781 C CA . ARG A 1 751 ? 6.498 -15.136 21.214 1.00 78.31 751 ARG A CA 1
ATOM 5782 C C . ARG A 1 751 ? 6.169 -13.646 21.409 1.00 78.31 751 ARG A C 1
ATOM 5784 O O . ARG A 1 751 ? 5.008 -13.307 21.615 1.00 78.31 751 ARG A O 1
ATOM 5791 N N . ASN A 1 752 ? 7.152 -12.754 21.309 1.00 73.75 752 ASN A N 1
ATOM 5792 C CA . ASN A 1 752 ? 6.966 -11.316 21.557 1.00 73.75 752 ASN A CA 1
ATOM 5793 C C . ASN A 1 752 ? 6.713 -10.478 20.287 1.00 73.75 752 ASN A C 1
ATOM 5795 O O . ASN A 1 752 ? 6.587 -9.259 20.368 1.00 73.75 752 ASN A O 1
ATOM 5799 N N . HIS A 1 753 ? 6.624 -11.101 19.110 1.00 72.56 753 HIS A N 1
ATOM 5800 C CA . HIS A 1 753 ? 6.518 -10.404 17.826 1.00 72.56 753 HIS A CA 1
ATOM 5801 C C . HIS A 1 753 ? 5.061 -10.198 17.403 1.00 72.56 753 HIS A C 1
ATOM 5803 O O . HIS A 1 753 ? 4.616 -10.669 16.360 1.00 72.56 753 HIS A O 1
ATOM 5809 N N . VAL A 1 754 ? 4.320 -9.433 18.202 1.00 65.31 754 VAL A N 1
ATOM 5810 C CA . VAL A 1 754 ? 2.911 -9.077 17.953 1.00 65.31 754 VAL A CA 1
ATOM 5811 C C . VAL A 1 754 ? 2.748 -8.060 16.805 1.00 65.31 754 VAL A C 1
ATOM 5813 O O . VAL A 1 754 ? 1.707 -7.440 16.678 1.00 65.31 754 VAL A O 1
ATOM 5816 N N . GLY A 1 755 ? 3.771 -7.832 15.982 1.00 60.34 755 GLY A N 1
ATOM 5817 C CA . GLY A 1 755 ? 3.692 -6.995 14.775 1.00 60.34 755 GLY A CA 1
ATOM 5818 C C . GLY A 1 755 ? 3.711 -7.799 13.473 1.00 60.34 755 GLY A C 1
ATOM 5819 O O . GLY A 1 755 ? 3.586 -7.224 12.403 1.00 60.34 755 GLY A O 1
ATOM 5820 N N . ASP A 1 756 ? 3.888 -9.118 13.553 1.00 63.03 756 ASP A N 1
ATOM 5821 C CA . ASP A 1 756 ? 4.108 -10.001 12.406 1.00 63.03 756 ASP A CA 1
ATOM 5822 C C . ASP A 1 756 ? 2.918 -10.977 12.284 1.00 63.03 756 ASP A C 1
ATOM 5824 O O . ASP A 1 756 ? 2.799 -11.898 13.100 1.00 63.03 756 ASP A O 1
ATOM 5828 N N . PRO A 1 757 ? 1.977 -10.749 11.345 1.00 64.62 757 PRO A N 1
ATOM 5829 C CA . PRO A 1 757 ? 0.768 -11.561 11.192 1.00 64.62 757 PRO A CA 1
ATOM 5830 C C . PRO A 1 757 ? 0.996 -13.076 11.054 1.00 64.62 757 PRO A C 1
ATOM 5832 O O . PRO A 1 757 ? 0.181 -13.852 11.554 1.00 64.62 757 PRO A O 1
ATOM 5835 N N . ALA A 1 758 ? 2.094 -13.533 10.458 1.00 64.88 758 ALA A N 1
ATOM 5836 C CA . ALA A 1 758 ? 2.448 -14.936 10.306 1.00 64.88 758 ALA A CA 1
ATOM 5837 C C . ALA A 1 758 ? 2.804 -15.532 11.668 1.00 64.88 758 ALA A C 1
ATOM 5839 O O . ALA A 1 758 ? 2.321 -16.612 12.012 1.00 64.88 758 ALA A O 1
ATOM 5840 N N . LYS A 1 759 ? 3.554 -14.787 12.488 1.00 80.50 759 LYS A N 1
ATOM 5841 C CA . LYS A 1 759 ? 3.829 -15.150 13.889 1.00 80.50 759 LYS A CA 1
ATOM 5842 C C . LYS A 1 759 ? 2.568 -15.095 14.746 1.00 80.50 759 LYS A C 1
ATOM 5844 O O . LYS A 1 759 ? 2.359 -15.987 15.566 1.00 80.50 759 LYS A O 1
ATOM 5849 N N . MET A 1 760 ? 1.696 -14.105 14.540 1.00 81.56 760 MET A N 1
ATOM 5850 C CA . MET A 1 760 ? 0.400 -14.035 15.225 1.00 81.56 760 MET A CA 1
ATOM 5851 C C . MET A 1 760 ? -0.459 -15.265 14.912 1.00 81.56 760 MET A C 1
ATOM 5853 O O . MET A 1 760 ? -0.979 -15.911 15.821 1.00 81.56 760 MET A O 1
ATOM 5857 N N . ARG A 1 761 ? -0.571 -15.617 13.627 1.00 82.94 761 ARG A N 1
ATOM 5858 C CA . ARG A 1 761 ? -1.313 -16.785 13.153 1.00 82.94 761 ARG A CA 1
ATOM 5859 C C . ARG A 1 761 ? -0.731 -18.089 13.685 1.00 82.94 761 ARG A C 1
ATOM 5861 O O . ARG A 1 761 ? -1.493 -18.955 14.101 1.00 82.94 761 ARG A O 1
ATOM 5868 N N . ALA A 1 762 ? 0.595 -18.210 13.715 1.00 83.69 762 ALA A N 1
ATOM 5869 C CA . ALA A 1 762 ? 1.268 -19.343 14.341 1.00 83.69 762 ALA A CA 1
ATOM 5870 C C . ALA A 1 762 ? 0.926 -19.456 15.826 1.00 83.69 762 ALA A C 1
ATOM 5872 O O . ALA A 1 762 ? 0.584 -20.537 16.299 1.00 83.69 762 ALA A O 1
ATOM 5873 N N . GLY A 1 763 ? 0.918 -18.327 16.539 1.00 87.81 763 GLY A N 1
ATOM 5874 C CA . GLY A 1 763 ? 0.433 -18.264 17.913 1.00 87.81 763 GLY A CA 1
ATOM 5875 C C . GLY A 1 763 ? -1.028 -18.696 18.044 1.00 87.81 763 GLY A C 1
ATOM 5876 O O . GLY A 1 763 ? -1.339 -19.479 18.933 1.00 87.81 763 GLY A O 1
ATOM 5877 N N . TYR A 1 764 ? -1.913 -18.254 17.147 1.00 89.75 764 TYR A N 1
ATOM 5878 C CA . TYR A 1 764 ? -3.317 -18.672 17.123 1.00 89.75 764 TYR A CA 1
ATOM 5879 C C . TYR A 1 764 ? -3.477 -20.185 16.924 1.00 89.75 764 TYR A C 1
ATOM 5881 O O . TYR A 1 764 ? -4.092 -20.842 17.761 1.00 89.75 764 TYR A O 1
ATOM 5889 N N . GLU A 1 765 ? -2.884 -20.755 15.871 1.00 88.56 765 GLU A N 1
ATOM 5890 C CA . GLU A 1 765 ? -2.981 -22.195 15.585 1.00 88.56 765 GLU A CA 1
ATOM 5891 C C . GLU A 1 765 ? -2.362 -23.041 16.715 1.00 88.56 765 GLU A C 1
ATOM 5893 O O . GLU A 1 765 ? -2.915 -24.081 17.083 1.00 88.56 765 GLU A O 1
ATOM 5898 N N . LEU A 1 766 ? -1.275 -22.567 17.342 1.00 91.31 766 LEU A N 1
ATOM 5899 C CA . LEU A 1 766 ? -0.676 -23.217 18.510 1.00 91.31 766 LEU A CA 1
ATOM 5900 C C . LEU A 1 766 ? -1.574 -23.145 19.752 1.00 91.31 766 LEU A C 1
ATOM 5902 O O . LEU A 1 766 ? -1.699 -24.145 20.454 1.00 91.31 766 LEU A O 1
ATOM 5906 N N . VAL A 1 767 ? -2.206 -22.001 20.033 1.00 92.69 767 VAL A N 1
ATOM 5907 C CA . VAL A 1 767 ? -3.111 -21.824 21.185 1.00 92.69 767 VAL A CA 1
ATOM 5908 C C . VAL A 1 767 ? -4.370 -22.675 21.032 1.00 92.69 767 VAL A C 1
ATOM 5910 O O . VAL A 1 767 ? -4.800 -23.294 22.005 1.00 92.69 767 VAL A O 1
ATOM 5913 N N . GLU A 1 768 ? -4.926 -22.779 19.825 1.00 90.75 768 GLU A N 1
ATOM 5914 C CA . GLU A 1 768 ? -6.055 -23.668 19.521 1.00 90.75 768 GLU A CA 1
ATOM 5915 C C . GLU A 1 768 ? -5.690 -25.139 19.769 1.00 90.75 768 GLU A C 1
ATOM 5917 O O . GLU A 1 768 ? -6.430 -25.880 20.425 1.00 90.75 768 GLU A O 1
ATOM 5922 N N . LEU A 1 769 ? -4.512 -25.568 19.304 1.00 89.12 769 LEU A N 1
ATOM 5923 C CA . LEU A 1 769 ? -4.029 -26.933 19.515 1.00 89.12 769 LEU A CA 1
ATOM 5924 C C . LEU A 1 769 ? -3.704 -27.209 20.998 1.00 89.12 769 LEU A C 1
ATOM 5926 O O . LEU A 1 769 ? -4.060 -28.265 21.532 1.00 89.12 769 LEU A O 1
ATOM 5930 N N . ALA A 1 770 ? -3.075 -26.254 21.686 1.00 90.69 770 ALA A N 1
ATOM 5931 C CA . ALA A 1 770 ? -2.755 -26.328 23.111 1.00 90.69 770 ALA A CA 1
ATOM 5932 C C . ALA A 1 770 ? -4.023 -26.395 23.978 1.00 90.69 770 ALA A C 1
ATOM 5934 O O . ALA A 1 770 ? -4.101 -27.213 24.892 1.00 90.69 770 ALA A O 1
ATOM 5935 N N . SER A 1 771 ? -5.056 -25.620 23.638 1.00 89.44 771 SER A N 1
ATOM 5936 C CA . SER A 1 771 ? -6.350 -25.636 24.333 1.00 89.44 771 SER A CA 1
ATOM 5937 C C . SER A 1 771 ? -7.052 -26.992 24.203 1.00 89.44 771 SER A C 1
ATOM 5939 O O . SER A 1 771 ? -7.544 -27.530 25.194 1.00 89.44 771 SER A O 1
ATOM 5941 N N . LYS A 1 772 ? -7.032 -27.605 23.008 1.00 87.12 772 LYS A N 1
ATOM 5942 C CA . LYS A 1 772 ? -7.593 -28.954 22.772 1.00 87.12 772 LYS A CA 1
ATOM 5943 C C . LYS A 1 772 ? -6.857 -30.063 23.530 1.00 87.12 772 LYS A C 1
ATOM 5945 O O . LYS A 1 772 ? -7.429 -31.120 23.773 1.00 87.12 772 LYS A O 1
ATOM 5950 N N . THR A 1 773 ? -5.595 -29.832 23.885 1.00 89.00 773 THR A N 1
ATOM 5951 C CA . THR A 1 773 ? -4.733 -30.781 24.611 1.00 89.00 773 THR A CA 1
ATOM 5952 C C . THR A 1 773 ? -4.545 -30.423 26.085 1.00 89.00 773 THR A C 1
ATOM 5954 O O . THR A 1 773 ? -3.762 -31.078 26.773 1.00 89.00 773 THR A O 1
ATOM 5957 N N . SER A 1 774 ? -5.266 -29.406 26.571 1.00 89.56 774 SER A N 1
ATOM 5958 C CA . SER A 1 774 ? -5.194 -28.880 27.940 1.00 89.56 774 SER A CA 1
ATOM 5959 C C . SER A 1 774 ? -3.791 -28.428 28.379 1.00 89.56 774 SER A C 1
ATOM 5961 O O . SER A 1 774 ? -3.461 -28.479 29.561 1.00 89.56 774 SER A O 1
ATOM 5963 N N . ASN A 1 775 ? -2.954 -27.968 27.442 1.00 91.19 775 ASN A N 1
ATOM 5964 C CA . ASN A 1 775 ? -1.626 -27.422 27.728 1.00 91.19 775 ASN A CA 1
ATOM 5965 C C . ASN A 1 775 ? -1.693 -25.894 27.917 1.00 91.19 775 ASN A C 1
ATOM 5967 O O . ASN A 1 775 ? -1.338 -25.110 27.031 1.00 91.19 775 ASN A O 1
ATOM 5971 N N . TRP A 1 776 ? -2.208 -25.471 29.073 1.00 92.62 776 TRP A N 1
ATOM 5972 C CA . TRP A 1 776 ? -2.529 -24.066 29.343 1.00 92.62 776 TRP A CA 1
ATOM 5973 C C . TRP A 1 776 ? -1.303 -23.160 29.529 1.00 92.62 776 TRP A C 1
ATOM 5975 O O . TRP A 1 776 ? -1.391 -21.967 29.242 1.00 92.62 776 TRP A O 1
ATOM 5985 N N . ASP A 1 777 ? -0.139 -23.712 29.884 1.00 90.88 777 ASP A N 1
ATOM 5986 C CA . ASP A 1 777 ? 1.126 -22.964 29.950 1.00 90.88 777 ASP A CA 1
ATOM 5987 C C . ASP A 1 777 ? 1.544 -22.431 28.575 1.00 90.88 777 ASP A C 1
ATOM 5989 O O . ASP A 1 777 ? 1.927 -21.263 28.423 1.00 90.88 777 ASP A O 1
ATOM 5993 N N . VAL A 1 778 ? 1.437 -23.278 27.544 1.00 91.50 778 VAL A N 1
ATOM 5994 C CA . VAL A 1 778 ? 1.706 -22.889 26.154 1.00 91.50 778 VAL A CA 1
ATOM 5995 C C . VAL A 1 778 ? 0.622 -21.934 25.656 1.00 91.50 778 VAL A C 1
ATOM 5997 O O . VAL A 1 778 ? 0.951 -20.924 25.029 1.00 91.50 778 VAL A O 1
ATOM 6000 N N . ALA A 1 779 ? -0.649 -22.199 25.981 1.00 91.88 779 ALA A N 1
ATOM 6001 C CA . ALA A 1 779 ? -1.760 -21.334 25.590 1.00 91.88 779 ALA A CA 1
ATOM 6002 C C . ALA A 1 779 ? -1.627 -19.915 26.176 1.00 91.88 779 ALA A C 1
ATOM 6004 O O . ALA A 1 779 ? -1.761 -18.938 25.442 1.00 91.88 779 ALA A O 1
ATOM 6005 N N . SER A 1 780 ? -1.270 -19.781 27.458 1.00 91.06 780 SER A N 1
ATOM 6006 C CA . SER A 1 780 ? -0.974 -18.478 28.069 1.00 91.06 780 SER A CA 1
ATOM 6007 C C . SER A 1 780 ? 0.262 -17.835 27.440 1.00 91.06 780 SER A C 1
ATOM 6009 O O . SER A 1 780 ? 0.301 -16.630 27.173 1.00 91.06 780 SER A O 1
ATOM 6011 N N . SER A 1 781 ? 1.282 -18.642 27.138 1.00 88.88 781 SER A N 1
ATOM 6012 C CA . SER A 1 781 ? 2.539 -18.136 26.600 1.00 88.88 781 SER A CA 1
ATOM 6013 C C . SER A 1 781 ? 2.412 -17.525 25.207 1.00 88.88 781 SER A C 1
ATOM 6015 O O . SER A 1 781 ? 3.065 -16.521 24.926 1.00 88.88 781 SER A O 1
ATOM 6017 N N . PHE A 1 782 ? 1.577 -18.096 24.345 1.00 91.69 782 PHE A N 1
ATOM 6018 C CA . PHE A 1 782 ? 1.349 -17.611 22.981 1.00 91.69 782 PHE A CA 1
ATOM 6019 C C . PHE A 1 782 ? 0.026 -16.847 22.825 1.00 91.69 782 PHE A C 1
ATOM 6021 O O . PHE A 1 782 ? -0.261 -16.332 21.744 1.00 91.69 782 PHE A O 1
ATOM 6028 N N . GLY A 1 783 ? -0.776 -16.721 23.884 1.00 90.12 783 GLY A N 1
ATOM 6029 C CA . GLY A 1 783 ? -2.122 -16.156 23.803 1.00 90.12 783 GLY A CA 1
ATOM 6030 C C . GLY A 1 783 ? -2.166 -14.701 23.331 1.00 90.12 783 GLY A C 1
ATOM 6031 O O . GLY A 1 783 ? -3.084 -14.341 22.606 1.00 90.12 783 GLY A O 1
ATOM 6032 N N . GLN A 1 784 ? -1.148 -13.880 23.607 1.00 89.69 784 GLN A N 1
ATOM 6033 C CA . GLN A 1 784 ? -1.029 -12.524 23.048 1.00 89.69 784 GLN A CA 1
ATOM 6034 C C . GLN A 1 784 ? -0.974 -12.521 21.513 1.00 89.69 784 GLN A C 1
ATOM 6036 O O . GLN A 1 784 ? -1.593 -11.670 20.878 1.00 89.69 784 GLN A O 1
ATOM 6041 N N . LEU A 1 785 ? -0.284 -13.496 20.908 1.00 89.31 785 LEU A N 1
ATOM 6042 C CA . LEU A 1 785 ? -0.211 -13.653 19.455 1.00 89.31 785 LEU A CA 1
ATOM 6043 C C . LEU A 1 785 ? -1.558 -14.121 18.896 1.00 89.31 785 LEU A C 1
ATOM 6045 O O . LEU A 1 785 ? -2.017 -13.582 17.892 1.00 89.31 785 LEU A O 1
ATOM 6049 N N . ALA A 1 786 ? -2.230 -15.046 19.588 1.00 90.25 786 ALA A N 1
ATOM 6050 C CA . ALA A 1 786 ? -3.565 -15.501 19.214 1.00 90.25 786 ALA A CA 1
ATOM 6051 C C . ALA A 1 786 ? -4.609 -14.376 19.288 1.00 90.25 786 ALA A C 1
ATOM 6053 O O . ALA A 1 786 ? -5.384 -14.193 18.353 1.00 90.25 786 ALA A O 1
ATOM 6054 N N . LEU A 1 787 ? -4.612 -13.587 20.366 1.00 89.38 787 LEU A N 1
ATOM 6055 C CA . LEU A 1 787 ? -5.520 -12.450 20.515 1.00 89.38 787 LEU A CA 1
ATOM 6056 C C . LEU A 1 787 ? -5.241 -11.361 19.483 1.00 89.38 787 LEU A C 1
ATOM 6058 O O . LEU A 1 787 ? -6.188 -10.821 18.920 1.00 89.38 787 LEU A O 1
ATOM 6062 N N . ALA A 1 788 ? -3.972 -11.069 19.191 1.00 81.94 788 ALA A N 1
ATOM 6063 C CA . ALA A 1 788 ? -3.616 -10.133 18.130 1.00 81.94 788 ALA A CA 1
ATOM 6064 C C . ALA A 1 788 ? -4.073 -10.627 16.754 1.00 81.94 788 ALA A C 1
ATOM 6066 O O . ALA A 1 788 ? -4.679 -9.864 16.002 1.00 81.94 788 ALA A O 1
ATOM 6067 N N . TRP A 1 789 ? -3.864 -11.914 16.455 1.00 82.62 789 TRP A N 1
ATOM 6068 C CA . TRP A 1 789 ? -4.355 -12.524 15.224 1.00 82.62 789 TRP A CA 1
ATOM 6069 C C . TRP A 1 789 ? -5.868 -12.403 15.114 1.00 82.62 789 TRP A C 1
ATOM 6071 O O . TRP A 1 789 ? -6.372 -11.978 14.081 1.00 82.62 789 TRP A O 1
ATOM 6081 N N . VAL A 1 790 ? -6.611 -12.769 16.158 1.00 81.62 790 VAL A N 1
ATOM 6082 C CA . VAL A 1 790 ? -8.077 -12.746 16.135 1.00 81.62 790 VAL A CA 1
ATOM 6083 C C . VAL A 1 790 ? -8.602 -11.312 16.059 1.00 81.62 790 VAL A C 1
ATOM 6085 O O . VAL A 1 790 ? -9.502 -11.050 15.265 1.00 81.62 790 VAL A O 1
ATOM 6088 N N . ALA A 1 791 ? -8.008 -10.370 16.797 1.00 74.00 791 ALA A N 1
ATOM 6089 C CA . ALA A 1 791 ? -8.344 -8.950 16.712 1.00 74.00 791 ALA A CA 1
ATOM 6090 C C . ALA A 1 791 ? -8.165 -8.401 15.292 1.00 74.00 791 ALA A C 1
ATOM 6092 O O . ALA A 1 791 ? -9.013 -7.640 14.823 1.00 74.00 791 ALA A O 1
ATOM 6093 N N . ARG A 1 792 ? -7.103 -8.836 14.601 1.00 69.19 792 ARG A N 1
ATOM 6094 C CA . ARG A 1 792 ? -6.789 -8.436 13.226 1.00 69.19 792 ARG A CA 1
ATOM 6095 C C . ARG A 1 792 ? -7.578 -9.205 12.173 1.00 69.19 792 ARG A C 1
ATOM 6097 O O . ARG A 1 792 ? -7.930 -8.626 11.157 1.00 69.19 792 ARG A O 1
ATOM 6104 N N . SER A 1 793 ? -7.923 -10.472 12.387 1.00 65.69 793 SER A N 1
ATOM 6105 C CA . SER A 1 793 ? -8.507 -11.345 11.350 1.00 65.69 793 SER A CA 1
ATOM 6106 C C . SER A 1 793 ? -10.019 -11.560 11.455 1.00 65.69 793 SER A C 1
ATOM 6108 O O . SER A 1 793 ? -10.632 -11.973 10.471 1.00 65.69 793 SER A O 1
ATOM 6110 N N . ARG A 1 794 ? -10.644 -11.292 12.610 1.00 70.19 794 ARG A N 1
ATOM 6111 C CA . ARG A 1 794 ? -12.071 -11.559 12.860 1.00 70.19 794 ARG A CA 1
ATOM 6112 C C . ARG A 1 794 ? -12.840 -10.279 13.221 1.00 70.19 794 ARG A C 1
ATOM 6114 O O . ARG A 1 794 ? -12.260 -9.388 13.839 1.00 70.19 794 ARG A O 1
ATOM 6121 N N . PRO A 1 795 ? -14.149 -10.191 12.905 1.00 65.31 795 PRO A N 1
ATOM 6122 C CA . PRO A 1 795 ? -14.992 -9.068 13.312 1.00 65.31 795 PRO A CA 1
ATOM 6123 C C . PRO A 1 795 ? -14.882 -8.785 14.812 1.00 65.31 795 PRO A C 1
ATOM 6125 O O . PRO A 1 795 ? -14.735 -9.714 15.610 1.00 65.31 795 PRO A O 1
ATOM 6128 N N . VAL A 1 796 ? -15.014 -7.517 15.207 1.00 68.12 796 VAL A N 1
ATOM 6129 C CA . VAL A 1 796 ? -14.779 -7.073 16.594 1.00 68.12 796 VAL A CA 1
ATOM 6130 C C . VAL A 1 796 ? -15.595 -7.874 17.614 1.00 68.12 796 VAL A C 1
ATOM 6132 O O . VAL A 1 796 ? -15.070 -8.229 18.667 1.00 68.12 796 VAL A O 1
ATOM 6135 N N . GLN A 1 797 ? -16.842 -8.233 17.296 1.00 70.19 797 GLN A N 1
ATOM 6136 C CA . GLN A 1 797 ? -17.688 -9.034 18.191 1.00 70.19 797 GLN A CA 1
ATOM 6137 C C . GLN A 1 797 ? -17.152 -10.456 18.405 1.00 70.19 797 GLN A C 1
ATOM 6139 O O . GLN A 1 797 ? -17.110 -10.947 19.533 1.00 70.19 797 GLN A O 1
ATOM 6144 N N . VAL A 1 798 ? -16.663 -11.095 17.339 1.00 75.50 798 VAL A N 1
ATOM 6145 C CA . VAL A 1 798 ? -16.031 -12.419 17.423 1.00 75.50 798 VAL A CA 1
ATOM 6146 C C . VAL A 1 798 ? -14.738 -12.319 18.224 1.00 75.50 798 VAL A C 1
ATOM 6148 O O . VAL A 1 798 ? -14.518 -13.119 19.131 1.00 75.50 798 VAL A O 1
ATOM 6151 N N . ALA A 1 799 ? -13.925 -11.293 17.965 1.00 81.38 799 ALA A N 1
ATOM 6152 C CA . ALA A 1 799 ? -12.685 -11.076 18.698 1.00 81.38 799 ALA A CA 1
ATOM 6153 C C . ALA A 1 799 ? -12.908 -10.847 20.197 1.00 81.38 799 ALA A C 1
ATOM 6155 O O . ALA A 1 799 ? -12.165 -11.395 21.007 1.00 81.38 799 ALA A O 1
ATOM 6156 N N . ARG A 1 800 ? -13.961 -10.115 20.575 1.00 83.25 800 ARG A N 1
ATOM 6157 C CA . ARG A 1 800 ? -14.374 -9.949 21.977 1.00 83.25 800 ARG A CA 1
ATOM 6158 C C . ARG A 1 800 ? -14.772 -11.264 22.623 1.00 83.25 800 ARG A C 1
ATOM 6160 O O . ARG A 1 800 ? -14.305 -11.579 23.712 1.00 83.25 800 ARG A O 1
ATOM 6167 N N . SER A 1 801 ? -15.623 -12.038 21.950 1.00 85.31 801 SER A N 1
ATOM 6168 C CA . SER A 1 801 ? -16.072 -13.329 22.480 1.00 85.31 801 SER A CA 1
ATOM 6169 C C . SER A 1 801 ? -14.899 -14.288 22.705 1.00 85.31 801 SER A C 1
ATOM 6171 O O . SER A 1 801 ? -14.792 -14.878 23.776 1.00 85.31 801 SER A O 1
ATOM 6173 N N . TYR A 1 802 ? -13.969 -14.349 21.748 1.00 89.62 802 TYR A N 1
ATOM 6174 C CA . TYR A 1 802 ? -12.771 -15.176 21.830 1.00 89.62 802 TYR A CA 1
ATOM 6175 C C . TYR A 1 802 ? -11.809 -14.697 22.924 1.00 89.62 802 TYR A C 1
ATOM 6177 O O . TYR A 1 802 ? -11.312 -15.506 23.701 1.00 89.62 802 TYR A O 1
ATOM 6185 N N . ALA A 1 803 ? -11.567 -13.384 23.022 1.00 90.00 803 ALA A N 1
ATOM 6186 C CA . ALA A 1 803 ? -10.697 -12.823 24.052 1.00 90.00 803 ALA A CA 1
ATOM 6187 C C . ALA A 1 803 ? -11.213 -13.118 25.463 1.00 90.00 803 ALA A C 1
ATOM 6189 O O . ALA A 1 803 ? -10.433 -13.513 26.330 1.00 90.00 803 ALA A O 1
ATOM 6190 N N . ARG A 1 804 ? -12.527 -12.983 25.671 1.00 91.38 804 ARG A N 1
ATOM 6191 C CA . ARG A 1 804 ? -13.169 -13.302 26.945 1.00 91.38 804 ARG A CA 1
ATOM 6192 C C . ARG A 1 804 ? -13.066 -14.788 27.283 1.00 91.38 804 ARG A C 1
ATOM 6194 O O . ARG A 1 804 ? -12.641 -15.116 28.386 1.00 91.38 804 ARG A O 1
ATOM 6201 N N . ASP A 1 805 ? -13.414 -15.665 26.342 1.00 91.81 805 ASP A N 1
ATOM 6202 C CA . ASP A 1 805 ? -13.365 -17.119 26.538 1.00 91.81 805 ASP A CA 1
ATOM 6203 C C . ASP A 1 805 ? -11.938 -17.607 26.834 1.00 91.81 805 ASP A C 1
ATOM 6205 O O . ASP A 1 805 ? -11.730 -18.349 27.792 1.00 91.81 805 ASP A O 1
ATOM 6209 N N . LEU A 1 806 ? -10.937 -17.131 26.085 1.00 92.81 806 LEU A N 1
ATOM 6210 C CA . LEU A 1 806 ? -9.543 -17.512 26.312 1.00 92.81 806 LEU A CA 1
ATOM 6211 C C . LEU A 1 806 ? -9.050 -17.070 27.696 1.00 92.81 806 LEU A C 1
ATOM 6213 O O . LEU A 1 806 ? -8.484 -17.883 28.421 1.00 92.81 806 LEU A O 1
ATOM 6217 N N . VAL A 1 807 ? -9.280 -15.808 28.078 1.00 92.94 807 VAL A N 1
ATOM 6218 C CA . VAL A 1 807 ? -8.873 -15.290 29.396 1.00 92.94 807 VAL A CA 1
ATOM 6219 C C . VAL A 1 807 ? -9.531 -16.088 30.522 1.00 92.94 807 VAL A C 1
ATOM 6221 O O . VAL A 1 807 ? -8.833 -16.555 31.417 1.00 92.94 807 VAL A O 1
ATOM 6224 N N . GLN A 1 808 ? -10.843 -16.325 30.445 1.00 92.56 808 GLN A N 1
ATOM 6225 C CA . GLN A 1 808 ? -11.570 -17.072 31.475 1.00 92.56 808 GLN A CA 1
ATOM 6226 C C . GLN A 1 808 ? -11.082 -18.518 31.609 1.00 92.56 808 GLN A C 1
ATOM 6228 O O . GLN A 1 808 ? -10.973 -19.025 32.723 1.00 92.56 808 GLN A O 1
ATOM 6233 N N . ARG A 1 809 ? -10.758 -19.192 30.496 1.00 92.56 809 ARG A N 1
ATOM 6234 C CA . ARG A 1 809 ? -10.201 -20.555 30.531 1.00 92.56 809 ARG A CA 1
ATOM 6235 C C . ARG A 1 809 ? -8.803 -20.597 31.134 1.00 92.56 809 ARG A C 1
ATOM 6237 O O . ARG A 1 809 ? -8.513 -21.515 31.893 1.00 92.56 809 ARG A O 1
ATOM 6244 N N . LEU A 1 810 ? -7.955 -19.619 30.814 1.00 91.81 810 LEU A N 1
ATOM 6245 C CA . LEU A 1 810 ? -6.610 -19.518 31.384 1.00 91.81 810 LEU A CA 1
ATOM 6246 C C . LEU A 1 810 ? -6.656 -19.253 32.893 1.00 91.81 810 LEU A C 1
ATOM 6248 O O . LEU A 1 810 ? -5.939 -19.912 33.640 1.00 91.81 810 LEU A O 1
ATOM 6252 N N . GLU A 1 811 ? -7.533 -18.352 33.340 1.00 91.19 811 GLU A N 1
ATOM 6253 C CA . GLU A 1 811 ? -7.754 -18.069 34.764 1.00 91.19 811 GLU A CA 1
ATOM 6254 C C . GLU A 1 811 ? -8.329 -19.290 35.502 1.00 91.19 811 GLU A C 1
ATOM 6256 O O . GLU A 1 811 ? -7.856 -19.638 36.580 1.00 91.19 811 GLU A O 1
ATOM 6261 N N . ALA A 1 812 ? -9.300 -19.996 34.909 1.00 91.19 812 ALA A N 1
ATOM 6262 C CA . ALA A 1 812 ? -9.877 -21.210 35.494 1.00 91.19 812 ALA A CA 1
ATOM 6263 C C . ALA A 1 812 ? -8.875 -22.374 35.594 1.00 91.19 812 ALA A C 1
ATOM 6265 O O . ALA A 1 812 ? -9.019 -23.236 36.460 1.00 91.19 812 ALA A O 1
ATOM 6266 N N . ALA A 1 813 ? -7.879 -22.408 34.707 1.00 89.62 813 ALA A N 1
ATOM 6267 C CA . ALA A 1 813 ? -6.817 -23.408 34.693 1.00 89.62 813 ALA A CA 1
ATOM 6268 C C . ALA A 1 813 ? -5.593 -23.033 35.552 1.00 89.62 813 ALA A C 1
ATOM 6270 O O . ALA A 1 813 ? -4.628 -23.794 35.555 1.00 89.62 813 ALA A O 1
ATOM 6271 N N . ASP A 1 814 ? -5.621 -21.887 36.245 1.00 87.88 814 ASP A N 1
ATOM 6272 C CA . ASP A 1 814 ? -4.493 -21.331 37.013 1.00 87.88 814 ASP A CA 1
ATOM 6273 C C . ASP A 1 814 ? -3.198 -21.214 36.179 1.00 87.88 814 ASP A C 1
ATOM 6275 O O . ASP A 1 814 ? -2.085 -21.471 36.638 1.00 87.88 814 ASP A O 1
ATOM 6279 N N . ALA A 1 815 ? -3.351 -20.863 34.897 1.00 87.81 815 ALA A N 1
ATOM 6280 C CA . ALA A 1 815 ? -2.230 -20.708 33.980 1.00 87.81 815 ALA A CA 1
ATOM 6281 C C . ALA A 1 815 ? -1.398 -19.458 34.336 1.00 87.81 815 ALA A C 1
ATOM 6283 O O . ALA A 1 815 ? -1.955 -18.440 34.759 1.00 87.81 815 ALA A O 1
ATOM 6284 N N . PRO A 1 816 ? -0.069 -19.465 34.105 1.00 84.12 816 PRO A N 1
ATOM 6285 C CA . PRO A 1 816 ? 0.795 -18.343 34.460 1.00 84.12 816 PRO A CA 1
ATOM 6286 C C . PRO A 1 816 ? 0.341 -17.062 33.744 1.00 84.12 816 PRO A C 1
ATOM 6288 O O . PRO A 1 816 ? 0.194 -17.081 32.519 1.00 84.12 816 PRO A O 1
ATOM 6291 N N . PRO A 1 817 ? 0.127 -15.938 34.450 1.00 82.44 817 PRO A N 1
ATOM 6292 C CA . PRO A 1 817 ? -0.457 -14.747 33.851 1.00 82.44 817 PRO A CA 1
ATOM 6293 C C . PRO A 1 817 ? 0.513 -14.077 32.870 1.00 82.44 817 PRO A C 1
ATOM 6295 O O . PRO A 1 817 ? 1.692 -13.879 33.162 1.00 82.44 817 PRO A O 1
ATOM 6298 N N . ASN A 1 818 ? 0.003 -13.693 31.698 1.00 86.25 818 ASN A N 1
ATOM 6299 C CA . ASN A 1 818 ? 0.777 -13.034 30.647 1.00 86.25 818 ASN A CA 1
ATOM 6300 C C . ASN A 1 818 ? 0.306 -11.576 30.469 1.00 86.25 818 ASN A C 1
ATOM 6302 O O . ASN A 1 818 ? -0.777 -11.357 29.920 1.00 86.25 818 ASN A O 1
ATOM 6306 N N . PRO A 1 819 ? 1.093 -10.569 30.900 1.00 84.44 819 PRO A N 1
ATOM 6307 C CA . PRO A 1 819 ? 0.696 -9.164 30.821 1.00 84.44 819 PRO A CA 1
ATOM 6308 C C . PRO A 1 819 ? 0.267 -8.692 29.431 1.00 84.44 819 PRO A C 1
ATOM 6310 O O . PRO A 1 819 ? -0.746 -8.011 29.296 1.00 84.44 819 PRO A O 1
ATOM 6313 N N . LEU A 1 820 ? 1.010 -9.081 28.389 1.00 82.50 820 LEU A N 1
ATOM 6314 C CA . LEU A 1 820 ? 0.748 -8.648 27.014 1.00 82.50 820 LEU A CA 1
ATOM 6315 C C . LEU A 1 820 ? -0.573 -9.214 26.485 1.00 82.50 820 LEU A C 1
ATOM 6317 O O . LEU A 1 820 ? -1.286 -8.535 25.748 1.00 82.50 820 LEU A O 1
ATOM 6321 N N . LEU A 1 821 ? -0.923 -10.439 26.885 1.00 89.81 821 LEU A N 1
ATOM 6322 C CA . LEU A 1 821 ? -2.209 -11.055 26.556 1.00 89.81 821 LEU A CA 1
ATOM 6323 C C . LEU A 1 821 ? -3.354 -10.217 27.133 1.00 89.81 821 LEU A C 1
ATOM 6325 O O . LEU A 1 821 ? -4.265 -9.831 26.398 1.00 89.81 821 LEU A O 1
ATOM 6329 N N . TYR A 1 822 ? -3.270 -9.874 28.419 1.00 89.75 822 TYR A N 1
ATOM 6330 C CA . TYR A 1 822 ? -4.274 -9.052 29.088 1.00 89.75 822 TYR A CA 1
ATOM 6331 C C . TYR A 1 822 ? -4.358 -7.628 28.509 1.00 89.75 822 TYR A C 1
ATOM 6333 O O . TYR A 1 822 ? -5.459 -7.109 28.329 1.00 89.75 822 TYR A O 1
ATOM 6341 N N . GLU A 1 823 ? -3.235 -7.001 28.138 1.00 82.44 823 GLU A N 1
ATOM 6342 C CA . GLU A 1 823 ? -3.247 -5.684 27.480 1.00 82.44 823 GLU A CA 1
ATOM 6343 C C . GLU A 1 823 ? -3.970 -5.708 26.122 1.00 82.44 823 GLU A C 1
ATOM 6345 O O . GLU A 1 823 ? -4.731 -4.787 25.799 1.00 82.44 823 GLU A O 1
ATOM 6350 N N . ILE A 1 824 ? -3.761 -6.754 25.316 1.00 82.81 824 ILE A N 1
ATOM 6351 C CA . ILE A 1 824 ? -4.438 -6.908 24.020 1.00 82.81 824 ILE A CA 1
ATOM 6352 C C . ILE A 1 824 ? -5.926 -7.199 24.230 1.00 82.81 824 ILE A C 1
ATOM 6354 O O . ILE A 1 824 ? -6.759 -6.569 23.575 1.00 82.81 824 ILE A O 1
ATOM 6358 N N . ALA A 1 825 ? -6.274 -8.074 25.179 1.00 87.62 825 ALA A N 1
ATOM 6359 C CA . ALA A 1 825 ? -7.663 -8.334 25.558 1.00 87.62 825 ALA A CA 1
ATOM 6360 C C . ALA A 1 825 ? -8.379 -7.038 25.979 1.00 87.62 825 ALA A C 1
ATOM 6362 O O . ALA A 1 825 ? -9.456 -6.725 25.468 1.00 87.62 825 ALA A O 1
ATOM 6363 N N . ALA A 1 826 ? -7.740 -6.212 26.814 1.00 83.00 826 ALA A N 1
ATOM 6364 C CA . ALA A 1 826 ? -8.275 -4.911 27.197 1.00 83.00 826 ALA A CA 1
ATOM 6365 C C . ALA A 1 826 ? -8.521 -4.011 25.975 1.00 83.00 826 ALA A C 1
ATOM 6367 O O . ALA A 1 826 ? -9.573 -3.379 25.874 1.00 83.00 826 ALA A O 1
ATOM 6368 N N . ARG A 1 827 ? -7.588 -3.960 25.018 1.00 79.38 827 ARG A N 1
ATOM 6369 C CA . ARG A 1 827 ? -7.721 -3.130 23.810 1.00 79.38 827 ARG A CA 1
ATOM 6370 C C . ARG A 1 827 ? -8.890 -3.561 22.920 1.00 79.38 827 ARG A C 1
ATOM 6372 O O . ARG A 1 827 ? -9.600 -2.706 22.395 1.00 79.38 827 ARG A O 1
ATOM 6379 N N . ILE A 1 828 ? -9.130 -4.865 22.782 1.00 78.88 828 ILE A N 1
ATOM 6380 C CA . ILE A 1 828 ? -10.267 -5.417 22.019 1.00 78.88 828 ILE A CA 1
ATOM 6381 C C . ILE A 1 828 ? -11.615 -4.962 22.621 1.00 78.88 828 ILE A C 1
ATOM 6383 O O . ILE A 1 828 ? -12.576 -4.675 21.895 1.00 78.88 828 ILE A O 1
ATOM 6387 N N . HIS A 1 829 ? -11.678 -4.831 23.948 1.00 79.12 829 HIS A N 1
ATOM 6388 C CA . HIS A 1 829 ? -12.880 -4.434 24.690 1.00 79.12 829 HIS A CA 1
ATOM 6389 C C . HIS A 1 829 ? -12.997 -2.921 24.959 1.00 79.12 829 HIS A C 1
ATOM 6391 O O . HIS A 1 829 ? -13.948 -2.491 25.599 1.00 79.12 829 HIS A O 1
ATOM 6397 N N . GLN A 1 830 ? -12.080 -2.085 24.457 1.00 70.62 830 GLN A N 1
ATOM 6398 C CA . GLN A 1 830 ? -12.036 -0.650 24.784 1.00 70.62 830 GLN A CA 1
ATOM 6399 C C . GLN A 1 830 ? -13.244 0.173 24.273 1.00 70.62 830 GLN A C 1
ATOM 6401 O O . GLN A 1 830 ? -13.535 1.229 24.837 1.00 70.62 830 GLN A O 1
ATOM 6406 N N . LEU A 1 831 ? -13.914 -0.271 23.202 1.00 54.38 831 LEU A N 1
ATOM 6407 C CA . LEU A 1 831 ? -14.982 0.460 22.495 1.00 54.38 831 LEU A CA 1
ATOM 6408 C C . LEU A 1 831 ? -16.298 -0.343 22.454 1.00 54.38 831 LEU A C 1
ATOM 6410 O O . LEU A 1 831 ? -16.714 -0.801 21.394 1.00 54.38 831 LEU A O 1
ATOM 6414 N N . GLY A 1 832 ? -16.929 -0.604 23.597 1.00 54.28 832 GLY A N 1
ATOM 6415 C CA . GLY A 1 832 ? -18.228 -1.290 23.657 1.00 54.28 832 GLY A CA 1
ATOM 6416 C C . GLY A 1 832 ? -18.833 -1.306 25.060 1.00 54.28 832 GLY A C 1
ATOM 6417 O O . GLY A 1 832 ? -18.207 -0.809 25.995 1.00 54.28 832 GLY A O 1
ATOM 6418 N N . ASP A 1 833 ? -20.014 -1.916 25.203 1.00 51.25 833 ASP A N 1
ATOM 6419 C CA . ASP A 1 833 ? -20.785 -1.954 26.462 1.00 51.25 833 ASP A CA 1
ATOM 6420 C C . ASP A 1 833 ? -20.093 -2.692 27.617 1.00 51.25 833 ASP A C 1
ATOM 6422 O O . ASP A 1 833 ? -20.435 -2.501 28.781 1.00 51.25 833 ASP A O 1
ATOM 6426 N N . ASP A 1 834 ? -19.078 -3.513 27.335 1.00 61.47 834 ASP A N 1
ATOM 6427 C CA . ASP A 1 834 ? -18.371 -4.287 28.357 1.00 61.47 834 ASP A CA 1
ATOM 6428 C C . ASP A 1 834 ? -17.146 -3.552 28.915 1.00 61.47 834 ASP A C 1
ATOM 6430 O O . ASP A 1 834 ? -15.997 -4.009 28.851 1.00 61.47 834 ASP A O 1
ATOM 6434 N N . GLY A 1 835 ? -17.407 -2.372 29.474 1.00 68.62 835 GLY A N 1
ATOM 6435 C CA . GLY A 1 835 ? -16.389 -1.598 30.169 1.00 68.62 835 GLY A CA 1
ATOM 6436 C C . GLY A 1 835 ? -15.749 -2.391 31.312 1.00 68.62 835 GLY A C 1
ATOM 6437 O O . GLY A 1 835 ? -14.554 -2.203 31.560 1.00 68.62 835 GLY A O 1
ATOM 6438 N N . GLU A 1 836 ? -16.509 -3.264 31.995 1.00 75.06 836 GLU A N 1
ATOM 6439 C CA . GLU A 1 836 ? -16.083 -4.116 33.122 1.00 75.06 836 GLU A CA 1
ATOM 6440 C C . GLU A 1 836 ? -14.923 -5.032 32.773 1.00 75.06 836 GLU A C 1
ATOM 6442 O O . GLU A 1 836 ? -13.863 -4.912 33.397 1.00 75.06 836 GLU A O 1
ATOM 6447 N N . PHE A 1 837 ? -15.078 -5.857 31.742 1.00 82.44 837 PHE A N 1
ATOM 6448 C CA . PHE A 1 837 ? -14.025 -6.774 31.326 1.00 82.44 837 PHE A CA 1
ATOM 6449 C C . PHE A 1 837 ? -12.768 -6.044 30.838 1.00 82.44 837 PHE A C 1
ATOM 6451 O O . PHE A 1 837 ? -11.655 -6.430 31.187 1.00 82.44 837 PHE A O 1
ATOM 6458 N N . HIS A 1 838 ? -12.925 -4.921 30.123 1.00 82.25 838 HIS A N 1
ATOM 6459 C CA . HIS A 1 838 ? -11.794 -4.070 29.734 1.00 82.25 838 HIS A CA 1
ATOM 6460 C C . HIS A 1 838 ? -10.943 -3.645 30.946 1.00 82.25 838 HIS A C 1
ATOM 6462 O O . HIS A 1 838 ? -9.715 -3.698 30.899 1.00 82.25 838 HIS A O 1
ATOM 6468 N N . HIS A 1 839 ? -11.584 -3.244 32.047 1.00 82.19 839 HIS A N 1
ATOM 6469 C CA . HIS A 1 839 ? -10.880 -2.858 33.272 1.00 82.19 839 HIS A CA 1
ATOM 6470 C C . HIS A 1 839 ? -10.277 -4.055 34.009 1.00 82.19 839 HIS A C 1
ATOM 6472 O O . HIS A 1 839 ? -9.146 -3.945 34.473 1.00 82.19 839 HIS A O 1
ATOM 6478 N N . HIS A 1 840 ? -10.994 -5.184 34.080 1.00 88.19 840 HIS A N 1
ATOM 6479 C CA . HIS A 1 840 ? -10.475 -6.439 34.642 1.00 88.19 840 HIS A CA 1
ATOM 6480 C C . HIS A 1 840 ? -9.149 -6.826 33.985 1.00 88.19 840 HIS A C 1
ATOM 6482 O O . HIS A 1 840 ? -8.146 -6.998 34.674 1.00 88.19 840 HIS A O 1
ATOM 6488 N N . CYS A 1 841 ? -9.103 -6.835 32.650 1.00 88.44 841 CYS A N 1
ATOM 6489 C CA . CYS A 1 841 ? -7.883 -7.137 31.911 1.00 88.44 841 CYS A CA 1
ATOM 6490 C C . CYS A 1 841 ? -6.745 -6.145 32.210 1.00 88.44 841 CYS A C 1
ATOM 6492 O O . CYS A 1 841 ? -5.605 -6.566 32.369 1.00 88.44 841 CYS A O 1
ATOM 6494 N N . LEU A 1 842 ? -7.014 -4.840 32.339 1.00 86.62 842 LEU A N 1
ATOM 6495 C CA . LEU A 1 842 ? -5.965 -3.867 32.689 1.00 86.62 842 LEU A CA 1
ATOM 6496 C C . LEU A 1 842 ? -5.406 -4.078 34.104 1.00 86.62 842 LEU A C 1
ATOM 6498 O O . LEU A 1 842 ? -4.204 -3.918 34.315 1.00 86.62 842 LEU A O 1
ATOM 6502 N N . VAL A 1 843 ? -6.256 -4.451 35.065 1.00 87.50 843 VAL A N 1
ATOM 6503 C CA . VAL A 1 843 ? -5.827 -4.783 36.433 1.00 87.50 843 VAL A CA 1
ATOM 6504 C C . VAL A 1 843 ? -5.002 -6.072 36.441 1.00 87.50 843 VAL A C 1
ATOM 6506 O O . VAL A 1 843 ? -3.927 -6.098 37.039 1.00 87.50 843 VAL A O 1
ATOM 6509 N N . ALA A 1 844 ? -5.456 -7.108 35.731 1.00 87.12 844 ALA A N 1
ATOM 6510 C CA . ALA A 1 844 ? -4.735 -8.371 35.591 1.00 87.12 844 ALA A CA 1
ATOM 6511 C C . ALA A 1 844 ? -3.366 -8.179 34.913 1.00 87.12 844 ALA A C 1
ATOM 6513 O O . ALA A 1 844 ? -2.366 -8.722 35.382 1.00 87.12 844 ALA A O 1
ATOM 6514 N N . ALA A 1 845 ? -3.291 -7.340 33.872 1.00 86.38 845 ALA A N 1
ATOM 6515 C CA . ALA A 1 845 ? -2.035 -6.982 33.215 1.00 86.38 845 ALA A CA 1
ATOM 6516 C C . ALA A 1 845 ? -1.049 -6.324 34.191 1.00 86.38 845 ALA A C 1
ATOM 6518 O O . ALA A 1 845 ? 0.108 -6.737 34.267 1.00 86.38 845 ALA A O 1
ATOM 6519 N N . LEU A 1 846 ? -1.507 -5.332 34.963 1.00 85.94 846 LEU A N 1
ATOM 6520 C CA . LEU A 1 846 ? -0.659 -4.623 35.921 1.00 85.94 846 LEU A CA 1
ATOM 6521 C C . LEU A 1 846 ? -0.176 -5.544 37.050 1.00 85.94 846 LEU A C 1
ATOM 6523 O O . LEU A 1 846 ? 1.007 -5.533 37.375 1.00 85.94 846 LEU A O 1
ATOM 6527 N N . SER A 1 847 ? -1.061 -6.383 37.596 1.00 86.06 847 SER A N 1
ATOM 6528 C CA . SER A 1 847 ? -0.696 -7.355 38.633 1.00 86.06 847 SER A CA 1
ATOM 6529 C C . SER A 1 847 ? 0.324 -8.379 38.125 1.00 86.06 847 SER A C 1
ATOM 6531 O O . SER A 1 847 ? 1.270 -8.730 38.830 1.00 86.06 847 SER A O 1
ATOM 6533 N N . ALA A 1 848 ? 0.180 -8.828 36.877 1.00 84.38 848 ALA A N 1
ATOM 6534 C CA . ALA A 1 848 ? 1.133 -9.735 36.255 1.00 84.38 848 ALA A CA 1
ATOM 6535 C C . ALA A 1 848 ? 2.516 -9.077 36.070 1.00 84.38 848 ALA A C 1
ATOM 6537 O O . ALA A 1 848 ? 3.529 -9.726 36.340 1.00 84.38 848 ALA A O 1
ATOM 6538 N N . LEU A 1 849 ? 2.567 -7.793 35.683 1.00 82.56 849 LEU A N 1
ATOM 6539 C CA . LEU A 1 849 ? 3.812 -7.016 35.562 1.00 82.56 849 LEU A CA 1
ATOM 6540 C C . LEU A 1 849 ? 4.517 -6.841 36.912 1.00 82.56 849 LEU A C 1
ATOM 6542 O O . LEU A 1 849 ? 5.711 -7.110 37.010 1.00 82.56 849 LEU A O 1
ATOM 6546 N N . GLU A 1 850 ? 3.777 -6.477 37.965 1.00 80.38 850 GLU A N 1
ATOM 6547 C CA . GLU A 1 850 ? 4.331 -6.284 39.316 1.00 80.38 850 GLU A CA 1
ATOM 6548 C C . GLU A 1 850 ? 4.985 -7.560 39.875 1.00 80.38 850 GLU A C 1
ATOM 6550 O O . GLU A 1 850 ? 5.942 -7.486 40.647 1.00 80.38 850 GLU A O 1
ATOM 6555 N N . ASN A 1 851 ? 4.515 -8.731 39.437 1.00 73.81 851 ASN A N 1
ATOM 6556 C CA . ASN A 1 851 ? 5.029 -10.036 39.844 1.00 73.81 851 ASN A CA 1
ATOM 6557 C C . ASN A 1 851 ? 6.149 -10.585 38.935 1.00 73.81 851 ASN A C 1
ATOM 6559 O O . ASN A 1 851 ? 6.718 -11.633 39.246 1.00 73.81 851 ASN A O 1
ATOM 6563 N N . THR A 1 852 ? 6.501 -9.914 37.827 1.00 69.19 852 THR A N 1
ATOM 6564 C CA . THR A 1 852 ? 7.534 -10.385 36.884 1.00 69.19 852 THR A CA 1
ATOM 6565 C C . THR A 1 852 ? 8.641 -9.357 36.639 1.00 69.19 852 THR A C 1
ATOM 6567 O O . THR A 1 852 ? 8.479 -8.371 35.928 1.00 69.19 852 THR A O 1
ATOM 6570 N N . ALA A 1 853 ? 9.851 -9.657 37.128 1.00 60.34 853 ALA A N 1
ATOM 6571 C CA . ALA A 1 853 ? 11.041 -8.802 36.995 1.00 60.34 853 ALA A CA 1
ATOM 6572 C C . ALA A 1 853 ? 11.579 -8.635 35.552 1.00 60.34 853 ALA A C 1
ATOM 6574 O O . ALA A 1 853 ? 12.585 -7.961 35.345 1.00 60.34 853 ALA A O 1
ATOM 6575 N N . GLN A 1 854 ? 10.950 -9.272 34.560 1.00 63.03 854 GLN A N 1
ATOM 6576 C CA . GLN A 1 854 ? 11.404 -9.302 33.168 1.00 63.03 854 GLN A CA 1
ATOM 6577 C C . GLN A 1 854 ? 10.979 -8.063 32.355 1.00 63.03 854 GLN A C 1
ATOM 6579 O O . GLN A 1 854 ? 11.577 -7.793 31.314 1.00 63.03 854 GLN A O 1
ATOM 6584 N N . TYR A 1 855 ? 9.972 -7.308 32.806 1.00 66.75 855 TYR A N 1
ATOM 6585 C CA . TYR A 1 855 ? 9.402 -6.185 32.052 1.00 66.75 855 TYR A CA 1
ATOM 6586 C C . TYR A 1 855 ? 10.031 -4.836 32.409 1.00 66.75 855 TYR A C 1
ATOM 6588 O O . TYR A 1 855 ? 10.449 -4.598 33.544 1.00 66.75 855 TYR A O 1
ATOM 6596 N N . SER A 1 856 ? 10.087 -3.929 31.429 1.00 72.44 856 SER A N 1
ATOM 6597 C CA . SER A 1 856 ? 10.724 -2.621 31.595 1.00 72.44 856 SER A CA 1
ATOM 6598 C C . SER A 1 856 ? 9.903 -1.685 32.496 1.00 72.44 856 SER A C 1
ATOM 6600 O O . SER A 1 856 ? 8.688 -1.842 32.657 1.00 72.44 856 SER A O 1
ATOM 6602 N N . ARG A 1 857 ? 10.553 -0.663 33.074 1.00 77.44 857 ARG A N 1
ATOM 6603 C CA . ARG A 1 857 ? 9.850 0.414 33.802 1.00 77.44 857 ARG A CA 1
ATOM 6604 C C . ARG A 1 857 ? 8.877 1.184 32.900 1.00 77.44 857 ARG A C 1
ATOM 6606 O O . ARG A 1 857 ? 7.839 1.637 33.380 1.00 77.44 857 ARG A O 1
ATOM 6613 N N . ASP A 1 858 ? 9.178 1.272 31.606 1.00 72.94 858 ASP A N 1
ATOM 6614 C CA . ASP A 1 858 ? 8.334 1.936 30.613 1.00 72.94 858 ASP A CA 1
ATOM 6615 C C . ASP A 1 858 ? 7.040 1.133 30.355 1.00 72.94 858 ASP A C 1
ATOM 6617 O O . ASP A 1 858 ? 5.958 1.720 30.300 1.00 72.94 858 ASP A O 1
ATOM 6621 N N . ASP A 1 859 ? 7.102 -0.207 30.314 1.00 73.94 859 ASP A N 1
ATOM 6622 C CA . ASP A 1 859 ? 5.907 -1.066 30.202 1.00 73.94 859 ASP A CA 1
ATOM 6623 C C . ASP A 1 859 ? 4.987 -0.915 31.423 1.00 73.94 859 ASP A C 1
ATOM 6625 O O . ASP A 1 859 ? 3.772 -0.764 31.283 1.00 73.94 859 ASP A O 1
ATOM 6629 N N . HIS A 1 860 ? 5.571 -0.852 32.625 1.00 80.12 860 HIS A N 1
ATOM 6630 C CA . HIS A 1 860 ? 4.821 -0.578 33.854 1.00 80.12 860 HIS A CA 1
ATOM 6631 C C . HIS A 1 860 ? 4.162 0.809 33.829 1.00 80.12 860 HIS A C 1
ATOM 6633 O O . HIS A 1 860 ? 3.028 0.970 34.295 1.00 80.12 860 HIS A O 1
ATOM 6639 N N . SER A 1 861 ? 4.849 1.819 33.286 1.00 82.75 861 SER A N 1
ATOM 6640 C CA . SER A 1 861 ? 4.298 3.168 33.134 1.00 82.75 861 SER A CA 1
ATOM 6641 C C . SER A 1 861 ? 3.103 3.179 32.176 1.00 82.75 861 SER A C 1
ATOM 6643 O O . SER A 1 861 ? 2.038 3.705 32.515 1.00 82.75 861 SER A O 1
ATOM 6645 N N . ARG A 1 862 ? 3.225 2.509 31.022 1.00 79.94 862 ARG A N 1
ATOM 6646 C CA . ARG A 1 862 ? 2.150 2.386 30.027 1.00 79.94 862 ARG A CA 1
ATOM 6647 C C . ARG A 1 862 ? 0.921 1.658 30.579 1.00 79.94 862 ARG A C 1
ATOM 6649 O O . ARG A 1 862 ? -0.201 2.117 30.357 1.00 79.94 862 ARG A O 1
ATOM 6656 N N . ALA A 1 863 ? 1.110 0.572 31.327 1.00 81.38 863 ALA A N 1
ATOM 6657 C CA . ALA A 1 863 ? 0.009 -0.152 31.961 1.00 81.38 863 ALA A CA 1
ATOM 6658 C C . ALA A 1 863 ? -0.744 0.731 32.977 1.00 81.38 863 ALA A C 1
ATOM 6660 O O . ALA A 1 863 ? -1.975 0.810 32.941 1.00 81.38 863 ALA A O 1
ATOM 6661 N N . ASN A 1 864 ? -0.013 1.476 33.819 1.00 84.44 864 ASN A N 1
ATOM 6662 C CA . ASN A 1 864 ? -0.606 2.440 34.754 1.00 84.44 864 ASN A CA 1
ATOM 6663 C C . ASN A 1 864 ? -1.375 3.555 34.026 1.00 84.44 864 ASN A C 1
ATOM 6665 O O . ASN A 1 864 ? -2.470 3.925 34.452 1.00 84.44 864 ASN A O 1
ATOM 6669 N N . TYR A 1 865 ? -0.841 4.070 32.917 1.00 83.12 865 TYR A N 1
ATOM 6670 C CA . TYR A 1 865 ? -1.525 5.060 32.086 1.00 83.12 865 TYR A CA 1
ATOM 6671 C C . TYR A 1 865 ? -2.851 4.530 31.523 1.00 83.12 865 TYR A C 1
ATOM 6673 O O . TYR A 1 865 ? -3.889 5.178 31.662 1.00 83.12 865 TYR A O 1
ATOM 6681 N N . ASN A 1 866 ? -2.848 3.333 30.932 1.00 82.12 866 ASN A N 1
ATOM 6682 C CA . ASN A 1 866 ? -4.054 2.734 30.357 1.00 82.12 866 ASN A CA 1
ATOM 6683 C C . ASN A 1 866 ? -5.132 2.491 31.424 1.00 82.12 866 ASN A C 1
ATOM 6685 O O . ASN A 1 866 ? -6.307 2.803 31.204 1.00 82.12 866 ASN A O 1
ATOM 6689 N N . LEU A 1 867 ? -4.729 2.002 32.603 1.00 85.56 867 LEU A N 1
ATOM 6690 C CA . LEU A 1 867 ? -5.623 1.830 33.746 1.00 85.56 867 LEU A CA 1
ATOM 6691 C C . LEU A 1 867 ? -6.213 3.168 34.210 1.00 85.56 867 LEU A C 1
ATOM 6693 O O . LEU A 1 867 ? -7.424 3.255 34.425 1.00 85.56 867 LEU A O 1
ATOM 6697 N N . ALA A 1 868 ? -5.398 4.225 34.278 1.00 83.56 868 ALA A N 1
ATOM 6698 C CA . ALA A 1 868 ? -5.868 5.563 34.623 1.00 83.56 868 ALA A CA 1
ATOM 6699 C C . ALA A 1 868 ? -6.930 6.075 33.643 1.00 83.56 868 ALA A C 1
ATOM 6701 O O . ALA A 1 868 ? -7.971 6.582 34.060 1.00 83.56 868 ALA A O 1
ATOM 6702 N N . MET A 1 869 ? -6.712 5.897 32.337 1.00 83.50 869 MET A N 1
ATOM 6703 C CA . MET A 1 869 ? -7.680 6.310 31.320 1.00 83.50 869 MET A CA 1
ATOM 6704 C C . MET A 1 869 ? -9.000 5.536 31.429 1.00 83.50 869 MET A C 1
ATOM 6706 O O . MET A 1 869 ? -10.067 6.112 31.215 1.00 83.50 869 MET A O 1
ATOM 6710 N N . SER A 1 870 ? -8.944 4.251 31.790 1.00 80.50 870 SER A N 1
ATOM 6711 C CA . SER A 1 870 ? -10.128 3.425 32.058 1.00 80.50 870 SER A CA 1
ATOM 6712 C C . SER A 1 870 ? -10.897 3.915 33.294 1.00 80.50 870 SER A C 1
ATOM 6714 O O . SER A 1 870 ? -12.116 4.089 33.247 1.00 80.50 870 SER A O 1
ATOM 6716 N N . MET A 1 871 ? -10.187 4.226 34.383 1.00 79.81 871 MET A N 1
ATOM 6717 C CA . MET A 1 871 ? -10.771 4.784 35.609 1.00 79.81 871 MET A CA 1
ATOM 6718 C C . MET A 1 871 ? -11.408 6.161 35.379 1.00 79.81 871 MET A C 1
ATOM 6720 O O . MET A 1 871 ? -12.523 6.402 35.843 1.00 79.81 871 MET A O 1
ATOM 6724 N N . ALA A 1 872 ? -10.753 7.034 34.610 1.00 75.44 872 ALA A N 1
ATOM 6725 C CA . ALA A 1 872 ? -11.259 8.367 34.293 1.00 75.44 872 ALA A CA 1
ATOM 6726 C C . ALA A 1 872 ? -12.593 8.312 33.528 1.00 75.44 872 ALA A C 1
ATOM 6728 O O . ALA A 1 872 ? -13.530 9.023 33.886 1.00 75.44 872 ALA A O 1
ATOM 6729 N N . ARG A 1 873 ? -12.728 7.415 32.536 1.00 72.56 873 ARG A N 1
ATOM 6730 C CA . ARG A 1 873 ? -13.994 7.218 31.794 1.00 72.56 873 ARG A CA 1
ATOM 6731 C C . ARG A 1 873 ? -15.148 6.763 32.684 1.00 72.56 873 ARG A C 1
ATOM 6733 O O . ARG A 1 873 ? -16.299 7.056 32.389 1.00 72.56 873 ARG A O 1
ATOM 6740 N N . ARG A 1 874 ? -14.837 6.061 33.772 1.00 72.88 874 ARG A N 1
ATOM 6741 C CA . ARG A 1 874 ? -15.806 5.579 34.765 1.00 72.88 874 ARG A CA 1
ATOM 6742 C C . ARG A 1 874 ? -16.108 6.601 35.863 1.00 72.88 874 ARG A C 1
ATOM 6744 O O . ARG A 1 874 ? -16.748 6.255 36.849 1.00 72.88 874 ARG A O 1
ATOM 6751 N N . GLY A 1 875 ? -15.593 7.827 35.750 1.00 70.06 875 GLY A N 1
ATOM 6752 C CA . GLY A 1 875 ? -15.764 8.867 36.766 1.00 70.06 875 GLY A CA 1
ATOM 6753 C C . GLY A 1 875 ? -14.928 8.661 38.036 1.00 70.06 875 GLY A C 1
ATOM 6754 O O . GLY A 1 875 ? -15.072 9.427 38.983 1.00 70.06 875 GLY A O 1
ATOM 6755 N N . ARG A 1 876 ? -14.014 7.680 38.077 1.00 79.50 876 ARG A N 1
ATOM 6756 C CA . AR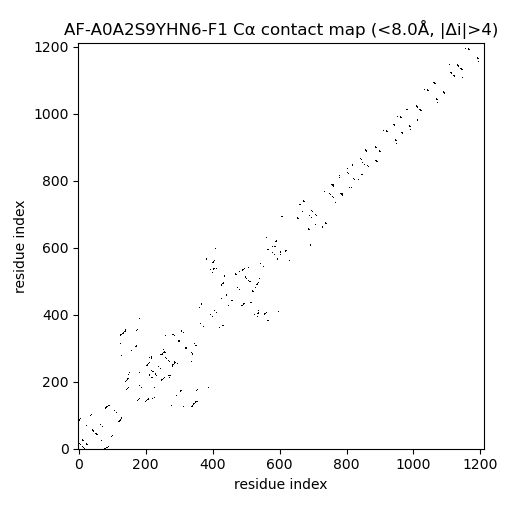G A 1 876 ? -13.088 7.447 39.206 1.00 79.50 876 ARG A CA 1
ATOM 6757 C C . ARG A 1 876 ? -11.849 8.334 39.064 1.00 79.50 876 ARG A C 1
ATOM 6759 O O . ARG A 1 876 ? -10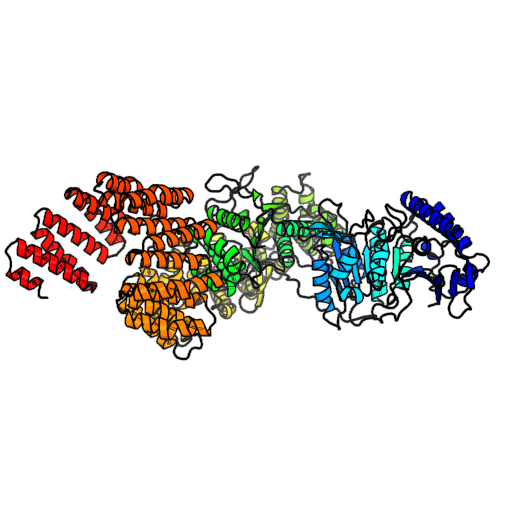.726 7.861 38.896 1.00 79.50 876 ARG A O 1
ATOM 6766 N N . VAL A 1 877 ? -12.075 9.646 39.071 1.00 81.69 877 VAL A N 1
ATOM 6767 C CA . VAL A 1 877 ? -11.085 10.668 38.690 1.00 81.69 877 VAL A CA 1
ATOM 6768 C C . VAL A 1 877 ? -9.884 10.710 39.652 1.00 81.69 877 VAL A C 1
ATOM 6770 O O . VAL A 1 877 ? -8.756 10.925 39.216 1.00 81.69 877 VAL A O 1
ATOM 6773 N N . GLN A 1 878 ? -10.088 10.459 40.948 1.00 82.56 878 GLN A N 1
ATOM 6774 C CA . GLN A 1 878 ? -9.017 10.443 41.956 1.00 82.56 878 GLN A CA 1
ATOM 6775 C C . GLN A 1 878 ? -8.084 9.236 41.798 1.00 82.56 878 GLN A C 1
ATOM 6777 O O . GLN A 1 878 ? -6.871 9.359 41.933 1.00 82.56 878 GLN A O 1
ATOM 6782 N N . GLU A 1 879 ? -8.627 8.062 41.484 1.00 84.00 879 GLU A N 1
ATOM 6783 C CA . GLU A 1 879 ? -7.810 6.862 41.281 1.00 84.00 879 GLU A CA 1
ATOM 6784 C C . GLU A 1 879 ? -7.013 6.943 39.981 1.00 84.00 879 GLU A C 1
ATOM 6786 O O . GLU A 1 879 ? -5.838 6.573 39.942 1.00 84.00 879 GLU A O 1
ATOM 6791 N N . ALA A 1 880 ? -7.619 7.525 38.945 1.00 85.06 880 ALA A N 1
ATOM 6792 C CA . ALA A 1 880 ? -6.930 7.826 37.703 1.00 85.06 880 ALA A CA 1
ATOM 6793 C C . ALA A 1 880 ? -5.723 8.755 37.931 1.00 85.06 880 ALA A C 1
ATOM 6795 O O . ALA A 1 880 ? -4.643 8.494 37.401 1.00 85.06 880 ALA A O 1
ATOM 6796 N N . GLU A 1 881 ? -5.854 9.786 38.775 1.00 90.44 881 GLU A N 1
ATOM 6797 C CA . GLU A 1 881 ? -4.721 10.634 39.167 1.00 90.44 881 GLU A CA 1
ATOM 6798 C C . GLU A 1 881 ? -3.594 9.824 39.828 1.00 90.44 881 GLU A C 1
ATOM 6800 O O . GLU A 1 881 ? -2.425 9.990 39.468 1.00 90.44 881 GLU A O 1
ATOM 6805 N N . VAL A 1 882 ? -3.923 8.932 40.769 1.00 90.75 882 VAL A N 1
ATOM 6806 C CA . VAL A 1 882 ? -2.928 8.092 41.458 1.00 90.75 882 VAL A CA 1
ATOM 6807 C C . VAL A 1 882 ? -2.150 7.241 40.455 1.00 90.75 882 VAL A C 1
ATOM 6809 O O . VAL A 1 882 ? -0.918 7.198 40.510 1.00 90.75 882 VAL A O 1
ATOM 6812 N N . CYS A 1 883 ? -2.845 6.604 39.513 1.00 88.50 883 CYS A N 1
ATOM 6813 C CA . CYS A 1 883 ? -2.218 5.806 38.462 1.00 88.50 883 CYS A CA 1
ATOM 6814 C C . CYS A 1 883 ? -1.324 6.653 37.539 1.00 88.50 883 CYS A C 1
ATOM 6816 O O . CYS A 1 883 ? -0.194 6.250 37.264 1.00 88.50 883 CYS A O 1
ATOM 6818 N N . LEU A 1 884 ? -1.752 7.852 37.121 1.00 88.44 884 LEU A N 1
ATOM 6819 C CA . LEU A 1 884 ? -0.914 8.742 36.300 1.00 88.44 884 LEU A CA 1
ATOM 6820 C C . LEU A 1 884 ? 0.342 9.212 37.042 1.00 88.44 884 LEU A C 1
ATOM 6822 O O . LEU A 1 884 ? 1.424 9.242 36.460 1.00 88.44 884 LEU A O 1
ATOM 6826 N N . ARG A 1 885 ? 0.239 9.539 38.336 1.00 91.38 885 ARG A N 1
ATOM 6827 C CA . ARG A 1 885 ? 1.408 9.928 39.143 1.00 91.38 885 ARG A CA 1
ATOM 6828 C C . ARG A 1 885 ? 2.389 8.769 39.318 1.00 91.38 885 ARG A C 1
ATOM 6830 O O . ARG A 1 885 ? 3.597 8.985 39.234 1.00 91.38 885 ARG A O 1
ATOM 6837 N N . LYS A 1 886 ? 1.893 7.539 39.502 1.00 89.12 886 LYS A N 1
ATOM 6838 C CA . LYS A 1 886 ? 2.735 6.329 39.491 1.00 89.12 886 LYS A CA 1
ATOM 6839 C C . LYS A 1 886 ? 3.433 6.145 38.140 1.00 89.12 886 LYS A C 1
ATOM 6841 O O . LYS A 1 886 ? 4.637 5.906 38.120 1.00 89.12 886 LYS A O 1
ATOM 6846 N N . ALA A 1 887 ? 2.708 6.314 37.034 1.00 87.12 887 ALA A N 1
ATOM 6847 C CA . ALA A 1 887 ? 3.265 6.222 35.685 1.00 87.12 887 ALA A CA 1
ATOM 6848 C C . ALA A 1 887 ? 4.390 7.247 35.450 1.00 87.12 887 ALA A C 1
ATOM 6850 O O . ALA A 1 887 ? 5.443 6.891 34.923 1.00 87.12 887 ALA A O 1
ATOM 6851 N N . LEU A 1 888 ? 4.214 8.494 35.906 1.00 87.12 888 LEU A N 1
ATOM 6852 C CA . LEU A 1 888 ? 5.246 9.535 35.822 1.00 87.12 888 LEU A CA 1
ATOM 6853 C C . LEU A 1 888 ? 6.484 9.200 36.652 1.00 87.12 888 LEU A C 1
ATOM 6855 O O . LEU A 1 888 ? 7.599 9.353 36.161 1.00 87.12 888 LEU A O 1
ATOM 6859 N N . LYS A 1 889 ? 6.296 8.691 37.874 1.00 88.12 889 LYS A N 1
ATOM 6860 C CA . LYS A 1 889 ? 7.406 8.278 38.741 1.00 88.12 889 LYS A CA 1
ATOM 6861 C C . LYS A 1 889 ? 8.242 7.160 38.111 1.00 88.12 889 LYS A C 1
ATOM 6863 O O . LYS A 1 889 ? 9.460 7.145 38.238 1.00 88.12 889 LYS A O 1
ATOM 6868 N N . LEU A 1 890 ? 7.599 6.229 37.406 1.00 84.62 890 LEU A N 1
ATOM 6869 C CA . LEU A 1 890 ? 8.287 5.140 36.704 1.00 84.62 890 LEU A CA 1
ATOM 6870 C C . LEU A 1 890 ? 9.146 5.627 35.525 1.00 84.62 890 LEU A C 1
ATOM 6872 O O . LEU A 1 890 ? 10.113 4.954 35.175 1.00 84.62 890 LEU A O 1
ATOM 6876 N N . LEU A 1 891 ? 8.830 6.798 34.964 1.00 81.31 891 LEU A N 1
ATOM 6877 C CA . LEU A 1 891 ? 9.586 7.439 33.883 1.00 81.31 891 LEU A CA 1
ATOM 6878 C C . LEU A 1 891 ? 10.726 8.343 34.383 1.00 81.31 891 LEU A C 1
ATOM 6880 O O . LEU A 1 891 ? 11.466 8.899 33.567 1.00 81.31 891 LEU A O 1
ATOM 6884 N N . GLU A 1 892 ? 10.907 8.501 35.700 1.00 78.12 892 GLU A N 1
ATOM 6885 C CA . GLU A 1 892 ? 12.036 9.247 36.267 1.00 78.12 892 GLU A CA 1
ATOM 6886 C C . GLU A 1 892 ? 13.367 8.568 35.883 1.00 78.12 892 GLU A C 1
ATOM 6888 O O . GLU A 1 892 ? 13.693 7.474 36.346 1.00 78.12 892 GLU A O 1
ATOM 6893 N N . GLY A 1 893 ? 14.138 9.223 35.005 1.00 67.06 893 GLY A N 1
ATOM 6894 C CA . GLY A 1 893 ? 15.405 8.713 34.464 1.00 67.06 893 GLY A CA 1
ATOM 6895 C C . GLY A 1 893 ? 15.311 8.028 33.091 1.00 67.06 893 GLY A C 1
ATOM 6896 O O . GLY A 1 893 ? 16.348 7.640 32.555 1.00 67.06 893 GLY A O 1
ATOM 6897 N N . SER A 1 894 ? 14.115 7.906 32.501 1.00 70.00 894 SER A N 1
ATOM 6898 C CA . SER A 1 894 ? 13.930 7.441 31.115 1.00 70.00 894 SER A CA 1
ATOM 6899 C C . SER A 1 894 ? 14.225 8.567 30.108 1.00 70.00 894 SER A C 1
ATOM 6901 O O . SER A 1 894 ? 13.985 9.743 30.390 1.00 70.00 894 SER A O 1
ATOM 6903 N N . GLN A 1 895 ? 14.736 8.224 28.917 1.00 64.69 895 GLN A N 1
ATOM 6904 C CA . GLN A 1 895 ? 14.950 9.184 27.820 1.00 64.69 895 GLN A CA 1
ATOM 6905 C C . GLN A 1 895 ? 13.657 9.523 27.052 1.00 64.69 895 GLN A C 1
ATOM 6907 O O . GLN A 1 895 ? 13.683 10.388 26.174 1.00 64.69 895 GLN A O 1
ATOM 6912 N N . SER A 1 896 ? 12.520 8.882 27.365 1.00 69.56 896 SER A N 1
ATOM 6913 C CA . SER A 1 896 ? 11.248 9.135 26.673 1.00 69.56 896 SER A CA 1
ATOM 6914 C C . SER A 1 896 ? 10.593 10.451 27.123 1.00 69.56 896 SER A C 1
ATOM 6916 O O . SER A 1 896 ? 9.625 10.479 27.886 1.00 69.56 896 SER A O 1
ATOM 6918 N N . GLU A 1 897 ? 11.107 11.586 26.631 1.00 72.62 897 GLU A N 1
ATOM 6919 C CA . GLU A 1 897 ? 10.502 12.904 26.888 1.00 72.62 897 GLU A CA 1
ATOM 6920 C C . GLU A 1 897 ? 9.057 12.989 26.359 1.00 72.62 897 GLU A C 1
ATOM 6922 O O . GLU A 1 897 ? 8.233 13.710 26.927 1.00 72.62 897 GLU A O 1
ATOM 6927 N N . ARG A 1 898 ? 8.734 12.219 25.310 1.00 69.69 898 ARG A N 1
ATOM 6928 C CA . ARG A 1 898 ? 7.416 12.200 24.664 1.00 69.69 898 ARG A CA 1
ATOM 6929 C C . ARG A 1 898 ? 6.346 11.520 25.518 1.00 69.69 898 ARG A C 1
ATOM 6931 O O . ARG A 1 898 ? 5.272 12.093 25.689 1.00 69.69 898 ARG A O 1
ATOM 6938 N N . ASP A 1 899 ? 6.623 10.342 26.076 1.00 71.94 899 ASP A N 1
ATOM 6939 C CA . ASP A 1 899 ? 5.648 9.641 26.929 1.00 71.94 899 ASP A CA 1
ATOM 6940 C C . ASP A 1 899 ? 5.393 10.421 28.216 1.00 71.94 899 ASP A C 1
ATOM 6942 O O . ASP A 1 899 ? 4.250 10.536 28.665 1.00 71.94 899 ASP A O 1
ATOM 6946 N N . ARG A 1 900 ? 6.442 11.065 28.746 1.00 81.12 900 ARG A N 1
ATOM 6947 C CA . ARG A 1 900 ? 6.308 11.993 29.868 1.00 81.12 900 ARG A CA 1
ATOM 6948 C C . ARG A 1 900 ? 5.334 13.123 29.533 1.00 81.12 900 ARG A C 1
ATOM 6950 O O . ARG A 1 900 ? 4.409 13.327 30.310 1.00 81.12 900 ARG A O 1
ATOM 6957 N N . ALA A 1 901 ? 5.492 13.793 28.386 1.00 78.56 901 ALA A N 1
ATOM 6958 C CA . ALA A 1 901 ? 4.599 14.878 27.966 1.00 78.56 901 ALA A CA 1
ATOM 6959 C C . ALA A 1 901 ? 3.133 14.423 27.857 1.00 78.56 901 ALA A C 1
ATOM 6961 O O . ALA A 1 901 ? 2.240 15.085 28.383 1.00 78.56 901 ALA A O 1
ATOM 6962 N N . ILE A 1 902 ? 2.884 13.253 27.259 1.00 78.00 902 ILE A N 1
ATOM 6963 C CA . ILE A 1 902 ? 1.532 12.695 27.097 1.00 78.00 902 ILE A CA 1
ATOM 6964 C C . ILE A 1 902 ? 0.876 12.411 28.454 1.00 78.00 902 ILE A C 1
ATOM 6966 O O . ILE A 1 902 ? -0.278 12.785 28.683 1.00 78.00 902 ILE A O 1
ATOM 6970 N N . ILE A 1 903 ? 1.596 11.744 29.359 1.00 83.00 903 ILE A N 1
ATOM 6971 C CA . ILE A 1 903 ? 1.065 11.380 30.677 1.00 83.00 903 ILE A CA 1
ATOM 6972 C C . ILE A 1 903 ? 0.839 12.642 31.517 1.00 83.00 903 ILE A C 1
ATOM 6974 O O . ILE A 1 903 ? -0.200 12.755 32.170 1.00 83.00 903 ILE A O 1
ATOM 6978 N N . THR A 1 904 ? 1.746 13.625 31.453 1.00 86.81 904 THR A N 1
ATOM 6979 C CA . THR A 1 904 ? 1.542 14.917 32.121 1.00 86.81 904 THR A CA 1
ATOM 6980 C C . THR A 1 904 ? 0.351 15.682 31.557 1.00 86.81 904 THR A C 1
ATOM 6982 O O . THR A 1 904 ? -0.417 16.245 32.331 1.00 86.81 904 THR A O 1
ATOM 6985 N N . GLY A 1 905 ? 0.124 15.646 30.244 1.00 83.00 905 GLY A N 1
ATOM 6986 C CA . GLY A 1 905 ? -1.038 16.270 29.617 1.00 83.00 905 GLY A CA 1
ATOM 6987 C C . GLY A 1 905 ? -2.357 15.692 30.091 1.00 83.00 905 GLY A C 1
ATOM 6988 O O . GLY A 1 905 ? -3.261 16.436 30.469 1.00 83.00 905 GLY A O 1
ATOM 6989 N N . ARG A 1 906 ? -2.445 14.358 30.161 1.00 87.31 906 ARG A N 1
ATOM 6990 C CA . ARG A 1 906 ? -3.623 13.677 30.719 1.00 87.31 906 ARG A CA 1
ATOM 6991 C C . ARG A 1 906 ? -3.807 13.948 32.203 1.00 87.31 906 ARG A C 1
ATOM 6993 O O . ARG A 1 906 ? -4.941 14.099 32.644 1.00 87.31 906 ARG A O 1
ATOM 7000 N N . LEU A 1 907 ? -2.721 14.058 32.966 1.00 89.38 907 LEU A N 1
ATOM 7001 C CA . LEU A 1 907 ? -2.803 14.489 34.359 1.00 89.38 907 LEU A CA 1
ATOM 7002 C C . LEU A 1 907 ? -3.368 15.913 34.443 1.00 89.38 907 LEU A C 1
ATOM 7004 O O . LEU A 1 907 ? -4.257 16.161 35.251 1.00 89.38 907 LEU A O 1
ATOM 7008 N N . GLY A 1 908 ? -2.932 16.811 33.557 1.00 87.56 908 GLY A N 1
ATOM 7009 C CA . GLY A 1 908 ? -3.507 18.145 33.395 1.00 87.56 908 GLY A CA 1
ATOM 7010 C C . GLY A 1 908 ? -5.011 18.111 33.103 1.00 87.56 908 GLY A C 1
ATOM 7011 O O . GLY A 1 908 ? -5.766 18.798 33.784 1.00 87.56 908 GLY A O 1
ATOM 7012 N N . ASP A 1 909 ? -5.466 17.284 32.155 1.00 85.12 909 ASP A N 1
ATOM 7013 C CA . ASP A 1 909 ? -6.898 17.100 31.848 1.00 85.12 909 ASP A CA 1
ATOM 7014 C C . ASP A 1 909 ? -7.691 16.648 33.093 1.00 85.12 909 ASP A C 1
ATOM 7016 O O . ASP A 1 909 ? -8.742 17.208 33.411 1.00 85.12 909 ASP A O 1
ATOM 7020 N N . ILE A 1 910 ? -7.172 15.661 33.831 1.00 85.50 910 ILE A N 1
ATOM 7021 C CA . ILE A 1 910 ? -7.794 15.132 35.054 1.00 85.50 910 ILE A CA 1
ATOM 7022 C C . ILE A 1 910 ? -7.876 16.198 36.150 1.00 85.50 910 ILE A C 1
ATOM 7024 O O . ILE A 1 910 ? -8.914 16.338 36.794 1.00 85.50 910 ILE A O 1
ATOM 7028 N N . LEU A 1 911 ? -6.820 16.988 36.338 1.00 87.75 911 LEU A N 1
ATOM 7029 C CA . LEU A 1 911 ? -6.802 18.075 37.317 1.00 87.75 911 LEU A CA 1
ATOM 7030 C C . LEU A 1 911 ? -7.809 19.180 36.969 1.00 87.75 911 LEU A C 1
ATOM 7032 O O . LEU A 1 911 ? -8.456 19.714 37.868 1.00 87.75 911 LEU A O 1
ATOM 7036 N N . VAL A 1 912 ? -8.009 19.483 35.680 1.00 86.06 912 VAL A N 1
ATOM 7037 C CA . VAL A 1 912 ? -9.063 20.409 35.223 1.00 86.06 912 VAL A CA 1
ATOM 7038 C C . VAL A 1 912 ? -10.451 19.878 35.576 1.00 86.06 912 VAL A C 1
ATOM 7040 O O . VAL A 1 912 ? -11.282 20.645 36.060 1.00 86.06 912 VAL A O 1
ATOM 7043 N N . ILE A 1 913 ? -10.701 18.575 35.392 1.00 82.56 913 ILE A N 1
ATOM 7044 C CA . ILE A 1 913 ? -11.970 17.934 35.784 1.00 82.56 913 ILE A CA 1
ATOM 7045 C C . ILE A 1 913 ? -12.183 18.025 37.303 1.00 82.56 913 ILE A C 1
ATOM 7047 O O . ILE A 1 913 ? -13.298 18.274 37.751 1.00 82.56 913 ILE A O 1
ATOM 7051 N N . GLN A 1 914 ? -11.119 17.884 38.096 1.00 83.50 914 GLN A N 1
ATOM 7052 C CA . GLN A 1 914 ? -11.161 18.048 39.553 1.00 83.50 914 GLN A CA 1
ATOM 7053 C C . GLN A 1 914 ? -11.263 19.519 40.018 1.00 83.50 914 GLN A C 1
ATOM 7055 O O . GLN A 1 914 ? -11.344 19.767 41.219 1.00 83.50 914 GLN A O 1
ATOM 7060 N N . GLY A 1 915 ? -11.217 20.502 39.110 1.00 84.06 915 GLY A N 1
ATOM 7061 C CA . GLY A 1 915 ? -11.221 21.934 39.444 1.00 84.06 915 GLY A CA 1
ATOM 7062 C C . GLY A 1 915 ? -9.877 22.491 39.937 1.00 84.06 915 GLY A C 1
ATOM 7063 O O . GLY A 1 915 ? -9.797 23.646 40.352 1.00 84.06 915 GLY A O 1
ATOM 7064 N N . ARG A 1 916 ? -8.791 21.712 39.871 1.00 89.88 916 ARG A N 1
ATOM 7065 C CA . ARG A 1 916 ? -7.430 22.107 40.284 1.00 89.88 916 ARG A CA 1
ATOM 7066 C C . ARG A 1 916 ? -6.692 22.816 39.146 1.00 89.88 916 ARG A C 1
ATOM 7068 O O . ARG A 1 916 ? -5.681 22.343 38.630 1.00 89.88 916 ARG A O 1
ATOM 7075 N N . PHE A 1 917 ? -7.214 23.973 38.743 1.00 89.69 917 PHE A N 1
ATOM 7076 C CA . PHE A 1 917 ? -6.743 24.702 37.559 1.00 89.69 917 PHE A CA 1
ATOM 7077 C C . PHE A 1 917 ? -5.298 25.208 37.665 1.00 89.69 917 PHE A C 1
ATOM 7079 O O . PHE A 1 917 ? -4.583 25.187 36.670 1.00 89.69 917 PHE A O 1
ATOM 7086 N N . ALA A 1 918 ? -4.854 25.636 38.853 1.00 87.69 918 ALA A N 1
ATOM 7087 C CA . ALA A 1 918 ? -3.498 26.156 39.050 1.00 87.69 918 ALA A CA 1
ATOM 7088 C C . ALA A 1 918 ? -2.430 25.085 38.783 1.00 87.69 918 ALA A C 1
ATOM 7090 O O . ALA A 1 918 ? -1.511 25.310 38.006 1.00 87.69 918 ALA A O 1
ATOM 7091 N N . GLU A 1 919 ? -2.602 23.888 39.350 1.00 90.00 919 GLU A N 1
ATOM 7092 C CA . GLU A 1 919 ? -1.682 22.770 39.117 1.00 90.00 919 GLU A CA 1
ATOM 7093 C C . GLU A 1 919 ? -1.715 22.292 37.661 1.00 90.00 919 GLU A C 1
ATOM 7095 O O . GLU A 1 919 ? -0.671 21.992 37.084 1.00 90.00 919 GLU A O 1
ATOM 7100 N N . ALA A 1 920 ? -2.900 22.256 37.041 1.00 90.69 920 ALA A N 1
ATOM 7101 C CA . ALA A 1 920 ? -3.027 21.920 35.627 1.00 90.69 920 ALA A CA 1
ATOM 7102 C C . ALA A 1 920 ? -2.289 22.926 34.726 1.00 90.69 920 ALA A C 1
ATOM 7104 O O . ALA A 1 920 ? -1.653 22.525 33.750 1.00 90.69 920 ALA A O 1
ATOM 7105 N N . LEU A 1 921 ? -2.348 24.219 35.063 1.00 90.50 921 LEU A N 1
ATOM 7106 C CA . LEU A 1 921 ? -1.650 25.276 34.337 1.00 90.50 921 LEU A CA 1
ATOM 7107 C C . LEU A 1 921 ? -0.131 25.135 34.481 1.00 90.50 921 LEU A C 1
ATOM 7109 O O . LEU A 1 921 ? 0.557 25.108 33.465 1.00 90.50 921 LEU A O 1
ATOM 7113 N N . THR A 1 922 ? 0.376 24.928 35.703 1.00 90.88 922 THR A N 1
ATOM 7114 C CA . THR A 1 922 ? 1.805 24.675 35.962 1.00 90.88 922 THR A CA 1
ATOM 7115 C C . THR A 1 922 ? 2.324 23.503 35.134 1.00 90.88 922 THR A C 1
ATOM 7117 O O . THR A 1 922 ? 3.356 23.616 34.478 1.00 90.88 922 THR A O 1
ATOM 7120 N N . ILE A 1 923 ? 1.588 22.388 35.086 1.00 89.75 923 ILE A N 1
ATOM 7121 C CA . ILE A 1 923 ? 1.985 21.227 34.279 1.00 89.75 923 ILE A CA 1
ATOM 7122 C C . ILE A 1 923 ? 2.071 21.586 32.789 1.00 89.75 923 ILE A C 1
ATOM 7124 O O . ILE A 1 923 ? 3.039 21.223 32.116 1.00 89.75 923 ILE A O 1
ATOM 7128 N N . ARG A 1 924 ? 1.080 22.303 32.252 1.00 90.75 924 ARG A N 1
ATOM 7129 C CA . ARG A 1 924 ? 1.074 22.665 30.830 1.00 90.75 924 ARG A CA 1
ATOM 7130 C C . ARG A 1 924 ? 2.161 23.683 30.483 1.00 90.75 924 ARG A C 1
ATOM 7132 O O . ARG A 1 924 ? 2.810 23.542 29.449 1.00 90.75 924 ARG A O 1
ATOM 7139 N N . GLU A 1 925 ? 2.381 24.685 31.327 1.00 89.88 925 GLU A N 1
ATOM 7140 C CA . GLU A 1 925 ? 3.315 25.782 31.060 1.00 89.88 925 GLU A CA 1
ATOM 7141 C C . GLU A 1 925 ? 4.775 25.419 31.338 1.00 89.88 925 GLU A C 1
ATOM 7143 O O . GLU A 1 925 ? 5.641 25.712 30.513 1.00 89.88 925 GLU A O 1
ATOM 7148 N N . GLU A 1 926 ? 5.054 24.758 32.463 1.00 88.69 926 GLU A N 1
ATOM 7149 C CA . GLU A 1 926 ? 6.421 24.485 32.919 1.00 88.69 926 GLU A CA 1
ATOM 7150 C C . GLU A 1 926 ? 6.953 23.125 32.449 1.00 88.69 926 GLU A C 1
ATOM 7152 O O . GLU A 1 926 ? 8.170 22.937 32.380 1.00 88.69 926 GLU A O 1
ATOM 7157 N N . ILE A 1 927 ? 6.073 22.178 32.091 1.00 85.06 927 ILE A N 1
ATOM 7158 C CA . ILE A 1 927 ? 6.474 20.822 31.682 1.00 85.06 927 ILE A CA 1
ATOM 7159 C C . ILE A 1 927 ? 6.176 20.555 30.202 1.00 85.06 927 ILE A C 1
ATOM 7161 O O . ILE A 1 927 ? 7.110 20.281 29.447 1.00 85.06 927 ILE A O 1
ATOM 7165 N N . GLU A 1 928 ? 4.915 20.640 29.756 1.00 84.44 928 GLU A N 1
ATOM 7166 C CA . GLU A 1 928 ? 4.550 20.283 28.370 1.00 84.44 928 GLU A CA 1
ATOM 7167 C C . GLU A 1 928 ? 5.167 21.219 27.326 1.00 84.44 928 GLU A C 1
ATOM 7169 O O . GLU A 1 928 ? 5.853 20.754 26.411 1.00 84.44 928 GLU A O 1
ATOM 7174 N N . LEU A 1 929 ? 4.933 22.535 27.437 1.00 88.69 929 LEU A N 1
ATOM 7175 C CA . LEU A 1 929 ? 5.387 23.489 26.419 1.00 88.69 929 LEU A CA 1
ATOM 7176 C C . LEU A 1 929 ? 6.909 23.425 26.181 1.00 88.69 929 LEU A C 1
ATOM 7178 O O . LEU A 1 929 ? 7.303 23.393 25.010 1.00 88.69 929 LEU A O 1
ATOM 7182 N N . PRO A 1 930 ? 7.782 23.357 27.211 1.00 88.62 930 PRO A N 1
ATOM 7183 C CA . PRO A 1 930 ? 9.221 23.221 27.003 1.00 88.62 930 PRO A CA 1
ATOM 7184 C C . PRO A 1 930 ? 9.625 21.908 26.330 1.00 88.62 930 PRO A C 1
ATOM 7186 O O . PRO A 1 930 ? 10.569 21.914 25.540 1.00 88.62 930 PRO A O 1
ATOM 7189 N N . ILE A 1 931 ? 8.940 20.794 26.621 1.00 82.25 931 ILE A N 1
ATOM 7190 C CA . ILE A 1 931 ? 9.215 19.508 25.960 1.00 82.25 931 ILE A CA 1
ATOM 7191 C C . ILE A 1 931 ? 8.882 19.609 24.469 1.00 82.25 931 ILE A C 1
ATOM 7193 O O . ILE A 1 931 ? 9.733 19.305 23.631 1.00 82.25 931 ILE A O 1
ATOM 7197 N N . TYR A 1 932 ? 7.689 20.103 24.123 1.00 82.19 932 TYR A N 1
ATOM 7198 C CA . TYR A 1 932 ? 7.293 20.237 22.721 1.00 82.19 932 TYR A CA 1
ATOM 7199 C C . TYR A 1 932 ? 8.201 21.205 21.956 1.00 82.19 932 TYR A C 1
ATOM 7201 O O . TYR A 1 932 ? 8.624 20.893 20.844 1.00 82.19 932 TYR A O 1
ATOM 7209 N N . LEU A 1 933 ? 8.619 22.309 22.585 1.00 82.38 933 LEU A N 1
ATOM 7210 C CA . LEU A 1 933 ? 9.561 23.255 21.987 1.00 82.38 933 LEU A CA 1
ATOM 7211 C C . LEU A 1 933 ? 10.941 22.626 21.713 1.00 82.38 933 LEU A C 1
ATOM 7213 O O . LEU A 1 933 ? 11.483 22.822 20.628 1.00 82.38 933 LEU A O 1
ATOM 7217 N N . ARG A 1 934 ? 11.500 21.848 22.656 1.00 80.31 934 ARG A N 1
ATOM 7218 C CA . ARG A 1 934 ? 12.784 21.141 22.459 1.00 80.31 934 ARG A CA 1
ATOM 7219 C C . ARG A 1 934 ? 12.702 20.060 21.385 1.00 80.31 934 ARG A C 1
ATOM 7221 O O . ARG A 1 934 ? 13.658 19.878 20.641 1.00 80.31 934 ARG A O 1
ATOM 7228 N N . SER A 1 935 ? 11.570 19.361 21.303 1.00 74.81 935 SER A N 1
ATOM 7229 C CA . SER A 1 935 ? 11.345 18.301 20.312 1.00 74.81 935 SER A CA 1
ATOM 7230 C C . SER A 1 935 ? 11.066 18.815 18.892 1.00 74.81 935 SER A C 1
ATOM 7232 O O . SER A 1 935 ? 11.076 18.029 17.949 1.00 74.81 935 SER A O 1
ATOM 7234 N N . GLY A 1 936 ? 10.799 20.117 18.728 1.00 74.81 936 GLY A N 1
ATOM 7235 C CA . GLY A 1 936 ? 10.375 20.703 17.454 1.00 74.81 936 GLY A CA 1
ATOM 7236 C C . GLY A 1 936 ? 8.910 20.428 17.082 1.00 74.81 936 GLY A C 1
ATOM 7237 O O . GLY A 1 936 ? 8.480 20.834 16.004 1.00 74.81 936 GLY A O 1
ATOM 7238 N N . ASP A 1 937 ? 8.126 19.788 17.958 1.00 78.00 937 ASP A N 1
ATOM 7239 C CA . ASP A 1 937 ? 6.698 19.517 17.751 1.00 78.00 937 ASP A CA 1
ATOM 7240 C C . ASP A 1 937 ? 5.849 20.780 17.984 1.00 78.00 937 ASP A C 1
ATOM 7242 O O . ASP A 1 937 ? 5.189 20.980 19.009 1.00 78.00 937 ASP A O 1
ATOM 7246 N N . LEU A 1 938 ? 5.886 21.671 16.993 1.00 80.12 938 LEU A N 1
ATOM 7247 C CA . LEU A 1 938 ? 5.144 22.930 17.008 1.00 80.12 938 LEU A CA 1
ATOM 7248 C C . LEU A 1 938 ? 3.618 22.732 16.907 1.00 80.12 938 LEU A C 1
ATOM 7250 O O . LEU A 1 938 ? 2.876 23.637 17.298 1.00 80.12 938 LEU A O 1
ATOM 7254 N N . ARG A 1 939 ? 3.143 21.570 16.424 1.00 82.44 939 ARG A N 1
ATOM 7255 C CA . ARG A 1 939 ? 1.711 21.217 16.382 1.00 82.44 939 ARG A CA 1
ATOM 7256 C C . ARG A 1 939 ? 1.204 20.947 17.796 1.00 82.44 939 ARG A C 1
ATOM 7258 O O . ARG A 1 939 ? 0.281 21.630 18.240 1.00 82.44 939 ARG A O 1
ATOM 7265 N N . SER A 1 940 ? 1.842 20.037 18.535 1.00 79.19 940 SER A N 1
ATOM 7266 C CA . SER A 1 940 ? 1.470 19.728 19.925 1.00 79.19 940 SER A CA 1
ATOM 7267 C C . SER A 1 940 ? 1.638 20.936 20.844 1.00 79.19 940 SER A C 1
ATOM 7269 O O . SER A 1 940 ? 0.778 21.196 21.683 1.00 79.19 940 SER A O 1
ATOM 7271 N N . TRP A 1 941 ? 2.676 21.751 20.625 1.00 87.81 941 TRP A N 1
ATOM 7272 C CA . TRP A 1 941 ? 2.844 23.026 21.326 1.00 87.81 941 TRP A CA 1
ATOM 7273 C C . TRP A 1 941 ? 1.630 23.956 21.148 1.00 87.81 941 TRP A C 1
ATOM 7275 O O . TRP A 1 941 ? 1.101 24.489 22.128 1.00 87.81 941 TRP A O 1
ATOM 7285 N N . ALA A 1 942 ? 1.142 24.122 19.913 1.00 85.94 942 ALA A N 1
ATOM 7286 C CA . ALA A 1 942 ? -0.021 24.961 19.633 1.00 85.94 942 ALA A CA 1
ATOM 7287 C C . ALA A 1 942 ? -1.315 24.380 20.234 1.00 85.94 942 ALA A C 1
ATOM 7289 O O . ALA A 1 942 ? -2.139 25.136 20.749 1.00 85.94 942 ALA A O 1
ATOM 7290 N N . LEU A 1 943 ? -1.483 23.054 20.242 1.00 85.06 943 LEU A N 1
ATOM 7291 C CA . LEU A 1 943 ? -2.625 22.393 20.886 1.00 85.06 943 LEU A CA 1
ATOM 7292 C C . LEU A 1 943 ? -2.592 22.525 22.419 1.00 85.06 943 LEU A C 1
ATOM 7294 O O . LEU A 1 943 ? -3.626 22.790 23.034 1.00 85.06 943 LEU A O 1
ATOM 7298 N N . THR A 1 944 ? -1.421 22.440 23.056 1.00 87.62 944 THR A N 1
ATOM 7299 C CA . THR A 1 944 ? -1.288 22.723 24.495 1.00 87.62 944 THR A CA 1
ATOM 7300 C C . THR A 1 944 ? -1.671 24.169 24.812 1.00 87.62 944 THR A C 1
ATOM 7302 O O . THR A 1 944 ? -2.373 24.405 25.795 1.00 87.62 944 THR A O 1
ATOM 7305 N N . LYS A 1 945 ? -1.314 25.140 23.960 1.00 92.31 945 LYS A N 1
ATOM 7306 C CA . LYS A 1 945 ? -1.767 26.540 24.096 1.00 92.31 945 LYS A CA 1
ATOM 7307 C C . LYS A 1 945 ? -3.288 26.681 24.001 1.00 92.31 945 LYS A C 1
ATOM 7309 O O . LYS A 1 945 ? -3.875 27.455 24.755 1.00 92.31 945 LYS A O 1
ATOM 7314 N N . VAL A 1 946 ? -3.936 25.905 23.131 1.00 89.94 946 VAL A N 1
ATOM 7315 C CA . VAL A 1 946 ? -5.404 25.838 23.044 1.00 89.94 946 VAL A CA 1
ATOM 7316 C C . VAL A 1 946 ? -6.019 25.300 24.342 1.00 89.94 946 VAL A C 1
ATOM 7318 O O . VAL A 1 946 ? -7.036 25.817 24.802 1.00 89.94 946 VAL A O 1
ATOM 7321 N N . ASN A 1 947 ? -5.395 24.304 24.971 1.00 89.00 947 ASN A N 1
ATOM 7322 C CA . ASN A 1 947 ? -5.859 23.776 26.254 1.00 89.00 947 ASN A CA 1
ATOM 7323 C C . ASN A 1 947 ? -5.612 24.745 27.419 1.00 89.00 947 ASN A C 1
ATOM 7325 O O . ASN A 1 947 ? -6.458 24.858 28.300 1.00 89.00 947 ASN A O 1
ATOM 7329 N N . ILE A 1 948 ? -4.497 25.481 27.415 1.00 91.25 948 ILE A N 1
ATOM 7330 C CA . ILE A 1 948 ? -4.246 26.559 28.385 1.00 91.25 948 ILE A CA 1
ATOM 7331 C C . ILE A 1 948 ? -5.335 27.632 28.280 1.00 91.25 948 ILE A C 1
ATOM 7333 O O . ILE A 1 948 ? -5.853 28.075 29.300 1.00 91.25 948 ILE A O 1
ATOM 7337 N N . ALA A 1 949 ? -5.741 28.006 27.063 1.00 91.31 949 ALA A N 1
ATOM 7338 C CA . ALA A 1 949 ? -6.833 28.955 26.863 1.00 91.31 949 ALA A CA 1
ATOM 7339 C C . ALA A 1 949 ? -8.165 28.473 27.480 1.00 91.31 949 ALA A C 1
ATOM 7341 O O . ALA A 1 949 ? -8.892 29.289 28.041 1.00 91.31 949 ALA A O 1
ATOM 7342 N N . ASP A 1 950 ? -8.456 27.165 27.445 1.00 87.50 950 ASP A N 1
ATOM 7343 C CA . ASP A 1 950 ? -9.627 26.571 28.121 1.00 87.50 950 ASP A CA 1
ATOM 7344 C C . ASP A 1 950 ? -9.547 26.737 29.648 1.00 87.50 950 ASP A C 1
ATOM 7346 O O . ASP A 1 950 ? -10.513 27.138 30.291 1.00 87.50 950 ASP A O 1
ATOM 7350 N N . ILE A 1 951 ? -8.369 26.488 30.231 1.00 89.44 951 ILE A N 1
ATOM 7351 C CA . ILE A 1 951 ? -8.135 26.636 31.676 1.00 89.44 951 ILE A CA 1
ATOM 7352 C C . ILE A 1 951 ? -8.279 28.102 32.100 1.00 89.44 951 ILE A C 1
ATOM 7354 O O . ILE A 1 951 ? -8.946 28.391 33.093 1.00 89.44 951 ILE A O 1
ATOM 7358 N N . LEU A 1 952 ? -7.690 29.026 31.337 1.00 89.06 952 LEU A N 1
ATOM 7359 C CA . LEU A 1 952 ? -7.764 30.462 31.608 1.00 89.06 952 LEU A CA 1
ATOM 7360 C C . LEU A 1 952 ? -9.199 30.988 31.509 1.00 89.06 952 LEU A C 1
ATOM 7362 O O . LEU A 1 952 ? -9.600 31.817 32.324 1.00 89.06 952 LEU A O 1
ATOM 7366 N N . GLU A 1 953 ? -9.999 30.491 30.563 1.00 87.81 953 GLU A N 1
ATOM 7367 C CA . GLU A 1 953 ? -11.420 30.842 30.484 1.00 87.81 953 GLU A CA 1
ATOM 7368 C C . GLU A 1 953 ? -12.187 30.372 31.723 1.00 87.81 953 GLU A C 1
ATOM 7370 O O . GLU A 1 953 ? -12.889 31.178 32.333 1.00 87.81 953 GLU A O 1
ATOM 7375 N N . ARG A 1 954 ? -11.982 29.125 32.169 1.00 84.06 954 ARG A N 1
ATOM 7376 C CA . ARG A 1 954 ? -12.600 28.598 33.403 1.00 84.06 954 ARG A CA 1
ATOM 7377 C C . ARG A 1 954 ? -12.166 29.342 34.668 1.00 84.06 954 ARG A C 1
ATOM 7379 O O . ARG A 1 954 ? -12.921 29.386 35.634 1.00 84.06 954 ARG A O 1
ATOM 7386 N N . GLN A 1 955 ? -10.975 29.940 34.668 1.00 86.31 955 GLN A N 1
ATOM 7387 C CA . GLN A 1 955 ? -10.494 30.828 35.733 1.00 86.31 955 GLN A CA 1
ATOM 7388 C C . GLN A 1 955 ? -11.045 32.264 35.633 1.00 86.31 955 GLN A C 1
ATOM 7390 O O . GLN A 1 955 ? -10.682 33.114 36.445 1.00 86.31 955 GLN A O 1
ATOM 7395 N N . GLY A 1 956 ? -11.901 32.561 34.650 1.00 85.06 956 GLY A N 1
ATOM 7396 C CA . GLY A 1 956 ? -12.479 33.889 34.447 1.00 85.06 956 GLY A CA 1
ATOM 7397 C C . GLY A 1 956 ? -11.535 34.884 33.766 1.00 85.06 956 GLY A C 1
ATOM 7398 O O . GLY A 1 956 ? -11.722 36.091 33.903 1.00 85.06 956 GLY A O 1
ATOM 7399 N N . GLN A 1 957 ? -10.527 34.410 33.024 1.00 90.25 957 GLN A N 1
ATOM 7400 C CA . GLN A 1 957 ? -9.559 35.235 32.286 1.00 90.25 957 GLN A CA 1
ATOM 7401 C C . GLN A 1 957 ? -9.714 35.099 30.753 1.00 90.25 957 GLN A C 1
ATOM 7403 O O . GLN A 1 957 ? -8.772 34.697 30.057 1.00 90.25 957 GLN A O 1
ATOM 7408 N N . PRO A 1 958 ? -10.878 35.458 30.170 1.00 88.50 958 PRO A N 1
ATOM 7409 C CA . PRO A 1 958 ? -11.153 35.253 28.745 1.00 88.50 958 PRO A CA 1
ATOM 7410 C C . PRO A 1 958 ? -10.226 36.065 27.827 1.00 88.50 958 PRO A C 1
ATOM 7412 O O . PRO A 1 958 ? -9.917 35.631 26.720 1.00 88.50 958 PRO A O 1
ATOM 7415 N N . ASP A 1 959 ? -9.725 37.220 28.275 1.00 88.69 959 ASP A N 1
ATOM 7416 C CA . ASP A 1 959 ? -8.804 38.053 27.490 1.00 88.69 959 ASP A CA 1
ATOM 7417 C C . ASP A 1 959 ? -7.438 37.403 27.267 1.00 88.69 959 ASP A C 1
ATOM 7419 O O . ASP A 1 959 ? -6.894 37.443 26.159 1.00 88.69 959 ASP A O 1
ATOM 7423 N N . ALA A 1 960 ? -6.890 36.772 28.307 1.00 89.94 960 ALA A N 1
ATOM 7424 C CA . ALA A 1 960 ? -5.633 36.043 28.204 1.00 89.94 960 ALA A CA 1
ATOM 7425 C C . ALA A 1 960 ? -5.786 34.828 27.275 1.00 89.94 960 ALA A C 1
ATOM 7427 O O . ALA A 1 960 ? -4.931 34.604 26.415 1.00 89.94 960 ALA A O 1
ATOM 7428 N N . ALA A 1 961 ? -6.913 34.115 27.389 1.00 91.25 961 ALA A N 1
ATOM 7429 C CA . ALA A 1 961 ? -7.263 32.992 26.526 1.00 91.25 961 ALA A CA 1
ATOM 7430 C C . ALA A 1 961 ? -7.381 33.407 25.047 1.00 91.25 961 ALA A C 1
ATOM 7432 O O . ALA A 1 961 ? -6.737 32.815 24.179 1.00 91.25 961 ALA A O 1
ATOM 7433 N N . ILE A 1 962 ? -8.133 34.477 24.750 1.00 92.44 962 ILE A N 1
ATOM 7434 C CA . ILE A 1 962 ? -8.295 35.012 23.387 1.00 92.44 962 ILE A CA 1
ATOM 7435 C C . ILE A 1 962 ? -6.948 35.425 22.795 1.00 92.44 962 ILE A C 1
ATOM 7437 O O . ILE A 1 962 ? -6.683 35.138 21.624 1.00 92.44 962 ILE A O 1
ATOM 7441 N N . ARG A 1 963 ? -6.094 36.093 23.582 1.00 92.75 963 ARG A N 1
ATOM 7442 C CA . ARG A 1 963 ? -4.763 36.516 23.134 1.00 92.75 963 ARG A CA 1
ATOM 7443 C C . ARG A 1 963 ? -3.931 35.311 22.709 1.00 92.75 963 ARG A C 1
ATOM 7445 O O . ARG A 1 963 ? -3.495 35.280 21.565 1.00 92.75 963 ARG A O 1
ATOM 7452 N N . ILE A 1 964 ? -3.792 34.302 23.573 1.00 93.00 964 ILE A N 1
ATOM 7453 C CA . ILE A 1 964 ? -3.019 33.086 23.273 1.00 93.00 964 ILE A CA 1
ATOM 7454 C C . ILE A 1 964 ? -3.534 32.400 21.997 1.00 93.00 964 ILE A C 1
ATOM 7456 O O . ILE A 1 964 ? -2.745 32.035 21.122 1.00 93.00 964 ILE A O 1
ATOM 7460 N N . LEU A 1 965 ? -4.855 32.276 21.838 1.00 92.62 965 LEU A N 1
ATOM 7461 C CA . LEU A 1 965 ? -5.444 31.656 20.649 1.00 92.62 965 LEU A CA 1
ATOM 7462 C C . LEU A 1 965 ? -5.169 32.461 19.368 1.00 92.62 965 LEU A C 1
ATOM 7464 O O . LEU A 1 965 ? -4.775 31.879 18.356 1.00 92.62 965 LEU A O 1
ATOM 7468 N N . LYS A 1 966 ? -5.338 33.793 19.402 1.00 91.38 966 LYS A N 1
ATOM 7469 C CA . LYS A 1 966 ? -5.183 34.670 18.227 1.00 91.38 966 LYS A CA 1
ATOM 7470 C C . LYS A 1 966 ? -3.726 34.926 17.836 1.00 91.38 966 LYS A C 1
ATOM 7472 O O . LYS A 1 966 ? -3.443 34.968 16.641 1.00 91.38 966 LYS A O 1
ATOM 7477 N N . SER A 1 967 ? -2.821 35.138 18.795 1.00 89.19 967 SER A N 1
ATOM 7478 C CA . SER A 1 967 ? -1.438 35.557 18.510 1.00 89.19 967 SER A CA 1
ATOM 7479 C C . SER A 1 967 ? -0.435 34.411 18.453 1.00 89.19 967 SER A C 1
ATOM 7481 O O . SER A 1 967 ? 0.585 34.551 17.786 1.00 89.19 967 SER A O 1
ATOM 7483 N N . GLU A 1 968 ? -0.698 33.291 19.131 1.00 91.62 968 GLU A N 1
ATOM 7484 C CA . GLU A 1 968 ? 0.266 32.190 19.249 1.00 91.62 968 GLU A CA 1
ATOM 7485 C C . GLU A 1 968 ? -0.232 30.913 18.560 1.00 91.62 968 GLU A C 1
ATOM 7487 O O . GLU A 1 968 ? 0.402 30.435 17.615 1.00 91.62 968 GLU A O 1
ATOM 7492 N N . ALA A 1 969 ? -1.377 30.369 18.987 1.00 91.38 969 ALA A N 1
ATOM 7493 C CA . ALA A 1 969 ? -1.828 29.047 18.546 1.00 91.38 969 ALA A CA 1
ATOM 7494 C C . ALA A 1 969 ? -2.290 29.030 17.078 1.00 91.38 969 ALA A C 1
ATOM 7496 O O . ALA A 1 969 ? -1.756 28.272 16.266 1.00 91.38 969 ALA A O 1
ATOM 7497 N N . LEU A 1 970 ? -3.250 29.886 16.707 1.00 91.88 970 LEU A N 1
ATOM 7498 C CA . LEU A 1 970 ? -3.827 29.889 15.359 1.00 91.88 970 LEU A CA 1
ATOM 7499 C C . LEU A 1 970 ? -2.807 30.246 14.255 1.00 91.88 970 LEU A C 1
ATOM 7501 O O . LEU A 1 970 ? -2.793 29.552 13.235 1.00 91.88 970 LEU A O 1
ATOM 7505 N N . PRO A 1 971 ? -1.923 31.256 14.414 1.00 91.56 971 PRO A N 1
ATOM 7506 C CA . PRO A 1 971 ? -0.887 31.546 13.420 1.00 91.56 971 PRO A CA 1
ATOM 7507 C C . PRO A 1 971 ? 0.105 30.395 13.242 1.00 91.56 971 PRO A C 1
ATOM 7509 O O . PRO A 1 971 ? 0.517 30.111 12.117 1.00 91.56 971 PRO A O 1
ATOM 7512 N N . THR A 1 972 ? 0.457 29.703 14.330 1.00 83.94 972 THR A N 1
ATOM 7513 C CA . THR A 1 972 ? 1.356 28.544 14.274 1.00 83.94 972 THR A CA 1
ATOM 7514 C C . THR A 1 972 ? 0.721 27.405 13.481 1.00 83.94 972 THR A C 1
ATOM 7516 O O . THR A 1 972 ? 1.339 26.922 12.536 1.00 83.94 972 THR A O 1
ATOM 7519 N N . LEU A 1 973 ? -0.534 27.051 13.775 1.00 83.94 973 LEU A N 1
ATOM 7520 C CA . LEU A 1 973 ? -1.268 26.006 13.049 1.00 83.94 973 LEU A CA 1
ATOM 7521 C C . LEU A 1 973 ? -1.453 26.352 11.562 1.00 83.94 973 LEU A C 1
ATOM 7523 O O . LEU A 1 973 ? -1.228 25.508 10.698 1.00 83.94 973 LEU A O 1
ATOM 7527 N N . LYS A 1 974 ? -1.768 27.616 11.240 1.00 83.12 974 LYS A N 1
ATOM 7528 C CA . LYS A 1 974 ? -1.864 28.084 9.845 1.00 83.12 974 LYS A CA 1
ATOM 7529 C C . LYS A 1 974 ? -0.528 27.998 9.105 1.00 83.12 974 LYS A C 1
ATOM 7531 O O . LYS A 1 974 ? -0.505 27.581 7.950 1.00 83.12 974 LYS A O 1
ATOM 7536 N N . ARG A 1 975 ? 0.584 28.365 9.754 1.00 83.56 975 ARG A N 1
ATOM 7537 C CA . ARG A 1 975 ? 1.934 28.273 9.170 1.00 83.56 975 ARG A CA 1
ATOM 7538 C C . ARG A 1 975 ? 2.332 26.827 8.876 1.00 83.56 975 ARG A C 1
ATOM 7540 O O . ARG A 1 975 ? 2.954 26.581 7.850 1.00 83.56 975 ARG A O 1
ATOM 7547 N N . LEU A 1 976 ? 1.950 25.901 9.753 1.00 75.94 976 LEU A N 1
ATOM 7548 C CA . LEU A 1 976 ? 2.187 24.464 9.589 1.00 75.94 976 LEU A CA 1
ATOM 7549 C C . LEU A 1 976 ? 1.222 23.797 8.595 1.00 75.94 976 LEU A C 1
ATOM 7551 O O . LEU A 1 976 ? 1.377 22.621 8.314 1.00 75.94 976 LEU A O 1
ATOM 7555 N N . ARG A 1 977 ? 0.240 24.533 8.048 1.00 75.94 977 ARG A N 1
ATOM 7556 C CA . ARG A 1 977 ? -0.845 23.994 7.208 1.00 75.94 977 ARG A CA 1
ATOM 7557 C C . ARG A 1 977 ? -1.672 22.894 7.896 1.00 75.94 977 ARG A C 1
ATOM 7559 O O . ARG A 1 977 ? -2.313 22.100 7.219 1.00 75.94 977 ARG A O 1
ATOM 7566 N N . CYS A 1 978 ? -1.748 22.915 9.226 1.00 72.75 978 CYS A N 1
ATOM 7567 C CA . CYS A 1 978 ? -2.649 22.074 10.017 1.00 72.75 978 CYS A CA 1
ATOM 7568 C C . CYS A 1 978 ? -4.080 22.638 9.932 1.00 72.75 978 CYS A C 1
ATOM 7570 O O . CYS A 1 978 ? -4.539 23.365 10.820 1.00 72.75 978 CYS A O 1
ATOM 7572 N N . VAL A 1 979 ? -4.748 22.416 8.793 1.00 74.56 979 VAL A N 1
ATOM 7573 C CA . VAL A 1 979 ? -6.021 23.074 8.445 1.00 74.56 979 VAL A CA 1
ATOM 7574 C C . VAL A 1 979 ? -7.153 22.658 9.394 1.00 74.56 979 VAL A C 1
ATOM 7576 O O . VAL A 1 979 ? -7.913 23.520 9.843 1.00 74.56 979 VAL A O 1
ATOM 7579 N N . ARG A 1 980 ? -7.233 21.367 9.752 1.00 77.69 980 ARG A N 1
ATOM 7580 C CA . ARG A 1 980 ? -8.265 20.818 10.650 1.00 77.69 980 ARG A CA 1
ATOM 7581 C C . ARG A 1 980 ? -8.143 21.390 12.065 1.00 77.69 980 ARG A C 1
ATOM 7583 O O . ARG A 1 980 ? -9.114 21.877 12.635 1.00 77.69 980 ARG A O 1
ATOM 7590 N N . GLU A 1 981 ? -6.945 21.410 12.633 1.00 79.44 981 GLU A N 1
ATOM 7591 C CA . GLU A 1 981 ? -6.680 21.909 13.986 1.00 79.44 981 GLU A CA 1
ATOM 7592 C C . GLU A 1 981 ? -6.802 23.420 14.065 1.00 79.44 981 GLU A C 1
ATOM 7594 O O . GLU A 1 981 ? -7.277 23.946 15.072 1.00 79.44 981 GLU A O 1
ATOM 7599 N N . ALA A 1 982 ? -6.410 24.134 13.006 1.00 83.44 982 ALA A N 1
ATOM 7600 C CA . ALA A 1 982 ? -6.687 25.557 12.898 1.00 83.44 982 ALA A CA 1
ATOM 7601 C C . ALA A 1 982 ? -8.201 25.811 12.966 1.00 83.44 982 ALA A C 1
ATOM 7603 O O . ALA A 1 982 ? -8.622 26.733 13.661 1.00 83.44 982 ALA A O 1
ATOM 7604 N N . ALA A 1 983 ? -9.018 24.973 12.321 1.00 82.62 983 ALA A N 1
ATOM 7605 C CA . ALA A 1 983 ? -10.473 25.047 12.404 1.00 82.62 983 ALA A CA 1
ATOM 7606 C C . ALA A 1 983 ? -11.003 24.746 13.817 1.00 82.62 983 ALA A C 1
ATOM 7608 O O . ALA A 1 983 ? -11.785 25.534 14.346 1.00 82.62 983 ALA A O 1
ATOM 7609 N N . ILE A 1 984 ? -10.513 23.705 14.494 1.00 80.69 984 ILE A N 1
ATOM 7610 C CA . ILE A 1 984 ? -10.879 23.414 15.897 1.00 80.69 984 ILE A CA 1
ATOM 7611 C C . ILE A 1 984 ? -10.491 24.577 16.832 1.00 80.69 984 ILE A C 1
ATOM 7613 O O . ILE A 1 984 ? -11.269 24.984 17.699 1.00 80.69 984 ILE A O 1
ATOM 7617 N N . CYS A 1 985 ? -9.302 25.152 16.638 1.00 88.25 985 CYS A N 1
ATOM 7618 C CA . CYS A 1 985 ? -8.823 26.326 17.368 1.00 88.25 985 CYS A CA 1
ATOM 7619 C C . CYS A 1 985 ? -9.720 27.552 17.124 1.00 88.25 985 CYS A C 1
ATOM 7621 O O . CYS A 1 985 ? -10.047 28.269 18.072 1.00 88.25 985 CYS A O 1
ATOM 7623 N N . MET A 1 986 ? -10.177 27.761 15.882 1.00 89.31 986 MET A N 1
ATOM 7624 C CA . MET A 1 986 ? -11.160 28.796 15.545 1.00 89.31 986 MET A CA 1
ATOM 7625 C C . MET A 1 986 ? -12.477 28.591 16.304 1.00 89.31 986 MET A C 1
ATOM 7627 O O . MET A 1 986 ? -12.962 29.546 16.903 1.00 89.31 986 MET A O 1
ATOM 7631 N N . GLY A 1 987 ? -13.000 27.365 16.383 1.00 86.31 987 GLY A N 1
ATOM 7632 C CA . GLY A 1 987 ? -14.228 27.086 17.140 1.00 86.31 987 GLY A CA 1
ATOM 7633 C C . GLY A 1 987 ? -14.103 27.396 18.631 1.00 86.31 987 GLY A C 1
ATOM 7634 O O . GLY A 1 987 ? -14.948 28.083 19.205 1.00 86.31 987 GLY A O 1
ATOM 7635 N N . LYS A 1 988 ? -12.993 26.989 19.262 1.00 88.19 988 LYS A N 1
ATOM 7636 C CA . LYS A 1 988 ? -12.709 27.350 20.663 1.00 88.19 988 LYS A CA 1
ATOM 7637 C C . LYS A 1 988 ? -12.588 28.862 20.854 1.00 88.19 988 LYS A C 1
ATOM 7639 O O . LYS A 1 988 ? -13.147 29.403 21.803 1.00 88.19 988 LYS A O 1
ATOM 7644 N N . LEU A 1 989 ? -11.907 29.560 19.948 1.00 90.75 989 LEU A N 1
ATOM 7645 C CA . LEU A 1 989 ? -11.813 31.018 19.983 1.00 90.75 989 LEU A CA 1
ATOM 7646 C C . LEU A 1 989 ? -13.195 31.679 19.873 1.00 90.75 989 LEU A C 1
ATOM 7648 O O . LEU A 1 989 ? -13.485 32.605 20.629 1.00 90.75 989 LEU A O 1
ATOM 7652 N N . ALA A 1 990 ? -14.042 31.207 18.960 1.00 87.94 990 ALA A N 1
ATOM 7653 C CA . ALA A 1 990 ? -15.386 31.735 18.764 1.00 87.94 990 ALA A CA 1
ATOM 7654 C C . ALA A 1 990 ? -16.268 31.525 20.004 1.00 87.94 990 ALA A C 1
ATOM 7656 O O . ALA A 1 990 ? -16.953 32.455 20.428 1.00 87.94 990 ALA A O 1
ATOM 7657 N N . MET A 1 991 ? -16.173 30.364 20.659 1.00 84.56 991 MET A N 1
ATOM 7658 C CA . MET A 1 991 ? -16.870 30.081 21.919 1.00 84.56 991 MET A CA 1
ATOM 7659 C C . MET A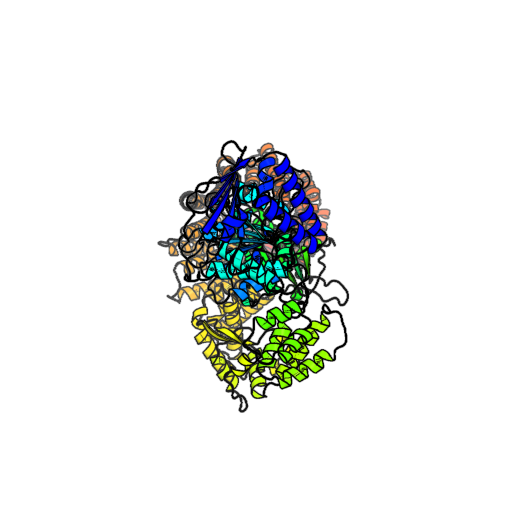 1 991 ? -16.439 31.027 23.055 1.00 84.56 991 MET A C 1
ATOM 7661 O O . MET A 1 991 ? -17.280 31.557 23.779 1.00 84.56 991 MET A O 1
ATOM 7665 N N . ILE A 1 992 ? -15.139 31.307 23.201 1.00 87.75 992 ILE A N 1
ATOM 7666 C CA . ILE A 1 992 ? -14.652 32.235 24.240 1.00 87.75 992 ILE A CA 1
ATOM 7667 C C . ILE A 1 992 ? -15.060 33.686 23.924 1.00 87.75 992 ILE A C 1
ATOM 7669 O O . ILE A 1 992 ? -15.448 34.430 24.824 1.00 87.75 992 ILE A O 1
ATOM 7673 N N . LEU A 1 993 ? -15.021 34.097 22.649 1.00 85.75 993 LEU A N 1
ATOM 7674 C CA . LEU A 1 993 ? -15.502 35.418 22.211 1.00 85.75 993 LEU A CA 1
ATOM 7675 C C . LEU A 1 993 ? -16.998 35.605 22.487 1.00 85.75 993 LEU A C 1
ATOM 7677 O O . LEU A 1 993 ? -17.411 36.671 22.939 1.00 85.75 993 LEU A O 1
ATOM 7681 N N . THR A 1 994 ? -17.777 34.548 22.273 1.00 81.88 994 THR A N 1
ATOM 7682 C CA . THR A 1 994 ? -19.215 34.485 22.549 1.00 81.88 994 THR A CA 1
ATOM 7683 C C . THR A 1 994 ? -19.504 34.710 24.030 1.00 81.88 994 THR A C 1
ATOM 7685 O O . THR A 1 994 ? -20.246 35.626 24.374 1.00 81.88 994 THR A O 1
ATOM 7688 N N . LYS A 1 995 ? -18.862 33.942 24.922 1.00 78.62 995 LYS A N 1
ATOM 7689 C CA . LYS A 1 995 ? -19.026 34.091 26.379 1.00 78.62 995 LYS A CA 1
ATOM 7690 C C . LYS A 1 995 ? -18.607 35.470 26.893 1.00 78.62 995 LYS A C 1
ATOM 7692 O O . LYS A 1 995 ? -19.151 35.962 27.875 1.00 78.62 995 LYS A O 1
ATOM 7697 N N . ARG A 1 996 ? -17.644 36.108 26.222 1.00 83.75 996 ARG A N 1
ATOM 7698 C CA . ARG A 1 996 ? -17.226 37.490 26.496 1.00 83.75 996 ARG A CA 1
ATOM 7699 C C . ARG A 1 996 ? -18.238 38.539 25.993 1.00 83.75 996 ARG A C 1
ATOM 7701 O O . ARG A 1 996 ? -18.184 39.683 26.437 1.00 83.75 996 ARG A O 1
ATOM 7708 N N . GLY A 1 997 ? -19.130 38.180 25.069 1.00 79.00 997 GLY A N 1
ATOM 7709 C CA . GLY A 1 997 ? -20.107 39.079 24.445 1.00 79.00 997 GLY A CA 1
ATOM 7710 C C . GLY A 1 997 ? -19.643 39.753 23.143 1.00 79.00 997 GLY A C 1
ATOM 7711 O O . GLY A 1 997 ? -20.342 40.627 22.632 1.00 79.00 997 GLY A O 1
ATOM 7712 N N . ASP A 1 998 ? -18.491 39.373 22.570 1.00 84.19 998 ASP A N 1
ATOM 7713 C CA . ASP A 1 998 ? -18.015 39.892 21.273 1.00 84.19 998 ASP A CA 1
ATOM 7714 C C . ASP A 1 998 ? -18.587 39.079 20.099 1.00 84.19 998 ASP A C 1
ATOM 7716 O O . ASP A 1 998 ? -17.908 38.276 19.450 1.00 84.19 998 ASP A O 1
ATOM 7720 N N . MET A 1 999 ? -19.872 39.316 19.834 1.00 74.50 999 MET A N 1
ATOM 7721 C CA . MET A 1 999 ? -20.662 38.572 18.847 1.00 74.50 999 MET A CA 1
ATOM 7722 C C . MET A 1 999 ? -20.152 38.720 17.418 1.00 74.50 999 MET A C 1
ATOM 7724 O O . MET A 1 999 ? -20.104 37.755 16.662 1.00 74.50 999 MET A O 1
ATOM 7728 N N . ARG A 1 1000 ? -19.728 39.928 17.033 1.00 80.62 1000 ARG A N 1
ATOM 7729 C CA . ARG A 1 1000 ? -19.279 40.185 15.657 1.00 80.62 1000 ARG A CA 1
ATOM 7730 C C . ARG A 1 1000 ? -18.008 39.409 15.335 1.00 80.62 1000 ARG A C 1
ATOM 7732 O O . ARG A 1 1000 ? -17.890 38.853 14.244 1.00 80.62 1000 ARG A O 1
ATOM 7739 N N . SER A 1 1001 ? -17.064 39.366 16.275 1.00 83.88 1001 SER A N 1
ATOM 7740 C CA . SER A 1 1001 ? -15.847 38.576 16.104 1.00 83.88 1001 SER A CA 1
ATOM 7741 C C . SER A 1 1001 ? -16.136 37.076 16.150 1.00 83.88 1001 SER A C 1
ATOM 7743 O O . SER A 1 1001 ? -15.535 36.338 15.372 1.00 83.88 1001 SER A O 1
ATOM 7745 N N . ALA A 1 1002 ? -17.037 36.622 17.029 1.00 84.75 1002 ALA A N 1
ATOM 7746 C CA . ALA A 1 1002 ? -17.421 35.214 17.123 1.00 84.75 1002 ALA A CA 1
ATOM 7747 C C . ALA A 1 1002 ? -18.037 34.705 15.809 1.00 84.75 1002 ALA A C 1
ATOM 7749 O O . ALA A 1 1002 ? -17.527 33.742 15.242 1.00 84.75 1002 ALA A O 1
ATOM 7750 N N . ASP A 1 1003 ? -19.033 35.408 15.262 1.00 81.31 1003 ASP A N 1
ATOM 7751 C CA . ASP A 1 1003 ? -19.682 35.067 13.987 1.00 81.31 1003 ASP A CA 1
ATOM 7752 C C . ASP A 1 1003 ? -18.694 35.010 12.820 1.00 81.31 1003 ASP A C 1
ATOM 7754 O O . ASP A 1 1003 ? -18.755 34.118 11.969 1.00 81.31 1003 ASP A O 1
ATOM 7758 N N . HIS A 1 1004 ? -17.761 35.964 12.768 1.00 85.06 1004 HIS A N 1
ATOM 7759 C CA . HIS A 1 1004 ? -16.730 35.978 11.738 1.00 85.06 1004 HIS A CA 1
ATOM 7760 C C . HIS A 1 1004 ? -15.830 34.736 11.822 1.00 85.06 1004 HIS A C 1
ATOM 7762 O O . HIS A 1 1004 ? -15.533 34.116 10.799 1.00 85.06 1004 HIS A O 1
ATOM 7768 N N . VAL A 1 1005 ? -15.420 34.347 13.033 1.00 88.00 1005 VAL A N 1
ATOM 7769 C CA . VAL A 1 1005 ? -14.578 33.163 13.254 1.00 88.00 1005 VAL A CA 1
ATOM 7770 C C . VAL A 1 1005 ? -15.346 31.869 12.964 1.00 88.00 1005 VAL A C 1
ATOM 7772 O O . VAL A 1 1005 ? -14.798 30.993 12.295 1.00 88.00 1005 VAL A O 1
ATOM 7775 N N . TRP A 1 1006 ? -16.616 31.775 13.368 1.00 86.88 1006 TRP A N 1
ATOM 7776 C CA . TRP A 1 1006 ? -17.493 30.643 13.052 1.00 86.88 1006 TRP A CA 1
ATOM 7777 C C . TRP A 1 1006 ? -17.655 30.434 11.541 1.00 86.88 1006 TRP A C 1
ATOM 7779 O O . TRP A 1 1006 ? -17.511 29.313 11.052 1.00 86.88 1006 TRP A O 1
ATOM 7789 N N . ARG A 1 1007 ? -17.877 31.511 10.773 1.00 85.75 1007 ARG A N 1
ATOM 7790 C CA . ARG A 1 1007 ? -17.973 31.444 9.302 1.00 85.75 1007 ARG A CA 1
ATOM 7791 C C . ARG A 1 1007 ? -16.688 30.939 8.657 1.00 85.75 1007 ARG A C 1
ATOM 7793 O O . ARG A 1 1007 ? -16.750 30.066 7.797 1.00 85.75 1007 ARG A O 1
ATOM 7800 N N . MET A 1 1008 ? -15.535 31.450 9.092 1.00 86.06 1008 MET A N 1
ATOM 7801 C CA . MET A 1 1008 ? -14.242 30.977 8.589 1.00 86.06 1008 MET A CA 1
ATOM 7802 C C . MET A 1 1008 ? -14.014 29.493 8.898 1.00 86.06 1008 MET A C 1
ATOM 7804 O O . MET A 1 1008 ? -13.476 28.768 8.062 1.00 86.06 1008 MET A O 1
ATOM 7808 N N . GLN A 1 1009 ? -14.414 29.024 10.084 1.00 89.75 1009 GLN A N 1
ATOM 7809 C CA . GLN A 1 1009 ? -14.295 27.616 10.461 1.00 89.75 1009 GLN A CA 1
ATOM 7810 C C . GLN A 1 1009 ? -15.161 26.711 9.582 1.00 89.75 1009 GLN A C 1
ATOM 7812 O O . GLN A 1 1009 ? -14.661 25.705 9.083 1.00 89.75 1009 GLN A O 1
ATOM 7817 N N . ILE A 1 1010 ? -16.425 27.081 9.361 1.00 87.19 1010 ILE A N 1
ATOM 7818 C CA . ILE A 1 1010 ? -17.342 26.319 8.505 1.00 87.19 1010 ILE A CA 1
ATOM 7819 C C . ILE A 1 1010 ? -16.812 26.254 7.073 1.00 87.19 1010 ILE A C 1
ATOM 7821 O O . ILE A 1 1010 ? -16.681 25.158 6.542 1.00 87.19 1010 ILE A O 1
ATOM 7825 N N . GLU A 1 1011 ? -16.421 27.390 6.484 1.00 84.94 1011 GLU A N 1
ATOM 7826 C CA . GLU A 1 1011 ? -15.844 27.424 5.131 1.00 84.94 1011 GLU A CA 1
ATOM 7827 C C . GLU A 1 1011 ? -14.606 26.517 5.030 1.00 84.94 1011 GLU A C 1
ATOM 7829 O O . GLU A 1 1011 ? -14.392 25.827 4.033 1.00 84.94 1011 GLU A O 1
ATOM 7834 N N . THR A 1 1012 ? -13.796 26.478 6.092 1.00 77.19 1012 THR A N 1
ATOM 7835 C CA . THR A 1 1012 ? -12.617 25.613 6.154 1.00 77.19 1012 THR A CA 1
ATOM 7836 C C . THR A 1 1012 ? -13.003 24.132 6.153 1.00 77.19 1012 THR A C 1
ATOM 7838 O O . THR A 1 1012 ? -12.449 23.371 5.361 1.00 77.19 1012 THR A O 1
ATOM 7841 N N . PHE A 1 1013 ? -13.961 23.708 6.983 1.00 80.00 1013 PHE A N 1
ATOM 7842 C CA . PHE A 1 1013 ? -14.408 22.310 7.008 1.00 80.00 1013 PHE A CA 1
ATOM 7843 C C . PHE A 1 1013 ? -15.179 21.897 5.746 1.00 80.00 1013 PHE A C 1
ATOM 7845 O O . PHE A 1 1013 ? -15.007 20.774 5.274 1.00 80.00 1013 PHE A O 1
ATOM 7852 N N . GLU A 1 1014 ? -15.951 22.800 5.136 1.00 78.12 1014 GLU A N 1
ATOM 7853 C CA . GLU A 1 1014 ? -16.615 22.560 3.848 1.00 78.12 1014 GLU A CA 1
ATOM 7854 C C . GLU A 1 1014 ? -15.597 22.312 2.729 1.00 78.12 1014 GLU A C 1
ATOM 7856 O O . GLU A 1 1014 ? -15.763 21.383 1.938 1.00 78.12 1014 GLU A O 1
ATOM 7861 N N . ARG A 1 1015 ? -14.498 23.079 2.696 1.00 72.31 1015 ARG A N 1
ATOM 7862 C CA . ARG A 1 1015 ? -13.393 22.864 1.745 1.00 72.31 1015 ARG A CA 1
ATOM 7863 C C . ARG A 1 1015 ? -12.658 21.542 1.962 1.00 72.31 1015 ARG A C 1
ATOM 7865 O O . ARG A 1 1015 ? -12.156 20.983 0.992 1.00 72.31 1015 ARG A O 1
ATOM 7872 N N . LEU A 1 1016 ? -12.596 21.051 3.200 1.00 68.38 1016 LEU A N 1
ATOM 7873 C CA . LEU A 1 1016 ? -12.045 19.730 3.532 1.00 68.38 1016 LEU A CA 1
ATOM 7874 C C . LEU A 1 1016 ? -13.022 18.582 3.212 1.00 68.38 1016 LEU A C 1
ATOM 7876 O O . LEU A 1 1016 ? -12.635 17.415 3.216 1.00 68.38 1016 LEU A O 1
ATOM 7880 N N . GLY A 1 1017 ? -14.291 18.893 2.932 1.00 66.06 1017 GLY A N 1
ATOM 7881 C CA . GLY A 1 1017 ? -15.350 17.900 2.764 1.00 66.06 1017 GLY A CA 1
ATOM 7882 C C . GLY A 1 1017 ? -15.739 17.184 4.062 1.00 66.06 1017 GLY A C 1
ATOM 7883 O O . GLY A 1 1017 ? -16.406 16.154 3.995 1.00 66.06 1017 GLY A O 1
ATOM 7884 N N . ASP A 1 1018 ? -15.348 17.709 5.229 1.00 71.94 1018 ASP A N 1
ATOM 7885 C CA . ASP A 1 1018 ? -15.681 17.128 6.534 1.00 71.94 1018 ASP A CA 1
ATOM 7886 C C . ASP A 1 1018 ? -17.074 17.592 6.979 1.00 71.94 1018 ASP A C 1
ATOM 7888 O O . ASP A 1 1018 ? -17.249 18.503 7.791 1.00 71.94 1018 ASP A O 1
ATOM 7892 N N . LEU A 1 1019 ? -18.098 16.972 6.389 1.00 74.38 1019 LEU A N 1
ATOM 7893 C CA . LEU A 1 1019 ? -19.497 17.306 6.655 1.00 74.38 1019 LEU A CA 1
ATOM 7894 C C . LEU A 1 1019 ? -19.882 17.105 8.132 1.00 74.38 1019 LEU A C 1
ATOM 7896 O O . LEU A 1 1019 ? -20.752 17.819 8.632 1.00 74.38 1019 LEU A O 1
ATOM 7900 N N . ARG A 1 1020 ? -19.223 16.183 8.847 1.00 73.50 1020 ARG A N 1
ATOM 7901 C CA . ARG A 1 1020 ? -19.475 15.933 10.272 1.00 73.50 1020 ARG A CA 1
ATOM 7902 C C . ARG A 1 1020 ? -19.008 17.105 11.127 1.00 73.50 1020 ARG A C 1
ATOM 7904 O O . ARG A 1 1020 ? -19.781 17.586 11.953 1.00 73.50 1020 ARG A O 1
ATOM 7911 N N . GLU A 1 1021 ? -17.800 17.610 10.904 1.00 77.06 1021 GLU A N 1
ATOM 7912 C CA . GLU A 1 1021 ? -17.300 18.785 11.630 1.00 77.06 1021 GLU A CA 1
ATOM 7913 C C . GLU A 1 1021 ? -18.059 20.068 11.252 1.00 77.06 1021 GLU A C 1
ATOM 7915 O O . GLU A 1 1021 ? -18.307 20.911 12.116 1.00 77.06 1021 GLU A O 1
ATOM 7920 N N . VAL A 1 1022 ? -18.532 20.193 10.003 1.00 80.75 1022 VAL A N 1
ATOM 7921 C CA . VAL A 1 1022 ? -19.466 21.269 9.614 1.00 80.75 1022 VAL A CA 1
ATOM 7922 C C . VAL A 1 1022 ? -20.755 21.183 10.432 1.00 80.75 1022 VAL A C 1
ATOM 7924 O O . VAL A 1 1022 ? -21.209 22.192 10.975 1.00 80.75 1022 VAL A O 1
ATOM 7927 N N . ALA A 1 1023 ? -21.340 19.988 10.562 1.00 80.56 1023 ALA A N 1
ATOM 7928 C CA . ALA A 1 1023 ? -22.526 19.794 11.384 1.00 80.56 1023 ALA A CA 1
ATOM 7929 C C . ALA A 1 1023 ? -22.242 20.148 12.850 1.00 80.56 1023 ALA A C 1
ATOM 7931 O O . ALA A 1 1023 ? -23.011 20.903 13.438 1.00 80.56 1023 ALA A O 1
ATOM 7932 N N . ILE A 1 1024 ? -21.137 19.681 13.439 1.00 78.88 1024 ILE A N 1
ATOM 7933 C CA . ILE A 1 1024 ? -20.759 20.006 14.825 1.00 78.88 1024 ILE A CA 1
ATOM 7934 C C . ILE A 1 1024 ? -20.618 21.521 15.018 1.00 78.88 1024 ILE A C 1
ATOM 7936 O O . ILE A 1 1024 ? -21.189 22.060 15.966 1.00 78.88 1024 ILE A O 1
ATOM 7940 N N . ALA A 1 1025 ? -19.936 22.217 14.103 1.00 82.00 1025 ALA A N 1
ATOM 7941 C CA . ALA A 1 1025 ? -19.779 23.668 14.153 1.00 82.00 1025 ALA A CA 1
ATOM 7942 C C . ALA A 1 1025 ? -21.135 24.391 14.113 1.00 82.00 1025 ALA A C 1
ATOM 7944 O O . ALA A 1 1025 ? -21.402 25.235 14.966 1.00 82.00 1025 ALA A O 1
ATOM 7945 N N . TRP A 1 1026 ? -22.042 24.007 13.206 1.00 86.94 1026 TRP A N 1
ATOM 7946 C CA . TRP A 1 1026 ? -23.411 24.540 13.198 1.00 86.94 1026 TRP A CA 1
ATOM 7947 C C . TRP A 1 1026 ? -24.166 24.260 14.502 1.00 86.94 1026 TRP A C 1
ATOM 7949 O O . TRP A 1 1026 ? -24.946 25.097 14.947 1.00 86.94 1026 TRP A O 1
ATOM 7959 N N . GLY A 1 1027 ? -23.919 23.113 15.136 1.00 84.06 1027 GLY A N 1
ATOM 7960 C CA . GLY A 1 1027 ? -24.502 22.761 16.430 1.00 84.06 1027 GLY A CA 1
ATOM 7961 C C . GLY A 1 1027 ? -24.029 23.670 17.551 1.00 84.06 1027 GLY A C 1
ATOM 7962 O O . GLY A 1 1027 ? -24.851 24.172 18.306 1.00 84.06 1027 GLY A O 1
ATOM 7963 N N . MET A 1 1028 ? -22.725 23.941 17.612 1.00 82.31 1028 MET A N 1
ATOM 7964 C CA . MET A 1 1028 ? -22.144 24.864 18.590 1.00 82.31 1028 MET A CA 1
ATOM 7965 C C . MET A 1 1028 ? -22.660 26.298 18.410 1.00 82.31 1028 MET A C 1
ATOM 7967 O O . MET A 1 1028 ? -22.910 26.992 19.396 1.00 82.31 1028 MET A O 1
ATOM 7971 N N . ILE A 1 1029 ? -22.865 26.734 17.162 1.00 82.81 1029 ILE A N 1
ATOM 7972 C CA . ILE A 1 1029 ? -23.481 28.034 16.856 1.00 82.81 1029 ILE A CA 1
ATOM 7973 C C . ILE A 1 1029 ? -24.940 28.051 17.329 1.00 82.81 1029 ILE A C 1
ATOM 7975 O O . ILE A 1 1029 ? -25.364 28.993 17.991 1.00 82.81 1029 ILE A O 1
ATOM 7979 N N . ALA A 1 1030 ? -25.709 26.997 17.059 1.00 85.06 1030 ALA A N 1
ATOM 7980 C CA . ALA A 1 1030 ? -27.091 26.907 17.523 1.00 85.06 1030 ALA A CA 1
ATOM 7981 C C . ALA A 1 1030 ? -27.197 26.875 19.061 1.00 85.06 1030 ALA A C 1
ATOM 7983 O O . ALA A 1 1030 ? -28.029 27.582 19.628 1.00 85.06 1030 ALA A O 1
ATOM 7984 N N . ASP A 1 1031 ? -26.323 26.129 19.743 1.00 79.94 1031 ASP A N 1
ATOM 7985 C CA . ASP A 1 1031 ? -26.248 26.097 21.209 1.00 79.94 1031 ASP A CA 1
ATOM 7986 C C . ASP A 1 1031 ? -25.886 27.474 21.786 1.00 79.94 1031 ASP A C 1
ATOM 7988 O O . ASP A 1 1031 ? -26.483 27.907 22.771 1.00 79.94 1031 ASP A O 1
ATOM 7992 N N . THR A 1 1032 ? -24.991 28.204 21.117 1.00 75.75 1032 THR A N 1
ATOM 7993 C CA . THR A 1 1032 ? -24.657 29.596 21.445 1.00 75.75 1032 THR A CA 1
ATOM 7994 C C . THR A 1 1032 ? -25.882 30.511 21.351 1.00 75.75 1032 THR A C 1
ATOM 7996 O O . THR A 1 1032 ? -26.186 31.237 22.296 1.00 75.75 1032 THR A O 1
ATOM 7999 N N . HIS A 1 1033 ? -26.631 30.456 20.244 1.00 79.44 1033 HIS A N 1
ATOM 8000 C CA . HIS A 1 1033 ? -27.862 31.238 20.094 1.00 79.44 1033 HIS A CA 1
ATOM 8001 C C . HIS A 1 1033 ? -28.913 30.857 21.146 1.00 79.44 1033 HIS A C 1
ATOM 8003 O O . HIS A 1 1033 ? -29.622 31.724 21.657 1.00 79.44 1033 HIS A O 1
ATOM 8009 N N . ARG A 1 1034 ? -28.988 29.576 21.530 1.00 82.88 1034 ARG A N 1
ATOM 8010 C CA . ARG A 1 1034 ? -29.889 29.095 22.585 1.00 82.88 1034 ARG A CA 1
ATOM 8011 C C . ARG A 1 1034 ? -29.534 29.670 23.960 1.00 82.88 1034 ARG A C 1
ATOM 8013 O O . ARG A 1 1034 ? -30.441 30.087 24.673 1.00 82.88 1034 ARG A O 1
ATOM 8020 N N . GLU A 1 1035 ? -28.255 29.698 24.335 1.00 73.94 1035 GLU A N 1
ATOM 8021 C CA . GLU A 1 1035 ? -27.787 30.304 25.598 1.00 73.94 1035 GLU A CA 1
ATOM 8022 C C . GLU A 1 1035 ? -28.071 31.811 25.673 1.00 73.94 1035 GLU A C 1
ATOM 8024 O O . GLU A 1 1035 ? -28.222 32.361 26.759 1.00 73.94 1035 GLU A O 1
ATOM 8029 N N . MET A 1 1036 ? -28.207 32.463 24.520 1.00 70.44 1036 MET A N 1
ATOM 8030 C CA . MET A 1 1036 ? -28.572 33.877 24.389 1.00 70.44 1036 MET A CA 1
ATOM 8031 C C . MET A 1 1036 ? -30.082 34.116 24.277 1.00 70.44 1036 MET A C 1
ATOM 8033 O O . MET A 1 1036 ? -30.496 35.210 23.898 1.00 70.44 1036 MET A O 1
ATOM 8037 N N . GLU A 1 1037 ? -30.900 33.094 24.547 1.00 78.31 1037 GLU A N 1
ATOM 8038 C CA . GLU A 1 1037 ? -32.365 33.115 24.419 1.00 78.31 1037 GLU A CA 1
ATOM 8039 C C . GLU A 1 1037 ? -32.876 33.398 22.985 1.00 78.31 1037 GLU A C 1
ATOM 8041 O O . GLU A 1 1037 ? -34.064 33.629 22.762 1.00 78.31 1037 GLU A O 1
ATOM 8046 N N . GLN A 1 1038 ? -32.014 33.291 21.967 1.00 84.19 1038 GLN A N 1
ATOM 8047 C CA . GLN A 1 1038 ? -32.363 33.416 20.545 1.00 84.19 1038 GLN A CA 1
ATOM 8048 C C . GLN A 1 1038 ? -32.829 32.066 19.981 1.00 84.19 1038 GLN A C 1
ATOM 8050 O O . GLN A 1 1038 ? -32.238 31.486 19.066 1.00 84.19 1038 GLN A O 1
ATOM 8055 N N . LEU A 1 1039 ? -33.912 31.545 20.558 1.00 86.38 1039 LEU A N 1
ATOM 8056 C CA . LEU A 1 1039 ? -34.394 30.185 20.303 1.00 86.38 1039 LEU A CA 1
ATOM 8057 C C . LEU A 1 1039 ? -34.861 29.959 18.852 1.00 86.38 1039 LEU A C 1
ATOM 8059 O O . LEU A 1 1039 ? -34.774 28.839 18.350 1.00 86.38 1039 LEU A O 1
ATOM 8063 N N . ASP A 1 1040 ? -35.337 31.003 18.163 1.00 86.38 1040 ASP A N 1
ATOM 8064 C CA . ASP A 1 1040 ? -35.741 30.933 16.750 1.00 86.38 1040 ASP A CA 1
ATOM 8065 C C . ASP A 1 1040 ? -34.565 30.663 15.808 1.00 86.38 1040 ASP A C 1
ATOM 8067 O O . ASP A 1 1040 ? -34.661 29.801 14.932 1.00 86.38 1040 ASP A O 1
ATOM 8071 N N . GLU A 1 1041 ? -33.443 31.350 16.021 1.00 83.38 1041 GLU A N 1
ATOM 8072 C CA . GLU A 1 1041 ? -32.253 31.199 15.186 1.00 83.38 1041 GLU A CA 1
ATOM 8073 C C . GLU A 1 1041 ? -31.584 29.842 15.440 1.00 83.38 1041 GLU A C 1
ATOM 8075 O O . GLU A 1 1041 ? -31.249 29.125 14.498 1.00 83.38 1041 GLU A O 1
ATOM 8080 N N . ALA A 1 1042 ? -31.502 29.417 16.708 1.00 86.62 1042 ALA A N 1
ATOM 8081 C CA . ALA A 1 1042 ? -31.026 28.082 17.072 1.00 86.62 1042 ALA A CA 1
ATOM 8082 C C . ALA A 1 1042 ? -31.849 26.973 16.386 1.00 86.62 1042 ALA A C 1
ATOM 8084 O O . ALA A 1 1042 ? -31.296 26.043 15.790 1.00 86.62 1042 ALA A O 1
ATOM 8085 N N . LEU A 1 1043 ? -33.183 27.098 16.400 1.00 90.75 1043 LEU A N 1
ATOM 8086 C CA . LEU A 1 1043 ? -34.082 26.160 15.729 1.00 90.75 1043 LEU A CA 1
ATOM 8087 C C . LEU A 1 1043 ? -33.903 26.181 14.203 1.00 90.75 1043 LEU A C 1
ATOM 8089 O O . LEU A 1 1043 ? -33.911 25.122 13.566 1.00 90.75 1043 LEU A O 1
ATOM 8093 N N . HIS A 1 1044 ? -33.737 27.369 13.613 1.00 89.25 1044 HIS A N 1
ATOM 8094 C CA . HIS A 1 1044 ? -33.500 27.527 12.181 1.00 89.25 1044 HIS A CA 1
ATOM 8095 C C . HIS A 1 1044 ? -32.191 26.861 11.747 1.00 89.25 1044 HIS A C 1
ATOM 8097 O O . HIS A 1 1044 ? -32.182 26.144 10.744 1.00 89.25 1044 HIS A O 1
ATOM 8103 N N . ILE A 1 1045 ? -31.107 27.033 12.504 1.00 87.62 1045 ILE A N 1
ATOM 8104 C CA . ILE A 1 1045 ? -29.804 26.423 12.211 1.00 87.62 1045 ILE A CA 1
ATOM 8105 C C . ILE A 1 1045 ? -29.892 24.896 12.287 1.00 87.62 1045 ILE A C 1
ATOM 8107 O O . ILE A 1 1045 ? -29.481 24.211 11.345 1.00 87.62 1045 ILE A O 1
ATOM 8111 N N . HIS A 1 1046 ? -30.487 24.345 13.351 1.00 90.00 1046 HIS A N 1
ATOM 8112 C CA . HIS A 1 1046 ? -30.650 22.895 13.476 1.00 90.00 1046 HIS A CA 1
ATOM 8113 C C . HIS A 1 1046 ? -31.454 22.298 12.305 1.00 90.00 1046 HIS A C 1
ATOM 8115 O O . HIS A 1 1046 ? -31.041 21.292 11.728 1.00 90.00 1046 HIS A O 1
ATOM 8121 N N . ARG A 1 1047 ? -32.566 22.935 11.902 1.00 89.56 1047 ARG A N 1
ATOM 8122 C CA . ARG A 1 1047 ? -33.446 22.438 10.825 1.00 89.56 1047 ARG A CA 1
ATOM 8123 C C . ARG A 1 1047 ? -32.902 22.661 9.414 1.00 89.56 1047 ARG A C 1
ATOM 8125 O O . ARG A 1 1047 ? -33.063 21.792 8.568 1.00 89.56 1047 ARG A O 1
ATOM 8132 N N . SER A 1 1048 ? -32.311 23.822 9.133 1.00 87.38 1048 SER A N 1
ATOM 8133 C CA . SER A 1 1048 ? -31.925 24.215 7.767 1.00 87.38 1048 SER A CA 1
ATOM 8134 C C . SER A 1 1048 ? -30.468 23.909 7.419 1.00 87.38 1048 SER A C 1
ATOM 8136 O O . SER A 1 1048 ? -30.137 23.842 6.234 1.00 87.38 1048 SER A O 1
ATOM 8138 N N . LYS A 1 1049 ? -29.595 23.743 8.423 1.00 87.38 1049 LYS A N 1
ATOM 8139 C CA . LYS A 1 1049 ? -28.157 23.501 8.230 1.00 87.38 1049 LYS A CA 1
ATOM 8140 C C . LYS A 1 1049 ? -27.739 22.111 8.694 1.00 87.38 1049 LYS A C 1
ATOM 8142 O O . LYS A 1 1049 ? -27.222 21.354 7.883 1.00 87.38 1049 LYS A O 1
ATOM 8147 N N . GLN A 1 1050 ? -27.981 21.751 9.957 1.00 86.69 1050 GLN A N 1
ATOM 8148 C CA . GLN A 1 1050 ? -27.506 20.467 10.500 1.00 86.69 1050 GLN A CA 1
ATOM 8149 C C . GLN A 1 1050 ? -28.299 19.254 10.006 1.00 86.69 1050 GLN A C 1
ATOM 8151 O O . GLN A 1 1050 ? -27.694 18.267 9.596 1.00 86.69 1050 GLN A O 1
ATOM 8156 N N . LEU A 1 1051 ? -29.634 19.305 10.049 1.00 87.00 1051 LEU A N 1
ATOM 8157 C CA . LEU A 1 1051 ? -30.468 18.152 9.699 1.00 87.00 1051 LEU A CA 1
ATOM 8158 C C . LEU A 1 1051 ? -30.243 17.667 8.250 1.00 87.00 1051 LEU A C 1
ATOM 8160 O O . LEU A 1 1051 ? -30.015 16.471 8.079 1.00 87.00 1051 LEU A O 1
ATOM 8164 N N . PRO A 1 1052 ? -30.163 18.544 7.223 1.00 87.06 1052 PRO A N 1
ATOM 8165 C CA . PRO A 1 1052 ? -29.857 18.111 5.859 1.00 87.06 1052 PRO A CA 1
ATOM 8166 C C . PRO A 1 1052 ? -28.473 17.473 5.720 1.00 87.06 1052 PRO A C 1
ATOM 8168 O O . PRO A 1 1052 ? -28.270 16.623 4.856 1.00 87.06 1052 PRO A O 1
ATOM 8171 N N . ILE A 1 1053 ? -27.503 17.879 6.548 1.00 79.56 1053 ILE A N 1
ATOM 8172 C CA . ILE A 1 1053 ? -26.180 17.250 6.562 1.00 79.56 1053 ILE A CA 1
ATOM 8173 C C . ILE A 1 1053 ? -26.289 15.829 7.116 1.00 79.56 1053 ILE A C 1
ATOM 8175 O O . ILE A 1 1053 ? -25.823 14.906 6.455 1.00 79.56 1053 ILE A O 1
ATOM 8179 N N . ALA A 1 1054 ? -26.953 15.646 8.261 1.00 77.94 1054 ALA A N 1
ATOM 8180 C CA . ALA A 1 1054 ? -27.170 14.327 8.861 1.00 77.94 1054 ALA A CA 1
ATOM 8181 C C . ALA A 1 1054 ? -27.953 13.376 7.930 1.00 77.94 1054 ALA A C 1
ATOM 8183 O O . ALA A 1 1054 ? -27.668 12.183 7.855 1.00 77.94 1054 ALA A O 1
ATOM 8184 N N . GLU A 1 1055 ? -28.914 13.904 7.167 1.00 79.06 1055 GLU A N 1
ATOM 8185 C CA . GLU A 1 1055 ? -29.658 13.135 6.162 1.00 79.06 1055 GLU A CA 1
ATOM 8186 C C . GLU A 1 1055 ? -28.791 12.749 4.959 1.00 79.06 1055 GLU A C 1
ATOM 8188 O O . GLU A 1 1055 ? -28.856 11.612 4.493 1.00 79.06 1055 GLU A O 1
ATOM 8193 N N . ARG A 1 1056 ? -27.940 13.663 4.473 1.00 73.50 1056 ARG A N 1
ATOM 8194 C CA . ARG A 1 1056 ? -27.008 13.392 3.367 1.00 73.50 1056 ARG A CA 1
ATOM 8195 C C . ARG A 1 1056 ? -25.910 12.399 3.738 1.00 73.50 1056 ARG A C 1
ATOM 8197 O O . ARG A 1 1056 ? -25.472 11.654 2.866 1.00 73.50 1056 ARG A O 1
ATOM 8204 N N . THR A 1 1057 ? -25.437 12.407 4.984 1.00 64.75 1057 THR A N 1
ATOM 8205 C CA . THR A 1 1057 ? -24.412 11.462 5.461 1.00 64.75 1057 THR A CA 1
ATOM 8206 C C . THR A 1 1057 ? -24.993 10.081 5.765 1.00 64.75 1057 THR A C 1
ATOM 8208 O O . THR A 1 1057 ? -24.254 9.097 5.770 1.00 64.75 1057 THR A O 1
ATOM 8211 N N . GLY A 1 1058 ? -26.309 9.980 5.989 1.00 66.56 1058 GLY A N 1
ATOM 8212 C CA . GLY A 1 1058 ? -26.963 8.735 6.394 1.00 66.56 1058 GLY A CA 1
ATOM 8213 C C . GLY A 1 1058 ? -26.533 8.257 7.786 1.00 66.56 1058 GLY A C 1
ATOM 8214 O O . GLY A 1 1058 ? -26.662 7.071 8.087 1.00 66.56 1058 GLY A O 1
ATOM 8215 N N . ASP A 1 1059 ? -25.990 9.157 8.610 1.00 74.12 1059 ASP A N 1
ATOM 8216 C CA . ASP A 1 1059 ? -25.570 8.881 9.982 1.00 74.12 1059 ASP A CA 1
ATOM 8217 C C . ASP A 1 1059 ? -26.791 8.966 10.909 1.00 74.12 1059 ASP A C 1
ATOM 8219 O O . ASP A 1 1059 ? -27.283 10.048 11.250 1.00 74.12 1059 ASP A O 1
ATOM 8223 N N . LEU A 1 1060 ? -27.299 7.792 11.293 1.00 74.81 1060 LEU A N 1
ATOM 8224 C CA . LEU A 1 1060 ? -28.484 7.668 12.137 1.00 74.81 1060 LEU A CA 1
ATOM 8225 C C . LEU A 1 1060 ? -28.251 8.234 13.550 1.00 74.81 1060 LEU A C 1
ATOM 8227 O O . LEU A 1 1060 ? -29.176 8.812 14.119 1.00 74.81 1060 LEU A O 1
ATOM 8231 N N . SER A 1 1061 ? -27.027 8.132 14.083 1.00 75.31 1061 SER A N 1
ATOM 8232 C CA . SER A 1 1061 ? -26.662 8.666 15.402 1.00 75.31 1061 SER A CA 1
ATOM 8233 C C . SER A 1 1061 ? -26.627 10.194 15.377 1.00 75.31 1061 SER A C 1
ATOM 8235 O O . SER A 1 1061 ? -27.252 10.859 16.206 1.00 75.31 1061 SER A O 1
ATOM 8237 N N . MET A 1 1062 ? -25.994 10.780 14.357 1.00 77.25 1062 MET A N 1
ATOM 8238 C CA . MET A 1 1062 ? -25.981 12.230 14.163 1.00 77.25 1062 MET A CA 1
ATOM 8239 C C . MET A 1 1062 ? -27.390 12.783 13.966 1.00 77.25 1062 MET A C 1
ATOM 8241 O O . MET A 1 1062 ? -27.731 13.811 14.556 1.00 77.25 1062 MET A O 1
ATOM 8245 N N . LYS A 1 1063 ? -28.224 12.102 13.170 1.00 84.56 1063 LYS A N 1
ATOM 8246 C CA . LYS A 1 1063 ? -29.623 12.488 12.984 1.00 84.56 1063 LYS A CA 1
ATOM 8247 C C . LYS A 1 1063 ? -30.363 12.488 14.321 1.00 84.56 1063 LYS A C 1
ATOM 8249 O O . LYS A 1 1063 ? -30.942 13.516 14.667 1.00 84.56 1063 LYS A O 1
ATOM 8254 N N . ALA A 1 1064 ? -30.291 11.400 15.090 1.00 84.12 1064 ALA A N 1
ATOM 8255 C CA . ALA A 1 1064 ? -30.921 11.306 16.408 1.00 84.12 1064 ALA A CA 1
ATOM 8256 C C . ALA A 1 1064 ? -30.455 12.430 17.350 1.00 84.12 1064 ALA A C 1
ATOM 8258 O O . ALA A 1 1064 ? -31.279 13.114 17.957 1.00 84.12 1064 ALA A O 1
ATOM 8259 N N . GLY A 1 1065 ? -29.152 12.721 17.385 1.00 84.94 1065 GLY A N 1
ATOM 8260 C CA . GLY A 1 1065 ? -28.599 13.805 18.198 1.00 84.94 1065 GLY A CA 1
ATOM 8261 C C . GLY A 1 1065 ? -29.062 15.207 17.775 1.00 84.94 1065 GLY A C 1
ATOM 8262 O O . GLY A 1 1065 ? -29.368 16.044 18.626 1.00 84.94 1065 GLY A O 1
ATOM 8263 N N . VAL A 1 1066 ? -29.139 15.502 16.470 1.00 87.31 1066 VAL A N 1
ATOM 8264 C CA . VAL A 1 1066 ? -29.677 16.785 15.963 1.00 87.31 1066 VAL A CA 1
ATOM 8265 C C . VAL A 1 1066 ? -31.155 16.917 16.315 1.00 87.31 1066 VAL A C 1
ATOM 8267 O O . VAL A 1 1066 ? -31.609 17.974 16.750 1.00 87.31 1066 VAL A O 1
ATOM 8270 N N . MET A 1 1067 ? -31.901 15.829 16.184 1.00 89.00 1067 MET A N 1
ATOM 8271 C CA . MET A 1 1067 ? -33.305 15.772 16.549 1.00 89.00 1067 MET A CA 1
ATOM 8272 C C . MET A 1 1067 ? -33.547 16.001 18.042 1.00 89.00 1067 MET A C 1
ATOM 8274 O O . MET A 1 1067 ? -34.398 16.816 18.398 1.00 89.00 1067 MET A O 1
ATOM 8278 N N . GLY A 1 1068 ? -32.750 15.379 18.910 1.00 88.19 1068 GLY A N 1
ATOM 8279 C CA . GLY A 1 1068 ? -32.781 15.622 20.351 1.00 88.19 1068 GLY A CA 1
ATOM 8280 C C . GLY A 1 1068 ? -32.527 17.089 20.711 1.00 88.19 1068 GLY A C 1
ATOM 8281 O O . GLY A 1 1068 ? -33.219 17.648 21.567 1.00 88.19 1068 GLY A O 1
ATOM 8282 N N . ARG A 1 1069 ? -31.596 17.757 20.013 1.00 90.00 1069 ARG A N 1
ATOM 8283 C CA . ARG A 1 1069 ? -31.355 19.205 20.169 1.00 90.00 1069 ARG A CA 1
ATOM 8284 C C . ARG A 1 1069 ? -32.542 20.049 19.698 1.00 90.00 1069 ARG A C 1
ATOM 8286 O O . ARG A 1 1069 ? -32.930 20.979 20.399 1.00 90.00 1069 ARG A O 1
ATOM 8293 N N . ILE A 1 1070 ? -33.174 19.701 18.573 1.00 90.88 1070 ILE A N 1
ATOM 8294 C CA . ILE A 1 1070 ? -34.411 20.359 18.114 1.00 90.88 1070 ILE A CA 1
ATOM 8295 C C . ILE A 1 1070 ? -35.509 20.220 19.174 1.00 90.88 1070 ILE A C 1
ATOM 8297 O O . ILE A 1 1070 ? -36.125 21.222 19.533 1.00 90.88 1070 ILE A O 1
ATOM 8301 N N . ALA A 1 1071 ? -35.722 19.018 19.720 1.00 90.50 1071 ALA A N 1
ATOM 8302 C CA . ALA A 1 1071 ? -36.688 18.797 20.797 1.00 90.50 1071 ALA A CA 1
ATOM 8303 C C . ALA A 1 1071 ? -36.362 19.635 22.040 1.00 90.50 1071 ALA A C 1
ATOM 8305 O O . ALA A 1 1071 ? -37.256 20.214 22.652 1.00 90.50 1071 ALA A O 1
ATOM 8306 N N . HIS A 1 1072 ? -35.082 19.748 22.399 1.00 88.81 1072 HIS A N 1
ATOM 8307 C CA . HIS A 1 1072 ? -34.649 20.586 23.513 1.00 88.81 1072 HIS A CA 1
ATOM 8308 C C . HIS A 1 1072 ? -34.963 22.075 23.280 1.00 88.81 1072 HIS A C 1
ATOM 8310 O O . HIS A 1 1072 ? -35.469 22.745 24.180 1.00 88.81 1072 HIS A O 1
ATOM 8316 N N . VAL A 1 1073 ? -34.715 22.598 22.073 1.00 89.12 1073 VAL A N 1
ATOM 8317 C CA . VAL A 1 1073 ? -35.058 23.986 21.717 1.00 89.12 1073 VAL A CA 1
ATOM 8318 C C . VAL A 1 1073 ? -36.576 24.199 21.708 1.00 89.12 1073 VAL A C 1
ATOM 8320 O O . VAL A 1 1073 ? -37.042 25.213 22.222 1.00 89.12 1073 VAL A O 1
ATOM 8323 N N . LEU A 1 1074 ? -37.366 23.247 21.199 1.00 89.44 1074 LEU A N 1
ATOM 8324 C CA . LEU A 1 1074 ? -38.834 23.322 21.225 1.00 89.44 1074 LEU A CA 1
ATOM 8325 C C . LEU A 1 1074 ? -39.388 23.337 22.654 1.00 89.44 1074 LEU A C 1
ATOM 8327 O O . LEU A 1 1074 ? -40.218 24.190 22.967 1.00 89.44 1074 LEU A O 1
ATOM 8331 N N . ARG A 1 1075 ? -38.864 22.482 23.542 1.00 90.25 1075 ARG A N 1
ATOM 8332 C CA . ARG A 1 1075 ? -39.214 22.484 24.970 1.00 90.25 1075 ARG A CA 1
ATOM 8333 C C . ARG A 1 1075 ? -38.914 23.840 25.613 1.00 90.25 1075 ARG A C 1
ATOM 8335 O O . ARG A 1 1075 ? -39.778 24.384 26.290 1.00 90.25 1075 ARG A O 1
ATOM 8342 N N . ALA A 1 1076 ? -37.737 24.418 25.355 1.00 86.69 1076 ALA A N 1
ATOM 8343 C CA . ALA A 1 1076 ? -37.368 25.743 25.867 1.00 86.69 1076 ALA A CA 1
ATOM 8344 C C . ALA A 1 1076 ? -38.282 26.869 25.340 1.00 86.69 1076 ALA A C 1
ATOM 8346 O O . ALA A 1 1076 ? -38.512 27.851 26.039 1.00 86.69 1076 ALA A O 1
ATOM 8347 N N . LYS A 1 1077 ? -38.841 26.715 24.132 1.00 86.88 1077 LYS A N 1
ATOM 8348 C CA . LYS A 1 1077 ? -39.858 27.619 23.567 1.00 86.88 1077 LYS A CA 1
ATOM 8349 C C . LYS A 1 1077 ? -41.276 27.379 24.106 1.00 86.88 1077 LYS A C 1
ATOM 8351 O O . LYS A 1 1077 ? -42.181 28.126 23.744 1.00 86.88 1077 LYS A O 1
ATOM 8356 N N . GLY A 1 1078 ? -41.485 26.344 24.920 1.00 85.25 1078 GLY A N 1
ATOM 8357 C CA . GLY A 1 1078 ? -42.797 25.938 25.426 1.00 85.25 1078 GLY A CA 1
ATOM 8358 C C . GLY A 1 1078 ? -43.601 25.029 24.486 1.00 85.25 1078 GLY A C 1
ATOM 8359 O O . GLY A 1 1078 ? -44.722 24.657 24.827 1.00 85.25 1078 GLY A O 1
ATOM 8360 N N . ASP A 1 1079 ? -43.055 24.619 23.335 1.00 91.31 1079 ASP A N 1
ATOM 8361 C CA . ASP A 1 1079 ? -43.675 23.610 22.462 1.00 91.31 1079 ASP A CA 1
ATOM 8362 C C . ASP A 1 1079 ? -43.350 22.198 22.971 1.00 91.31 1079 ASP A C 1
ATOM 8364 O O . ASP A 1 1079 ? -42.513 21.467 22.430 1.00 91.31 1079 ASP A O 1
ATOM 8368 N N . LEU A 1 1080 ? -44.006 21.836 24.075 1.00 89.94 1080 LEU A N 1
ATOM 8369 C CA . LEU A 1 1080 ? -43.823 20.548 24.744 1.00 89.94 1080 LEU A CA 1
ATOM 8370 C C . LEU A 1 1080 ? -44.320 19.380 23.877 1.00 89.94 1080 LEU A C 1
ATOM 8372 O O . LEU A 1 1080 ? -43.697 18.322 23.866 1.00 89.94 1080 LEU A O 1
ATOM 8376 N N . SER A 1 1081 ? -45.383 19.586 23.091 1.00 88.06 1081 SER A N 1
ATOM 8377 C CA . SER A 1 1081 ? -45.964 18.545 22.227 1.00 88.06 1081 SER A CA 1
ATOM 8378 C C . SER A 1 1081 ? -45.050 18.210 21.045 1.00 88.06 1081 SER A C 1
ATOM 8380 O O . SER A 1 1081 ? -44.782 17.037 20.787 1.00 88.06 1081 SER A O 1
ATOM 8382 N N . GLY A 1 1082 ? -44.512 19.227 20.361 1.00 88.25 1082 GLY A N 1
ATOM 8383 C CA . GLY A 1 1082 ? -43.549 19.031 19.277 1.00 88.25 1082 GLY A CA 1
ATOM 8384 C C . GLY A 1 1082 ? -42.227 18.434 19.768 1.00 88.25 1082 GLY A C 1
ATOM 8385 O O . GLY A 1 1082 ? -41.650 17.573 19.101 1.00 88.25 1082 GLY A O 1
ATOM 8386 N N . ALA A 1 1083 ? -41.765 18.832 20.960 1.00 90.44 1083 ALA A N 1
ATOM 8387 C CA . ALA A 1 1083 ? -40.602 18.221 21.597 1.00 90.44 1083 ALA A CA 1
ATOM 8388 C C . ALA A 1 1083 ? -40.835 16.732 21.901 1.00 90.44 1083 ALA A C 1
ATOM 8390 O O . ALA A 1 1083 ? -39.988 15.904 21.568 1.00 90.44 1083 ALA A O 1
ATOM 8391 N N . LEU A 1 1084 ? -41.985 16.388 22.486 1.00 91.88 1084 LEU A N 1
ATOM 8392 C CA . LEU A 1 1084 ? -42.347 15.015 22.837 1.00 91.88 1084 LEU A CA 1
ATOM 8393 C C . LEU A 1 1084 ? -42.432 14.111 21.600 1.00 91.88 1084 LEU A C 1
ATOM 8395 O O . LEU A 1 1084 ? -41.852 13.025 21.595 1.00 91.88 1084 LEU A O 1
ATOM 8399 N N . GLN A 1 1085 ? -43.084 14.585 20.534 1.00 92.31 1085 GLN A N 1
ATOM 8400 C CA . GLN A 1 1085 ? -43.224 13.843 19.280 1.00 92.31 1085 GLN A CA 1
ATOM 8401 C C . GLN A 1 1085 ? -41.860 13.478 18.679 1.00 92.31 1085 GLN A C 1
ATOM 8403 O O . GLN A 1 1085 ? -41.614 12.325 18.334 1.00 92.31 1085 GLN A O 1
ATOM 8408 N N . ILE A 1 1086 ? -40.945 14.449 18.599 1.00 90.88 1086 ILE A N 1
ATOM 8409 C CA . ILE A 1 1086 ? -39.592 14.241 18.065 1.00 90.88 1086 ILE A CA 1
ATOM 8410 C C . ILE A 1 1086 ? -38.835 13.169 18.859 1.00 90.88 1086 ILE A C 1
ATOM 8412 O O . ILE A 1 1086 ? -38.168 12.318 18.262 1.00 90.88 1086 ILE A O 1
ATOM 8416 N N . ARG A 1 1087 ? -38.944 13.192 20.193 1.00 91.50 1087 ARG A N 1
ATOM 8417 C CA . ARG A 1 1087 ? -38.248 12.226 21.050 1.00 91.50 1087 ARG A CA 1
ATOM 8418 C C . ARG A 1 1087 ? -38.806 10.811 20.904 1.00 91.50 1087 ARG A C 1
ATOM 8420 O O . ARG A 1 1087 ? -38.032 9.869 20.754 1.00 91.50 1087 ARG A O 1
ATOM 8427 N N . LEU A 1 1088 ? -40.132 10.665 20.916 1.00 89.19 1088 LEU A N 1
ATOM 8428 C CA . LEU A 1 1088 ? -40.803 9.363 20.867 1.00 89.19 1088 LEU A CA 1
ATOM 8429 C C . LEU A 1 1088 ? -40.761 8.713 19.480 1.00 89.19 1088 LEU A C 1
ATOM 8431 O O . LEU A 1 1088 ? -40.513 7.516 19.379 1.00 89.19 1088 LEU A O 1
ATOM 8435 N N . GLU A 1 1089 ? -41.005 9.477 18.415 1.00 90.12 1089 GLU A N 1
ATOM 8436 C CA . GLU A 1 1089 ? -41.202 8.910 17.073 1.00 90.12 1089 GLU A CA 1
ATOM 8437 C C . GLU A 1 1089 ? -39.907 8.782 16.270 1.00 90.12 1089 GLU A C 1
ATOM 8439 O O . GLU A 1 1089 ? -39.876 8.065 15.271 1.00 90.12 1089 GLU A O 1
ATOM 8444 N N . GLN A 1 1090 ? -38.840 9.484 16.662 1.00 88.38 1090 GLN A N 1
ATOM 8445 C CA . GLN A 1 1090 ? -37.627 9.545 15.849 1.00 88.38 1090 GLN A CA 1
ATOM 8446 C C . GLN A 1 1090 ? -36.328 9.369 16.648 1.00 88.38 1090 GLN A C 1
ATOM 8448 O O . GLN A 1 1090 ? -35.477 8.603 16.208 1.00 88.38 1090 GLN A O 1
ATOM 8453 N N . GLU A 1 1091 ? -36.155 10.008 17.812 1.00 87.50 1091 GLU A N 1
ATOM 8454 C CA . GLU A 1 1091 ? -34.914 9.878 18.606 1.00 87.50 1091 GLU A CA 1
ATOM 8455 C C . GLU A 1 1091 ? -34.779 8.488 19.260 1.00 87.50 1091 GLU A C 1
ATOM 8457 O O . GLU A 1 1091 ? -33.779 7.801 19.059 1.00 87.50 1091 GLU A O 1
ATOM 8462 N N . ILE A 1 1092 ? -35.798 8.035 19.999 1.00 89.44 1092 ILE A N 1
ATOM 8463 C CA . ILE A 1 1092 ? -35.770 6.741 20.703 1.00 89.44 1092 ILE A CA 1
ATOM 8464 C C . ILE A 1 1092 ? -35.664 5.545 19.734 1.00 89.44 1092 ILE A C 1
ATOM 8466 O O . ILE A 1 1092 ? -34.766 4.723 19.933 1.00 89.44 1092 ILE A O 1
ATOM 8470 N N . PRO A 1 1093 ? -36.479 5.440 18.660 1.00 88.44 1093 PRO A N 1
ATOM 8471 C CA . PRO A 1 1093 ? -36.364 4.336 17.701 1.00 88.44 1093 PRO A CA 1
ATOM 8472 C C . PRO A 1 1093 ? -35.006 4.290 16.989 1.00 88.44 1093 PRO A C 1
ATOM 8474 O O . PRO A 1 1093 ? -34.513 3.213 16.641 1.00 88.44 1093 PRO A O 1
ATOM 8477 N N . ALA A 1 1094 ? -34.374 5.451 16.780 1.00 76.06 1094 ALA A N 1
ATOM 8478 C CA . ALA A 1 1094 ? -33.036 5.520 16.208 1.00 76.06 1094 ALA A CA 1
ATOM 8479 C C . ALA A 1 1094 ? -31.992 4.905 17.153 1.00 76.06 1094 ALA A C 1
ATOM 8481 O O . ALA A 1 1094 ? -31.225 4.047 16.716 1.00 76.06 1094 ALA A O 1
ATOM 8482 N N . TYR A 1 1095 ? -31.997 5.261 18.442 1.00 80.56 1095 TYR A N 1
ATOM 8483 C CA . TYR A 1 1095 ? -31.080 4.657 19.419 1.00 80.56 1095 TYR A CA 1
ATOM 8484 C C . TYR A 1 1095 ? -31.361 3.170 19.671 1.00 80.56 1095 TYR A C 1
ATOM 8486 O O . TYR A 1 1095 ? -30.424 2.401 19.868 1.00 80.56 1095 TYR A O 1
ATOM 8494 N N . GLU A 1 1096 ? -32.618 2.727 19.577 1.00 78.88 1096 GLU A N 1
ATOM 8495 C CA . GLU A 1 1096 ? -32.966 1.298 19.603 1.00 78.88 1096 GLU A CA 1
ATOM 8496 C C . GLU A 1 1096 ? -32.373 0.534 18.416 1.00 78.88 1096 GLU A C 1
ATOM 8498 O O . GLU A 1 1096 ? -31.784 -0.529 18.600 1.00 78.88 1096 GLU A O 1
ATOM 8503 N N . THR A 1 1097 ? -32.474 1.093 17.208 1.00 75.31 1097 THR A N 1
ATOM 8504 C CA . THR A 1 1097 ? -31.896 0.492 15.995 1.00 75.31 1097 THR A CA 1
ATOM 8505 C C . THR A 1 1097 ? -30.368 0.424 16.072 1.00 75.31 1097 THR A C 1
ATOM 8507 O O . THR A 1 1097 ? -29.763 -0.521 15.570 1.00 75.31 1097 THR A O 1
ATOM 8510 N N . LEU A 1 1098 ? -29.744 1.413 16.717 1.00 67.94 1098 LEU A N 1
ATOM 8511 C CA . LEU A 1 1098 ? -28.298 1.465 16.951 1.00 67.94 1098 LEU A CA 1
ATOM 8512 C C . LEU A 1 1098 ? -27.830 0.546 18.091 1.00 67.94 1098 LEU A C 1
ATOM 8514 O O . LEU A 1 1098 ? -26.632 0.307 18.214 1.00 67.94 1098 LEU A O 1
ATOM 8518 N N . GLY A 1 1099 ? -28.747 0.035 18.918 1.00 72.56 1099 GLY A N 1
ATOM 8519 C CA . GLY A 1 1099 ? -28.409 -0.714 20.129 1.00 72.56 1099 GLY A CA 1
ATOM 8520 C C . GLY A 1 1099 ? -27.775 0.141 21.235 1.00 72.56 1099 GLY A C 1
ATOM 8521 O O . GLY A 1 1099 ? -27.192 -0.419 22.158 1.00 72.56 1099 GLY A O 1
ATOM 8522 N N . ASP A 1 1100 ? -27.882 1.473 21.169 1.00 76.31 1100 ASP A N 1
ATOM 8523 C CA . ASP A 1 1100 ? -27.309 2.389 22.164 1.00 76.31 1100 ASP A CA 1
ATOM 8524 C C . ASP A 1 1100 ? -28.265 2.547 23.359 1.00 76.31 1100 ASP A C 1
ATOM 8526 O O . ASP A 1 1100 ? -29.091 3.464 23.428 1.00 76.31 1100 ASP A O 1
ATOM 8530 N N . GLU A 1 1101 ? -28.190 1.610 24.312 1.00 78.00 1101 GLU A N 1
ATOM 8531 C CA . GLU A 1 1101 ? -29.049 1.622 25.506 1.00 78.00 1101 GLU A CA 1
ATOM 8532 C C . GLU A 1 1101 ? -28.819 2.860 26.390 1.00 78.00 1101 GLU A C 1
ATOM 8534 O O . GLU A 1 1101 ? -29.738 3.290 27.094 1.00 78.00 1101 GLU A O 1
ATOM 8539 N N . ARG A 1 1102 ? -27.623 3.462 26.343 1.00 77.81 1102 ARG A N 1
ATOM 8540 C CA . ARG A 1 1102 ? -27.282 4.637 27.150 1.00 77.81 1102 ARG A CA 1
ATOM 8541 C C . ARG A 1 1102 ? -27.958 5.896 26.618 1.00 77.81 1102 ARG A C 1
ATOM 8543 O O . ARG A 1 1102 ? -28.616 6.591 27.392 1.00 77.81 1102 ARG A O 1
ATOM 8550 N N . GLU A 1 1103 ? -27.806 6.200 25.332 1.00 81.94 1103 GLU A N 1
ATOM 8551 C CA . GLU A 1 1103 ? -28.444 7.379 24.733 1.00 81.94 1103 GLU A CA 1
ATOM 8552 C C . GLU A 1 1103 ? -29.968 7.224 24.689 1.00 81.94 1103 GLU A C 1
ATOM 8554 O O . GLU A 1 1103 ? -30.704 8.182 24.937 1.00 81.94 1103 GLU A O 1
ATOM 8559 N N . ARG A 1 1104 ? -30.466 5.990 24.529 1.00 85.06 1104 ARG A N 1
ATOM 8560 C CA . ARG A 1 1104 ? -31.889 5.676 24.715 1.00 85.06 1104 ARG A CA 1
ATOM 8561 C C . ARG A 1 1104 ? -32.376 6.020 26.124 1.00 85.06 1104 ARG A C 1
ATOM 8563 O O . ARG A 1 1104 ? -33.438 6.627 26.265 1.00 85.06 1104 ARG A O 1
ATOM 8570 N N . ALA A 1 1105 ? -31.614 5.669 27.162 1.00 82.75 1105 ALA A N 1
ATOM 8571 C CA . ALA A 1 1105 ? -31.964 6.009 28.539 1.00 82.75 1105 ALA A CA 1
ATOM 8572 C C . ALA A 1 1105 ? -32.000 7.533 28.760 1.00 82.75 1105 ALA A C 1
ATOM 8574 O O . ALA A 1 1105 ? -32.914 8.052 29.398 1.00 82.75 1105 ALA A O 1
ATOM 8575 N N . ILE A 1 1106 ? -31.055 8.271 28.174 1.00 84.25 1106 ILE A N 1
ATOM 8576 C CA . ILE A 1 1106 ? -31.031 9.741 28.232 1.00 84.25 1106 ILE A CA 1
ATOM 8577 C C . ILE A 1 1106 ? -32.251 10.340 27.512 1.00 84.25 1106 ILE A C 1
ATOM 8579 O O . ILE A 1 1106 ? -32.903 11.241 28.044 1.00 84.25 1106 ILE A O 1
ATOM 8583 N N . ALA A 1 1107 ? -32.602 9.836 26.327 1.00 85.06 1107 ALA A N 1
ATOM 8584 C CA . ALA A 1 1107 ? -33.766 10.298 25.573 1.00 85.06 1107 ALA A CA 1
ATOM 8585 C C . ALA A 1 1107 ? -35.081 10.054 26.334 1.00 85.06 1107 ALA A C 1
ATOM 8587 O O . ALA A 1 1107 ? -35.899 10.967 26.457 1.00 85.06 1107 ALA A O 1
ATOM 8588 N N . LEU A 1 1108 ? -35.254 8.864 26.918 1.00 89.31 1108 LEU A N 1
ATOM 8589 C CA . LEU A 1 1108 ? -36.397 8.522 27.774 1.00 89.31 1108 LEU A CA 1
ATOM 8590 C C . LEU A 1 1108 ? -36.455 9.393 29.037 1.00 89.31 1108 LEU A C 1
ATOM 8592 O O . LEU A 1 1108 ? -37.527 9.861 29.417 1.00 89.31 1108 LEU A O 1
ATOM 8596 N N . HIS A 1 1109 ? -35.311 9.689 29.655 1.00 87.75 1109 HIS A N 1
ATOM 8597 C CA . HIS A 1 1109 ? -35.258 10.608 30.790 1.00 87.75 1109 HIS A CA 1
ATOM 8598 C C . HIS A 1 1109 ? -35.743 12.011 30.396 1.00 87.75 1109 HIS A C 1
ATOM 8600 O O . HIS A 1 1109 ? -36.539 12.630 31.101 1.00 87.75 1109 HIS A O 1
ATOM 8606 N N . ASN A 1 1110 ? -35.331 12.499 29.225 1.00 89.38 1110 ASN A N 1
ATOM 8607 C CA . ASN A 1 1110 ? -35.805 13.778 28.705 1.00 89.38 1110 ASN A CA 1
ATOM 8608 C C . ASN A 1 1110 ? -37.305 13.763 28.358 1.00 89.38 1110 ASN A C 1
ATOM 8610 O O . ASN A 1 1110 ? -37.963 14.791 28.505 1.00 89.38 1110 ASN A O 1
ATOM 8614 N N . VAL A 1 1111 ? -37.860 12.625 27.925 1.00 91.56 1111 VAL A N 1
ATOM 8615 C CA . VAL A 1 1111 ? -39.314 12.445 27.747 1.00 91.56 1111 VAL A CA 1
ATOM 8616 C C . VAL A 1 1111 ? -40.043 12.581 29.084 1.00 91.56 1111 VAL A C 1
ATOM 8618 O O . VAL A 1 1111 ? -41.014 13.330 29.168 1.00 91.56 1111 VAL A O 1
ATOM 8621 N N . ALA A 1 1112 ? -39.548 11.936 30.143 1.00 88.75 1112 ALA A N 1
ATOM 8622 C CA . ALA A 1 1112 ? -40.132 12.068 31.477 1.00 88.75 1112 ALA A CA 1
ATOM 8623 C C . ALA A 1 1112 ? -40.112 13.520 31.983 1.00 88.75 1112 ALA A C 1
ATOM 8625 O O . ALA A 1 1112 ? -41.095 13.992 32.554 1.00 88.75 1112 ALA A O 1
ATOM 8626 N N . GLN A 1 1113 ? -39.031 14.261 31.717 1.00 87.69 1113 GLN A N 1
ATOM 8627 C CA . GLN A 1 1113 ? -38.968 15.690 32.035 1.00 87.69 1113 GLN A CA 1
ATOM 8628 C C . GLN A 1 1113 ? -40.007 16.517 31.265 1.00 87.69 1113 GLN A C 1
ATOM 8630 O O . GLN A 1 1113 ? -40.566 17.450 31.834 1.00 87.69 1113 GLN A O 1
ATOM 8635 N N . ILE A 1 1114 ? -40.285 16.189 29.998 1.00 89.69 1114 ILE A N 1
ATOM 8636 C CA . ILE A 1 1114 ? -41.321 16.880 29.214 1.00 89.69 1114 ILE A CA 1
ATOM 8637 C C . ILE A 1 1114 ? -42.713 16.605 29.796 1.00 89.69 1114 ILE A C 1
ATOM 8639 O O . ILE A 1 1114 ? -43.462 17.557 29.997 1.00 89.69 1114 ILE A O 1
ATOM 8643 N N . TYR A 1 1115 ? -43.037 15.354 30.142 1.00 89.50 1115 TYR A N 1
ATOM 8644 C CA . TYR A 1 1115 ? -44.307 15.030 30.807 1.00 89.50 1115 TYR A CA 1
ATOM 8645 C C . TYR A 1 1115 ? -44.454 15.747 32.154 1.00 89.50 1115 TYR A C 1
ATOM 8647 O O . TYR A 1 1115 ? -45.511 16.294 32.460 1.00 89.50 1115 TYR A O 1
ATOM 8655 N N . ARG A 1 1116 ? -43.373 15.829 32.939 1.00 86.25 1116 ARG A N 1
ATOM 8656 C CA . ARG A 1 1116 ? -43.358 16.596 34.192 1.00 86.25 1116 ARG A CA 1
ATOM 8657 C C . ARG A 1 1116 ? -43.645 18.081 33.955 1.00 86.25 1116 ARG A C 1
ATOM 8659 O O . ARG A 1 1116 ? -44.429 18.664 34.697 1.00 86.25 1116 ARG A O 1
ATOM 8666 N N . ASP A 1 1117 ? -43.046 18.685 32.930 1.00 85.44 1117 ASP A N 1
ATOM 8667 C CA . ASP A 1 1117 ? -43.288 20.089 32.572 1.00 85.44 1117 ASP A CA 1
ATOM 8668 C C . ASP A 1 1117 ? -44.716 20.328 32.040 1.00 85.44 1117 ASP A C 1
ATOM 8670 O O . ASP A 1 1117 ? -45.249 21.425 32.200 1.00 85.44 1117 ASP A O 1
ATOM 8674 N N . GLN A 1 1118 ? -45.349 19.312 31.438 1.00 86.31 1118 GLN A N 1
ATOM 8675 C CA . GLN A 1 1118 ? -46.769 19.327 31.052 1.00 86.31 1118 GLN A CA 1
ATOM 8676 C C . GLN A 1 1118 ? -47.716 19.155 32.255 1.00 86.31 1118 GLN A C 1
ATOM 8678 O O . GLN A 1 1118 ? -48.893 19.495 32.156 1.00 86.31 1118 GLN A O 1
ATOM 8683 N N . GLY A 1 1119 ? -47.209 18.674 33.396 1.00 83.31 1119 GLY A N 1
ATOM 8684 C CA . GLY A 1 1119 ? -47.999 18.313 34.577 1.00 83.31 1119 GLY A CA 1
ATOM 8685 C C . GLY A 1 1119 ? -48.540 16.877 34.559 1.00 83.31 1119 GLY A C 1
ATOM 8686 O O . GLY A 1 1119 ? -49.251 16.485 35.484 1.00 83.31 1119 GLY A O 1
ATOM 8687 N N . ASP A 1 1120 ? -48.172 16.075 33.557 1.00 88.31 1120 ASP A N 1
ATOM 8688 C CA . ASP A 1 1120 ? -48.579 14.677 33.391 1.00 88.31 1120 ASP A CA 1
ATOM 8689 C C . ASP A 1 1120 ? -47.686 13.746 34.230 1.00 88.31 1120 ASP A C 1
ATOM 8691 O O . ASP A 1 1120 ? -46.895 12.943 33.729 1.00 88.31 1120 ASP A O 1
ATOM 8695 N N . PHE A 1 1121 ? -47.792 13.870 35.555 1.00 85.62 1121 PHE A N 1
ATOM 8696 C CA . PHE A 1 1121 ? -46.927 13.157 36.500 1.00 85.62 1121 PHE A CA 1
ATOM 8697 C C . PHE A 1 1121 ? -47.027 11.624 36.397 1.00 85.62 1121 PHE A C 1
ATOM 8699 O O . PHE A 1 1121 ? -46.022 10.943 36.587 1.00 85.62 1121 PHE A O 1
ATOM 8706 N N . ASP A 1 1122 ? -48.195 11.071 36.053 1.00 84.94 1122 ASP A N 1
ATOM 8707 C CA . ASP A 1 1122 ? -48.385 9.619 35.889 1.00 84.94 1122 ASP A CA 1
ATOM 8708 C C . ASP A 1 1122 ? -47.620 9.050 34.680 1.00 84.94 1122 ASP A C 1
ATOM 8710 O O . ASP A 1 1122 ? -47.051 7.959 34.751 1.00 84.94 1122 ASP A O 1
ATOM 8714 N N . GLU A 1 1123 ? -47.573 9.794 33.571 1.00 87.69 1123 GLU A N 1
ATOM 8715 C CA . GLU A 1 1123 ? -46.796 9.425 32.381 1.00 87.69 1123 GLU A CA 1
ATOM 8716 C C . GLU A 1 1123 ? -45.293 9.536 32.659 1.00 87.69 1123 GLU A C 1
ATOM 8718 O O . GLU A 1 1123 ? -44.527 8.629 32.323 1.00 87.69 1123 GLU A O 1
ATOM 8723 N N . ALA A 1 1124 ? -44.877 10.612 33.340 1.00 87.88 1124 ALA A N 1
ATOM 8724 C CA . ALA A 1 1124 ? -43.489 10.820 33.744 1.00 87.88 1124 ALA A CA 1
ATOM 8725 C C . ALA A 1 1124 ? -42.977 9.675 34.635 1.00 87.88 1124 ALA A C 1
ATOM 8727 O O . ALA A 1 1124 ? -41.905 9.130 34.369 1.00 87.88 1124 ALA A O 1
ATOM 8728 N N . LEU A 1 1125 ? -43.762 9.264 35.640 1.00 88.56 1125 LEU A N 1
ATOM 8729 C CA . LEU A 1 1125 ? -43.432 8.135 36.517 1.00 88.56 1125 LEU A CA 1
ATOM 8730 C C . LEU A 1 1125 ? -43.303 6.828 35.734 1.00 88.56 1125 LEU A C 1
ATOM 8732 O O . LEU A 1 1125 ? -42.311 6.126 35.895 1.00 88.56 1125 LEU A O 1
ATOM 8736 N N . ARG A 1 1126 ? -44.230 6.532 34.814 1.00 89.69 1126 ARG A N 1
ATOM 8737 C CA . ARG A 1 1126 ? -44.164 5.299 34.014 1.00 89.69 1126 ARG A CA 1
ATOM 8738 C C . ARG A 1 1126 ? -42.903 5.219 33.155 1.00 89.69 1126 ARG A C 1
ATOM 8740 O O . ARG A 1 1126 ? -42.298 4.152 33.039 1.00 89.69 1126 ARG A O 1
ATOM 8747 N N . VAL A 1 1127 ? -42.505 6.336 32.545 1.00 90.06 1127 VAL A N 1
ATOM 8748 C CA . VAL A 1 1127 ? -41.276 6.403 31.744 1.00 90.06 1127 VAL A CA 1
ATOM 8749 C C . VAL A 1 1127 ? -40.041 6.247 32.638 1.00 90.06 1127 VAL A C 1
ATOM 8751 O O . VAL A 1 1127 ? -39.144 5.479 32.289 1.00 90.06 1127 VAL A O 1
ATOM 8754 N N . LEU A 1 1128 ? -40.002 6.897 33.806 1.00 88.94 1128 LEU A N 1
ATOM 8755 C CA . LEU A 1 1128 ? -38.894 6.761 34.763 1.00 88.94 1128 LEU A CA 1
ATOM 8756 C C . LEU A 1 1128 ? -38.789 5.346 35.351 1.00 88.94 1128 LEU A C 1
ATOM 8758 O O . LEU A 1 1128 ? -37.684 4.821 35.466 1.00 88.94 1128 LEU A O 1
ATOM 8762 N N . ASP A 1 1129 ? -39.905 4.680 35.637 1.00 87.06 1129 ASP A N 1
ATOM 8763 C CA . ASP A 1 1129 ? -39.909 3.284 36.088 1.00 87.06 1129 ASP A CA 1
ATOM 8764 C C . ASP A 1 1129 ? -39.354 2.347 35.011 1.00 87.06 1129 ASP A C 1
ATOM 8766 O O . ASP A 1 1129 ? -38.599 1.421 35.309 1.00 87.06 1129 ASP A O 1
ATOM 8770 N N . SER A 1 1130 ? -39.651 2.620 33.736 1.00 88.75 1130 SER A N 1
ATOM 8771 C CA . SER A 1 1130 ? -39.093 1.854 32.615 1.00 88.75 1130 SER A CA 1
ATOM 8772 C C . SER A 1 1130 ? -37.576 2.039 32.435 1.00 88.75 1130 SER A C 1
ATOM 8774 O O . SER A 1 1130 ? -36.928 1.182 31.829 1.00 88.75 1130 SER A O 1
ATOM 8776 N N . LEU A 1 1131 ? -36.991 3.111 32.992 1.00 87.69 1131 LEU A N 1
ATOM 8777 C CA . LEU A 1 1131 ? -35.548 3.375 32.966 1.00 87.69 1131 LEU A CA 1
ATOM 8778 C C . LEU A 1 1131 ? -34.767 2.582 34.012 1.00 87.69 1131 LEU A C 1
ATOM 8780 O O . LEU A 1 1131 ? -33.602 2.261 33.769 1.00 87.69 1131 LEU A O 1
ATOM 8784 N N . LEU A 1 1132 ? -35.369 2.254 35.161 1.00 86.75 1132 LEU A N 1
ATOM 8785 C CA . LEU A 1 1132 ? -34.662 1.564 36.248 1.00 86.75 1132 LEU A CA 1
ATOM 8786 C C . LEU A 1 1132 ? -34.058 0.218 35.789 1.00 86.75 1132 LEU A C 1
ATOM 8788 O O . LEU A 1 1132 ? -32.852 0.041 35.974 1.00 86.75 1132 LEU A O 1
ATOM 8792 N N . PRO A 1 1133 ? -34.791 -0.672 35.078 1.00 84.38 1133 PRO A N 1
ATOM 8793 C CA . PRO A 1 1133 ? -34.220 -1.910 34.546 1.00 84.38 1133 PRO A CA 1
ATOM 8794 C C . PRO A 1 1133 ? -33.120 -1.685 33.504 1.00 84.38 1133 PRO A C 1
ATOM 8796 O O . PRO A 1 1133 ? -32.237 -2.528 33.356 1.00 84.38 1133 PRO A O 1
ATOM 8799 N N . ILE A 1 1134 ? -33.167 -0.573 32.759 1.00 80.38 1134 ILE A N 1
ATOM 8800 C CA . ILE A 1 1134 ? -32.120 -0.225 31.788 1.00 80.38 1134 ILE A CA 1
ATOM 8801 C C . ILE A 1 1134 ? -30.840 0.134 32.545 1.00 80.38 1134 ILE A C 1
ATOM 8803 O O . ILE A 1 1134 ? -29.782 -0.411 32.247 1.00 80.38 1134 ILE A O 1
ATOM 8807 N N . TYR A 1 1135 ? -30.927 0.968 33.582 1.00 80.88 1135 TYR A N 1
ATOM 8808 C CA . TYR A 1 1135 ? -29.768 1.291 34.416 1.00 80.88 1135 TYR A CA 1
ATOM 8809 C C . TYR A 1 1135 ? -29.246 0.101 35.237 1.00 80.88 1135 TYR A C 1
ATOM 8811 O O . TYR A 1 1135 ? -28.042 0.045 35.504 1.00 80.88 1135 TYR A O 1
ATOM 8819 N N . ASP A 1 1136 ? -30.100 -0.872 35.572 1.00 78.19 1136 ASP A N 1
ATOM 8820 C CA . ASP A 1 1136 ? -29.686 -2.153 36.157 1.00 78.19 1136 ASP A CA 1
ATOM 8821 C C . ASP A 1 1136 ? -28.898 -3.009 35.151 1.00 78.19 1136 ASP A C 1
ATOM 8823 O O . ASP A 1 1136 ? -27.832 -3.531 35.491 1.00 78.19 1136 ASP A O 1
ATOM 8827 N N . ARG A 1 1137 ? -29.359 -3.109 33.891 1.00 78.19 1137 ARG A N 1
ATOM 8828 C CA . ARG A 1 1137 ? -28.614 -3.787 32.810 1.00 78.19 1137 ARG A CA 1
ATOM 8829 C C . ARG A 1 1137 ? -27.282 -3.104 32.512 1.00 78.19 1137 ARG A C 1
ATOM 8831 O O . ARG A 1 1137 ? -26.270 -3.791 32.388 1.00 78.19 1137 ARG A O 1
ATOM 8838 N N . LEU A 1 1138 ? -27.270 -1.771 32.480 1.00 70.31 1138 LEU A N 1
ATOM 8839 C CA . LEU A 1 1138 ? -26.063 -0.955 32.314 1.00 70.31 1138 LEU A CA 1
ATOM 8840 C C . LEU A 1 1138 ? -25.143 -0.987 33.549 1.00 70.31 1138 LEU A C 1
ATOM 8842 O O . LEU A 1 1138 ? -24.023 -0.482 33.485 1.00 70.31 1138 LEU A O 1
ATOM 8846 N N . ARG A 1 1139 ? -25.597 -1.561 34.675 1.00 74.44 1139 ARG A N 1
ATOM 8847 C CA . ARG A 1 1139 ? -24.888 -1.603 35.966 1.00 74.44 1139 ARG A CA 1
ATOM 8848 C C . ARG A 1 1139 ? -24.384 -0.229 36.416 1.00 74.44 1139 ARG A C 1
ATOM 8850 O O . ARG A 1 1139 ? -23.299 -0.101 36.983 1.00 74.44 1139 ARG A O 1
ATOM 8857 N N . THR A 1 1140 ? -25.177 0.816 36.187 1.00 73.75 1140 THR A N 1
ATOM 8858 C CA . THR A 1 1140 ? -24.844 2.193 36.575 1.00 73.75 1140 THR A CA 1
ATOM 8859 C C . THR A 1 1140 ? -25.667 2.622 37.798 1.00 73.75 1140 THR A C 1
ATOM 8861 O O . THR A 1 1140 ? -26.700 3.282 37.637 1.00 73.75 1140 THR A O 1
ATOM 8864 N N . PRO A 1 1141 ? -25.225 2.313 39.036 1.00 76.25 1141 PRO A N 1
ATOM 8865 C CA . PRO A 1 1141 ? -25.972 2.643 40.254 1.00 76.25 1141 PRO A CA 1
ATOM 8866 C C . PRO A 1 1141 ? -26.178 4.153 40.437 1.00 76.25 1141 PRO A C 1
ATOM 8868 O O . PRO A 1 1141 ? -27.194 4.565 40.986 1.00 76.25 1141 PRO A O 1
ATOM 8871 N N . ALA A 1 1142 ? -25.267 4.987 39.917 1.00 74.81 1142 ALA A N 1
ATOM 8872 C CA . ALA A 1 1142 ? -25.425 6.442 39.911 1.00 74.81 1142 ALA A CA 1
ATOM 8873 C C . ALA A 1 1142 ? -26.602 6.909 39.030 1.00 74.81 1142 ALA A C 1
ATOM 8875 O O . ALA A 1 1142 ? -27.377 7.765 39.450 1.00 74.81 1142 ALA A O 1
ATOM 8876 N N . GLY A 1 1143 ? -26.763 6.329 37.831 1.00 77.88 1143 GLY A N 1
ATOM 8877 C CA . GLY A 1 1143 ? -27.879 6.635 36.924 1.00 77.88 1143 GLY A CA 1
ATOM 8878 C C . GLY A 1 1143 ? -29.224 6.160 37.476 1.00 77.88 1143 GLY A C 1
ATOM 8879 O O . GLY A 1 1143 ? -30.218 6.885 37.405 1.00 77.88 1143 GLY A O 1
ATOM 8880 N N . ARG A 1 1144 ? -29.228 4.993 38.135 1.00 83.81 1144 ARG A N 1
ATOM 8881 C CA . ARG A 1 1144 ? -30.386 4.483 38.881 1.00 83.81 1144 ARG A CA 1
ATOM 8882 C C . ARG A 1 1144 ? -30.772 5.431 40.019 1.00 83.81 1144 ARG A C 1
ATOM 8884 O O . ARG A 1 1144 ? -31.912 5.874 40.064 1.00 83.81 1144 ARG A O 1
ATOM 8891 N N . ALA A 1 1145 ? -29.826 5.808 40.884 1.00 83.12 1145 ALA A N 1
ATOM 8892 C CA . ALA A 1 1145 ? -30.076 6.728 41.999 1.00 83.12 1145 ALA A CA 1
ATOM 8893 C C . ALA A 1 1145 ? -30.553 8.116 41.531 1.00 83.12 1145 ALA A C 1
ATOM 8895 O O . ALA A 1 1145 ? -31.434 8.707 42.154 1.00 83.12 1145 ALA A O 1
ATOM 8896 N N . GLY A 1 1146 ? -30.031 8.612 40.403 1.00 84.25 1146 GLY A N 1
ATOM 8897 C CA . GLY A 1 1146 ? -30.502 9.856 39.788 1.00 84.25 1146 GLY A CA 1
ATOM 8898 C C . GLY A 1 1146 ? -31.944 9.755 39.279 1.00 84.25 1146 GLY A C 1
ATOM 8899 O O . GLY A 1 1146 ? -32.754 10.637 39.547 1.00 84.25 1146 GLY A O 1
ATOM 8900 N N . THR A 1 1147 ? -32.296 8.649 38.619 1.00 86.06 1147 THR A N 1
ATOM 8901 C CA . THR A 1 1147 ? -33.672 8.386 38.150 1.00 86.06 1147 THR A CA 1
ATOM 8902 C C . THR A 1 1147 ? -34.646 8.249 39.317 1.00 86.06 1147 THR A C 1
ATOM 8904 O O . THR A 1 1147 ? -35.725 8.830 39.292 1.00 86.06 1147 THR A O 1
ATOM 8907 N N . MET A 1 1148 ? -34.239 7.551 40.377 1.00 86.94 1148 MET A N 1
ATOM 8908 C CA . MET A 1 1148 ? -35.015 7.448 41.612 1.00 86.94 1148 MET A CA 1
ATOM 8909 C C . MET A 1 1148 ? -35.196 8.800 42.301 1.00 86.94 1148 MET A C 1
ATOM 8911 O O . MET A 1 1148 ? -36.264 9.074 42.831 1.00 86.94 1148 MET A O 1
ATOM 8915 N N . SER A 1 1149 ? -34.181 9.667 42.267 1.00 85.44 1149 SER A N 1
ATOM 8916 C CA . SER A 1 1149 ? -34.295 11.020 42.819 1.00 85.44 1149 SER A CA 1
ATOM 8917 C C . SER A 1 1149 ? -35.375 11.829 42.101 1.00 85.44 1149 SER A C 1
ATOM 8919 O O . SER A 1 1149 ? -36.158 12.499 42.764 1.00 85.44 1149 SER A O 1
ATOM 8921 N N . GLU A 1 1150 ? -35.468 11.717 40.775 1.00 86.25 1150 GLU A N 1
ATOM 8922 C CA . GLU A 1 1150 ? -36.524 12.368 39.987 1.00 86.25 1150 GLU A CA 1
ATOM 8923 C C . GLU A 1 1150 ? -37.910 11.745 40.220 1.00 86.25 1150 GLU A C 1
ATOM 8925 O O . GLU A 1 1150 ? -38.902 12.468 40.294 1.00 86.25 1150 GLU A O 1
ATOM 8930 N N . ILE A 1 1151 ? -38.000 10.423 40.409 1.00 88.31 1151 ILE A N 1
ATOM 8931 C CA . ILE A 1 1151 ? -39.248 9.765 40.837 1.00 88.31 1151 ILE A CA 1
ATOM 8932 C C . ILE A 1 1151 ? -39.694 10.319 42.195 1.00 88.31 1151 ILE A C 1
ATOM 8934 O O . ILE A 1 1151 ? -40.845 10.727 42.347 1.00 88.31 1151 ILE A O 1
ATOM 8938 N N . ALA A 1 1152 ? -38.781 10.393 43.165 1.00 86.56 1152 ALA A N 1
ATOM 8939 C CA . ALA A 1 1152 ? -39.068 10.901 44.502 1.00 86.56 1152 ALA A CA 1
ATOM 8940 C C . ALA A 1 1152 ? -39.508 12.376 44.473 1.00 86.56 1152 ALA A C 1
ATOM 8942 O O . ALA A 1 1152 ? -40.433 12.763 45.188 1.00 86.56 1152 ALA A O 1
ATOM 8943 N N . ASP A 1 1153 ? -38.907 13.190 43.603 1.00 84.81 1153 ASP A N 1
ATOM 8944 C CA . ASP A 1 1153 ? -39.321 14.576 43.378 1.00 84.81 1153 ASP A CA 1
ATOM 8945 C C . ASP A 1 1153 ? -40.744 14.674 42.819 1.00 84.81 1153 ASP A C 1
ATOM 8947 O O . ASP A 1 1153 ? -41.556 15.469 43.299 1.00 84.81 1153 ASP A O 1
ATOM 8951 N N . ILE A 1 1154 ? -41.078 13.852 41.822 1.00 85.31 1154 ILE A N 1
ATOM 8952 C CA . ILE A 1 1154 ? -42.421 13.825 41.230 1.00 85.31 1154 ILE A CA 1
ATOM 8953 C C . ILE A 1 1154 ? -43.458 13.347 42.258 1.00 85.31 1154 ILE A C 1
ATOM 8955 O O . ILE A 1 1154 ? -44.519 13.962 42.379 1.00 85.31 1154 ILE A O 1
ATOM 8959 N N . LEU A 1 1155 ? -43.140 12.329 43.064 1.00 84.81 1155 LEU A N 1
ATOM 8960 C CA . LEU A 1 1155 ? -43.981 11.873 44.179 1.00 84.81 1155 LEU A CA 1
ATOM 8961 C C . LEU A 1 1155 ? -44.183 12.981 45.226 1.00 84.81 1155 LEU A C 1
ATOM 8963 O O . LEU A 1 1155 ? -45.304 13.220 45.681 1.00 84.81 1155 LEU A O 1
ATOM 8967 N N . GLN A 1 1156 ? -43.134 13.746 45.547 1.00 82.88 1156 GLN A N 1
ATOM 8968 C CA . GLN A 1 1156 ? -43.245 14.910 46.428 1.00 82.88 1156 GLN A CA 1
ATOM 8969 C C . GLN A 1 1156 ? -44.196 15.973 45.852 1.00 82.88 1156 GLN A C 1
ATOM 8971 O O . GLN A 1 1156 ? -44.995 16.546 46.600 1.00 82.88 1156 GLN A O 1
ATOM 8976 N N . HIS A 1 1157 ? -44.121 16.243 44.544 1.00 79.12 1157 HIS A N 1
ATOM 8977 C CA . HIS A 1 1157 ? -45.016 17.175 43.852 1.00 79.12 1157 HIS A CA 1
ATOM 8978 C C . HIS A 1 1157 ? -46.469 16.678 43.798 1.00 79.12 1157 HIS A C 1
ATOM 8980 O O . HIS A 1 1157 ? -47.384 17.499 43.889 1.00 79.12 1157 HIS A O 1
ATOM 8986 N N . ARG A 1 1158 ? -46.685 15.358 43.735 1.00 80.25 1158 ARG A N 1
ATOM 8987 C CA . ARG A 1 1158 ? -48.003 14.701 43.807 1.00 80.25 1158 ARG A CA 1
ATOM 8988 C C . ARG A 1 1158 ? -48.602 14.683 45.220 1.00 80.25 1158 ARG A C 1
ATOM 8990 O O . ARG A 1 1158 ? -49.816 14.587 45.372 1.00 80.25 1158 ARG A O 1
ATOM 8997 N N . GLY A 1 1159 ? -47.767 14.852 46.246 1.00 76.81 1159 GLY A N 1
ATOM 8998 C CA . GLY A 1 1159 ? -48.172 14.872 47.653 1.00 76.81 1159 GLY A CA 1
ATOM 8999 C C . GLY A 1 1159 ? -47.834 13.596 48.428 1.00 76.81 1159 GLY A C 1
ATOM 9000 O O . GLY A 1 1159 ? -48.001 13.593 49.650 1.00 76.81 1159 GLY A O 1
ATOM 9001 N N . ASP A 1 1160 ? -47.272 12.585 47.762 1.00 84.38 1160 ASP A N 1
ATOM 9002 C CA . ASP A 1 1160 ? -46.854 11.287 48.309 1.00 84.38 1160 ASP A CA 1
ATOM 9003 C C . ASP A 1 1160 ? -45.483 11.394 48.998 1.00 84.38 1160 ASP A C 1
ATOM 9005 O O . ASP A 1 1160 ? -44.484 10.762 48.648 1.00 84.38 1160 ASP A O 1
ATOM 9009 N N . ARG A 1 1161 ? -45.421 12.284 49.993 1.00 82.44 1161 ARG A N 1
ATOM 9010 C CA . ARG A 1 1161 ? -44.175 12.704 50.649 1.00 82.44 1161 ARG A CA 1
ATOM 9011 C C . ARG A 1 1161 ? -43.492 11.579 51.426 1.00 82.44 1161 ARG A C 1
ATOM 9013 O O . ARG A 1 1161 ? -42.267 11.560 51.470 1.00 82.44 1161 ARG A O 1
ATOM 9020 N N . ASP A 1 1162 ? -44.257 10.663 52.015 1.00 81.62 1162 ASP A N 1
ATOM 9021 C CA . ASP A 1 1162 ? -43.709 9.556 52.809 1.00 81.62 1162 ASP A CA 1
ATOM 9022 C C . ASP A 1 1162 ? -42.982 8.525 51.930 1.00 81.62 1162 ASP A C 1
ATOM 9024 O O . ASP A 1 1162 ? -41.932 8.009 52.314 1.00 81.62 1162 ASP A O 1
ATOM 9028 N N . GLU A 1 1163 ? -43.489 8.267 50.723 1.00 84.19 1163 GLU A N 1
ATOM 9029 C CA . GLU A 1 1163 ? -42.869 7.347 49.765 1.00 84.19 1163 GLU A CA 1
ATOM 9030 C C . GLU A 1 1163 ? -41.589 7.944 49.161 1.00 84.19 1163 GLU A C 1
ATOM 9032 O O . GLU A 1 1163 ? -40.554 7.275 49.108 1.00 84.19 1163 GLU A O 1
ATOM 9037 N N . ALA A 1 1164 ? -41.614 9.239 48.825 1.00 86.00 1164 ALA A N 1
ATOM 9038 C CA . ALA A 1 1164 ? -40.424 9.981 48.412 1.00 86.00 1164 ALA A CA 1
ATOM 9039 C C . ALA A 1 1164 ? -39.331 9.973 49.500 1.00 86.00 1164 ALA A C 1
ATOM 9041 O O . ALA A 1 1164 ? -38.155 9.739 49.215 1.00 86.00 1164 ALA A O 1
ATOM 9042 N N . LEU A 1 1165 ? -39.716 10.192 50.762 1.00 86.62 1165 LEU A N 1
ATOM 9043 C CA . LEU A 1 1165 ? -38.796 10.200 51.900 1.00 86.62 1165 LEU A CA 1
ATOM 9044 C C . LEU A 1 1165 ? -38.150 8.825 52.120 1.00 86.62 1165 LEU A C 1
ATOM 9046 O O . LEU A 1 1165 ? -36.938 8.736 52.327 1.00 86.62 1165 LEU A O 1
ATOM 9050 N N . LYS A 1 1166 ? -38.945 7.755 52.018 1.00 87.75 1166 LYS A N 1
ATOM 9051 C CA . LYS A 1 1166 ? -38.460 6.375 52.097 1.00 87.75 1166 LYS A CA 1
ATOM 9052 C C . LYS A 1 1166 ? -37.426 6.086 51.007 1.00 87.75 1166 LYS A C 1
ATOM 9054 O O . LYS A 1 1166 ? -36.352 5.572 51.305 1.00 87.75 1166 LYS A O 1
ATOM 9059 N N . MET A 1 1167 ? -37.713 6.480 49.767 1.00 87.38 1167 MET A N 1
ATOM 9060 C CA . MET A 1 1167 ? -36.811 6.281 48.631 1.00 87.38 1167 MET A CA 1
ATOM 9061 C C . MET A 1 1167 ? -35.465 7.000 48.823 1.00 87.38 1167 MET A C 1
ATOM 9063 O O . MET A 1 1167 ? -34.405 6.423 48.556 1.00 87.38 1167 MET A O 1
ATOM 9067 N N . TYR A 1 1168 ? -35.488 8.233 49.347 1.00 87.81 1168 TYR A N 1
ATOM 9068 C CA . TYR A 1 1168 ? -34.265 8.978 49.641 1.00 87.81 1168 TYR A CA 1
ATOM 9069 C C . TYR A 1 1168 ? -33.411 8.333 50.735 1.00 87.81 1168 TYR A C 1
ATOM 9071 O O . TYR A 1 1168 ? -32.198 8.199 50.557 1.00 87.81 1168 TYR A O 1
ATOM 9079 N N . LEU A 1 1169 ? -34.032 7.938 51.849 1.00 85.31 1169 LEU A N 1
ATOM 9080 C CA . LEU A 1 1169 ? -33.327 7.435 53.029 1.00 85.31 1169 LEU A CA 1
ATOM 9081 C C . LEU A 1 1169 ? -32.847 5.984 52.874 1.00 85.31 1169 LEU A C 1
ATOM 9083 O O . LEU A 1 1169 ? -31.762 5.656 53.350 1.00 85.31 1169 LEU A O 1
ATOM 9087 N N . GLU A 1 1170 ? -33.624 5.118 52.219 1.00 88.06 1170 GLU A N 1
ATOM 9088 C CA . GLU A 1 1170 ? -33.327 3.680 52.142 1.00 88.06 1170 GLU A CA 1
ATOM 9089 C C . GLU A 1 1170 ? -32.495 3.291 50.910 1.00 88.06 1170 GLU A C 1
ATOM 9091 O O . GLU A 1 1170 ? -31.692 2.360 50.991 1.00 88.06 1170 GLU A O 1
ATOM 9096 N N . GLU A 1 1171 ? -32.634 3.997 49.780 1.00 85.81 1171 GLU A N 1
ATOM 9097 C CA . GLU A 1 1171 ? -31.974 3.614 48.523 1.00 85.81 1171 GLU A CA 1
ATOM 9098 C C . GLU A 1 1171 ? -31.019 4.681 47.970 1.00 85.81 1171 GLU A C 1
ATOM 9100 O O . GLU A 1 1171 ? -29.872 4.358 47.647 1.00 85.81 1171 GLU A O 1
ATOM 9105 N N . ILE A 1 1172 ? -31.437 5.948 47.872 1.00 88.19 1172 ILE A N 1
ATOM 9106 C CA . ILE A 1 1172 ? -30.665 6.990 47.166 1.00 88.19 1172 ILE A CA 1
ATOM 9107 C C . ILE A 1 1172 ? -29.421 7.416 47.960 1.00 88.19 1172 ILE A C 1
ATOM 9109 O O . ILE A 1 1172 ? -28.302 7.309 47.450 1.00 88.19 1172 ILE A O 1
ATOM 9113 N N . ILE A 1 1173 ? -29.585 7.859 49.213 1.00 87.69 1173 ILE A N 1
ATOM 9114 C CA . ILE A 1 1173 ? -28.471 8.326 50.057 1.00 87.69 1173 ILE A CA 1
ATOM 9115 C C . ILE A 1 1173 ? -27.442 7.206 50.297 1.00 87.69 1173 ILE A C 1
ATOM 9117 O O . ILE A 1 1173 ? -26.260 7.436 50.025 1.00 87.69 1173 ILE A O 1
ATOM 9121 N N . PRO A 1 1174 ? -27.829 5.970 50.685 1.00 87.69 1174 PRO A N 1
ATOM 9122 C CA . PRO A 1 1174 ? -26.871 4.874 50.849 1.00 87.69 1174 PRO A CA 1
ATOM 9123 C C . PRO A 1 1174 ? -26.115 4.531 49.561 1.00 87.69 1174 PRO A C 1
ATOM 9125 O O . PRO A 1 1174 ? -24.952 4.119 49.611 1.00 87.69 1174 PRO A O 1
ATOM 9128 N N . THR A 1 1175 ? -26.749 4.699 48.395 1.00 82.56 1175 THR A N 1
ATOM 9129 C CA . THR A 1 1175 ? -26.088 4.499 47.100 1.00 82.56 1175 THR A CA 1
ATOM 9130 C C . THR A 1 1175 ? -25.041 5.582 46.849 1.00 82.56 1175 THR A C 1
ATOM 9132 O O . THR A 1 1175 ? -23.895 5.245 46.547 1.00 82.56 1175 THR A O 1
ATOM 9135 N N . TYR A 1 1176 ? -25.368 6.863 47.044 1.00 81.38 1176 TYR A N 1
ATOM 9136 C CA . TYR A 1 1176 ? -24.390 7.947 46.892 1.00 81.38 1176 TYR A CA 1
ATOM 9137 C C . TYR A 1 1176 ? -23.252 7.880 47.919 1.00 81.38 1176 TYR A C 1
ATOM 9139 O O . TYR A 1 1176 ? -22.103 8.125 47.549 1.00 81.38 1176 TYR A O 1
ATOM 9147 N N . GLN A 1 1177 ? -23.521 7.430 49.147 1.00 81.88 1177 GLN A N 1
ATOM 9148 C CA . GLN A 1 1177 ? -22.500 7.171 50.168 1.00 81.88 1177 GLN A CA 1
ATOM 9149 C C . GLN A 1 1177 ? -21.536 6.053 49.762 1.00 81.88 1177 GLN A C 1
ATOM 9151 O O . GLN A 1 1177 ? -20.316 6.229 49.817 1.00 81.88 1177 GLN A O 1
ATOM 9156 N N . LYS A 1 1178 ? -22.056 4.912 49.284 1.00 78.88 1178 LYS A N 1
ATOM 9157 C CA . LYS A 1 1178 ? -21.225 3.813 48.756 1.00 78.88 1178 LYS A CA 1
ATOM 9158 C C . LYS A 1 1178 ? -20.363 4.267 47.577 1.00 78.88 1178 LYS A C 1
ATOM 9160 O O . LYS A 1 1178 ? -19.218 3.833 47.457 1.00 78.88 1178 LYS A O 1
ATOM 9165 N N . LEU A 1 1179 ? -20.899 5.148 46.732 1.00 75.56 1179 LEU A N 1
ATOM 9166 C CA . LEU A 1 1179 ? -20.200 5.727 45.582 1.00 75.56 1179 LEU A CA 1
ATOM 9167 C C . LEU A 1 1179 ? -19.272 6.898 45.949 1.00 75.56 1179 LEU A C 1
ATOM 9169 O O . LEU A 1 1179 ? -18.479 7.319 45.109 1.00 75.56 1179 LEU A O 1
ATOM 9173 N N . LYS A 1 1180 ? -19.330 7.396 47.192 1.00 80.25 1180 LYS A N 1
ATOM 9174 C CA . LYS A 1 1180 ? -18.612 8.585 47.685 1.00 80.25 1180 LYS A CA 1
ATOM 9175 C C . LYS A 1 1180 ? -18.915 9.860 46.884 1.00 80.25 1180 LYS A C 1
ATOM 9177 O O . LYS A 1 1180 ? -18.035 10.695 46.668 1.00 80.25 1180 LYS A O 1
ATOM 9182 N N . TYR A 1 1181 ? -20.155 10.017 46.427 1.00 76.12 1181 TYR A N 1
ATOM 9183 C CA . TYR A 1 1181 ? -20.611 11.185 45.667 1.00 76.12 1181 TYR A CA 1
ATOM 9184 C C . TYR A 1 1181 ? -21.127 12.270 46.617 1.00 76.12 1181 TYR A C 1
ATOM 9186 O O . TYR A 1 1181 ? -22.326 12.507 46.727 1.00 76.12 1181 TYR A O 1
ATOM 9194 N N . ALA A 1 1182 ? -20.202 12.952 47.300 1.00 74.00 1182 ALA A N 1
ATOM 9195 C CA . ALA A 1 1182 ? -20.521 13.901 48.374 1.00 74.00 1182 ALA A CA 1
ATOM 9196 C C . ALA A 1 1182 ? -21.457 15.051 47.947 1.00 74.00 1182 ALA A C 1
ATOM 9198 O O . ALA A 1 1182 ? -22.251 15.538 48.748 1.00 74.00 1182 ALA A O 1
ATOM 9199 N N . ARG A 1 1183 ? -21.384 15.490 46.680 1.00 77.50 1183 ARG A N 1
ATOM 9200 C CA . ARG A 1 1183 ? -22.275 16.534 46.150 1.00 77.50 1183 ARG A CA 1
ATOM 9201 C C . ARG A 1 1183 ? -23.717 16.038 46.034 1.00 77.50 1183 ARG A C 1
ATOM 9203 O O . ARG A 1 1183 ? -24.625 16.735 46.472 1.00 77.50 1183 ARG A O 1
ATOM 9210 N N . ASP A 1 1184 ? -23.917 14.871 45.430 1.00 79.31 1184 ASP A N 1
ATOM 9211 C CA . ASP A 1 1184 ? -25.249 14.308 45.185 1.00 79.31 1184 ASP A CA 1
ATOM 9212 C C . ASP A 1 1184 ? -25.890 13.808 46.483 1.00 79.31 1184 ASP A C 1
ATOM 9214 O O . ASP A 1 1184 ? -27.083 14.007 46.699 1.00 79.31 1184 ASP A O 1
ATOM 9218 N N . GLU A 1 1185 ? -25.075 13.278 47.399 1.00 82.56 1185 GLU A N 1
ATOM 9219 C CA . GLU A 1 1185 ? -25.465 13.008 48.783 1.00 82.56 1185 GLU A CA 1
ATOM 9220 C C . GLU A 1 1185 ? -25.982 14.284 49.466 1.00 82.56 1185 GLU A C 1
ATOM 9222 O O . GLU A 1 1185 ? -27.113 14.300 49.948 1.00 82.56 1185 GLU A O 1
ATOM 9227 N N . ALA A 1 1186 ? -25.220 15.384 49.444 1.00 81.69 1186 ALA A N 1
ATOM 9228 C CA . ALA A 1 1186 ? -25.644 16.646 50.055 1.00 81.69 1186 ALA A CA 1
ATOM 9229 C C . ALA A 1 1186 ? -26.937 17.206 49.433 1.00 81.69 1186 ALA A C 1
ATOM 9231 O O . ALA A 1 1186 ? -27.791 17.736 50.145 1.00 81.69 1186 ALA A O 1
ATOM 9232 N N . ILE A 1 1187 ? -27.116 17.064 48.115 1.00 84.25 1187 ILE A N 1
ATOM 9233 C CA . ILE A 1 1187 ? -28.359 17.447 47.431 1.00 84.25 1187 ILE A CA 1
ATOM 9234 C C . ILE A 1 1187 ? -29.526 16.576 47.911 1.00 84.25 1187 ILE A C 1
ATOM 9236 O O . ILE A 1 1187 ? -30.595 17.115 48.200 1.00 84.25 1187 ILE A O 1
ATOM 9240 N N . ALA A 1 1188 ? -29.333 15.261 48.032 1.00 83.62 1188 ALA A N 1
ATOM 9241 C CA . ALA A 1 1188 ? -30.352 14.340 48.529 1.00 83.62 1188 ALA A CA 1
ATOM 9242 C C . ALA A 1 1188 ? -30.735 14.647 49.990 1.00 83.62 1188 ALA A C 1
ATOM 9244 O O . ALA A 1 1188 ? -31.922 14.752 50.297 1.00 83.62 1188 ALA A O 1
ATOM 9245 N N . HIS A 1 1189 ? -29.760 14.912 50.866 1.00 84.50 1189 HIS A N 1
ATOM 9246 C CA . HIS A 1 1189 ? -30.008 15.402 52.229 1.00 84.50 1189 HIS A CA 1
ATOM 9247 C C . HIS A 1 1189 ? -30.782 16.729 52.232 1.00 84.50 1189 HIS A C 1
ATOM 9249 O O . HIS A 1 1189 ? -31.745 16.886 52.984 1.00 84.50 1189 HIS A O 1
ATOM 9255 N N . GLY A 1 1190 ? -30.429 17.657 51.336 1.00 85.81 1190 GLY A N 1
ATOM 9256 C CA . GLY A 1 1190 ? -31.159 18.906 51.116 1.00 85.81 1190 GLY A CA 1
ATOM 9257 C C . GLY A 1 1190 ? -32.624 18.694 50.720 1.00 85.81 1190 GLY A C 1
ATOM 9258 O O . GLY A 1 1190 ? -33.519 19.359 51.244 1.00 85.81 1190 GLY A O 1
ATOM 9259 N N . ARG A 1 1191 ? -32.891 17.735 49.825 1.00 86.19 1191 ARG A N 1
ATOM 9260 C CA . ARG A 1 1191 ? -34.248 17.374 49.376 1.00 86.19 1191 ARG A CA 1
ATOM 9261 C C . ARG A 1 1191 ? -35.071 16.770 50.514 1.00 86.19 1191 ARG A C 1
ATOM 9263 O O . ARG A 1 1191 ? -36.211 17.184 50.714 1.00 86.19 1191 ARG A O 1
ATOM 9270 N N . VAL A 1 1192 ? -34.480 15.879 51.311 1.00 86.56 1192 VAL A N 1
ATOM 9271 C CA . VAL A 1 1192 ? -35.116 15.308 52.512 1.00 86.56 1192 VAL A CA 1
ATOM 9272 C C . VAL A 1 1192 ? -35.411 16.391 53.554 1.00 86.56 1192 VAL A C 1
ATOM 9274 O O . VAL A 1 1192 ? -36.528 16.450 54.067 1.00 86.56 1192 VAL A O 1
ATOM 9277 N N . GLY A 1 1193 ? -34.469 17.305 53.808 1.00 84.62 1193 GLY A N 1
ATOM 9278 C CA . GLY A 1 1193 ? -34.682 18.455 54.693 1.00 84.62 1193 GLY A CA 1
ATOM 9279 C C . GLY A 1 1193 ? -35.854 19.335 54.243 1.00 84.62 1193 GLY A C 1
ATOM 9280 O O . GLY A 1 1193 ? -36.708 19.695 55.053 1.00 84.62 1193 GLY A O 1
ATOM 9281 N N . ASN A 1 1194 ? -35.968 19.596 52.936 1.00 84.25 1194 ASN A N 1
ATOM 9282 C CA . ASN A 1 1194 ? -37.100 20.325 52.355 1.00 84.25 1194 ASN A CA 1
ATOM 9283 C C . ASN A 1 1194 ? -38.437 19.577 52.506 1.00 84.25 1194 ASN A C 1
ATOM 9285 O O . ASN A 1 1194 ? -39.476 20.215 52.698 1.00 84.25 1194 ASN A O 1
ATOM 9289 N N . ILE A 1 1195 ? -38.445 18.242 52.397 1.00 84.75 1195 ILE A N 1
ATOM 9290 C CA . ILE A 1 1195 ? -39.647 17.428 52.643 1.00 84.75 1195 ILE A CA 1
ATOM 9291 C C . ILE A 1 1195 ? -40.074 17.571 54.107 1.00 84.75 1195 ILE A C 1
ATOM 9293 O O . ILE A 1 1195 ? -41.230 17.914 54.356 1.00 84.75 1195 ILE A O 1
ATOM 9297 N N . TYR A 1 1196 ? -39.148 17.402 55.054 1.00 84.44 1196 TYR A N 1
ATOM 9298 C CA . TYR A 1 1196 ? -39.437 17.514 56.483 1.00 84.44 1196 TYR A CA 1
ATOM 9299 C C . TYR A 1 1196 ? -39.929 18.904 56.893 1.00 84.44 1196 TYR A C 1
ATOM 9301 O O . TYR A 1 1196 ? -40.930 19.008 57.607 1.00 84.44 1196 TYR A O 1
ATOM 9309 N N . GLN A 1 1197 ? -39.314 19.964 56.361 1.00 82.19 1197 GLN A N 1
ATOM 9310 C CA . GLN A 1 1197 ? -39.750 21.344 56.581 1.00 82.19 1197 GLN A CA 1
ATOM 9311 C C . GLN A 1 1197 ? -41.184 21.578 56.081 1.00 82.19 1197 GLN A C 1
ATOM 9313 O O . GLN A 1 1197 ? -41.982 22.215 56.763 1.00 82.19 1197 GLN A O 1
ATOM 9318 N N . LYS A 1 1198 ? -41.548 21.031 54.914 1.00 79.62 1198 LYS A N 1
ATOM 9319 C CA . LYS A 1 1198 ? -42.918 21.123 54.376 1.00 79.62 1198 LYS A CA 1
ATOM 9320 C C . LYS A 1 1198 ? -43.940 20.282 55.155 1.00 79.62 1198 LYS A C 1
ATOM 9322 O O . LYS A 1 1198 ? -45.135 20.504 54.983 1.00 79.62 1198 LYS A O 1
ATOM 9327 N N . THR A 1 1199 ? -43.493 19.331 55.978 1.00 81.56 1199 THR A N 1
ATOM 9328 C CA . THR A 1 1199 ? -44.339 18.521 56.878 1.00 81.56 1199 THR A CA 1
ATOM 9329 C C . THR A 1 1199 ? -44.300 18.983 58.341 1.00 81.56 1199 THR A C 1
ATOM 9331 O O . THR A 1 1199 ? -44.780 18.259 59.206 1.00 81.56 1199 THR A O 1
ATOM 9334 N N . ASP A 1 1200 ? -43.730 20.162 58.617 1.00 80.56 1200 ASP A N 1
ATOM 9335 C CA . ASP A 1 1200 ? -43.590 20.766 59.956 1.00 80.56 1200 ASP A CA 1
ATOM 9336 C C . ASP A 1 1200 ? -42.760 19.929 60.961 1.00 80.56 1200 ASP A C 1
ATOM 9338 O O . ASP A 1 1200 ? -42.871 20.070 62.176 1.00 80.56 1200 ASP A O 1
ATOM 9342 N N . LYS A 1 1201 ? -41.881 19.061 60.439 1.00 84.69 1201 LYS A N 1
ATOM 9343 C CA . LYS A 1 1201 ? -40.935 18.213 61.187 1.00 84.69 1201 LYS A CA 1
ATOM 9344 C C . LYS A 1 1201 ? -39.554 18.872 61.237 1.00 84.69 1201 LYS A C 1
ATOM 9346 O O . LYS A 1 1201 ? -38.621 18.481 60.536 1.00 84.69 1201 LYS A O 1
ATOM 9351 N N . LEU A 1 1202 ? -39.462 19.980 61.970 1.00 77.31 1202 LEU A N 1
ATOM 9352 C CA . LEU A 1 1202 ? -38.293 20.869 61.934 1.00 77.31 1202 LEU A CA 1
ATOM 9353 C C . LEU A 1 1202 ? -37.040 20.259 62.584 1.00 77.31 1202 LEU A C 1
ATOM 9355 O O . LEU A 1 1202 ? -35.935 20.514 62.104 1.00 77.31 1202 LEU A O 1
ATOM 9359 N N . ASP A 1 1203 ? -37.199 19.430 63.617 1.00 78.81 1203 ASP A N 1
ATOM 9360 C CA . ASP A 1 1203 ? -36.078 18.783 64.310 1.00 78.81 1203 ASP A CA 1
ATOM 9361 C C . ASP A 1 1203 ? -35.413 17.714 63.424 1.00 78.81 1203 ASP A C 1
ATOM 9363 O O . ASP A 1 1203 ? -34.185 17.637 63.330 1.00 78.81 1203 ASP A O 1
ATOM 9367 N N . GLU A 1 1204 ? -36.208 16.938 62.685 1.00 80.94 1204 GLU A N 1
ATOM 9368 C CA . GLU A 1 1204 ? -35.726 15.959 61.710 1.00 80.94 1204 GLU A CA 1
ATOM 9369 C C . GLU A 1 1204 ? -35.091 16.633 60.486 1.00 80.94 1204 GLU A C 1
ATOM 9371 O O . GLU A 1 1204 ? -34.077 16.153 59.974 1.00 80.94 1204 GLU A O 1
ATOM 9376 N N . ALA A 1 1205 ? -35.624 17.780 60.048 1.00 79.25 1205 ALA A N 1
ATOM 9377 C CA . ALA A 1 1205 ? -35.000 18.591 59.003 1.00 79.25 1205 ALA A CA 1
ATOM 9378 C C . ALA A 1 1205 ? -33.603 19.079 59.428 1.00 79.25 1205 ALA A C 1
ATOM 9380 O O . ALA A 1 1205 ? -32.644 18.939 58.668 1.00 79.25 1205 ALA A O 1
ATOM 9381 N N . LEU A 1 1206 ? -33.468 19.595 60.656 1.00 77.25 1206 LEU A N 1
ATOM 9382 C CA . LEU A 1 1206 ? -32.190 20.029 61.231 1.00 77.25 1206 LEU A CA 1
ATOM 9383 C C . LEU A 1 1206 ? -31.189 18.875 61.353 1.00 77.25 1206 LEU A C 1
ATOM 9385 O O . LEU A 1 1206 ? -30.019 19.055 61.017 1.00 77.25 1206 LEU A O 1
ATOM 9389 N N . SER A 1 1207 ? -31.645 17.693 61.775 1.00 78.94 1207 SER A N 1
ATOM 9390 C CA . SER A 1 1207 ? -30.796 16.504 61.905 1.00 78.94 1207 SER A CA 1
ATOM 9391 C C . SER A 1 1207 ? -30.259 15.996 60.566 1.00 78.94 1207 SER A C 1
ATOM 9393 O O . SER A 1 1207 ? -29.134 15.512 60.520 1.00 78.94 1207 SER A O 1
ATOM 9395 N N . VAL A 1 1208 ? -31.039 16.067 59.483 1.00 78.94 1208 VAL A N 1
ATOM 9396 C CA . VAL A 1 1208 ? -30.614 15.579 58.157 1.00 78.94 1208 VAL A CA 1
ATOM 9397 C C . VAL A 1 1208 ? -29.749 16.601 57.415 1.00 78.94 1208 VAL A C 1
ATOM 9399 O O . VAL A 1 1208 ? -28.904 16.211 56.611 1.00 78.94 1208 VAL A O 1
ATOM 9402 N N . LEU A 1 1209 ? -29.944 17.896 57.687 1.00 71.12 1209 LEU A N 1
ATOM 9403 C CA . LEU A 1 1209 ? -29.162 19.001 57.118 1.00 71.12 1209 LEU A CA 1
ATOM 9404 C C . LEU A 1 1209 ? -27.862 19.294 57.887 1.00 71.12 1209 LEU A C 1
ATOM 9406 O O . LEU A 1 1209 ? -27.035 20.060 57.393 1.00 71.12 1209 LEU A O 1
ATOM 9410 N N . SER A 1 1210 ? -27.678 18.680 59.060 1.00 62.47 1210 SER A N 1
ATOM 9411 C CA . SER A 1 1210 ? -26.466 18.767 59.888 1.00 62.47 1210 SER A CA 1
ATOM 9412 C C . SER A 1 1210 ? -25.769 17.396 59.999 1.00 62.47 1210 SER A C 1
ATOM 9414 O O . SER A 1 1210 ? -25.759 16.830 61.094 1.00 62.47 1210 SER A O 1
ATOM 9416 N N . PRO A 1 1211 ? -25.258 16.819 58.890 1.00 51.97 1211 PRO A N 1
ATOM 9417 C CA . PRO A 1 1211 ? -24.554 15.537 58.919 1.00 51.97 1211 PRO A CA 1
ATOM 9418 C C . PRO A 1 1211 ? -23.207 15.597 59.654 1.00 51.97 1211 PRO A C 1
ATOM 9420 O O . PRO A 1 1211 ? -22.530 16.655 59.599 1.00 51.97 1211 PRO A O 1
#

Radius of gyration: 40.73 Å; Cα contacts (8 Å, |Δi|>4): 2037; chains: 1; bounding box: 100×88×126 Å

Mean predicted aligned error: 18.59 Å

Foldseek 3Di:
DWEWEWEADPVRQWIWIDTPPPPIDIDGLDPVVLVVLVVLLVLVVVCVVVVPLVSLLVSQAVVLVSCCPPVRRNVVQVVDFPQYEYEYEYELDQFLSSCSSLQGLNQSNADPPGGQLQPPRHLYDYEYEYHAADAADDAAAFFAEEEEEEADAPPHDDDPVQVLVVLLCVLCVPLQYHYHYDQLQDLQVVLVVQCVQDVDSNRHHAEYEYAFAWDPPPHTFTQTADLLRHTDTHALLNSCVSNPPVQQVYQEYEYEYFQQSHPCPPHSGYHRSQSRNLSSRRFKYKYFNGDADPVLSSQLSNQLSSCLLQFFKNSSSLSRSLNVQVVDPDSRGSSSGIHMYGYNNHITGHHHHDGHHDPPPDQDCADCLPQDRPRAQDPLQDFDCSVLLNVQSSQLSDLQFLHAEEEAAPQQRQSNSVSSNVSVLVLAQEQEDEADADQLLRLLSVCLRVPPLCVVLSVVQNQPRRQQSLLSLLCVQCPSQVFPDDRRAHEYEYEAQAVQWDDDPPDATEGHPVRLVRVVSSLVSSSPGPDSHHYHYYYHGGHWRAHPVRDTRCSSHHYRYSAAADLVRLVSSLVSVPPQAPDPVQLSLLSVLLLRNVVSSVLLSLCCRPPVPLSVVLSVVSVPDDDDPSRPNVNNLVNLLSSLVSLQVPDDPLLLQLLLQLLLDQAWDALVLSVLSNPPDPRHPDSCVVCCSSLQWPWAQDPFPRHTTIHGDPSSSVNSCVPDDPVSHDDDLVSLVVRLVVLLVRRVRLLPVLSNLSNLSSLQSSLVSCVVNVVLQSNQSSLLSNLSNCLSNDDLVRSLVVLVVSVVSSVVSVHQHDLSSLQSNLVSVVPDLPLPSNLVSLVSSLVSVVVDPPDALQSNLVSLQSNLVSCVVVVVLVSSLVSLVSSLVSCVVPPCLPVNLVSLQVNLVSCVVVVVLVSSLCSLPVRNLVSCVVVVVLLSNLVSLQVNLVSCVVVVNLVVSLCSLVPPNLVSCVVSVVLLVNLVSLLSNLVSCLVVPVNVSSVVSLVVSLVSCVVSVVLVVNLVSLQSVLVSCVVVVVLVVSLCSLVVPNQVSCVVSVPLQSNLVSLQSNLVSCVVVVVLVSSLCSLPVRNLVSCVVVVPLPSNLVSLLVNLVSCVVVVVLVSSLVSLVVSLVSCVVSVPLVSNLVSLLVNLVSCVVVVVLVVSLCSLPPRNLVSCVVVVVVVSNLVSLVVNLVSCVVVVNNVVSVVSNPD

Nearest PDB structures (foldseek):
  4gyo-assembly3_B  TM=5.449E-01  e=9.746E-06  Bacillus subtilis subsp. subtilis str. 168
  8rtc-assembly2_B  TM=5.224E-01  e=1.098E-05  Bacillus phage phi3T
  4i1a-assembly3_B  TM=5.851E-01  e=5.592E-05  Bacillus subtilis subsp. subtilis str. 168
  5dbk-assembly1_B  TM=6.026E-01  e=4.771E-05  Bacillus thuringiensis Bt407
  4gpk-assembly1_D  TM=4.993E-01  e=8.658E-04  Bacillus thuringiensis serovar thuringiensis

Sequence (1211 aa):
MTTAHLHLTNDRRELALRIGDKPENRRPFGQAAVDELSELTRRYDRAVKLREAAEFVAIGRQLATWLEGSQGWVSDLRELSAPLIFEIATPKQVEPRDRVLLDAPWELLHDENDFWARDISVGYTPLRRVGKIGEIVGPREGAFSVLFMAASPAGVSELDFEHEEALILDATEKLGIDLFVEETGTAAELSLQAARLGSDDAHALHVVHISCHGHNSPEPVLALEDETGALERTSARQLFDALGAMARNLALLFVSACSTAAGGGFTRDQDSVALALARAGFPAVLGWAAPVGDYAATTFASKLYERLALGDPLEEAVVRARLVLLARRIPNPDWHLARLFLGPAGGGQLARPRGARRKQLPIHSGFLAGDRRLPVAGPEVFVGRRTLLQRCVRQLRSPDHAGVLLHGPGNIGKSSLAARVVDRMCHHDTVVVHGRFDGRNLIETIHDSLGTRVESWYREWSLRVEDELDAALRDLLDGVLGEAGGARPMLLVLDDFEQLLERRPGALHVVQASVVATMSAILHAFRHATTRSRLLLTSRYRFTLLDRSGRELTSALATVPLTAFTRSDAIKRCRREPRLVTDDDLRLRCAASCRGNPAVLALLLKRAGIDPSGCKRVLEEIEGLHEHDPNDEELADLLGDIAINDLLDSLAEGDRELLRRALVFQIPLPLTAAAILASAGEACNGDGERLIAWGVWEELADIGDGGRAFVVTNCVRAVAIRGLDDEQLKLQPETARSLVALLARHWAPVRNHVGDPAKMRAGYELVELASKTSNWDVASSFGQLALAWVARSRPVQVARSYARDLVQRLEAADAPPNPLLYEIAARIHQLGDDGEFHHHCLVAALSALENTAQYSRDDHSRANYNLAMSMARRGRVQEAEVCLRKALKLLEGSQSERDRAIITGRLGDILVIQGRFAEALTIREEIELPIYLRSGDLRSWALTKVNIADILERQGQPDAAIRILKSEALPTLKRLRCVREAAICMGKLAMILTKRGDMRSADHVWRMQIETFERLGDLREVAIAWGMIADTHREMEQLDEALHIHRSKQLPIAERTGDLSMKAGVMGRIAHVLRAKGDLSGALQIRLEQEIPAYETLGDERERAIALHNVAQIYRDQGDFDEALRVLDSLLPIYDRLRTPAGRAGTMSEIADILQHRGDRDEALKMYLEEIIPTYQKLKYARDEAIAHGRVGNIYQKTDKLDEALSVLSP

Organism: NCBI:txid215803